Protein AF-A0AA87C9Q8-F1 (afdb_monomer_lite)

Foldseek 3Di:
DWAAAPPDWDQDPVGTDHTDDDDDDDFDDDDPQEDAEPVVQLVVCQVPLAEHHEYDEAYEPVVDDDDPPDQESHDDERQHEYYQDPVPFGYEYEAAQHANEAEYAPYEYASYEYEAYNYEEQAQGENHYAEYENYEYYLYEYEYEYEYQAAYEHHYREYELYEHELYEAEEEYFHLVLDLAQGAYAHHYREYEDQNAEAALYEYEYEYEHLHDDPSYAYEQHYREFYHNHEYALYEGAEEYQHLQLDQQYEPHYSYDPPPGAYELYEGAYAYASYYHGGSDQDPPRRHYNYEYCDDYPDDHPRYDHDHPVVRVVSSVVSVNDRDPPRHDDPPDDPPDDDDLCPDPQADPLLRQLLQQLCQQDPPDDSVVSRVQSVQPDCPDPSRPWHFLHKFFDQPQETDLLCLVCVQRGQKIWTQTPVLEIDMWGWHWDAADPSRLWTWIDTPPGPGIGTHQARSADCVLLCVLCLVLLLPDDCQDPVLCVLQVNPHPVLSLLLLLRVLLVVCSVVVSVVVSSLNRLFRRQHPPDPVSSVVSSVVCNVQSSQLSLLLSLLQQQQQFDQDPHGCSSVRQRNLSNRNQNVGGSSVLSSVLSSSHSVLSRLQNPSSVCQSRRCVSNVHNTPLRSVVSVCCHRPVPDDPLRRLCVQFQEAEAQDFAPDPVLNVCQVDPDPLNLSHQRPSSQLVHPPHNQVSQRRLRNRQPHHQKYWATYQAEIEIEGLQQVQDQDPNRRDDDVRSVVVVSVLSVQLSVLVSLLVLLLLLEFDPLLVSVSRYYQYEYQAQQGAAPVRDTDRDDLSPCRRSCSSRGVSSSVDHDDADPVDCKEEDLRYIYGHNHGCSDLQNSLVVQLRVQVNAVCVHVLVNLGFFPPADSLLCRAAHRRADSDQLDQFPYAHRGAADDLQDLRGQYANRRSVQRNHQVSLLLLLQQLLLLLLLLVQLLLVLQLPDDLVSVQLFKWAKDWDFDAQPVVRDTAETAIWIETDDPVLSVQSNHLLSCAVRFMWTQQQPPHTDTDDHSDNDTHGSQTDRSYLDFWQRAHYHSHNLSVQLSVQCNPPTCPLGNSLSGGNNCFVVQVVVVQWGQDPVVRGIGGGDGPVNSCCRNCVPVAPGSSRVSVVSSVVSVVQQQQFQKWWFQDDPPDLPGNDIDIDHGSVSVSVQSSVQSVVCSVVVNCVSHHVVVGSSSSSSSRSSSRLCSVCNSSPHHSGD

InterPro domains:
  IPR008006 Peptidase M26, N-terminal domain [PF05342] (2-144)
  IPR011493 GLUG [PF07581] (215-241)
  IPR011505 Peptidase M26, C-terminal domain [PF07580] (437-1195)

Secondary structure (DSSP, 8-state):
-EE--TT-EEEETTEEEESEE---PPPPPPBTTEESSHHHHHHHHHH-TT-EEEE-S-EEGGGSPPPTT--SSEEEEE-SEEESB-SS-BEEEE--SS-SEEEEES-EEEEEEEEEEEEEESS-B-SSEEEEES-EEEEEEEEEEEEESS-EESSEEEEES-EEEEEEEEEEEEE---SSS-EEEESSEEEEESTT-EEES-EEEEEEEE---STTEEEESSEEEEETT-EEEEEEEEEEEEETT--S-EESSEEE-TTT-EEEEEEEEEE-TTSBSSBS---TT-EEEEEEESS--SS--TTPEE--HHHHHHHHHHT-----STTSSS----------GGGSTT--GGGHHHHHHHHHHSTT--HHHHHHHHTTS-TTSHHHHS-EEEEEEEETTEE---HHHHGGG--EEEEEETTS-EEEEEEEEEEEPTTSS-EEEEETT-SSEE--SS-----HHHHHHHHHHHHT--TTSHHHHHHHT-SSHHHHGGG--HHHHHHHHHTHHHHHHHHHHTSS----SSHHHHHHHHHHHHTTHHHHHHHHHHHHHH---EETTEE-HHHHHH-TTTTS-TT--HHHHHHHHHTT-HHHHSGGGHHHHIIIIIHHHHT-SSHHHHHHHHHHHH-TTS-HHHHHHHH--SEEEE---SSHHHHHHHHS--TT-TT---HHHHHHSTT-S-GGGHHHHHT-SSS-EEEEE-SSEEEEEESGGG--EETTEE--HHHHHHHHHHHHHHHHHHHHHHHHHHHHHS-HHHHGGG-S-EEEEE-SEEE-TT--EEE--TT-TTSHHIIIIIHHHT------TT-SEEE-SSEEEESSS-TTSHHHHHHHHHHHHHHHIIIIITTTS-BPTT--HHHHIIIIISPPSSTT--BS---SS----TT-TT--S-S-HHHH-SSHHHHHHHHHHHHHHHHHHHHHHHHHHHTS-HHHHHHHEEEEEEEEEEETTTTEEEEEEEEEEPPPHHHHHT--SHHHHHHTTEEESTTS-SSEEE-SS-----BSSS-B------TTS---HHHHHHHHHHHHHHHHIIIIIHHHHB-TTHHHHHHTT-EEEETTTTEEEE---HHHHHHHHHTTS-SSHHHHHHHHHHHHHTTGGGBPPEEEE-BTTBTT---EEEE-SHHHHHHHHHHHHHHHHTTHHHHHHSGGG-HHHHHHHHHHHHHHHHTTTTTS-SB-

pLDDT: mean 92.8, std 7.26, range [41.03, 98.81]

Structure (mmCIF, N/CA/C/O backbone):
data_AF-A0AA87C9Q8-F1
#
_entry.id   AF-A0AA87C9Q8-F1
#
loop_
_atom_site.group_PDB
_atom_site.id
_atom_site.type_symbol
_atom_site.label_atom_id
_atom_site.label_alt_id
_atom_site.label_comp_id
_atom_site.label_asym_id
_atom_site.label_entity_id
_atom_site.label_seq_id
_atom_site.pdbx_PDB_ins_code
_atom_site.Cartn_x
_atom_site.Cartn_y
_atom_site.Cartn_z
_atom_site.occupancy
_atom_site.B_iso_or_equiv
_atom_site.auth_seq_id
_atom_site.auth_comp_id
_atom_site.auth_asym_id
_atom_site.auth_atom_id
_atom_site.pdbx_PDB_model_num
ATOM 1 N N . MET A 1 1 ? -35.677 4.564 46.363 1.00 70.25 1 MET A N 1
ATOM 2 C CA . MET A 1 1 ? -35.252 5.850 45.782 1.00 70.25 1 MET A CA 1
ATOM 3 C C . MET A 1 1 ? -36.231 6.193 44.674 1.00 70.25 1 MET A C 1
ATOM 5 O O . MET A 1 1 ? -36.761 5.268 44.069 1.00 70.25 1 MET A O 1
ATOM 9 N N . THR A 1 2 ? -36.478 7.479 44.442 1.00 75.94 2 THR A N 1
ATOM 10 C CA . THR A 1 2 ? -37.405 7.978 43.415 1.00 75.94 2 THR A CA 1
ATOM 11 C C . THR A 1 2 ? -36.676 9.032 42.588 1.00 75.94 2 THR A C 1
ATOM 13 O O . THR A 1 2 ? -35.960 9.854 43.160 1.00 75.94 2 THR A O 1
ATOM 16 N N . VAL A 1 3 ? -36.805 8.962 41.265 1.00 80.00 3 VAL A N 1
ATOM 17 C CA . VAL A 1 3 ? -36.234 9.907 40.297 1.00 80.00 3 VAL A CA 1
ATOM 18 C C . VAL A 1 3 ? -37.381 10.699 39.691 1.00 80.00 3 VAL A C 1
ATOM 20 O O . VAL A 1 3 ? -38.281 10.091 39.117 1.00 80.00 3 VAL A O 1
ATOM 23 N N . ALA A 1 4 ? -37.322 12.025 39.809 1.00 75.81 4 ALA A N 1
ATOM 24 C CA . ALA A 1 4 ? -38.352 12.928 39.315 1.00 75.81 4 ALA A CA 1
ATOM 25 C C . ALA A 1 4 ? -37.825 13.793 38.165 1.00 75.81 4 ALA A C 1
ATOM 27 O O . ALA A 1 4 ? -36.774 14.426 38.291 1.00 75.81 4 ALA A O 1
ATOM 28 N N . VAL A 1 5 ? -38.557 13.799 37.051 1.00 75.69 5 VAL A N 1
ATOM 29 C CA . VAL A 1 5 ? -38.355 14.657 35.873 1.00 75.69 5 VAL A CA 1
ATOM 30 C C . VAL A 1 5 ? -39.743 15.013 35.336 1.00 75.69 5 VAL A C 1
ATOM 32 O O . VAL A 1 5 ? -40.634 14.166 35.345 1.00 75.69 5 VAL A O 1
ATOM 35 N N . ASP A 1 6 ? -39.942 16.245 34.868 1.00 73.88 6 ASP A N 1
ATOM 36 C CA . ASP A 1 6 ? -41.238 16.693 34.347 1.00 73.88 6 ASP A CA 1
ATOM 37 C C . ASP A 1 6 ? -41.765 15.756 33.246 1.00 73.88 6 ASP A C 1
ATOM 39 O O . ASP A 1 6 ? -41.060 15.447 32.286 1.00 73.88 6 ASP A O 1
ATOM 43 N N . GLN A 1 7 ? -43.025 15.324 33.388 1.00 81.00 7 GLN A N 1
ATOM 44 C CA . GLN A 1 7 ? -43.714 14.399 32.472 1.00 81.00 7 GLN A CA 1
ATOM 45 C C . GLN A 1 7 ? -43.077 12.995 32.359 1.00 81.00 7 GLN A C 1
ATOM 47 O O . GLN A 1 7 ? -43.451 12.226 31.471 1.00 81.00 7 GLN A O 1
ATOM 52 N N . LEU A 1 8 ? -42.155 12.623 33.258 1.00 85.31 8 LEU A N 1
ATOM 53 C CA . LEU A 1 8 ? -41.670 11.248 33.372 1.00 85.31 8 LEU A CA 1
ATOM 54 C C . LEU A 1 8 ? -42.740 10.373 34.024 1.00 85.31 8 LEU A C 1
ATOM 56 O O . LEU A 1 8 ? -43.186 10.649 35.136 1.00 85.31 8 LEU A O 1
ATOM 60 N N . VAL A 1 9 ? -43.099 9.286 33.346 1.00 85.62 9 VAL A N 1
ATOM 61 C CA . VAL A 1 9 ? -44.072 8.314 33.844 1.00 85.62 9 VAL A CA 1
ATOM 62 C C . VAL A 1 9 ? -43.503 6.898 33.851 1.00 85.62 9 VAL A C 1
ATOM 64 O O . VAL A 1 9 ? -42.799 6.488 32.926 1.00 85.62 9 VAL A O 1
ATOM 67 N N . GLU A 1 10 ? -43.850 6.120 34.872 1.00 85.19 10 GLU A N 1
ATOM 68 C CA . GLU A 1 10 ? -43.595 4.683 34.955 1.00 85.19 10 GLU A CA 1
ATOM 69 C C . GLU A 1 10 ? -44.901 3.894 34.786 1.00 85.19 10 GLU A C 1
ATOM 71 O O . GLU A 1 10 ? -45.915 4.174 35.423 1.00 85.19 10 GLU A O 1
ATOM 76 N N . GLU A 1 11 ? -44.885 2.866 33.935 1.00 80.62 11 GLU A N 1
ATOM 77 C CA . GLU A 1 11 ? -45.995 1.915 33.829 1.00 80.62 11 GLU A CA 1
ATOM 78 C C . GLU A 1 11 ? -46.053 1.024 35.081 1.00 80.62 11 GLU A C 1
ATOM 80 O O . GLU A 1 11 ? -45.134 0.246 35.349 1.00 80.62 11 GLU A O 1
ATOM 85 N N . GLY A 1 12 ? -47.139 1.139 35.847 1.00 71.81 12 GLY A N 1
ATOM 86 C CA . GLY A 1 12 ? -47.442 0.297 36.999 1.00 71.81 12 GLY A CA 1
ATOM 87 C C . GLY A 1 12 ? -48.642 -0.626 36.765 1.00 71.81 12 GLY A C 1
ATOM 88 O O . GLY A 1 12 ? -49.297 -0.592 35.728 1.00 71.81 12 GLY A O 1
ATOM 89 N N . THR A 1 13 ? -48.974 -1.431 37.778 1.00 68.75 13 THR A N 1
ATOM 90 C CA . THR A 1 13 ? -50.109 -2.376 37.754 1.00 68.75 13 THR A CA 1
ATOM 91 C C . THR A 1 13 ? -51.473 -1.722 37.522 1.00 68.75 13 THR A C 1
ATOM 93 O O . THR A 1 13 ? -52.370 -2.378 37.004 1.00 68.75 13 THR A O 1
ATOM 96 N N . ASP A 1 14 ? -51.618 -0.444 37.883 1.00 74.38 14 ASP A N 1
ATOM 97 C CA . ASP A 1 14 ? -52.878 0.312 37.829 1.00 74.38 14 ASP A CA 1
ATOM 98 C C . ASP A 1 14 ? -52.857 1.430 36.763 1.00 74.38 14 ASP A C 1
ATOM 100 O O . ASP A 1 14 ? -53.698 2.327 36.791 1.00 74.38 14 ASP A O 1
ATOM 104 N N . GLY A 1 15 ? -51.886 1.402 35.840 1.00 78.31 15 GLY A N 1
ATOM 105 C CA . GLY A 1 15 ? -51.654 2.443 34.830 1.00 78.31 15 GLY A CA 1
ATOM 106 C C . GLY A 1 15 ? -50.358 3.230 35.051 1.00 78.31 15 GLY A C 1
ATOM 107 O O . GLY A 1 15 ? -49.489 2.816 35.824 1.00 78.31 15 GLY A O 1
ATOM 108 N N . TYR A 1 16 ? -50.214 4.357 34.348 1.00 84.38 16 TYR A N 1
ATOM 109 C CA . TYR A 1 16 ? -49.046 5.235 34.469 1.00 84.38 16 TYR A CA 1
ATOM 110 C C . TYR A 1 16 ? -49.025 5.965 35.816 1.00 84.38 16 TYR A C 1
ATOM 112 O O . TYR A 1 16 ? -50.044 6.488 36.267 1.00 84.38 16 TYR A O 1
ATOM 120 N N . LYS A 1 17 ? -47.852 5.997 36.447 1.00 86.12 17 LYS A N 1
ATOM 121 C CA . LYS A 1 17 ? -47.564 6.742 37.675 1.00 86.12 17 LYS A CA 1
ATOM 122 C C . LYS A 1 17 ? -46.513 7.799 37.371 1.00 86.12 17 LYS A C 1
ATOM 124 O O . LYS A 1 17 ? -45.628 7.540 36.559 1.00 86.12 17 LYS A O 1
ATOM 129 N N . ASP A 1 18 ? -46.611 8.945 38.029 1.00 84.75 18 ASP A N 1
ATOM 130 C CA . ASP A 1 18 ? -45.576 9.974 37.949 1.00 84.75 18 ASP A CA 1
ATOM 131 C C . ASP A 1 18 ? -44.276 9.458 38.581 1.00 84.75 18 ASP A C 1
ATOM 133 O O . ASP A 1 18 ? -44.312 8.715 39.571 1.00 84.75 18 ASP A O 1
ATOM 137 N N . ASP A 1 19 ? -43.148 9.892 38.020 1.00 83.12 19 ASP A N 1
ATOM 138 C CA . ASP A 1 19 ? -41.789 9.563 38.451 1.00 83.12 19 ASP A CA 1
ATOM 139 C C . ASP A 1 19 ? -41.401 8.080 38.284 1.00 83.12 19 ASP A C 1
ATOM 141 O O . ASP A 1 19 ? -42.205 7.200 37.979 1.00 83.12 19 ASP A O 1
ATOM 145 N N . TYR A 1 20 ? -40.113 7.788 38.485 1.00 83.19 20 TYR A N 1
ATOM 146 C CA . TYR A 1 20 ? -39.574 6.426 38.447 1.00 83.19 20 TYR A CA 1
ATOM 147 C C . TYR A 1 20 ? -39.078 5.998 39.831 1.00 83.19 20 TYR A C 1
ATOM 149 O O . TYR A 1 20 ? -38.212 6.657 40.416 1.00 83.19 20 TYR A O 1
ATOM 157 N N . THR A 1 21 ? -39.590 4.886 40.373 1.00 79.56 21 THR A N 1
ATOM 158 C CA . THR A 1 21 ? -39.253 4.430 41.736 1.00 79.56 21 THR A CA 1
ATOM 159 C C . THR A 1 21 ? -38.584 3.056 41.742 1.00 79.56 21 THR A C 1
ATOM 161 O O . THR A 1 21 ? -39.094 2.094 41.184 1.00 79.56 21 THR A O 1
ATOM 164 N N . PHE A 1 22 ? -37.461 2.926 42.460 1.00 76.06 22 PHE A N 1
ATOM 165 C CA . PHE A 1 22 ? -36.727 1.660 42.595 1.00 76.06 22 PHE A CA 1
ATOM 166 C C . PHE A 1 22 ? -36.214 1.402 44.023 1.00 76.06 22 PHE A C 1
ATOM 168 O O . PHE A 1 22 ? -35.985 2.322 44.817 1.00 76.06 22 PHE A O 1
ATOM 175 N N . THR A 1 23 ? -36.021 0.129 44.379 1.00 70.00 23 THR A N 1
ATOM 176 C CA . THR A 1 23 ? -35.557 -0.314 45.709 1.00 70.00 23 THR A CA 1
ATOM 177 C C . THR A 1 23 ? -34.073 -0.677 45.719 1.00 70.00 23 THR A C 1
ATOM 179 O O . THR A 1 23 ? -33.579 -1.275 44.772 1.00 70.00 23 THR A O 1
ATOM 182 N N . VAL A 1 24 ? -33.381 -0.381 46.825 1.00 60.59 24 VAL A N 1
ATOM 183 C CA . VAL A 1 24 ? -31.974 -0.757 47.063 1.00 60.59 24 VAL A CA 1
ATOM 184 C C . VAL A 1 24 ? -31.921 -1.725 48.252 1.00 60.59 24 VAL A C 1
ATOM 186 O O . VAL A 1 24 ? -32.544 -1.457 49.282 1.00 60.59 24 VAL A O 1
ATOM 189 N N . ALA A 1 25 ? -31.226 -2.859 48.119 1.00 54.78 25 ALA A N 1
ATOM 190 C CA . ALA A 1 25 ? -31.161 -3.893 49.157 1.00 54.78 25 ALA A CA 1
ATOM 191 C C . ALA A 1 25 ? -30.333 -3.454 50.388 1.00 54.78 25 ALA A C 1
ATOM 193 O O . ALA A 1 25 ? -29.339 -2.744 50.259 1.00 54.78 25 ALA A O 1
ATOM 194 N N . LYS A 1 26 ? -30.728 -3.898 51.594 1.00 54.12 26 LYS A N 1
ATOM 195 C CA . LYS A 1 26 ? -29.957 -3.716 52.844 1.00 54.12 26 LYS A CA 1
ATOM 196 C C . LYS A 1 26 ? -28.921 -4.844 53.001 1.00 54.12 26 LYS A C 1
ATOM 198 O O . LYS A 1 26 ? -29.255 -5.999 52.748 1.00 54.12 26 LYS A O 1
ATOM 203 N N . SER A 1 27 ? -27.701 -4.531 53.447 1.00 55.16 27 SER A N 1
ATOM 204 C CA . SER A 1 27 ? -26.614 -5.506 53.662 1.00 55.16 27 SER A CA 1
ATOM 205 C C . SER A 1 27 ? -26.896 -6.496 54.815 1.00 55.16 27 SER A C 1
ATOM 207 O O . SER A 1 27 ? -27.568 -6.148 55.789 1.00 55.16 27 SER A O 1
ATOM 209 N N . LYS A 1 28 ? -26.401 -7.745 54.704 1.00 58.28 28 LYS A N 1
ATOM 210 C CA . LYS A 1 28 ? -26.502 -8.813 55.731 1.00 58.28 28 LYS A CA 1
ATOM 211 C C . LYS A 1 28 ? -25.387 -8.702 56.796 1.00 58.28 28 LYS A C 1
ATOM 213 O O . LYS A 1 28 ? -24.384 -8.031 56.581 1.00 58.28 28 LYS A O 1
ATOM 218 N N . ALA A 1 29 ? -25.574 -9.356 57.950 1.00 58.12 29 ALA A N 1
ATOM 219 C CA . ALA A 1 29 ? -24.629 -9.352 59.079 1.00 58.12 29 ALA A CA 1
ATOM 220 C C . ALA A 1 29 ? -23.369 -10.218 58.834 1.00 58.12 29 ALA A C 1
ATOM 222 O O . ALA A 1 29 ? -23.442 -11.239 58.152 1.00 58.12 29 ALA A O 1
ATOM 223 N N . GLU A 1 30 ? -22.233 -9.814 59.418 1.00 60.19 30 GLU A N 1
ATOM 224 C CA . GLU A 1 30 ? -20.894 -10.402 59.214 1.00 60.19 30 GLU A CA 1
ATOM 225 C C . GLU A 1 30 ? -20.708 -11.788 59.861 1.00 60.19 30 GLU A C 1
ATOM 227 O O . GLU A 1 30 ? -21.115 -12.005 61.004 1.00 60.19 30 GLU A O 1
ATOM 232 N N . GLN A 1 31 ? -20.015 -12.703 59.164 1.00 67.00 31 GLN A N 1
ATOM 233 C CA . GLN A 1 31 ? -19.462 -13.937 59.737 1.00 67.00 31 GLN A CA 1
ATOM 234 C C . GLN A 1 31 ? -17.966 -14.087 59.390 1.00 67.00 31 GLN A C 1
ATOM 236 O O . GLN A 1 31 ? -17.583 -13.881 58.239 1.00 67.00 31 GLN A O 1
ATOM 241 N N . PRO A 1 32 ? -17.087 -14.455 60.343 1.00 72.38 32 PRO A N 1
ATOM 242 C CA . PRO A 1 32 ? -15.663 -14.642 60.058 1.00 72.38 32 PRO A CA 1
ATOM 243 C C . PRO A 1 32 ? -15.418 -15.698 58.967 1.00 72.38 32 PRO A C 1
ATOM 245 O O . PRO A 1 32 ? -15.864 -16.835 59.091 1.00 72.38 32 PRO A O 1
ATOM 248 N N . GLY A 1 33 ? -14.688 -15.329 57.909 1.00 77.56 33 GLY A N 1
ATOM 249 C CA . GLY A 1 33 ? -14.336 -16.233 56.802 1.00 77.56 33 GLY A CA 1
ATOM 250 C C . GLY A 1 33 ? -15.418 -16.417 55.727 1.00 77.56 33 GLY A C 1
ATOM 251 O O . GLY A 1 33 ? -15.135 -17.046 54.705 1.00 77.56 33 GLY A O 1
ATOM 252 N N . VAL A 1 34 ? -16.610 -15.838 55.919 1.00 85.44 34 VAL A N 1
ATOM 253 C CA . VAL A 1 34 ? -17.765 -15.952 55.017 1.00 85.44 34 VAL A CA 1
ATOM 254 C C . VAL A 1 34 ? -18.311 -14.561 54.689 1.00 85.44 34 VAL A C 1
ATOM 256 O O . VAL A 1 34 ? -18.748 -13.832 55.578 1.00 85.44 34 VAL A O 1
ATOM 259 N N . TYR A 1 35 ? -18.303 -14.181 53.412 1.00 88.06 35 TYR A N 1
ATOM 260 C CA . TYR A 1 35 ? -18.542 -12.793 53.002 1.00 88.06 35 TYR A CA 1
ATOM 261 C C . TYR A 1 35 ? -19.791 -12.647 52.133 1.00 88.06 35 TYR A C 1
ATOM 263 O O . TYR A 1 35 ? -20.011 -13.424 51.204 1.00 88.06 35 TYR A O 1
ATOM 271 N N . THR A 1 36 ? -20.592 -11.620 52.439 1.00 86.69 36 THR A N 1
ATOM 272 C CA . THR A 1 36 ? -21.822 -11.266 51.701 1.00 86.69 36 THR A CA 1
ATOM 273 C C . THR A 1 36 ? -21.770 -9.879 51.047 1.00 86.69 36 THR A C 1
ATOM 275 O O . THR A 1 36 ? -22.725 -9.450 50.408 1.00 86.69 36 THR A O 1
ATOM 278 N N . SER A 1 37 ? -20.650 -9.168 51.199 1.00 87.19 37 SER A N 1
ATOM 279 C CA . SER A 1 37 ? -20.373 -7.871 50.576 1.00 87.19 37 SER A CA 1
ATOM 280 C C . SER A 1 37 ? -18.975 -7.902 49.973 1.00 87.19 37 SER A C 1
ATOM 282 O O . SER A 1 37 ? -18.024 -8.396 50.593 1.00 87.19 37 SER A O 1
ATOM 284 N N . PHE A 1 38 ? -18.842 -7.334 48.776 1.00 92.06 38 PHE A N 1
ATOM 285 C CA . PHE A 1 38 ? -17.560 -7.258 48.088 1.00 92.06 38 PHE A CA 1
ATOM 286 C C . PHE A 1 38 ? -16.577 -6.358 48.841 1.00 92.06 38 PHE A C 1
ATOM 288 O O . PHE A 1 38 ? -15.410 -6.715 49.009 1.00 92.06 38 PHE A O 1
ATOM 295 N N . LYS A 1 39 ? -17.049 -5.226 49.383 1.00 91.25 39 LYS A N 1
ATOM 296 C CA . LYS A 1 39 ? -16.221 -4.318 50.192 1.00 91.25 39 LYS A CA 1
ATOM 297 C C . LYS A 1 39 ? -15.644 -5.004 51.430 1.00 91.25 39 LYS A C 1
ATOM 299 O O . LYS A 1 39 ? -14.469 -4.804 51.749 1.00 91.25 39 LYS A O 1
ATOM 304 N N . GLN A 1 40 ? -16.445 -5.819 52.116 1.00 89.38 40 GLN A N 1
ATOM 305 C CA . GLN A 1 40 ? -15.982 -6.605 53.263 1.00 89.38 40 GLN A CA 1
ATOM 306 C C . GLN A 1 40 ? -14.931 -7.637 52.841 1.00 89.38 40 GLN A C 1
ATOM 308 O O . GLN A 1 40 ? -13.865 -7.714 53.453 1.00 89.38 40 GLN A O 1
ATOM 313 N N . LEU A 1 41 ? -15.206 -8.373 51.760 1.00 93.69 41 LEU A N 1
ATOM 314 C CA . LEU A 1 41 ? -14.317 -9.393 51.210 1.00 93.69 41 LEU A CA 1
ATOM 315 C C . LEU A 1 41 ? -12.928 -8.817 50.878 1.00 93.69 41 LEU A C 1
ATOM 317 O O . LEU A 1 41 ? -11.916 -9.320 51.374 1.00 93.69 41 LEU A O 1
ATOM 321 N N . VAL A 1 42 ? -12.859 -7.729 50.101 1.00 94.94 42 VAL A N 1
ATOM 322 C CA . VAL A 1 42 ? -11.564 -7.136 49.717 1.00 94.94 42 VAL A CA 1
ATOM 323 C C . VAL A 1 42 ? -10.822 -6.534 50.907 1.00 94.94 42 VAL A C 1
ATOM 325 O O . VAL A 1 42 ? -9.602 -6.657 50.987 1.00 94.94 42 VAL A O 1
ATOM 328 N N . THR A 1 43 ? -11.538 -5.952 51.874 1.00 92.94 43 THR A N 1
ATOM 329 C CA . THR A 1 43 ? -10.924 -5.402 53.094 1.00 92.94 43 THR A CA 1
ATOM 330 C C . THR A 1 43 ? -10.267 -6.507 53.923 1.00 92.94 43 THR A C 1
ATOM 332 O O . THR A 1 43 ? -9.142 -6.344 54.398 1.00 92.94 43 THR A O 1
ATOM 335 N N . ALA A 1 44 ? -10.936 -7.653 54.064 1.00 92.88 44 ALA A N 1
ATOM 336 C CA . ALA A 1 44 ? -10.426 -8.782 54.833 1.00 92.88 44 ALA A CA 1
ATOM 337 C C . ALA A 1 44 ? -9.281 -9.530 54.129 1.00 92.88 44 ALA A C 1
ATOM 339 O O . ALA A 1 44 ? -8.369 -10.019 54.795 1.00 92.88 44 ALA A O 1
ATOM 340 N N . MET A 1 45 ? -9.293 -9.621 52.796 1.00 95.81 45 MET A N 1
ATOM 341 C CA . MET A 1 45 ? -8.157 -10.167 52.040 1.00 95.81 45 MET A CA 1
ATOM 342 C C . MET A 1 45 ? -6.950 -9.232 52.070 1.00 95.81 45 MET A C 1
ATOM 344 O O . MET A 1 45 ? -5.823 -9.692 52.233 1.00 95.81 45 MET A O 1
ATOM 348 N N . GLN A 1 46 ? -7.163 -7.917 51.954 1.00 95.12 46 GLN A N 1
ATOM 349 C CA . GLN A 1 46 ? -6.065 -6.951 51.963 1.00 95.12 46 GLN A CA 1
ATOM 350 C C . GLN A 1 46 ? -5.344 -6.908 53.319 1.00 95.12 46 GLN A C 1
ATOM 352 O O . GLN A 1 46 ? -4.138 -6.660 53.350 1.00 95.12 46 GLN A O 1
ATOM 357 N N . SER A 1 47 ? -6.055 -7.168 54.424 1.00 94.94 47 SER A N 1
ATOM 358 C CA . SER A 1 47 ? -5.465 -7.247 55.766 1.00 94.94 47 SER A CA 1
ATOM 359 C C . SER A 1 47 ? -4.736 -8.568 56.042 1.00 94.94 47 SER A C 1
ATOM 361 O O . SER A 1 47 ? -3.834 -8.591 56.879 1.00 94.94 47 SER A O 1
ATOM 363 N N . ASN A 1 48 ? -5.076 -9.652 55.333 1.00 96.12 48 ASN A N 1
ATOM 364 C CA . ASN A 1 48 ? -4.430 -10.957 55.471 1.00 96.12 48 ASN A CA 1
ATOM 365 C C . ASN A 1 48 ? -4.338 -11.718 54.129 1.00 96.12 48 ASN A C 1
ATOM 367 O O . ASN A 1 48 ? -5.182 -12.535 53.778 1.00 96.12 48 ASN A O 1
ATOM 371 N N . LEU A 1 49 ? -3.245 -11.520 53.392 1.00 96.81 49 LEU A N 1
ATOM 372 C CA . LEU A 1 49 ? -3.055 -12.100 52.055 1.00 96.81 49 LEU A CA 1
ATOM 373 C C . LEU A 1 49 ? -2.895 -13.638 52.014 1.00 96.81 49 LEU A C 1
ATOM 375 O O . LEU A 1 49 ? -2.845 -14.202 50.921 1.00 96.81 49 LEU A O 1
ATOM 379 N N . SER A 1 50 ? -2.806 -14.322 53.161 1.00 96.69 50 SER A N 1
ATOM 380 C CA . SER A 1 50 ? -2.650 -15.784 53.257 1.00 96.69 50 SER A CA 1
ATOM 381 C C . SER A 1 50 ? -3.880 -16.516 53.814 1.00 96.69 50 SER A C 1
ATOM 383 O O . SER A 1 50 ? -3.832 -17.730 54.013 1.00 96.69 50 SER A O 1
ATOM 385 N N . GLY A 1 51 ? -4.980 -15.802 54.079 1.00 95.00 51 GLY A N 1
ATOM 386 C CA . GLY A 1 51 ? -6.201 -16.375 54.652 1.00 95.00 51 GLY A CA 1
ATOM 387 C C . GLY A 1 51 ? -7.016 -17.265 53.699 1.00 95.00 51 GLY A C 1
ATOM 388 O O . GLY A 1 51 ? -6.696 -17.423 52.520 1.00 95.00 51 GLY A O 1
ATOM 389 N N . VAL A 1 52 ? -8.111 -17.824 54.221 1.00 96.06 52 VAL A N 1
ATOM 390 C CA . VAL A 1 52 ? -9.118 -18.577 53.455 1.00 96.06 52 VAL A CA 1
ATOM 391 C C . VAL A 1 52 ? -10.431 -17.796 53.468 1.00 96.06 52 VAL A C 1
ATOM 393 O O . VAL A 1 52 ? -10.918 -17.428 54.537 1.00 96.06 52 VAL A O 1
ATOM 396 N N . TYR A 1 53 ? -10.989 -17.543 52.287 1.00 95.81 53 TYR A N 1
ATOM 397 C CA . TYR A 1 53 ? -12.135 -16.658 52.078 1.00 95.81 53 TYR A CA 1
ATOM 398 C C . TYR A 1 53 ? -13.213 -17.378 51.273 1.00 95.81 53 TYR A C 1
ATOM 400 O O . TYR A 1 53 ? -12.924 -17.885 50.190 1.00 95.81 53 TYR A O 1
ATOM 408 N N . THR A 1 54 ? -14.443 -17.409 51.794 1.00 95.12 54 THR A N 1
ATOM 409 C CA . THR A 1 54 ? -15.587 -18.072 51.148 1.00 95.12 54 THR A CA 1
ATOM 410 C C . THR A 1 54 ? -16.705 -17.069 50.863 1.00 95.12 54 THR A C 1
ATOM 412 O O . THR A 1 54 ? -17.040 -16.253 51.727 1.00 95.12 54 THR A O 1
ATOM 415 N N . LEU A 1 55 ? -17.283 -17.110 49.662 1.00 92.75 55 LEU A N 1
ATOM 416 C CA . LEU A 1 55 ? -18.459 -16.308 49.305 1.00 92.75 55 LEU A CA 1
ATOM 417 C C . LEU A 1 55 ? -19.740 -16.966 49.849 1.00 92.75 55 LEU A C 1
ATOM 419 O O . LEU A 1 55 ? -19.863 -18.187 49.824 1.00 92.75 55 LEU A O 1
ATOM 423 N N . ALA A 1 56 ? -20.694 -16.158 50.320 1.00 88.69 56 ALA A N 1
ATOM 424 C CA . ALA A 1 56 ? -22.034 -16.609 50.740 1.00 88.69 56 ALA A CA 1
ATOM 425 C C . ALA A 1 56 ? -23.188 -15.794 50.131 1.00 88.69 56 ALA A C 1
ATOM 427 O O . ALA A 1 56 ? -24.351 -15.933 50.522 1.00 88.69 56 ALA A O 1
ATOM 428 N N . SER A 1 57 ? -22.879 -14.902 49.196 1.00 87.00 57 SER A N 1
ATOM 429 C CA . SER A 1 57 ? -23.868 -14.263 48.338 1.00 87.00 57 SER A CA 1
ATOM 430 C C . SER A 1 57 ? -23.215 -13.774 47.058 1.00 87.00 57 SER A C 1
ATOM 432 O O . SER A 1 57 ? -22.016 -13.500 47.021 1.00 87.00 57 SER A O 1
ATOM 434 N N . ASP A 1 58 ? -24.047 -13.607 46.037 1.00 86.56 58 ASP A N 1
ATOM 435 C CA . ASP A 1 58 ? -23.707 -12.803 44.872 1.00 86.56 58 ASP A CA 1
ATOM 436 C C . ASP A 1 58 ? -23.405 -11.364 45.342 1.00 86.56 58 ASP A C 1
ATOM 438 O O . ASP A 1 58 ? -24.072 -10.857 46.252 1.00 86.56 58 ASP A O 1
ATOM 442 N N . MET A 1 59 ? -22.369 -10.728 44.791 1.00 88.00 59 MET A N 1
ATOM 443 C CA . MET A 1 59 ? -21.888 -9.411 45.239 1.00 88.00 59 MET A CA 1
ATOM 444 C C . MET A 1 59 ? -21.394 -8.549 44.074 1.00 88.00 59 MET A C 1
ATOM 446 O O . MET A 1 59 ? -20.942 -9.082 43.066 1.00 88.00 59 MET A O 1
ATOM 450 N N . THR A 1 60 ? -21.450 -7.220 44.207 1.00 88.12 60 THR A N 1
ATOM 451 C CA . THR A 1 60 ? -21.005 -6.277 43.162 1.00 88.12 60 THR A CA 1
ATOM 452 C C . THR A 1 60 ? -19.777 -5.485 43.597 1.00 88.12 60 THR A C 1
ATOM 454 O O . THR A 1 60 ? -19.674 -5.021 44.736 1.00 88.12 60 THR A O 1
ATOM 457 N N . ALA A 1 61 ? -18.838 -5.304 42.671 1.00 90.56 61 ALA A N 1
ATOM 458 C CA . ALA A 1 61 ? -17.625 -4.540 42.898 1.00 90.56 61 ALA A CA 1
ATOM 459 C C . ALA A 1 61 ? -17.844 -3.019 42.955 1.00 90.56 61 ALA A C 1
ATOM 461 O O . ALA A 1 61 ? -16.936 -2.291 43.366 1.00 90.56 61 ALA A O 1
ATOM 462 N N . ASP A 1 62 ? -19.047 -2.542 42.619 1.00 84.25 62 ASP A N 1
ATOM 463 C CA . ASP A 1 62 ? -19.441 -1.135 42.746 1.00 84.25 62 ASP A CA 1
ATOM 464 C C . ASP A 1 62 ? -19.481 -0.640 44.202 1.00 84.25 62 ASP A C 1
ATOM 466 O O . ASP A 1 62 ? -19.433 0.564 44.451 1.00 84.25 62 ASP A O 1
ATOM 470 N N . GLU A 1 63 ? -19.480 -1.543 45.189 1.00 83.62 63 GLU A N 1
ATOM 471 C CA . GLU A 1 63 ? -19.345 -1.187 46.609 1.00 83.62 63 GLU A CA 1
ATOM 472 C C . GLU A 1 63 ? -17.985 -0.543 46.956 1.00 83.62 63 GLU A C 1
ATOM 474 O O . GLU A 1 63 ? -17.817 0.014 48.049 1.00 83.62 63 GLU A O 1
ATOM 479 N N . VAL A 1 64 ? -16.995 -0.647 46.060 1.00 86.06 64 VAL A N 1
ATOM 480 C CA . VAL A 1 64 ? -15.617 -0.195 46.276 1.00 86.06 64 VAL A CA 1
ATOM 481 C C . VAL A 1 64 ? -15.208 0.818 45.211 1.00 86.06 64 VAL A C 1
ATOM 483 O O . VAL A 1 64 ? -14.997 0.483 44.046 1.00 86.06 64 VAL A O 1
ATOM 486 N N . SER A 1 65 ? -14.992 2.060 45.639 1.00 81.50 65 SER A N 1
ATOM 487 C CA . SER A 1 65 ? -14.353 3.082 44.809 1.00 81.50 65 SER A CA 1
ATOM 488 C C . SER A 1 65 ? -12.845 2.837 44.731 1.00 81.50 65 SER A C 1
ATOM 490 O O . SER A 1 65 ? -12.162 2.794 45.754 1.00 81.50 65 SER A O 1
ATOM 492 N N . LEU A 1 66 ? -12.318 2.705 43.514 1.00 82.06 66 LEU A N 1
ATOM 493 C CA . LEU A 1 66 ? -10.884 2.580 43.248 1.00 82.06 66 LEU A CA 1
ATOM 494 C C . LEU A 1 66 ? -10.273 3.957 42.979 1.00 82.06 66 LEU A C 1
ATOM 496 O O . LEU A 1 66 ? -10.874 4.773 42.284 1.00 82.06 66 LEU A O 1
ATOM 500 N N . GLY A 1 67 ? -9.067 4.209 43.490 1.00 75.88 67 GLY A N 1
ATOM 501 C CA . GLY A 1 67 ? -8.330 5.430 43.152 1.00 75.88 67 GLY A CA 1
ATOM 502 C C . GLY A 1 67 ? -7.756 5.388 41.730 1.00 75.88 67 GLY A C 1
ATOM 503 O O . GLY A 1 67 ? -7.428 4.316 41.222 1.00 75.88 67 GLY A O 1
ATOM 504 N N . ASP A 1 68 ? -7.526 6.554 41.118 1.00 66.94 68 ASP A N 1
ATOM 505 C CA . ASP A 1 68 ? -7.096 6.689 39.708 1.00 66.94 68 ASP A CA 1
ATOM 506 C C . ASP A 1 68 ? -5.812 5.924 39.340 1.00 66.94 68 ASP A C 1
ATOM 508 O O . ASP A 1 68 ? -5.587 5.571 38.182 1.00 66.94 68 ASP A O 1
ATOM 512 N N . LYS A 1 69 ? -4.937 5.672 40.321 1.00 74.50 69 LYS A N 1
ATOM 513 C CA . LYS A 1 69 ? -3.657 4.964 40.132 1.00 74.50 69 LYS A CA 1
ATOM 514 C C . LYS A 1 69 ? -3.732 3.469 40.438 1.00 74.50 69 LYS A C 1
ATOM 516 O O . LYS A 1 69 ? -2.742 2.761 40.254 1.00 74.50 69 LYS A O 1
ATOM 521 N N . GLN A 1 70 ? -4.857 2.989 40.954 1.00 85.38 70 GLN A N 1
ATOM 522 C CA . GLN A 1 70 ? -4.989 1.613 41.402 1.00 85.38 70 GLN A CA 1
ATOM 523 C C . GLN A 1 70 ? -5.193 0.686 40.193 1.00 85.38 70 GLN A C 1
ATOM 525 O O . GLN A 1 70 ? -6.038 0.931 39.332 1.00 85.38 70 GLN A O 1
ATOM 530 N N . THR A 1 71 ? -4.384 -0.376 40.104 1.00 88.75 71 THR A N 1
ATOM 531 C CA . THR A 1 71 ? -4.401 -1.312 38.957 1.00 88.75 71 THR A CA 1
ATOM 532 C C . THR A 1 71 ? -5.042 -2.664 39.273 1.00 88.75 71 THR A C 1
ATOM 534 O O . THR A 1 71 ? -5.144 -3.496 38.378 1.00 88.75 71 THR A O 1
ATOM 537 N N . SER A 1 72 ? -5.495 -2.869 40.512 1.00 94.69 72 SER A N 1
ATOM 538 C CA . SER A 1 72 ? -6.198 -4.061 41.002 1.00 94.69 72 SER A CA 1
ATOM 539 C C . SER A 1 72 ? -6.959 -3.743 42.297 1.00 94.69 72 SER A C 1
ATOM 541 O O . SER A 1 72 ? -6.634 -2.766 42.979 1.00 94.69 72 SER A O 1
ATOM 543 N N . TYR A 1 73 ? -7.945 -4.566 42.664 1.00 95.94 73 TYR A N 1
ATOM 544 C CA . TYR A 1 73 ? -8.652 -4.418 43.946 1.00 95.94 73 TYR A CA 1
ATOM 545 C C . TYR A 1 73 ? -7.762 -4.798 45.131 1.00 95.94 73 TYR A C 1
ATOM 547 O O . TYR A 1 73 ? -7.724 -4.076 46.125 1.00 95.94 73 TYR A O 1
ATOM 555 N N . LEU A 1 74 ? -7.001 -5.888 45.000 1.00 96.06 74 LEU A N 1
ATOM 556 C CA . LEU A 1 74 ? -6.023 -6.328 45.991 1.00 96.06 74 LEU A CA 1
ATOM 557 C C . LEU A 1 74 ? -4.608 -6.049 45.504 1.00 96.06 74 LEU A C 1
ATOM 559 O O . LEU A 1 74 ? -4.212 -6.451 44.404 1.00 96.06 74 LEU A O 1
ATOM 563 N N . THR A 1 75 ? -3.838 -5.381 46.352 1.00 93.12 75 THR A N 1
ATOM 564 C CA . THR A 1 75 ? -2.424 -5.074 46.119 1.00 93.12 75 THR A CA 1
ATOM 565 C C . THR A 1 75 ? -1.525 -6.040 46.891 1.00 93.12 75 THR A C 1
ATOM 567 O O . THR A 1 75 ? -1.844 -6.435 48.014 1.00 93.12 75 THR A O 1
ATOM 570 N N . GLY A 1 76 ? -0.385 -6.408 46.296 1.00 93.56 76 GLY A N 1
ATOM 571 C CA . GLY A 1 76 ? 0.554 -7.384 46.857 1.00 93.56 76 GLY A CA 1
ATOM 572 C C . GLY A 1 76 ? 0.355 -8.808 46.320 1.00 93.56 76 GLY A C 1
ATOM 573 O O . GLY A 1 76 ? -0.426 -9.042 45.398 1.00 93.56 76 GLY A O 1
ATOM 574 N N . ALA A 1 77 ? 1.105 -9.758 46.886 1.00 97.00 77 ALA A N 1
ATOM 575 C CA . ALA A 1 77 ? 1.057 -11.167 46.503 1.00 97.00 77 ALA A CA 1
ATOM 576 C C . ALA A 1 77 ? 0.108 -11.947 47.422 1.00 97.00 77 ALA A C 1
ATOM 578 O O . ALA A 1 77 ? 0.428 -12.187 48.586 1.00 97.00 77 ALA A O 1
ATOM 579 N N . PHE A 1 78 ? -1.042 -12.354 46.891 1.00 98.50 78 PHE A N 1
ATOM 580 C CA . PHE A 1 78 ? -1.980 -13.232 47.580 1.00 98.50 78 PHE A CA 1
ATOM 581 C C . PHE A 1 78 ? -1.465 -14.673 47.541 1.00 98.50 78 PHE A C 1
ATOM 583 O O . PHE A 1 78 ? -1.128 -15.184 46.471 1.00 98.50 78 PHE A O 1
ATOM 590 N N . THR A 1 79 ? -1.394 -15.312 48.706 1.00 98.19 79 THR A N 1
ATOM 591 C CA . THR A 1 79 ? -0.904 -16.689 48.894 1.00 98.19 79 THR A CA 1
ATOM 592 C C . THR A 1 79 ? -1.965 -17.614 49.500 1.00 98.19 79 THR A C 1
ATOM 594 O O . THR A 1 79 ? -1.716 -18.803 49.679 1.00 98.19 79 THR A O 1
ATOM 597 N N . GLY A 1 80 ? -3.142 -17.069 49.827 1.00 97.19 80 GLY A N 1
ATOM 598 C CA . GLY A 1 80 ? -4.249 -17.768 50.471 1.00 97.19 80 GLY A CA 1
ATOM 599 C C . GLY A 1 80 ? -5.174 -18.525 49.513 1.00 97.19 80 GLY A C 1
ATOM 600 O O . GLY A 1 80 ? -4.784 -18.945 48.421 1.00 97.19 80 GLY A O 1
ATOM 601 N N . SER A 1 81 ? -6.427 -18.713 49.936 1.00 98.00 81 SER A N 1
ATOM 602 C CA . SER A 1 81 ? -7.475 -19.374 49.145 1.00 98.00 81 SER A CA 1
ATOM 603 C C . SER A 1 81 ? -8.747 -18.534 49.036 1.00 98.00 81 SER A C 1
ATOM 605 O O . SER A 1 81 ? -9.268 -18.085 50.055 1.00 98.00 81 SER A O 1
ATOM 607 N N . LEU A 1 82 ? -9.267 -18.373 47.816 1.00 97.88 82 LEU A N 1
ATOM 608 C CA . LEU A 1 82 ? -10.590 -17.799 47.545 1.00 97.88 82 LEU A CA 1
ATOM 609 C C . LEU A 1 82 ? -11.512 -18.882 46.975 1.00 97.88 82 LEU A C 1
ATOM 611 O O . LEU A 1 82 ? -11.172 -19.524 45.980 1.00 97.88 82 LEU A O 1
ATOM 615 N N . ILE A 1 83 ? -12.661 -19.079 47.616 1.00 97.50 83 ILE A N 1
ATOM 616 C CA . ILE A 1 83 ? -13.649 -20.105 47.276 1.00 97.50 83 ILE A CA 1
ATOM 617 C C . ILE A 1 83 ? -14.979 -19.401 46.988 1.00 97.50 83 ILE A C 1
ATOM 619 O O . ILE A 1 83 ? -15.561 -18.783 47.880 1.00 97.50 83 ILE A O 1
ATOM 623 N N . GLY A 1 84 ? -15.457 -19.469 45.747 1.00 94.56 84 GLY A N 1
ATOM 624 C CA . GLY A 1 84 ? -16.689 -18.792 45.326 1.00 94.56 84 GLY A CA 1
ATOM 625 C C . GLY A 1 84 ? -17.981 -19.559 45.632 1.00 94.56 84 GLY A C 1
ATOM 626 O O . GLY A 1 84 ? -19.054 -19.109 45.254 1.00 94.56 84 GLY A O 1
ATOM 627 N N . SER A 1 85 ? -17.907 -20.679 46.355 1.00 89.75 85 SER A N 1
ATOM 628 C CA . SER A 1 85 ? -19.058 -21.489 46.761 1.00 89.75 85 SER A CA 1
ATOM 629 C C . SER A 1 85 ? -19.022 -21.814 48.255 1.00 89.75 85 SER A C 1
ATOM 631 O O . SER A 1 85 ? -17.957 -22.073 48.815 1.00 89.75 85 SER A O 1
ATOM 633 N N . ASP A 1 86 ? -20.194 -21.883 48.889 1.00 86.19 86 ASP A N 1
ATOM 634 C CA . ASP A 1 86 ? -20.357 -22.379 50.264 1.00 86.19 86 ASP A CA 1
ATOM 635 C C . ASP A 1 86 ? -20.561 -23.906 50.349 1.00 86.19 86 ASP A C 1
ATOM 637 O O . ASP A 1 86 ? -20.818 -24.449 51.424 1.00 86.19 86 ASP A O 1
ATOM 641 N N . GLY A 1 87 ? -20.447 -24.608 49.216 1.00 83.00 87 GLY A N 1
ATOM 642 C CA . GLY A 1 87 ? -20.697 -26.044 49.090 1.00 83.00 87 GLY A CA 1
ATOM 643 C C . GLY A 1 87 ? -22.149 -26.411 48.767 1.00 83.00 87 GLY A C 1
ATOM 644 O O . GLY A 1 87 ? -22.415 -27.576 48.474 1.00 83.00 87 GLY A O 1
ATOM 645 N N . THR A 1 88 ? -23.080 -25.451 48.784 1.00 82.94 88 THR A N 1
ATOM 646 C CA . THR A 1 88 ? -24.485 -25.645 48.380 1.00 82.94 88 THR A CA 1
ATOM 647 C C . THR A 1 88 ? -24.861 -24.857 47.131 1.00 82.94 88 THR A C 1
ATOM 649 O O . THR A 1 88 ? -25.685 -25.320 46.344 1.00 82.94 88 THR A O 1
ATOM 652 N N . LYS A 1 89 ? -24.250 -23.684 46.940 1.00 85.12 89 LYS A N 1
ATOM 653 C CA . LYS A 1 89 ? -24.492 -22.784 45.810 1.00 85.12 89 LYS A CA 1
ATOM 654 C C . LYS A 1 89 ? -23.174 -22.135 45.358 1.00 85.12 89 LYS A C 1
ATOM 656 O O . LYS A 1 89 ? -22.306 -21.869 46.193 1.00 85.12 89 LYS A O 1
ATOM 661 N N . SER A 1 90 ? -23.018 -21.895 44.055 1.00 89.50 90 SER A N 1
ATOM 662 C CA . SER A 1 90 ? -21.962 -21.038 43.492 1.00 89.50 90 SER A CA 1
ATOM 663 C C . SER A 1 90 ? -22.380 -19.565 43.565 1.00 89.50 90 SER A C 1
ATOM 665 O O . SER A 1 90 ? -23.561 -19.233 43.412 1.00 89.50 90 SER A O 1
ATOM 667 N N . TYR A 1 91 ? -21.427 -18.664 43.791 1.00 91.25 91 TYR A N 1
ATOM 668 C CA . TYR A 1 91 ? -21.664 -17.223 43.880 1.00 91.25 91 TYR A CA 1
ATOM 669 C C . TYR A 1 91 ? -20.814 -16.448 42.871 1.00 91.25 91 TYR A C 1
ATOM 671 O O . TYR A 1 91 ? -19.670 -16.814 42.592 1.00 91.25 91 TYR A O 1
ATOM 679 N N . ALA A 1 92 ? -21.369 -15.344 42.367 1.00 92.44 92 ALA A N 1
ATOM 680 C CA . ALA A 1 92 ? -20.704 -14.468 41.408 1.00 92.44 92 ALA A CA 1
ATOM 681 C C . ALA A 1 92 ? -20.254 -13.130 42.015 1.00 92.44 92 ALA A C 1
ATOM 683 O O . ALA A 1 92 ? -20.924 -12.537 42.867 1.00 92.44 92 ALA A O 1
ATOM 684 N N . ILE A 1 93 ? -19.134 -12.620 41.497 1.00 94.00 93 ILE A N 1
ATOM 685 C CA . ILE A 1 93 ? -18.695 -11.230 41.655 1.00 94.00 93 ILE A CA 1
ATOM 686 C C . ILE A 1 93 ? -19.030 -10.471 40.368 1.00 94.00 93 ILE A C 1
ATOM 688 O O . ILE A 1 93 ? -18.521 -10.806 39.300 1.00 94.00 93 ILE A O 1
ATOM 692 N N . TYR A 1 94 ? -19.850 -9.431 40.476 1.00 91.44 94 TYR A N 1
ATOM 693 C CA . TYR A 1 94 ? -20.269 -8.590 39.356 1.00 91.44 94 TYR A CA 1
ATOM 694 C C . TYR A 1 94 ? -19.430 -7.310 39.255 1.00 91.44 94 TYR A C 1
ATOM 696 O O . TYR A 1 94 ? -18.892 -6.816 40.248 1.00 91.44 94 TYR A O 1
ATOM 704 N N . ASP A 1 95 ? -19.365 -6.746 38.050 1.00 89.44 95 ASP A N 1
ATOM 705 C CA . ASP A 1 95 ? -18.956 -5.361 37.776 1.00 89.44 95 ASP A CA 1
ATOM 706 C C . ASP A 1 95 ? -17.496 -5.015 38.123 1.00 89.44 95 ASP A C 1
ATOM 708 O O . ASP A 1 95 ? -17.165 -3.864 38.427 1.00 89.44 95 ASP A O 1
ATOM 712 N N . LEU A 1 96 ? -16.576 -5.988 38.050 1.00 94.38 96 LEU A N 1
ATOM 713 C CA . LEU A 1 96 ? -15.148 -5.698 38.225 1.00 94.38 96 LEU A CA 1
ATOM 714 C C . LEU A 1 96 ? -14.658 -4.689 37.174 1.00 94.38 96 LEU A C 1
ATOM 716 O O . LEU A 1 96 ? -14.746 -4.919 35.966 1.00 94.38 96 LEU A O 1
ATOM 720 N N . LYS A 1 97 ? -14.049 -3.595 37.649 1.00 92.31 97 LYS A N 1
ATOM 721 C CA . LYS A 1 97 ? -13.445 -2.540 36.807 1.00 92.31 97 LYS A CA 1
ATOM 722 C C . LYS A 1 97 ? -11.928 -2.667 36.658 1.00 92.31 97 LYS A C 1
ATOM 724 O O . LYS A 1 97 ? -11.317 -1.970 35.848 1.00 92.31 97 LYS A O 1
ATOM 729 N N . LYS A 1 98 ? -11.304 -3.537 37.453 1.00 95.06 98 LYS A N 1
ATOM 730 C CA . LYS A 1 98 ? -9.866 -3.850 37.480 1.00 95.06 98 LYS A CA 1
ATOM 731 C C . LYS A 1 98 ? -9.676 -5.324 37.881 1.00 95.06 98 LYS A C 1
ATOM 733 O O . LYS A 1 98 ? -10.606 -5.902 38.439 1.00 95.06 98 LYS A O 1
ATOM 738 N N . PRO A 1 99 ? -8.491 -5.917 37.646 1.00 97.19 99 PRO A N 1
ATOM 739 C CA . PRO A 1 99 ? -8.147 -7.239 38.163 1.00 97.19 99 PRO A CA 1
ATOM 740 C C . PRO A 1 99 ? -8.455 -7.376 39.657 1.00 97.19 99 PRO A C 1
ATOM 742 O O . PRO A 1 99 ? -8.130 -6.475 40.439 1.00 97.19 99 PRO A O 1
ATOM 745 N N . LEU A 1 100 ? -9.044 -8.501 40.068 1.00 98.00 100 LEU A N 1
ATOM 746 C CA . LEU A 1 100 ? -9.296 -8.777 41.485 1.00 98.00 100 LEU A CA 1
ATOM 747 C C . LEU A 1 100 ? -7.979 -8.816 42.278 1.00 98.00 100 LEU A C 1
ATOM 749 O O . LEU A 1 100 ? -7.843 -8.137 43.296 1.00 98.00 100 LEU A O 1
ATOM 753 N N . PHE A 1 101 ? -6.982 -9.533 41.758 1.00 98.38 101 PHE A N 1
ATOM 754 C CA . PHE A 1 101 ? -5.651 -9.666 42.344 1.00 98.38 101 PHE A CA 1
ATOM 755 C C . PHE A 1 101 ? -4.580 -8.962 41.501 1.00 98.38 101 PHE A C 1
ATOM 757 O O . PHE A 1 101 ? -4.569 -9.050 40.272 1.00 98.38 101 PHE A O 1
ATOM 764 N N . ASP A 1 102 ? -3.612 -8.313 42.151 1.00 96.88 102 ASP A N 1
ATOM 765 C CA . ASP A 1 102 ? -2.370 -7.942 41.466 1.00 96.88 102 ASP A CA 1
ATOM 766 C C . ASP A 1 102 ? -1.559 -9.206 41.139 1.00 96.88 102 ASP A C 1
ATOM 768 O O . ASP A 1 102 ? -1.331 -9.520 39.970 1.00 96.88 102 ASP A O 1
ATOM 772 N N . THR A 1 103 ? -1.200 -9.984 42.165 1.00 98.19 103 THR A N 1
ATOM 773 C CA . THR A 1 103 ? -0.404 -11.206 42.011 1.00 98.19 103 THR A CA 1
ATOM 774 C C . THR A 1 103 ? -0.971 -12.364 42.837 1.00 98.19 103 THR A C 1
ATOM 776 O O . THR A 1 103 ? -1.200 -12.219 44.036 1.00 98.19 103 THR A O 1
ATOM 779 N N . LEU A 1 104 ? -1.120 -13.537 42.217 1.00 98.69 104 LEU A N 1
ATOM 780 C CA . LEU A 1 104 ? -1.321 -14.828 42.885 1.00 98.69 104 LEU A CA 1
ATOM 781 C C . LEU A 1 104 ? 0.030 -15.546 43.014 1.00 98.69 104 LEU A C 1
ATOM 783 O O . LEU A 1 104 ? 0.748 -15.686 42.023 1.00 98.69 104 LEU A O 1
ATOM 787 N N . ASN A 1 105 ? 0.393 -16.014 44.208 1.00 98.19 105 ASN A N 1
ATOM 788 C CA . ASN A 1 105 ? 1.660 -16.710 44.443 1.00 98.19 105 ASN A CA 1
ATOM 789 C C . ASN A 1 105 ? 1.463 -17.931 45.349 1.00 98.19 105 ASN A C 1
ATOM 791 O O . ASN A 1 105 ? 1.253 -17.782 46.548 1.00 98.19 105 ASN A O 1
ATOM 795 N N . GLY A 1 106 ? 1.484 -19.140 44.784 1.00 97.75 106 GLY A N 1
ATOM 796 C CA . GLY A 1 106 ? 1.137 -20.360 45.528 1.00 97.75 106 GLY A CA 1
ATOM 797 C C . GLY A 1 106 ? -0.328 -20.424 45.988 1.00 97.75 106 GLY A C 1
ATOM 798 O O . GLY A 1 106 ? -0.682 -21.302 46.768 1.00 97.75 106 GLY A O 1
ATOM 799 N N . ALA A 1 107 ? -1.167 -19.488 45.534 1.00 98.38 107 ALA A N 1
ATOM 800 C CA . ALA A 1 107 ? -2.557 -19.350 45.948 1.00 98.38 107 ALA A CA 1
ATOM 801 C C . ALA A 1 107 ? -3.497 -20.308 45.211 1.00 98.38 107 ALA A C 1
ATOM 803 O O . ALA A 1 107 ? -3.196 -20.781 44.111 1.00 98.38 107 ALA A O 1
ATOM 804 N N . THR A 1 108 ? -4.674 -20.521 45.802 1.00 98.56 108 THR A N 1
ATOM 805 C CA . THR A 1 108 ? -5.773 -21.282 45.194 1.00 98.56 108 THR A CA 1
ATOM 806 C C . THR A 1 108 ? -6.995 -20.391 44.980 1.00 98.56 108 THR A C 1
ATOM 808 O O . THR A 1 108 ? -7.452 -19.728 45.908 1.00 98.56 108 THR A O 1
ATOM 811 N N . VAL A 1 109 ? -7.550 -20.389 43.770 1.00 98.62 109 VAL A N 1
ATOM 812 C CA . VAL A 1 109 ? -8.846 -19.761 43.470 1.00 98.62 109 VAL A CA 1
ATOM 813 C C . VAL A 1 109 ? -9.737 -20.812 42.834 1.00 98.62 109 VAL A C 1
ATOM 815 O O . VAL A 1 109 ? -9.343 -21.404 41.826 1.00 98.62 109 VAL A O 1
ATOM 818 N N . ARG A 1 110 ? -10.913 -21.058 43.419 1.00 97.88 110 ARG A N 1
ATOM 819 C CA . ARG A 1 110 ? -11.839 -22.050 42.874 1.00 97.88 110 ARG A CA 1
ATOM 820 C C . ARG A 1 110 ? -13.317 -21.735 43.035 1.00 97.88 110 ARG A C 1
ATOM 822 O O . ARG A 1 110 ? -13.695 -21.021 43.963 1.00 97.88 110 ARG A O 1
ATOM 829 N N . ASP A 1 111 ? -14.110 -22.342 42.156 1.00 96.69 111 ASP A N 1
ATOM 830 C CA . ASP A 1 111 ? -15.578 -22.324 42.159 1.00 96.69 111 ASP A CA 1
ATOM 831 C C . ASP A 1 111 ? -16.139 -20.898 42.147 1.00 96.69 111 ASP A C 1
ATOM 833 O O . ASP A 1 111 ? -16.961 -20.551 42.988 1.00 96.69 111 ASP A O 1
ATOM 837 N N . LEU A 1 112 ? -15.606 -20.049 41.262 1.00 96.12 112 LEU A N 1
ATOM 838 C CA . LEU A 1 112 ? -15.871 -18.610 41.246 1.00 96.12 112 LEU A CA 1
ATOM 839 C C . LEU A 1 112 ? -16.350 -18.134 39.879 1.00 96.12 112 LEU A C 1
ATOM 841 O O . LEU A 1 112 ? -15.622 -18.244 38.890 1.00 96.12 112 LEU A O 1
ATOM 845 N N . ASP A 1 113 ? -17.490 -17.457 39.888 1.00 95.75 113 ASP A N 1
ATOM 846 C CA . ASP A 1 113 ? -17.984 -16.707 38.744 1.00 95.75 113 ASP A CA 1
ATOM 847 C C . ASP A 1 113 ? -17.613 -15.233 38.864 1.00 95.75 113 ASP A C 1
ATOM 849 O O . ASP A 1 113 ? -17.754 -14.602 39.917 1.00 95.75 113 ASP A O 1
ATOM 853 N N . ILE A 1 114 ? -17.174 -14.653 37.754 1.00 96.00 114 ILE A N 1
ATOM 854 C CA . ILE A 1 114 ? -16.969 -13.218 37.624 1.00 96.00 114 ILE A CA 1
ATOM 855 C C . ILE A 1 114 ? -17.777 -12.738 36.426 1.00 96.00 114 ILE A C 1
ATOM 857 O O . ILE A 1 114 ? -17.437 -13.029 35.282 1.00 96.00 114 ILE A O 1
ATOM 861 N N . LYS A 1 115 ? -18.841 -11.986 36.685 1.00 93.00 115 LYS A N 1
ATOM 862 C CA . LYS A 1 115 ? -19.787 -11.533 35.665 1.00 93.00 115 LYS A CA 1
ATOM 863 C C . LYS A 1 115 ? -19.664 -10.032 35.430 1.00 93.00 115 LYS A C 1
ATOM 865 O O . LYS A 1 115 ? -19.127 -9.301 36.260 1.00 93.00 115 LYS A O 1
ATOM 870 N N . THR A 1 116 ? -20.133 -9.591 34.263 1.00 88.31 116 THR A N 1
ATOM 871 C CA . THR A 1 116 ? -20.196 -8.172 33.862 1.00 88.31 116 THR A CA 1
ATOM 872 C C . THR A 1 116 ? -18.883 -7.397 34.031 1.00 88.31 116 THR A C 1
ATOM 874 O O . THR A 1 116 ? -18.883 -6.197 34.305 1.00 88.31 116 THR A O 1
ATOM 877 N N . VAL A 1 117 ? -17.736 -8.055 33.817 1.00 94.00 117 VAL A N 1
ATOM 878 C CA . VAL A 1 117 ? -16.427 -7.390 33.894 1.00 94.00 117 VAL A CA 1
ATOM 879 C C . VAL A 1 117 ? -16.375 -6.240 32.888 1.00 94.00 117 VAL A C 1
ATOM 881 O O . VAL A 1 117 ? -16.720 -6.406 31.719 1.00 94.00 117 VAL A O 1
ATOM 884 N N . SER A 1 118 ? -15.909 -5.075 33.325 1.00 90.50 118 SER A N 1
ATOM 885 C CA . SER A 1 118 ? -15.656 -3.916 32.468 1.00 90.50 118 SER A CA 1
ATOM 886 C C . SER A 1 118 ? -14.319 -3.294 32.853 1.00 90.50 118 SER A C 1
ATOM 888 O O . SER A 1 118 ? -14.252 -2.186 33.393 1.00 90.50 118 SER A O 1
ATOM 890 N N . ALA A 1 119 ? -13.242 -4.033 32.597 1.00 90.56 119 ALA A N 1
ATOM 891 C CA . ALA A 1 119 ? -11.896 -3.636 32.979 1.00 90.56 119 ALA A CA 1
ATOM 892 C C . ALA A 1 119 ? -11.164 -2.928 31.831 1.00 90.56 119 ALA A C 1
ATOM 894 O O . ALA A 1 119 ? -11.100 -3.440 30.715 1.00 90.56 119 ALA A O 1
ATOM 895 N N . ASP A 1 120 ? -10.564 -1.773 32.123 1.00 86.56 120 ASP A N 1
ATOM 896 C CA . ASP A 1 120 ? -9.648 -1.069 31.218 1.00 86.56 120 ASP A CA 1
ATOM 897 C C . ASP A 1 120 ? -8.349 -0.695 31.948 1.00 86.56 120 ASP A C 1
ATOM 899 O O . ASP A 1 120 ? -8.388 -0.290 33.115 1.00 86.56 120 ASP A O 1
ATOM 903 N N . SER A 1 121 ? -7.184 -0.860 31.314 1.00 87.81 121 SER A N 1
ATOM 904 C CA . SER A 1 121 ? -5.889 -0.595 31.959 1.00 87.81 121 SER A CA 1
ATOM 905 C C . SER A 1 121 ? -4.781 -0.171 30.993 1.00 87.81 121 SER A C 1
ATOM 907 O O . SER A 1 121 ? -4.658 -0.689 29.884 1.00 87.81 121 SER A O 1
ATOM 909 N N . LYS A 1 122 ? -3.885 0.705 31.470 1.00 84.69 122 LYS A N 1
ATOM 910 C CA . LYS A 1 122 ? -2.606 1.018 30.800 1.00 84.69 122 LYS A CA 1
ATOM 911 C C . LYS A 1 122 ? -1.505 -0.019 31.073 1.00 84.69 122 LYS A C 1
ATOM 913 O O . LYS A 1 122 ? -0.447 0.008 30.454 1.00 84.69 122 LYS A O 1
ATOM 918 N N . GLU A 1 123 ? -1.759 -0.936 31.997 1.00 89.44 123 GLU A N 1
ATOM 919 C CA . GLU A 1 123 ? -0.872 -2.036 32.366 1.00 89.44 123 GLU A CA 1
ATOM 920 C C . GLU A 1 123 ? -1.478 -3.380 31.944 1.00 89.44 123 GLU A C 1
ATOM 922 O O . GLU A 1 123 ? -2.567 -3.425 31.369 1.00 89.44 123 GLU A O 1
ATOM 927 N N . ASN A 1 124 ? -0.786 -4.481 32.249 1.00 94.06 124 ASN A N 1
ATOM 928 C CA . ASN A 1 124 ? -1.351 -5.823 32.107 1.00 94.06 124 ASN A CA 1
ATOM 929 C C . ASN A 1 124 ? -2.706 -5.914 32.819 1.00 94.06 124 ASN A C 1
ATOM 931 O O . ASN A 1 124 ? -2.858 -5.399 33.932 1.00 94.06 124 ASN A O 1
ATOM 935 N N . VAL A 1 125 ? -3.676 -6.570 32.186 1.00 96.31 125 VAL A N 1
ATOM 936 C CA . VAL A 1 125 ? -5.058 -6.610 32.670 1.00 96.31 125 VAL A CA 1
ATOM 937 C C . VAL A 1 125 ? -5.725 -7.944 32.377 1.00 96.31 125 VAL A C 1
ATOM 939 O O . VAL A 1 125 ? -5.547 -8.534 31.312 1.00 96.31 125 VAL A O 1
ATOM 942 N N . ALA A 1 126 ? -6.501 -8.402 33.350 1.00 97.88 126 ALA A N 1
ATOM 943 C CA . ALA A 1 126 ? -7.412 -9.527 33.248 1.00 97.88 126 ALA A CA 1
ATOM 944 C C . ALA A 1 126 ? -8.499 -9.404 34.326 1.00 97.88 126 ALA A C 1
ATOM 946 O O . ALA A 1 126 ? -8.416 -8.499 35.160 1.00 97.88 126 ALA A O 1
ATOM 947 N N . ALA A 1 127 ? -9.505 -10.282 34.336 1.00 97.94 127 ALA A N 1
ATOM 948 C CA . ALA A 1 127 ? -10.531 -10.248 35.379 1.00 97.94 127 ALA A CA 1
ATOM 949 C C . ALA A 1 127 ? -9.983 -10.719 36.734 1.00 97.94 127 ALA A C 1
ATOM 951 O O . ALA A 1 127 ? -10.186 -10.059 37.754 1.00 97.94 127 ALA A O 1
ATOM 952 N N . LEU A 1 128 ? -9.251 -11.839 36.745 1.00 98.31 128 LEU A N 1
ATOM 953 C CA . LEU A 1 128 ? -8.805 -12.464 37.987 1.00 98.31 128 LEU A CA 1
ATOM 954 C C . LEU A 1 128 ? -7.481 -11.880 38.487 1.00 98.31 128 LEU A C 1
ATOM 956 O O . LEU A 1 128 ? -7.441 -11.362 39.600 1.00 98.31 128 LEU A O 1
ATOM 960 N N . ALA A 1 129 ? -6.399 -11.961 37.703 1.00 98.38 129 ALA A N 1
ATOM 961 C CA . ALA A 1 129 ? -5.073 -11.545 38.172 1.00 98.38 129 ALA A CA 1
ATOM 962 C C . ALA A 1 129 ? -4.160 -10.967 37.082 1.00 98.38 129 ALA A C 1
ATOM 964 O O . ALA A 1 129 ? -4.180 -11.401 35.929 1.00 98.38 129 ALA A O 1
ATOM 965 N N . LYS A 1 130 ? -3.271 -10.035 37.451 1.00 97.88 130 LYS A N 1
ATOM 966 C CA . LYS A 1 130 ? -2.220 -9.564 36.526 1.00 97.88 130 LYS A CA 1
ATOM 967 C C . LYS A 1 130 ? -1.095 -10.588 36.396 1.00 97.88 130 LYS A C 1
ATOM 969 O O . LYS A 1 130 ? -0.612 -10.824 35.289 1.00 97.88 130 LYS A O 1
ATOM 974 N N . ALA A 1 131 ? -0.696 -11.203 37.505 1.00 98.19 131 ALA A N 1
ATOM 975 C CA . ALA A 1 131 ? 0.331 -12.236 37.531 1.00 98.19 131 ALA A CA 1
ATOM 976 C C . ALA A 1 131 ? -0.094 -13.453 38.364 1.00 98.19 131 ALA A C 1
ATOM 978 O O . ALA A 1 131 ? -0.717 -13.305 39.413 1.00 98.19 131 ALA A O 1
ATOM 979 N N . ALA A 1 132 ? 0.291 -14.652 37.928 1.00 98.56 132 ALA A N 1
ATOM 980 C CA . ALA A 1 132 ? 0.149 -15.885 38.696 1.00 98.56 132 ALA A CA 1
ATOM 981 C C . ALA A 1 132 ? 1.455 -16.690 38.688 1.00 98.56 132 ALA A C 1
ATOM 983 O O . ALA A 1 132 ? 2.021 -16.967 37.631 1.00 98.56 132 ALA A O 1
ATOM 984 N N . ASN A 1 133 ? 1.933 -17.070 39.869 1.00 98.25 133 ASN A N 1
ATOM 985 C CA . ASN A 1 133 ? 3.154 -17.846 40.057 1.00 98.25 133 ASN A CA 1
ATOM 986 C C . ASN A 1 133 ? 2.842 -19.063 40.922 1.00 98.25 133 ASN A C 1
ATOM 988 O O . ASN A 1 133 ? 2.421 -18.912 42.068 1.00 98.25 133 ASN A O 1
ATOM 992 N N . SER A 1 134 ? 3.034 -20.268 40.385 1.00 98.00 134 SER A N 1
ATOM 993 C CA . SER A 1 134 ? 2.741 -21.518 41.103 1.00 98.00 134 SER A CA 1
ATOM 994 C C . SER A 1 134 ? 1.314 -21.584 41.677 1.00 98.00 134 SER A C 1
ATOM 996 O O . SER A 1 134 ? 1.101 -22.202 42.716 1.00 98.00 134 SER A O 1
ATOM 998 N N . ALA A 1 135 ? 0.348 -20.909 41.045 1.00 98.44 135 ALA A N 1
ATOM 999 C CA . ALA A 1 135 ? -1.033 -20.849 41.518 1.00 98.44 135 ALA A CA 1
ATOM 1000 C C . ALA A 1 135 ? -1.872 -22.011 40.962 1.00 98.44 135 ALA A C 1
ATOM 1002 O O . ALA A 1 135 ? -1.532 -22.608 39.934 1.00 98.44 135 ALA A O 1
ATOM 1003 N N . ASN A 1 136 ? -2.989 -22.295 41.631 1.00 98.56 136 ASN A N 1
ATOM 1004 C CA . ASN A 1 136 ? -3.998 -23.248 41.184 1.00 98.56 136 ASN A CA 1
ATOM 1005 C C . ASN A 1 136 ? -5.338 -22.524 40.987 1.00 98.56 136 ASN A C 1
ATOM 1007 O O . ASN A 1 136 ? -5.928 -22.027 41.946 1.00 98.56 136 ASN A O 1
ATOM 1011 N N . ILE A 1 137 ? -5.780 -22.426 39.734 1.00 98.81 137 ILE A N 1
ATOM 1012 C CA . ILE A 1 137 ? -7.039 -21.792 39.340 1.00 98.81 137 ILE A CA 1
ATOM 1013 C C . ILE A 1 137 ? -7.931 -22.888 38.767 1.00 98.81 137 ILE A C 1
ATOM 1015 O O . ILE A 1 137 ? -7.590 -23.489 37.746 1.00 98.81 137 ILE A O 1
ATOM 1019 N N . ASN A 1 138 ? -9.053 -23.163 39.427 1.00 98.38 138 ASN A N 1
ATOM 1020 C CA . ASN A 1 138 ? -9.903 -24.295 39.078 1.00 98.38 138 ASN A CA 1
ATOM 1021 C C . ASN A 1 138 ? -11.388 -23.938 39.118 1.00 98.38 138 ASN A C 1
ATOM 1023 O O . ASN A 1 138 ? -11.831 -23.365 40.099 1.00 98.38 138 ASN A O 1
ATOM 1027 N N . ASN A 1 139 ? -12.169 -24.298 38.097 1.00 97.69 139 ASN A N 1
ATOM 1028 C CA . ASN A 1 139 ? -13.610 -24.002 38.077 1.00 97.69 139 ASN A CA 1
ATOM 1029 C C . ASN A 1 139 ? -13.909 -22.498 38.239 1.00 97.69 139 ASN A C 1
ATOM 1031 O O . ASN A 1 139 ? -14.555 -22.069 39.189 1.00 97.69 139 ASN A O 1
ATOM 1035 N N . VAL A 1 140 ? -13.348 -21.687 37.336 1.00 98.44 140 VAL A N 1
ATOM 1036 C CA . VAL A 1 140 ? -13.514 -20.223 37.325 1.00 98.44 140 VAL A CA 1
ATOM 1037 C C . VAL A 1 140 ? -14.077 -19.792 35.978 1.00 98.44 140 VAL A C 1
ATOM 1039 O O . VAL A 1 140 ? -13.447 -20.054 34.947 1.00 98.44 140 VAL A O 1
ATOM 1042 N N . ALA A 1 141 ? -15.231 -19.132 35.996 1.00 97.56 141 ALA A N 1
ATOM 1043 C CA . ALA A 1 141 ? -15.921 -18.639 34.812 1.00 97.56 141 ALA A CA 1
ATOM 1044 C C . ALA A 1 141 ? -15.919 -17.108 34.788 1.00 97.56 141 ALA A C 1
ATOM 1046 O O . ALA A 1 141 ? -16.182 -16.456 35.798 1.00 97.56 141 ALA A O 1
ATOM 1047 N N . VAL A 1 142 ? -15.605 -16.517 33.636 1.00 98.06 142 VAL A N 1
ATOM 1048 C CA . VAL A 1 142 ? -15.555 -15.060 33.476 1.00 98.06 142 VAL A CA 1
ATOM 1049 C C . VAL A 1 142 ? -16.424 -14.621 32.302 1.00 98.06 142 VAL A C 1
ATOM 1051 O O . VAL A 1 142 ? -16.215 -15.073 31.180 1.00 98.06 142 VAL A O 1
ATOM 1054 N N . GLU A 1 143 ? -17.340 -13.684 32.543 1.00 95.94 143 GLU A N 1
ATOM 1055 C CA . GLU A 1 143 ? -18.118 -12.974 31.524 1.00 95.94 143 GLU A CA 1
ATOM 1056 C C . GLU A 1 143 ? -17.778 -11.479 31.545 1.00 95.94 143 GLU A C 1
ATOM 1058 O O . GLU A 1 143 ? -17.921 -10.810 32.574 1.00 95.94 143 GLU A O 1
ATOM 1063 N N . GLY A 1 144 ? -17.379 -10.909 30.405 1.00 93.31 144 GLY A N 1
ATOM 1064 C CA . GLY A 1 144 ? -17.329 -9.452 30.277 1.00 93.31 144 GLY A CA 1
ATOM 1065 C C . GLY A 1 144 ? -16.426 -8.896 29.184 1.00 93.31 144 GLY A C 1
ATOM 1066 O O . GLY A 1 144 ? -16.038 -9.573 28.233 1.00 93.31 144 GLY A O 1
ATOM 1067 N N . LYS A 1 145 ? -16.111 -7.607 29.317 1.00 93.56 145 LYS A N 1
ATOM 1068 C CA . LYS A 1 145 ? -15.274 -6.816 28.416 1.00 93.56 145 LYS A CA 1
ATOM 1069 C C . LYS A 1 145 ? -13.993 -6.385 29.129 1.00 93.56 145 LYS A C 1
ATOM 1071 O O . LYS A 1 145 ? -14.035 -5.693 30.145 1.00 93.56 145 LYS A O 1
ATOM 1076 N N . ILE A 1 146 ? -12.848 -6.734 28.552 1.00 95.25 146 ILE A N 1
ATOM 1077 C CA . ILE A 1 146 ? -11.528 -6.377 29.081 1.00 95.25 146 ILE A CA 1
ATOM 1078 C C . ILE A 1 146 ? -10.719 -5.695 27.979 1.00 95.25 146 ILE A C 1
ATOM 1080 O O . ILE A 1 146 ? -10.553 -6.228 26.884 1.00 95.25 146 ILE A O 1
ATOM 1084 N N . SER A 1 147 ? -10.215 -4.499 28.260 1.00 90.88 147 SER A N 1
ATOM 1085 C CA . SER A 1 147 ? -9.401 -3.689 27.353 1.00 90.88 147 SER A CA 1
ATOM 1086 C C . SER A 1 147 ? -8.077 -3.335 28.017 1.00 90.88 147 SER A C 1
ATOM 1088 O O . SER A 1 147 ? -8.030 -3.025 29.204 1.00 90.88 147 SER A O 1
ATOM 1090 N N . GLY A 1 148 ? -6.978 -3.371 27.268 1.00 89.12 148 GLY A N 1
ATOM 1091 C CA . GLY A 1 148 ? -5.678 -3.017 27.828 1.00 89.12 148 GLY A CA 1
ATOM 1092 C C . GLY A 1 148 ? -4.670 -2.503 26.818 1.00 89.12 148 GLY A C 1
ATOM 1093 O O . GLY A 1 148 ? -4.756 -2.765 25.617 1.00 89.12 148 GLY A O 1
ATOM 1094 N N . ALA A 1 149 ? -3.714 -1.727 27.322 1.00 86.12 149 ALA A N 1
ATOM 1095 C CA . ALA A 1 149 ? -2.586 -1.207 26.556 1.00 86.12 149 ALA A CA 1
ATOM 1096 C C . ALA A 1 149 ? -1.436 -2.219 26.405 1.00 86.12 149 ALA A C 1
ATOM 1098 O O . ALA A 1 149 ? -0.714 -2.151 25.411 1.00 86.12 149 ALA A O 1
ATOM 1099 N N . LYS A 1 150 ? -1.273 -3.136 27.369 1.00 91.94 150 LYS A N 1
ATOM 1100 C CA . LYS A 1 150 ? -0.237 -4.186 27.384 1.00 91.94 150 LYS A CA 1
ATOM 1101 C C . LYS A 1 150 ? -0.868 -5.572 27.198 1.00 91.94 150 LYS A C 1
ATOM 1103 O O . LYS A 1 150 ? -1.757 -5.711 26.362 1.00 91.94 150 LYS A O 1
ATOM 1108 N N . SER A 1 151 ? -0.440 -6.592 27.945 1.00 95.69 151 SER A N 1
ATOM 1109 C CA . SER A 1 151 ? -1.052 -7.923 27.880 1.00 95.69 151 SER A CA 1
ATOM 1110 C C . SER A 1 151 ? -2.489 -7.906 28.405 1.00 95.69 151 SER A C 1
ATOM 1112 O O . SER A 1 151 ? -2.770 -7.329 29.460 1.00 95.69 151 SER A O 1
ATOM 1114 N N . VAL A 1 152 ? -3.387 -8.571 27.679 1.00 97.31 152 VAL A N 1
ATOM 1115 C CA . VAL A 1 152 ? -4.825 -8.635 27.971 1.00 97.31 152 VAL A CA 1
ATOM 1116 C C . VAL A 1 152 ? -5.254 -10.091 28.036 1.00 97.31 152 VAL A C 1
ATOM 1118 O O . VAL A 1 152 ? -4.970 -10.860 27.121 1.00 97.31 152 VAL A O 1
ATOM 1121 N N . ALA A 1 153 ? -5.965 -10.483 29.086 1.00 98.19 153 ALA A N 1
ATOM 1122 C CA . ALA A 1 153 ? -6.500 -11.833 29.167 1.00 98.19 153 ALA A CA 1
ATOM 1123 C C . ALA A 1 153 ? -7.866 -11.897 29.834 1.00 98.19 153 ALA A C 1
ATOM 1125 O O . ALA A 1 153 ? -8.225 -10.991 30.578 1.00 98.19 153 ALA A O 1
ATOM 1126 N N . GLY A 1 154 ? -8.607 -12.984 29.612 1.00 98.00 154 GLY A N 1
ATOM 1127 C CA . GLY A 1 154 ? -9.846 -13.229 30.348 1.00 98.00 154 GLY A CA 1
ATOM 1128 C C . GLY A 1 154 ? -9.596 -13.426 31.840 1.00 98.00 154 GLY A C 1
ATOM 1129 O O . GLY A 1 154 ? -10.177 -12.720 32.661 1.00 98.00 154 GLY A O 1
ATOM 1130 N N . LEU A 1 155 ? -8.687 -14.338 32.207 1.00 98.50 155 LEU A N 1
ATOM 1131 C CA . LEU A 1 155 ? -8.430 -14.693 33.608 1.00 98.50 155 LEU A CA 1
ATOM 1132 C C . LEU A 1 155 ? -7.110 -14.113 34.121 1.00 98.50 155 LEU A C 1
ATOM 1134 O O . LEU A 1 155 ? -7.117 -13.359 35.095 1.00 98.50 155 LEU A O 1
ATOM 1138 N N . VAL A 1 156 ? -5.978 -14.439 33.485 1.00 98.62 156 VAL A N 1
ATOM 1139 C CA . VAL A 1 156 ? -4.643 -14.066 33.991 1.00 98.62 156 VAL A CA 1
ATOM 1140 C C . VAL A 1 156 ? -3.773 -13.457 32.901 1.00 98.62 156 VAL A C 1
ATOM 1142 O O . VAL A 1 156 ? -3.555 -14.074 31.866 1.00 98.62 156 VAL A O 1
ATOM 1145 N N . ALA A 1 157 ? -3.203 -12.272 33.114 1.00 97.88 157 ALA A N 1
ATOM 1146 C CA . ALA A 1 157 ? -2.385 -11.652 32.066 1.00 97.88 157 ALA A CA 1
ATOM 1147 C C . ALA A 1 157 ? -1.024 -12.359 31.861 1.00 97.88 157 ALA A C 1
ATOM 1149 O O . ALA A 1 157 ? -0.620 -12.575 30.719 1.00 97.88 157 ALA A O 1
ATOM 1150 N N . SER A 1 158 ? -0.340 -12.760 32.939 1.00 98.06 158 SER A N 1
ATOM 1151 C CA . SER A 1 158 ? 0.949 -13.474 32.891 1.00 98.06 158 SER A CA 1
ATOM 1152 C C . SER A 1 158 ? 1.020 -14.598 33.922 1.00 98.06 158 SER A C 1
ATOM 1154 O O . SER A 1 158 ? 0.786 -14.364 35.106 1.00 98.06 158 SER A O 1
ATOM 1156 N N . ALA A 1 159 ? 1.419 -15.800 33.510 1.00 98.31 159 ALA A N 1
ATOM 1157 C CA . ALA A 1 159 ? 1.473 -16.966 34.385 1.00 98.31 159 ALA A CA 1
ATOM 1158 C C . ALA A 1 159 ? 2.796 -17.750 34.281 1.00 98.31 159 ALA A C 1
ATOM 1160 O O . ALA A 1 159 ? 3.299 -18.031 33.193 1.00 98.31 159 ALA A O 1
ATOM 1161 N N . THR A 1 160 ? 3.345 -18.155 35.427 1.00 98.38 160 THR A N 1
ATOM 1162 C CA . THR A 1 160 ? 4.538 -19.011 35.528 1.00 98.38 160 THR A CA 1
ATOM 1163 C C . THR A 1 160 ? 4.257 -20.204 36.434 1.00 98.38 160 THR A C 1
ATOM 1165 O O . THR A 1 160 ? 3.717 -20.039 37.528 1.00 98.38 160 THR A O 1
ATOM 1168 N N . ASN A 1 161 ? 4.617 -21.410 35.984 1.00 97.88 161 ASN A N 1
ATOM 1169 C CA . ASN A 1 161 ? 4.393 -22.687 36.683 1.00 97.88 161 ASN A CA 1
ATOM 1170 C C . ASN A 1 161 ? 2.977 -22.844 37.275 1.00 97.88 161 ASN A C 1
ATOM 1172 O O . ASN A 1 161 ? 2.812 -23.413 38.347 1.00 97.88 161 ASN A O 1
ATOM 1176 N N . THR A 1 162 ? 1.967 -22.292 36.604 1.00 98.56 162 THR A N 1
ATOM 1177 C CA . THR A 1 162 ? 0.593 -22.176 37.116 1.00 98.56 162 THR A CA 1
ATOM 1178 C C . THR A 1 162 ? -0.316 -23.178 36.416 1.00 98.56 162 THR A C 1
ATOM 1180 O O . THR A 1 162 ? -0.165 -23.434 35.218 1.00 98.56 162 THR A O 1
ATOM 1183 N N . VAL A 1 163 ? -1.273 -23.728 37.161 1.00 98.69 163 VAL A N 1
ATOM 1184 C CA . VAL A 1 163 ? -2.295 -24.634 36.631 1.00 98.69 163 VAL A CA 1
ATOM 1185 C C . VAL A 1 163 ? -3.623 -23.889 36.547 1.00 98.69 163 VAL A C 1
ATOM 1187 O O . VAL A 1 163 ? -4.108 -23.375 37.552 1.00 98.69 163 VAL A O 1
ATOM 1190 N N . ILE A 1 164 ? -4.189 -23.833 35.342 1.00 98.81 164 ILE A N 1
ATOM 1191 C CA . ILE A 1 164 ? -5.536 -23.329 35.067 1.00 98.81 164 ILE A CA 1
ATOM 1192 C C . ILE A 1 164 ? -6.340 -24.500 34.509 1.00 98.81 164 ILE A C 1
ATOM 1194 O O . ILE A 1 164 ? -6.012 -25.030 33.443 1.00 98.81 164 ILE A O 1
ATOM 1198 N N . GLU A 1 165 ? -7.362 -24.936 35.235 1.00 98.38 165 GLU A N 1
ATOM 1199 C CA . GLU A 1 165 ? -8.131 -26.125 34.881 1.00 98.38 165 GLU A CA 1
ATOM 1200 C C . GLU A 1 165 ? -9.636 -25.908 35.011 1.00 98.38 165 GLU A C 1
ATOM 1202 O O . GLU A 1 165 ? -10.099 -25.339 35.993 1.00 98.38 165 GLU A O 1
ATOM 1207 N N . ASN A 1 166 ? -10.407 -26.421 34.049 1.00 98.25 166 ASN A N 1
ATOM 1208 C CA . ASN A 1 166 ? -11.865 -26.302 34.051 1.00 98.25 166 ASN A CA 1
ATOM 1209 C C . ASN A 1 166 ? -12.308 -24.837 34.184 1.00 98.25 166 ASN A C 1
ATOM 1211 O O . ASN A 1 166 ? -12.978 -24.468 35.135 1.00 98.25 166 ASN A O 1
ATOM 1215 N N . SER A 1 167 ? -11.851 -23.969 33.287 1.00 98.56 167 SER A N 1
ATOM 1216 C CA . SER A 1 167 ? -12.110 -22.524 33.362 1.00 98.56 167 SER A CA 1
ATOM 1217 C C . SER A 1 167 ? -12.651 -21.993 32.046 1.00 98.56 167 SER A C 1
ATOM 1219 O O . SER A 1 167 ? -12.371 -22.562 30.987 1.00 98.56 167 SER A O 1
ATOM 1221 N N . SER A 1 168 ? -13.405 -20.899 32.093 1.00 98.50 168 SER A N 1
ATOM 1222 C CA . SER A 1 168 ? -13.992 -20.315 30.891 1.00 98.50 168 SER A CA 1
ATOM 1223 C C . SER A 1 168 ? -13.908 -18.799 30.836 1.00 98.50 168 SER A C 1
ATOM 1225 O O . SER A 1 168 ? -13.875 -18.115 31.857 1.00 98.50 168 SER A O 1
ATOM 1227 N N . PHE A 1 169 ? -13.871 -18.283 29.609 1.00 98.62 169 PHE A N 1
ATOM 1228 C CA . PHE A 1 169 ? -14.056 -16.866 29.332 1.00 98.62 169 PHE A CA 1
ATOM 1229 C C . PHE A 1 169 ? -15.074 -16.685 28.211 1.00 98.62 169 PHE A C 1
ATOM 1231 O O . PHE A 1 169 ? -14.909 -17.252 27.128 1.00 98.62 169 PHE A O 1
ATOM 1238 N N . THR A 1 170 ? -16.069 -15.843 28.463 1.00 98.06 170 THR A N 1
ATOM 1239 C CA . THR A 1 170 ? -17.060 -15.413 27.483 1.00 98.06 170 THR A CA 1
ATOM 1240 C C . THR A 1 170 ? -17.071 -13.891 27.402 1.00 98.06 170 THR A C 1
ATOM 1242 O O . THR A 1 170 ? -17.117 -13.200 28.420 1.00 98.06 170 THR A O 1
ATOM 1245 N N . GLY A 1 171 ? -17.042 -13.336 26.194 1.00 95.44 171 GLY A N 1
ATOM 1246 C CA . GLY A 1 171 ? -17.196 -11.893 25.996 1.00 95.44 171 GLY A CA 1
ATOM 1247 C C . GLY A 1 171 ? -16.141 -11.286 25.085 1.00 95.44 171 GLY A C 1
ATOM 1248 O O . GLY A 1 171 ? -15.887 -11.793 23.996 1.00 95.44 171 GLY A O 1
ATOM 1249 N N . LYS A 1 172 ? -15.565 -10.144 25.474 1.00 94.62 172 LYS A N 1
ATOM 1250 C CA . LYS A 1 172 ? -14.749 -9.328 24.569 1.00 94.62 172 LYS A CA 1
ATOM 1251 C C . LYS A 1 172 ? -13.397 -8.939 25.149 1.00 94.62 172 LYS A C 1
ATOM 1253 O O . LYS A 1 172 ? -13.329 -8.330 26.214 1.00 94.62 172 LYS A O 1
ATOM 1258 N N . LEU A 1 173 ? -12.333 -9.181 24.387 1.00 94.94 173 LEU A N 1
ATOM 1259 C CA . LEU A 1 173 ? -10.983 -8.707 24.696 1.00 94.94 173 LEU A CA 1
ATOM 1260 C C . LEU A 1 173 ? -10.538 -7.664 23.669 1.00 94.94 173 LEU A C 1
ATOM 1262 O O . LEU A 1 173 ? -10.679 -7.876 22.468 1.00 94.94 173 LEU A O 1
ATOM 1266 N N . ILE A 1 174 ? -9.988 -6.539 24.127 1.00 91.06 174 ILE A N 1
ATOM 1267 C CA . ILE A 1 174 ? -9.464 -5.471 23.264 1.00 91.06 174 ILE A CA 1
ATOM 1268 C C . ILE A 1 174 ? -8.005 -5.199 23.636 1.00 91.06 174 ILE A C 1
ATOM 1270 O O . ILE A 1 174 ? -7.708 -4.513 24.616 1.00 91.06 174 ILE A O 1
ATOM 1274 N N . ALA A 1 175 ? -7.085 -5.730 22.836 1.00 91.06 175 ALA A N 1
ATOM 1275 C CA . ALA A 1 175 ? -5.650 -5.569 23.013 1.00 91.06 175 ALA A CA 1
ATOM 1276 C C . ALA A 1 175 ? -5.108 -4.461 22.113 1.00 91.06 175 ALA A C 1
ATOM 1278 O O . ALA A 1 175 ? -4.861 -4.644 20.917 1.00 91.06 175 ALA A O 1
ATOM 1279 N N . ASN A 1 176 ? -4.907 -3.291 22.715 1.00 81.62 176 ASN A N 1
ATOM 1280 C CA . ASN A 1 176 ? -4.532 -2.091 21.979 1.00 81.62 176 ASN A CA 1
ATOM 1281 C C . ASN A 1 176 ? -3.047 -2.062 21.618 1.00 81.62 176 ASN A C 1
ATOM 1283 O O . ASN A 1 176 ? -2.692 -1.354 20.684 1.00 81.62 176 ASN A O 1
ATOM 1287 N N . HIS A 1 177 ? -2.192 -2.784 22.353 1.00 83.75 177 HIS A N 1
ATOM 1288 C CA . HIS A 1 177 ? -0.733 -2.768 22.188 1.00 83.75 177 HIS A CA 1
ATOM 1289 C C . HIS A 1 177 ? -0.194 -1.341 22.035 1.00 83.75 177 HIS A C 1
ATOM 1291 O O . HIS A 1 177 ? 0.205 -0.938 20.945 1.00 83.75 177 HIS A O 1
ATOM 1297 N N . GLN A 1 178 ? -0.237 -0.547 23.106 1.00 81.81 178 GLN A N 1
ATOM 1298 C CA . GLN A 1 178 ? 0.098 0.885 23.073 1.00 81.81 178 GLN A CA 1
ATOM 1299 C C . GLN A 1 178 ? 1.520 1.171 22.556 1.00 81.81 178 GLN A C 1
ATOM 1301 O O . GLN A 1 178 ? 1.772 2.244 22.012 1.00 81.81 178 GLN A O 1
ATOM 1306 N N . ASP A 1 179 ? 2.439 0.224 22.715 1.00 82.06 179 ASP A N 1
ATOM 1307 C CA . ASP A 1 179 ? 3.830 0.298 22.279 1.00 82.06 179 ASP A CA 1
ATOM 1308 C C . ASP A 1 179 ? 4.208 -0.943 21.451 1.00 82.06 179 ASP A C 1
ATOM 1310 O O . ASP A 1 179 ? 3.355 -1.765 21.127 1.00 82.06 179 ASP A O 1
ATOM 1314 N N . SER A 1 180 ? 5.487 -1.089 21.096 1.00 83.56 180 SER A N 1
ATOM 1315 C CA . SER A 1 180 ? 6.017 -2.252 20.363 1.00 83.56 180 SER A CA 1
ATOM 1316 C C . SER A 1 180 ? 6.636 -3.337 21.267 1.00 83.56 180 SER A C 1
ATOM 1318 O O . SER A 1 180 ? 7.393 -4.186 20.786 1.00 83.56 180 SER A O 1
ATOM 1320 N N . ASN A 1 181 ? 6.346 -3.309 22.572 1.00 89.81 181 ASN A N 1
ATOM 1321 C CA . ASN A 1 181 ? 6.908 -4.244 23.548 1.00 89.81 181 ASN A CA 1
ATOM 1322 C C . ASN A 1 181 ? 6.187 -5.603 23.536 1.00 89.81 181 ASN A C 1
ATOM 1324 O O . ASN A 1 181 ? 5.254 -5.838 22.762 1.00 89.81 181 ASN A O 1
ATOM 1328 N N . LYS A 1 182 ? 6.663 -6.524 24.388 1.00 91.81 182 LYS A N 1
ATOM 1329 C CA . LYS A 1 182 ? 6.050 -7.844 24.587 1.00 91.81 182 LYS A CA 1
ATOM 1330 C C . LYS A 1 182 ? 4.694 -7.699 25.268 1.00 91.81 182 LYS A C 1
ATOM 1332 O O . LYS A 1 182 ? 4.640 -7.472 26.471 1.00 91.81 182 LYS A O 1
ATOM 1337 N N . ASN A 1 183 ? 3.640 -7.873 24.480 1.00 94.25 183 ASN A N 1
ATOM 1338 C CA . ASN A 1 183 ? 2.251 -7.765 24.898 1.00 94.25 183 ASN A CA 1
ATOM 1339 C C . ASN A 1 183 ? 1.491 -8.954 24.304 1.00 94.25 183 ASN A C 1
ATOM 1341 O O . ASN A 1 183 ? 1.407 -9.112 23.085 1.00 94.25 183 ASN A O 1
ATOM 1345 N N . ASP A 1 184 ? 0.949 -9.810 25.158 1.00 96.44 184 ASP A N 1
ATOM 1346 C CA . ASP A 1 184 ? 0.342 -11.069 24.740 1.00 96.44 184 ASP A CA 1
ATOM 1347 C C . ASP A 1 184 ? -1.146 -11.079 25.121 1.00 96.44 184 ASP A C 1
ATOM 1349 O O . ASP A 1 184 ? -1.531 -10.639 26.207 1.00 96.44 184 ASP A O 1
ATOM 1353 N N . THR A 1 185 ? -1.999 -11.531 24.200 1.00 97.56 185 THR A N 1
ATOM 1354 C CA . THR A 1 185 ? -3.462 -11.523 24.357 1.00 97.56 185 THR A CA 1
ATOM 1355 C C . THR A 1 185 ? -4.029 -12.931 24.321 1.00 97.56 185 THR A C 1
ATOM 1357 O O . THR A 1 185 ? -3.791 -13.637 23.345 1.00 97.56 185 THR A O 1
ATOM 1360 N N . GLY A 1 186 ? -4.803 -13.342 25.325 1.00 97.88 186 GLY A N 1
ATOM 1361 C CA . GLY A 1 186 ? -5.399 -14.681 25.342 1.00 97.88 186 GLY A CA 1
ATOM 1362 C C . GLY A 1 186 ? -6.743 -14.753 26.051 1.00 97.88 186 GLY A C 1
ATOM 1363 O O . GLY A 1 186 ? -6.903 -14.169 27.118 1.00 97.88 186 GLY A O 1
ATOM 1364 N N . GLY A 1 187 ? -7.695 -15.510 25.499 1.00 98.00 187 GLY A N 1
ATOM 1365 C CA . GLY A 1 187 ? -9.014 -15.709 26.114 1.00 98.00 187 GLY A CA 1
ATOM 1366 C C . GLY A 1 187 ? -8.948 -16.176 27.568 1.00 98.00 187 GLY A C 1
ATOM 1367 O O . GLY A 1 187 ? -9.716 -15.705 28.392 1.00 98.00 187 GLY A O 1
ATOM 1368 N N . ILE A 1 188 ? -7.977 -17.021 27.921 1.00 98.62 188 ILE A N 1
ATOM 1369 C CA . ILE A 1 188 ? -7.740 -17.451 29.306 1.00 98.62 188 ILE A CA 1
ATOM 1370 C C . ILE A 1 188 ? -6.509 -16.765 29.890 1.00 98.62 188 ILE A C 1
ATOM 1372 O O . ILE A 1 188 ? -6.588 -16.161 30.963 1.00 98.62 188 ILE A O 1
ATOM 1376 N N . VAL A 1 189 ? -5.370 -16.850 29.195 1.00 98.50 189 VAL A N 1
ATOM 1377 C CA . VAL A 1 189 ? -4.095 -16.326 29.698 1.00 98.50 189 VAL A CA 1
ATOM 1378 C C . VAL A 1 189 ? -3.288 -15.617 28.614 1.00 98.50 189 VAL A C 1
ATOM 1380 O O . VAL A 1 189 ? -3.149 -16.124 27.506 1.00 98.50 189 VAL A O 1
ATOM 1383 N N . GLY A 1 190 ? -2.735 -14.446 28.931 1.00 97.75 190 GLY A N 1
ATOM 1384 C CA . GLY A 1 190 ? -1.939 -13.656 27.985 1.00 97.75 190 GLY A CA 1
ATOM 1385 C C . GLY A 1 190 ? -0.653 -14.390 27.610 1.00 97.75 190 GLY A C 1
ATOM 1386 O O . GLY A 1 190 ? -0.508 -14.853 26.479 1.00 97.75 190 GLY A O 1
ATOM 1387 N N . ASN A 1 191 ? 0.249 -14.581 28.573 1.00 97.56 191 ASN A N 1
ATOM 1388 C CA . ASN A 1 191 ? 1.409 -15.461 28.416 1.00 97.56 191 ASN A CA 1
ATOM 1389 C C . ASN A 1 191 ? 1.491 -16.503 29.534 1.00 97.56 191 ASN A C 1
ATOM 1391 O O . ASN A 1 191 ? 1.229 -16.199 30.698 1.00 97.56 191 ASN A O 1
ATOM 1395 N N . ILE A 1 192 ? 1.929 -17.716 29.196 1.00 98.19 192 ILE A N 1
ATOM 1396 C CA . ILE A 1 192 ? 2.184 -18.768 30.182 1.00 98.19 192 ILE A CA 1
ATOM 1397 C C . ILE A 1 192 ? 3.480 -19.532 29.884 1.00 98.19 192 ILE A C 1
ATOM 1399 O O . ILE A 1 192 ? 3.748 -19.912 28.743 1.00 98.19 192 ILE A O 1
ATOM 1403 N N . THR A 1 193 ? 4.308 -19.732 30.916 1.00 97.69 193 THR A N 1
ATOM 1404 C CA . THR A 1 193 ? 5.664 -20.302 30.793 1.00 97.69 193 THR A CA 1
ATOM 1405 C C . THR A 1 193 ? 5.998 -21.308 31.900 1.00 97.69 193 THR A C 1
ATOM 1407 O O . THR A 1 193 ? 5.506 -21.194 33.026 1.00 97.69 193 THR A O 1
ATOM 1410 N N . GLY A 1 194 ? 6.857 -22.284 31.594 1.00 95.88 194 GLY A N 1
ATOM 1411 C CA . GLY A 1 194 ? 7.425 -23.248 32.544 1.00 95.88 194 GLY A CA 1
ATOM 1412 C C . GLY A 1 194 ? 6.844 -24.659 32.424 1.00 95.88 194 GLY A C 1
ATOM 1413 O O . GLY A 1 194 ? 5.671 -24.839 32.107 1.00 95.88 194 GLY A O 1
ATOM 1414 N N . ASN A 1 195 ? 7.660 -25.678 32.711 1.00 92.81 195 ASN A N 1
ATOM 1415 C CA . ASN A 1 195 ? 7.304 -27.093 32.515 1.00 92.81 195 ASN A CA 1
ATOM 1416 C C . ASN A 1 195 ? 6.113 -27.568 33.363 1.00 92.81 195 ASN A C 1
ATOM 1418 O O . ASN A 1 195 ? 5.443 -28.526 32.979 1.00 92.81 195 ASN A O 1
ATOM 1422 N N . SER A 1 196 ? 5.859 -26.912 34.499 1.00 94.06 196 SER A N 1
ATOM 1423 C CA . SER A 1 196 ? 4.715 -27.205 35.373 1.00 94.06 196 SER A CA 1
ATOM 1424 C C . SER A 1 196 ? 3.451 -26.438 34.978 1.00 94.06 196 SER A C 1
ATOM 1426 O O . SER A 1 196 ? 2.398 -26.667 35.566 1.00 94.06 196 SER A O 1
ATOM 1428 N N . SER A 1 197 ? 3.537 -25.522 34.008 1.00 98.00 197 SER A N 1
ATOM 1429 C CA . SER A 1 197 ? 2.385 -24.746 33.562 1.00 98.00 197 SER A CA 1
ATOM 1430 C C . SER A 1 197 ? 1.449 -25.569 32.693 1.00 98.00 197 SER A C 1
ATOM 1432 O O . SER A 1 197 ? 1.866 -26.178 31.700 1.00 98.00 197 SER A O 1
ATOM 1434 N N . ARG A 1 198 ? 0.160 -25.535 33.034 1.00 97.62 198 ARG A N 1
ATOM 1435 C CA . ARG A 1 198 ? -0.869 -26.311 32.345 1.00 97.62 198 ARG A CA 1
ATOM 1436 C C . ARG A 1 198 ? -2.172 -25.528 32.235 1.00 97.62 198 ARG A C 1
ATOM 1438 O O . ARG A 1 198 ? -2.680 -25.045 33.238 1.00 97.62 198 ARG A O 1
ATOM 1445 N N . VAL A 1 199 ? -2.718 -25.457 31.025 1.00 98.62 199 VAL A N 1
ATOM 1446 C CA . VAL A 1 199 ? -4.074 -24.967 30.743 1.00 98.62 199 VAL A CA 1
ATOM 1447 C C . VAL A 1 199 ? -4.884 -26.153 30.235 1.00 98.62 199 VAL A C 1
ATOM 1449 O O . VAL A 1 199 ? -4.634 -26.646 29.135 1.00 98.62 199 VAL A O 1
ATOM 1452 N N . ASN A 1 200 ? -5.811 -26.661 31.042 1.00 98.62 200 ASN A N 1
ATOM 1453 C CA . ASN A 1 200 ? -6.541 -27.890 30.736 1.00 98.62 200 ASN A CA 1
ATOM 1454 C C . ASN A 1 200 ? -8.052 -27.702 30.839 1.00 98.62 200 ASN A C 1
ATOM 1456 O O . ASN A 1 200 ? -8.514 -27.070 31.782 1.00 98.62 200 ASN A O 1
ATOM 1460 N N . LYS A 1 201 ? -8.828 -28.318 29.939 1.00 98.50 201 LYS A N 1
ATOM 1461 C CA . LYS A 1 201 ? -10.300 -28.302 30.027 1.00 98.50 201 LYS A CA 1
ATOM 1462 C C . LYS A 1 201 ? -10.877 -26.888 30.043 1.00 98.50 201 LYS A C 1
ATOM 1464 O O . LYS A 1 201 ? -11.728 -26.581 30.867 1.00 98.50 201 LYS A O 1
ATOM 1469 N N . VAL A 1 202 ? -10.386 -26.005 29.176 1.00 98.62 202 VAL A N 1
ATOM 1470 C CA . VAL A 1 202 ? -10.888 -24.623 29.132 1.00 98.62 202 VAL A CA 1
ATOM 1471 C C . VAL A 1 202 ? -11.776 -24.371 27.924 1.00 98.62 202 VAL A C 1
ATOM 1473 O O . VAL A 1 202 ? -11.573 -24.965 26.860 1.00 98.62 202 VAL A O 1
ATOM 1476 N N . ARG A 1 203 ? -12.742 -23.468 28.097 1.00 98.38 203 ARG A N 1
ATOM 1477 C CA . ARG A 1 203 ? -13.668 -23.029 27.050 1.00 98.38 203 ARG A CA 1
ATOM 1478 C C . ARG A 1 203 ? -13.599 -21.518 26.881 1.00 98.38 203 ARG A C 1
ATOM 1480 O O . ARG A 1 203 ? -13.795 -20.784 27.841 1.00 98.38 203 ARG A O 1
ATOM 1487 N N . VAL A 1 204 ? -13.347 -21.060 25.663 1.00 98.75 204 VAL A N 1
ATOM 1488 C CA . VAL A 1 204 ? -13.432 -19.638 25.317 1.00 98.75 204 VAL A CA 1
ATOM 1489 C C . VAL A 1 204 ? -14.506 -19.438 24.268 1.00 98.75 204 VAL A C 1
ATOM 1491 O O . VAL A 1 204 ? -14.503 -20.156 23.272 1.00 98.75 204 VAL A O 1
ATOM 1494 N N . ASP A 1 205 ? -15.370 -18.452 24.481 1.00 98.19 205 ASP A N 1
ATOM 1495 C CA . ASP A 1 205 ? -16.285 -17.933 23.468 1.00 98.19 205 ASP A CA 1
ATOM 1496 C C . ASP A 1 205 ? -16.183 -16.407 23.419 1.00 98.19 205 ASP A C 1
ATOM 1498 O O . ASP A 1 205 ? -16.755 -15.699 24.251 1.00 98.19 205 ASP A O 1
ATOM 1502 N N . ALA A 1 206 ? -15.351 -15.883 22.516 1.00 97.06 206 ALA A N 1
ATOM 1503 C CA . ALA A 1 206 ? -14.956 -14.483 22.598 1.00 97.06 206 ALA A CA 1
ATOM 1504 C C . ALA A 1 206 ? -14.772 -13.783 21.255 1.00 97.06 206 ALA A C 1
ATOM 1506 O O . ALA A 1 206 ? -14.302 -14.363 20.279 1.00 97.06 206 ALA A O 1
ATOM 1507 N N . LEU A 1 207 ? -15.049 -12.478 21.271 1.00 94.75 207 LEU A N 1
ATOM 1508 C CA . LEU A 1 207 ? -14.558 -11.528 20.281 1.00 94.75 207 LEU A CA 1
ATOM 1509 C C . LEU A 1 207 ? -13.245 -10.915 20.787 1.00 94.75 207 LEU A C 1
ATOM 1511 O O . LEU A 1 207 ? -13.236 -10.147 21.752 1.00 94.75 207 LEU A O 1
ATOM 1515 N N . ILE A 1 208 ? -12.129 -11.222 20.131 1.00 94.19 208 ILE A N 1
ATOM 1516 C CA . ILE A 1 208 ? -10.806 -10.689 20.474 1.00 94.19 208 ILE A CA 1
ATOM 1517 C C . ILE A 1 208 ? -10.370 -9.702 19.392 1.00 94.19 208 ILE A C 1
ATOM 1519 O O . ILE A 1 208 ? -10.129 -10.079 18.254 1.00 94.19 208 ILE A O 1
ATOM 1523 N N . SER A 1 209 ? -10.204 -8.431 19.738 1.00 90.50 209 SER A N 1
ATOM 1524 C CA . SER A 1 209 ? -9.606 -7.424 18.854 1.00 90.50 209 SER A CA 1
ATOM 1525 C C . SER A 1 209 ? -8.143 -7.210 19.230 1.00 90.50 209 SER A C 1
ATOM 1527 O O . SER A 1 209 ? -7.834 -7.005 20.405 1.00 90.50 209 SER A O 1
ATOM 1529 N N . THR A 1 210 ? -7.234 -7.278 18.255 1.00 88.94 210 THR A N 1
ATOM 1530 C CA . THR A 1 210 ? -5.796 -7.116 18.497 1.00 88.94 210 THR A CA 1
ATOM 1531 C C . THR A 1 210 ? -5.113 -6.215 17.467 1.00 88.94 210 THR A C 1
ATOM 1533 O O . THR A 1 210 ? -5.334 -6.330 16.258 1.00 88.94 210 THR A O 1
ATOM 1536 N N . ASN A 1 211 ? -4.232 -5.327 17.945 1.00 83.25 211 ASN A N 1
ATOM 1537 C CA . ASN A 1 211 ? -3.357 -4.490 17.108 1.00 83.25 211 ASN A CA 1
ATOM 1538 C C . ASN A 1 211 ? -1.923 -5.028 16.970 1.00 83.25 211 ASN A C 1
ATOM 1540 O O . ASN A 1 211 ? -0.965 -4.251 16.918 1.00 83.25 211 ASN A O 1
ATOM 1544 N N . ALA A 1 212 ? -1.750 -6.352 17.012 1.00 87.25 212 ALA A N 1
ATOM 1545 C CA . ALA A 1 212 ? -0.430 -6.962 16.908 1.00 87.25 212 ALA A CA 1
ATOM 1546 C C . ALA A 1 212 ? 0.215 -6.590 15.565 1.00 87.25 212 ALA A C 1
ATOM 1548 O O . ALA A 1 212 ? -0.408 -6.723 14.518 1.00 87.25 212 ALA A O 1
ATOM 1549 N N . ARG A 1 213 ? 1.460 -6.112 15.596 1.00 83.94 213 ARG A N 1
ATOM 1550 C CA . ARG A 1 213 ? 2.175 -5.566 14.423 1.00 83.94 213 ARG A CA 1
ATOM 1551 C C . ARG A 1 213 ? 3.654 -5.936 14.374 1.00 83.94 213 ARG A C 1
ATOM 1553 O O . ARG A 1 213 ? 4.362 -5.562 13.443 1.00 83.94 213 ARG A O 1
ATOM 1560 N N . ASN A 1 214 ? 4.145 -6.659 15.376 1.00 86.50 214 ASN A N 1
ATOM 1561 C CA . ASN A 1 214 ? 5.530 -7.109 15.459 1.00 86.50 214 ASN A CA 1
ATOM 1562 C C . ASN A 1 214 ? 5.645 -8.422 16.250 1.00 86.50 214 ASN A C 1
ATOM 1564 O O . ASN A 1 214 ? 4.693 -8.885 16.872 1.00 86.50 214 ASN A O 1
ATOM 1568 N N . ASN A 1 215 ? 6.846 -9.005 16.259 1.00 87.75 215 ASN A N 1
ATOM 1569 C CA . ASN A 1 215 ? 7.097 -10.342 16.806 1.00 87.75 215 ASN A CA 1
ATOM 1570 C C . ASN A 1 215 ? 6.878 -10.447 18.329 1.00 87.75 215 ASN A C 1
ATOM 1572 O O . ASN A 1 215 ? 6.709 -11.555 18.855 1.00 87.75 215 ASN A O 1
ATOM 1576 N N . ASN A 1 216 ? 6.894 -9.323 19.042 1.00 89.75 216 ASN A N 1
ATOM 1577 C CA . ASN A 1 216 ? 6.699 -9.282 20.487 1.00 89.75 216 ASN A CA 1
ATOM 1578 C C . ASN A 1 216 ? 5.215 -9.313 20.868 1.00 89.75 216 ASN A C 1
ATOM 1580 O O . ASN A 1 216 ? 4.895 -9.607 22.015 1.00 89.75 216 ASN A O 1
ATOM 1584 N N . GLN A 1 217 ? 4.318 -9.085 19.911 1.00 93.12 217 GLN A N 1
ATOM 1585 C CA . GLN A 1 217 ? 2.883 -9.018 20.142 1.00 93.12 217 GLN A CA 1
ATOM 1586 C C . GLN A 1 217 ? 2.191 -10.247 19.575 1.00 93.12 217 GLN A C 1
ATOM 1588 O O . GLN A 1 217 ? 2.401 -10.606 18.415 1.00 93.12 217 GLN A O 1
ATOM 1593 N N . THR A 1 218 ? 1.383 -10.906 20.398 1.00 95.56 218 THR A N 1
ATOM 1594 C CA . THR A 1 218 ? 0.702 -12.148 20.013 1.00 95.56 218 THR A CA 1
ATOM 1595 C C . THR A 1 218 ? -0.736 -12.152 20.494 1.00 95.56 218 THR A C 1
ATOM 1597 O O . THR A 1 218 ? -1.065 -11.530 21.507 1.00 95.56 218 THR A O 1
ATOM 1600 N N . ALA A 1 219 ? -1.600 -12.856 19.767 1.00 96.69 219 ALA A N 1
ATOM 1601 C CA . ALA A 1 219 ? -2.982 -13.060 20.174 1.00 96.69 219 ALA A CA 1
ATOM 1602 C C . ALA A 1 219 ? -3.422 -14.497 19.908 1.00 96.69 219 ALA A C 1
ATOM 1604 O O . ALA A 1 219 ? -3.218 -15.017 18.811 1.00 96.69 219 ALA A O 1
ATOM 1605 N N . GLY A 1 220 ? -4.025 -15.124 20.913 1.00 97.50 220 GLY A N 1
ATOM 1606 C CA . GLY A 1 220 ? -4.583 -16.463 20.822 1.00 97.50 220 GLY A CA 1
ATOM 1607 C C . GLY A 1 220 ? -6.009 -16.523 21.345 1.00 97.50 220 GLY A C 1
ATOM 1608 O O . GLY A 1 220 ? -6.335 -15.841 22.315 1.00 97.50 220 GLY A O 1
ATOM 1609 N N . GLY A 1 221 ? -6.842 -17.385 20.762 1.00 97.88 221 GLY A N 1
ATOM 1610 C CA . GLY A 1 221 ? -8.184 -17.641 21.295 1.00 97.88 221 GLY A CA 1
ATOM 1611 C C . GLY A 1 221 ? -8.150 -18.085 22.761 1.00 97.88 221 GLY A C 1
ATOM 1612 O O . GLY A 1 221 ? -8.960 -17.631 23.553 1.00 97.88 221 GLY A O 1
ATOM 1613 N N . ILE A 1 222 ? -7.156 -18.886 23.165 1.00 98.69 222 ILE A N 1
ATOM 1614 C CA . ILE A 1 222 ? -6.981 -19.332 24.559 1.00 98.69 222 ILE A CA 1
ATOM 1615 C C . ILE A 1 222 ? -5.751 -18.686 25.196 1.00 98.69 222 ILE A C 1
ATOM 1617 O O . ILE A 1 222 ? -5.841 -18.138 26.298 1.00 98.69 222 ILE A O 1
ATOM 1621 N N . VAL A 1 223 ? -4.604 -18.751 24.512 1.00 98.56 223 VAL A N 1
ATOM 1622 C CA . VAL A 1 223 ? -3.311 -18.295 25.039 1.00 98.56 223 VAL A CA 1
ATOM 1623 C C . VAL A 1 223 ? -2.605 -17.395 24.038 1.00 98.56 223 VAL A C 1
ATOM 1625 O O . VAL A 1 223 ? -2.368 -17.810 22.911 1.00 98.56 223 VAL A O 1
ATOM 1628 N N . GLY A 1 224 ? -2.185 -16.197 24.435 1.00 97.56 224 GLY A N 1
ATOM 1629 C CA . GLY A 1 224 ? -1.386 -15.342 23.548 1.00 97.56 224 GLY A CA 1
ATOM 1630 C C . GLY A 1 224 ? -0.046 -15.986 23.214 1.00 97.56 224 GLY A C 1
ATOM 1631 O O . GLY A 1 224 ? 0.248 -16.282 22.053 1.00 97.56 224 GLY A O 1
ATOM 1632 N N . ARG A 1 225 ? 0.730 -16.301 24.252 1.00 97.56 225 ARG A N 1
ATOM 1633 C CA . ARG A 1 225 ? 2.057 -16.904 24.117 1.00 97.56 225 ARG A CA 1
ATOM 1634 C C . ARG A 1 225 ? 2.282 -18.075 25.071 1.00 97.56 225 ARG A C 1
ATOM 1636 O O . ARG A 1 225 ? 2.093 -17.950 26.280 1.00 97.56 225 ARG A O 1
ATOM 1643 N N . LEU A 1 226 ? 2.730 -19.198 24.513 1.00 97.62 226 LEU A N 1
ATOM 1644 C CA . LEU A 1 226 ? 2.960 -20.464 25.207 1.00 97.62 226 LEU A CA 1
ATOM 1645 C C . LEU A 1 226 ? 4.443 -20.860 25.105 1.00 97.62 226 LEU A C 1
ATOM 1647 O O . LEU A 1 226 ? 4.921 -21.142 24.008 1.00 97.62 226 LEU A O 1
ATOM 1651 N N . GLU A 1 227 ? 5.174 -20.880 26.226 1.00 95.44 227 GLU A N 1
ATOM 1652 C CA . GLU A 1 227 ? 6.645 -21.020 26.228 1.00 95.44 227 GLU A CA 1
ATOM 1653 C C . GLU A 1 227 ? 7.171 -22.049 27.243 1.00 95.44 227 GLU A C 1
ATOM 1655 O O . GLU A 1 227 ? 6.518 -22.397 28.229 1.00 95.44 227 GLU A O 1
ATOM 1660 N N . ASN A 1 228 ? 8.412 -22.493 27.024 1.00 95.81 228 ASN A N 1
ATOM 1661 C CA . ASN A 1 228 ? 9.245 -23.234 27.978 1.00 95.81 228 ASN A CA 1
ATOM 1662 C C . ASN A 1 228 ? 8.560 -24.470 28.580 1.00 95.81 228 ASN A C 1
ATOM 1664 O O . ASN A 1 228 ? 8.590 -24.683 29.793 1.00 95.81 228 ASN A O 1
ATOM 1668 N N . GLY A 1 229 ? 7.930 -25.271 27.721 1.00 94.75 229 GLY A N 1
ATOM 1669 C CA . GLY A 1 229 ? 7.281 -26.524 28.086 1.00 94.75 229 GLY A CA 1
ATOM 1670 C C . GLY A 1 229 ? 5.865 -26.382 28.636 1.00 94.75 229 GLY A C 1
ATOM 1671 O O . GLY A 1 229 ? 5.263 -27.404 28.964 1.00 94.75 229 GLY A O 1
ATOM 1672 N N . ALA A 1 230 ? 5.286 -25.183 28.704 1.00 98.19 230 ALA A N 1
ATOM 1673 C CA . ALA A 1 230 ? 3.879 -25.033 29.067 1.00 98.19 230 ALA A CA 1
ATOM 1674 C C . ALA A 1 230 ? 2.962 -25.816 28.101 1.00 98.19 230 ALA A C 1
ATOM 1676 O O . ALA A 1 230 ? 3.238 -25.902 26.899 1.00 98.19 230 ALA A O 1
ATOM 1677 N N . LEU A 1 231 ? 1.888 -26.413 28.631 1.00 98.44 231 LEU A N 1
ATOM 1678 C CA . LEU A 1 231 ? 0.974 -27.291 27.887 1.00 98.44 231 LEU A CA 1
ATOM 1679 C C . LEU A 1 231 ? -0.462 -26.757 27.891 1.00 98.44 231 LEU A C 1
ATOM 1681 O O . LEU A 1 231 ? -1.012 -26.480 28.956 1.00 98.44 231 LEU A O 1
ATOM 1685 N N . ILE A 1 232 ? -1.093 -26.726 26.717 1.00 98.44 232 ILE A N 1
ATOM 1686 C CA . ILE A 1 232 ? -2.550 -26.599 26.577 1.00 98.44 232 ILE A CA 1
ATOM 1687 C C . ILE A 1 232 ? -3.128 -27.957 26.182 1.00 98.44 232 ILE A C 1
ATOM 1689 O O . ILE A 1 232 ? -2.637 -28.572 25.229 1.00 98.44 232 ILE A O 1
ATOM 1693 N N . SER A 1 233 ? -4.170 -28.414 26.887 1.00 98.38 233 SER A N 1
ATOM 1694 C CA . SER A 1 233 ? -4.848 -29.667 26.552 1.00 98.38 233 SER A CA 1
ATOM 1695 C C . SER A 1 233 ? -6.354 -29.712 26.783 1.00 98.38 233 SER A C 1
ATOM 1697 O O . SER A 1 233 ? -6.840 -29.174 27.767 1.00 98.38 233 SER A O 1
ATOM 1699 N N . ASN A 1 234 ? -7.069 -30.462 25.940 1.00 98.44 234 ASN A N 1
ATOM 1700 C CA . ASN A 1 234 ? -8.505 -30.753 26.074 1.00 98.44 234 ASN A CA 1
ATOM 1701 C C . ASN A 1 234 ? -9.354 -29.477 26.123 1.00 98.44 234 ASN A C 1
ATOM 1703 O O . ASN A 1 234 ? -10.174 -29.305 27.018 1.00 98.44 234 ASN A O 1
ATOM 1707 N N . SER A 1 235 ? -9.103 -28.550 25.203 1.00 98.69 235 SER A N 1
ATOM 1708 C CA . SER A 1 235 ? -9.648 -27.191 25.278 1.00 98.69 235 SER A CA 1
ATOM 1709 C C . SER A 1 235 ? -10.303 -26.765 23.974 1.00 98.69 235 SER A C 1
ATOM 1711 O O . SER A 1 235 ? -9.933 -27.238 22.895 1.00 98.69 235 SER A O 1
ATOM 1713 N N . VAL A 1 236 ? -11.262 -25.849 24.077 1.00 98.44 236 VAL A N 1
ATOM 1714 C CA . VAL A 1 236 ? -12.043 -25.351 22.944 1.00 98.44 236 VAL A CA 1
ATOM 1715 C C . VAL A 1 236 ? -12.072 -23.824 22.916 1.00 98.44 236 VAL A C 1
ATOM 1717 O O . VAL A 1 236 ? -12.225 -23.182 23.954 1.00 98.44 236 VAL A O 1
ATOM 1720 N N . ALA A 1 237 ? -11.931 -23.254 21.721 1.00 98.56 237 ALA A N 1
ATOM 1721 C CA . ALA A 1 237 ? -12.165 -21.838 21.462 1.00 98.56 237 ALA A CA 1
ATOM 1722 C C . ALA A 1 237 ? -13.191 -21.664 20.336 1.00 98.56 237 ALA A C 1
ATOM 1724 O O . ALA A 1 237 ? -13.098 -22.331 19.301 1.00 98.56 237 ALA A O 1
ATOM 1725 N N . THR A 1 238 ? -14.141 -20.759 20.542 1.00 98.00 238 THR A N 1
ATOM 1726 C CA . THR A 1 238 ? -15.138 -20.286 19.576 1.00 98.00 238 THR A CA 1
ATOM 1727 C C . THR A 1 238 ? -15.140 -18.757 19.535 1.00 98.00 238 THR A C 1
ATOM 1729 O O . THR A 1 238 ? -14.549 -18.104 20.399 1.00 98.00 238 THR A O 1
ATOM 1732 N N . GLY A 1 239 ? -15.769 -18.189 18.507 1.00 95.56 239 GLY A N 1
ATOM 1733 C CA . GLY A 1 239 ? -15.905 -16.742 18.339 1.00 95.56 239 GLY A CA 1
ATOM 1734 C C . GLY A 1 239 ? -15.051 -16.194 17.196 1.00 95.56 239 GLY A C 1
ATOM 1735 O O . GLY A 1 239 ? -14.922 -16.836 16.153 1.00 95.56 239 GLY A O 1
ATOM 1736 N N . GLU A 1 240 ? -14.475 -15.007 17.383 1.00 94.12 240 GLU A N 1
ATOM 1737 C CA . GLU A 1 240 ? -13.809 -14.238 16.322 1.00 94.12 240 GLU A CA 1
ATOM 1738 C C . GLU A 1 240 ? -12.541 -13.533 16.846 1.00 94.12 240 GLU A C 1
ATOM 1740 O O . GLU A 1 240 ? -12.539 -12.977 17.947 1.00 94.12 240 GLU A O 1
ATOM 1745 N N . ILE A 1 241 ? -11.461 -13.502 16.056 1.00 92.88 241 ILE A N 1
ATOM 1746 C CA . ILE A 1 241 ? -10.278 -12.664 16.295 1.00 92.88 241 ILE A CA 1
ATOM 1747 C C . ILE A 1 241 ? -10.105 -11.651 15.162 1.00 92.88 241 ILE A C 1
ATOM 1749 O O . ILE A 1 241 ? -9.731 -11.994 14.041 1.00 92.88 241 ILE A O 1
ATOM 1753 N N . ARG A 1 242 ? -10.249 -10.368 15.498 1.00 87.56 242 ARG A N 1
ATOM 1754 C CA . ARG A 1 242 ? -10.009 -9.234 14.599 1.00 87.56 242 ARG A CA 1
ATOM 1755 C C . ARG A 1 242 ? -8.544 -8.831 14.621 1.00 87.56 242 ARG A C 1
ATOM 1757 O O . ARG A 1 242 ? -8.080 -8.141 15.532 1.00 87.56 242 ARG A O 1
ATOM 1764 N N . ASN A 1 243 ? -7.819 -9.261 13.595 1.00 83.50 243 ASN A N 1
ATOM 1765 C CA . ASN A 1 243 ? -6.412 -8.943 13.380 1.00 83.50 243 ASN A CA 1
ATOM 1766 C C . ASN A 1 243 ? -6.254 -7.635 12.587 1.00 83.50 243 ASN A C 1
ATOM 1768 O O . ASN A 1 243 ? -6.114 -7.654 11.364 1.00 83.50 243 ASN A O 1
ATOM 1772 N N . GLY A 1 244 ? -6.260 -6.494 13.282 1.00 69.81 244 GLY A N 1
ATOM 1773 C CA . GLY A 1 244 ? -6.342 -5.169 12.651 1.00 69.81 244 GLY A CA 1
ATOM 1774 C C . GLY A 1 244 ? -5.190 -4.793 11.712 1.00 69.81 244 GLY A C 1
ATOM 1775 O O . GLY A 1 244 ? -5.326 -3.874 10.909 1.00 69.81 244 GLY A O 1
ATOM 1776 N N . GLN A 1 245 ? -4.061 -5.497 11.800 1.00 73.44 245 GLN A N 1
ATOM 1777 C CA . GLN A 1 245 ? -2.853 -5.258 11.002 1.00 73.44 245 GLN A CA 1
ATOM 1778 C C . GLN A 1 245 ? -2.481 -6.451 10.106 1.00 73.44 245 GLN A C 1
ATOM 1780 O O . GLN A 1 245 ? -1.443 -6.428 9.446 1.00 73.44 245 GLN A O 1
ATOM 1785 N N . GLY A 1 246 ? -3.296 -7.512 10.083 1.00 72.06 246 GLY A N 1
ATOM 1786 C CA . GLY A 1 246 ? -3.009 -8.728 9.314 1.00 72.06 246 GLY A CA 1
ATOM 1787 C C . GLY A 1 246 ? -1.718 -9.444 9.737 1.00 72.06 246 GLY A C 1
ATOM 1788 O O . GLY A 1 246 ? -1.101 -10.154 8.936 1.00 72.06 246 GLY A O 1
ATOM 1789 N N . TYR A 1 247 ? -1.271 -9.245 10.982 1.00 82.69 247 TYR A N 1
ATOM 1790 C CA . TYR A 1 247 ? 0.009 -9.753 11.464 1.00 82.69 247 TYR A CA 1
ATOM 1791 C C . TYR A 1 247 ? 0.002 -11.274 11.662 1.00 82.69 247 TYR A C 1
ATOM 1793 O O . TYR A 1 247 ? -1.023 -11.877 11.963 1.00 82.69 247 TYR A O 1
ATOM 1801 N N . SER A 1 248 ? 1.157 -11.920 11.488 1.00 80.75 248 SER A N 1
ATOM 1802 C CA . SER A 1 248 ? 1.237 -13.384 11.370 1.00 80.75 248 SER A CA 1
ATOM 1803 C C . SER A 1 248 ? 1.073 -14.157 12.685 1.00 80.75 248 SER A C 1
ATOM 1805 O O . SER A 1 248 ? 0.581 -15.281 12.647 1.00 80.75 248 SER A O 1
ATOM 1807 N N . ARG A 1 249 ? 1.433 -13.582 13.843 1.00 90.81 249 ARG A N 1
ATOM 1808 C CA . ARG A 1 249 ? 1.386 -14.270 15.154 1.00 90.81 249 ARG A CA 1
ATOM 1809 C C . ARG A 1 249 ? 0.030 -14.164 15.862 1.00 90.81 249 ARG A C 1
ATOM 1811 O O . ARG A 1 249 ? -0.056 -13.779 17.031 1.00 90.81 249 ARG A O 1
ATOM 1818 N N . VAL A 1 250 ? -1.027 -14.490 15.124 1.00 93.75 250 VAL A N 1
ATOM 1819 C CA . VAL A 1 250 ? -2.416 -14.519 15.598 1.00 93.75 250 VAL A CA 1
ATOM 1820 C C . VAL A 1 250 ? -3.009 -15.899 15.312 1.00 93.75 250 VAL A C 1
ATOM 1822 O O . VAL A 1 250 ? -3.007 -16.337 14.160 1.00 93.75 250 VAL A O 1
ATOM 1825 N N . GLY A 1 251 ? -3.473 -16.589 16.359 1.00 95.69 251 GLY A N 1
ATOM 1826 C CA . GLY A 1 251 ? -3.908 -17.988 16.303 1.00 95.69 251 GLY A CA 1
ATOM 1827 C C . GLY A 1 251 ? -5.257 -18.253 16.979 1.00 95.69 251 GLY A C 1
ATOM 1828 O O . GLY A 1 251 ? -5.544 -17.689 18.029 1.00 95.69 251 GLY A O 1
ATOM 1829 N N . GLY A 1 252 ? -6.076 -19.159 16.448 1.00 96.88 252 GLY A N 1
ATOM 1830 C CA . GLY A 1 252 ? -7.379 -19.487 17.047 1.00 96.88 252 GLY A CA 1
ATOM 1831 C C . GLY A 1 252 ? -7.291 -20.238 18.385 1.00 96.88 252 GLY A C 1
ATOM 1832 O O . GLY A 1 252 ? -8.251 -20.224 19.148 1.00 96.88 252 GLY A O 1
ATOM 1833 N N . ILE A 1 253 ? -6.141 -20.841 18.722 1.00 98.31 253 ILE A N 1
ATOM 1834 C CA . ILE A 1 253 ? -5.828 -21.359 20.070 1.00 98.31 253 ILE A CA 1
ATOM 1835 C C . ILE A 1 253 ? -4.665 -20.585 20.687 1.00 98.31 253 ILE A C 1
ATOM 1837 O O . ILE A 1 253 ? -4.807 -20.056 21.793 1.00 98.31 253 ILE A O 1
ATOM 1841 N N . VAL A 1 254 ? -3.524 -20.529 19.983 1.00 98.00 254 VAL A N 1
ATOM 1842 C CA . VAL A 1 254 ? -2.270 -19.946 20.492 1.00 98.00 254 VAL A CA 1
ATOM 1843 C C . VAL A 1 254 ? -1.670 -18.937 19.522 1.00 98.00 254 VAL A C 1
ATOM 1845 O O . VAL A 1 254 ? -1.371 -19.291 18.385 1.00 98.00 254 VAL A O 1
ATOM 1848 N N . GLY A 1 255 ? -1.378 -17.717 19.968 1.00 96.88 255 GLY A N 1
ATOM 1849 C CA . GLY A 1 255 ? -0.701 -16.727 19.120 1.00 96.88 255 GLY A CA 1
ATOM 1850 C C . GLY A 1 255 ? 0.729 -17.125 18.733 1.00 96.88 255 GLY A C 1
ATOM 1851 O O . GLY A 1 255 ? 1.086 -17.073 17.558 1.00 96.88 255 GLY A O 1
ATOM 1852 N N . SER A 1 256 ? 1.532 -17.569 19.704 1.00 96.81 256 SER A N 1
ATOM 1853 C CA . SER A 1 256 ? 2.924 -18.015 19.516 1.00 96.81 256 SER A CA 1
ATOM 1854 C C . SER A 1 256 ? 3.257 -19.215 20.406 1.00 96.81 256 SER A C 1
ATOM 1856 O O . SER A 1 256 ? 3.027 -19.172 21.615 1.00 96.81 256 SER A O 1
ATOM 1858 N N . THR A 1 257 ? 3.874 -20.248 19.829 1.00 96.06 257 THR A N 1
ATOM 1859 C CA . THR A 1 257 ? 4.421 -21.422 20.546 1.00 96.06 257 THR A CA 1
ATOM 1860 C C . THR A 1 257 ? 5.941 -21.349 20.720 1.00 96.06 257 THR A C 1
ATOM 1862 O O . THR A 1 257 ? 6.559 -22.231 21.321 1.00 96.06 257 THR A O 1
ATOM 1865 N N . TRP A 1 258 ? 6.578 -20.323 20.155 1.00 91.56 258 TRP A N 1
ATOM 1866 C CA . TRP A 1 258 ? 8.008 -20.081 20.304 1.00 91.56 258 TRP A CA 1
ATOM 1867 C C . TRP A 1 258 ? 8.361 -19.484 21.686 1.00 91.56 258 TRP A C 1
ATOM 1869 O O . TRP A 1 258 ? 7.816 -18.433 22.013 1.00 91.56 258 TRP A O 1
ATOM 1879 N N . GLN A 1 259 ? 9.284 -20.044 22.491 1.00 88.44 259 GLN A N 1
ATOM 1880 C CA . GLN A 1 259 ? 10.035 -21.303 22.300 1.00 88.44 259 GLN A CA 1
ATOM 1881 C C . GLN A 1 259 ? 9.480 -22.450 23.155 1.00 88.44 259 GLN A C 1
ATOM 1883 O O . GLN A 1 259 ? 9.432 -22.354 24.380 1.00 88.44 259 GLN A O 1
ATOM 1888 N N . ASN A 1 260 ? 9.166 -23.576 22.505 1.00 92.56 260 ASN A N 1
ATOM 1889 C CA . ASN A 1 260 ? 8.820 -24.861 23.128 1.00 92.56 260 ASN A CA 1
ATOM 1890 C C . ASN A 1 260 ? 7.478 -24.905 23.894 1.00 92.56 260 ASN A C 1
ATOM 1892 O O . ASN A 1 260 ? 7.367 -25.561 24.930 1.00 92.56 260 ASN A O 1
ATOM 1896 N N . GLY A 1 261 ? 6.454 -24.204 23.410 1.00 96.94 261 GLY A N 1
ATOM 1897 C CA . GLY A 1 261 ? 5.069 -24.416 23.837 1.00 96.94 261 GLY A CA 1
ATOM 1898 C C . GLY A 1 261 ? 4.475 -25.704 23.256 1.00 96.94 261 GLY A C 1
ATOM 1899 O O . GLY A 1 261 ? 4.796 -26.075 22.126 1.00 96.94 261 GLY A O 1
ATOM 1900 N N . ARG A 1 262 ? 3.604 -26.376 24.019 1.00 98.12 262 ARG A N 1
ATOM 1901 C CA . ARG A 1 262 ? 3.001 -27.668 23.650 1.00 98.12 262 ARG A CA 1
ATOM 1902 C C . ARG A 1 262 ? 1.482 -27.568 23.558 1.00 98.12 262 ARG A C 1
ATOM 1904 O O . ARG A 1 262 ? 0.824 -27.171 24.518 1.00 98.12 262 ARG A O 1
ATOM 1911 N N . VAL A 1 263 ? 0.911 -27.978 22.433 1.00 98.50 263 VAL A N 1
ATOM 1912 C CA . VAL A 1 263 ? -0.540 -27.961 22.196 1.00 98.50 263 VAL A CA 1
ATOM 1913 C C . VAL A 1 263 ? -1.008 -29.377 21.885 1.00 98.50 263 VAL A C 1
ATOM 1915 O O . VAL A 1 263 ? -0.467 -30.021 20.988 1.00 98.50 263 VAL A O 1
ATOM 1918 N N . ASN A 1 264 ? -2.008 -29.881 22.611 1.00 98.12 264 ASN A N 1
ATOM 1919 C CA . ASN A 1 264 ? -2.550 -31.222 22.387 1.00 98.12 264 ASN A CA 1
ATOM 1920 C C . ASN A 1 264 ? -4.069 -31.265 22.595 1.00 98.12 264 ASN A C 1
ATOM 1922 O O . ASN A 1 264 ? -4.552 -30.663 23.537 1.00 98.12 264 ASN A O 1
ATOM 1926 N N . ASN A 1 265 ? -4.824 -32.023 21.799 1.00 98.00 265 ASN A N 1
ATOM 1927 C CA . ASN A 1 265 ? -6.278 -32.200 21.961 1.00 98.00 265 ASN A CA 1
ATOM 1928 C C . ASN A 1 265 ? -7.021 -30.860 22.085 1.00 98.00 265 ASN A C 1
ATOM 1930 O O . ASN A 1 265 ? -7.565 -30.526 23.138 1.00 98.00 265 ASN A O 1
ATOM 1934 N N . VAL A 1 266 ? -7.019 -30.066 21.017 1.00 98.56 266 VAL A N 1
ATOM 1935 C CA . VAL A 1 266 ? -7.688 -28.759 21.002 1.00 98.56 266 VAL A CA 1
ATOM 1936 C C . VAL A 1 266 ? -8.656 -28.642 19.836 1.00 98.56 266 VAL A C 1
ATOM 1938 O O . VAL A 1 266 ? -8.451 -29.245 18.780 1.00 98.56 266 VAL A O 1
ATOM 1941 N N . VAL A 1 267 ? -9.716 -27.866 20.037 1.00 98.44 267 VAL A N 1
ATOM 1942 C CA . VAL A 1 267 ? -10.684 -27.498 19.001 1.00 98.44 267 VAL A CA 1
ATOM 1943 C C . VAL A 1 267 ? -10.694 -25.985 18.852 1.00 98.44 267 VAL A C 1
ATOM 1945 O O . VAL A 1 267 ? -10.936 -25.283 19.831 1.00 98.44 267 VAL A O 1
ATOM 1948 N N . SER A 1 268 ? -10.474 -25.481 17.637 1.00 97.94 268 SER A N 1
ATOM 1949 C CA . SER A 1 268 ? -10.710 -24.070 17.323 1.00 97.94 268 SER A CA 1
ATOM 1950 C C . SER A 1 268 ? -11.783 -23.931 16.262 1.00 97.94 268 SER A C 1
ATOM 1952 O O . SER A 1 268 ? -11.589 -24.326 15.115 1.00 97.94 268 SER A O 1
ATOM 1954 N N . ASN A 1 269 ? -12.899 -23.334 16.650 1.00 96.88 269 ASN A N 1
ATOM 1955 C CA . ASN A 1 269 ? -13.949 -22.860 15.759 1.00 96.88 269 ASN A CA 1
ATOM 1956 C C . ASN A 1 269 ? -14.014 -21.332 15.832 1.00 96.88 269 ASN A C 1
ATOM 1958 O O . ASN A 1 269 ? -15.071 -20.751 16.067 1.00 96.88 269 ASN A O 1
ATOM 1962 N N . VAL A 1 270 ? -12.846 -20.709 15.693 1.00 96.19 270 VAL A N 1
ATOM 1963 C CA . VAL A 1 270 ? -12.663 -19.260 15.724 1.00 96.19 270 VAL A CA 1
ATOM 1964 C C . VAL A 1 270 ? -12.425 -18.764 14.300 1.00 96.19 270 VAL A C 1
ATOM 1966 O O . VAL A 1 270 ? -11.555 -19.298 13.604 1.00 96.19 270 VAL A O 1
ATOM 1969 N N . ASP A 1 271 ? -13.163 -17.745 13.867 1.00 92.00 271 ASP A N 1
ATOM 1970 C CA . ASP A 1 271 ? -12.790 -16.981 12.672 1.00 92.00 271 ASP A CA 1
ATOM 1971 C C . ASP A 1 271 ? -11.654 -16.027 13.048 1.00 92.00 271 ASP A C 1
ATOM 1973 O O . ASP A 1 271 ? -11.821 -15.153 13.891 1.00 92.00 271 ASP A O 1
ATOM 1977 N N . VAL A 1 272 ? -10.468 -16.222 12.481 1.00 88.56 272 VAL A N 1
ATOM 1978 C CA . VAL A 1 272 ? -9.280 -15.418 12.801 1.00 88.56 272 VAL A CA 1
ATOM 1979 C C . VAL A 1 272 ? -8.918 -14.430 11.694 1.00 88.56 272 VAL A C 1
ATOM 1981 O O . VAL A 1 272 ? -7.843 -13.821 11.746 1.00 88.56 272 VAL A O 1
ATOM 1984 N N . GLY A 1 273 ? -9.762 -14.292 10.667 1.00 81.38 273 GLY A N 1
ATOM 1985 C CA . GLY A 1 273 ? -9.505 -13.444 9.510 1.00 81.38 273 GLY A CA 1
ATOM 1986 C C . GLY A 1 273 ? -8.147 -13.746 8.870 1.00 81.38 273 GLY A C 1
ATOM 1987 O O . GLY A 1 273 ? -7.915 -14.829 8.337 1.00 81.38 273 GLY A O 1
ATOM 1988 N N . ASP A 1 274 ? -7.222 -12.785 8.935 1.00 76.31 274 ASP A N 1
ATOM 1989 C CA . ASP A 1 274 ? -5.868 -12.901 8.375 1.00 76.31 274 ASP A CA 1
ATOM 1990 C C . ASP A 1 274 ? -4.874 -13.657 9.301 1.00 76.31 274 ASP A C 1
ATOM 1992 O O . ASP A 1 274 ? -3.661 -13.613 9.080 1.00 76.31 274 ASP A O 1
ATOM 1996 N N . GLY A 1 275 ? -5.348 -14.326 10.356 1.00 87.94 275 GLY A N 1
ATOM 1997 C CA . GLY A 1 275 ? -4.571 -15.215 11.234 1.00 87.94 275 GLY A CA 1
ATOM 1998 C C . GLY A 1 275 ? -4.596 -16.692 10.810 1.00 87.94 275 GLY A C 1
ATOM 1999 O O . GLY A 1 275 ? -4.954 -17.019 9.681 1.00 87.94 275 GLY A O 1
ATOM 2000 N N . TYR A 1 276 ? -4.217 -17.590 11.725 1.00 93.38 276 TYR A N 1
ATOM 2001 C CA . TYR A 1 276 ? -4.265 -19.050 11.539 1.00 93.38 276 TYR A CA 1
ATOM 2002 C C . TYR A 1 276 ? -5.192 -19.726 12.561 1.00 93.38 276 TYR A C 1
ATOM 2004 O O . TYR A 1 276 ? -5.244 -19.320 13.719 1.00 93.38 276 TYR A O 1
ATOM 2012 N N . VAL A 1 277 ? -5.939 -20.758 12.162 1.00 95.12 277 VAL A N 1
ATOM 2013 C CA . VAL A 1 277 ? -7.017 -21.319 13.002 1.00 95.12 277 VAL A CA 1
ATOM 2014 C C . VAL A 1 277 ? -6.512 -22.033 14.264 1.00 95.12 277 VAL A C 1
ATOM 2016 O O . VAL A 1 277 ? -7.224 -22.083 15.255 1.00 95.12 277 VAL A O 1
ATOM 2019 N N . ILE A 1 278 ? -5.277 -22.542 14.301 1.00 97.06 278 ILE A N 1
ATOM 2020 C CA . ILE A 1 278 ? -4.695 -23.156 15.506 1.00 97.06 278 ILE A CA 1
ATOM 2021 C C . ILE A 1 278 ? -3.627 -22.253 16.107 1.00 97.06 278 ILE A C 1
ATOM 2023 O O . ILE A 1 278 ? -3.765 -21.817 17.256 1.00 97.06 278 ILE A O 1
ATOM 2027 N N . THR A 1 279 ? -2.559 -21.972 15.353 1.00 96.06 279 THR A N 1
ATOM 2028 C CA . THR A 1 279 ? -1.448 -21.167 15.869 1.00 96.06 279 THR A CA 1
ATOM 2029 C C . THR A 1 279 ? -0.806 -20.240 14.849 1.00 96.06 279 THR A C 1
ATOM 2031 O O . THR A 1 279 ? -0.638 -20.598 13.688 1.00 96.06 279 THR A O 1
ATOM 2034 N N . GLY A 1 280 ? -0.398 -19.050 15.301 1.00 94.06 280 GLY A N 1
ATOM 2035 C CA . GLY A 1 280 ? 0.308 -18.077 14.467 1.00 94.06 280 GLY A CA 1
ATOM 2036 C C . GLY A 1 280 ? 1.675 -18.549 13.950 1.00 94.06 280 GLY A C 1
ATOM 2037 O O . GLY A 1 280 ? 2.153 -18.083 12.916 1.00 94.06 280 GLY A O 1
ATOM 2038 N N . ASP A 1 281 ? 2.308 -19.498 14.641 1.00 93.94 281 ASP A N 1
ATOM 2039 C CA . ASP A 1 281 ? 3.633 -20.011 14.298 1.00 93.94 281 ASP A CA 1
ATOM 2040 C C . ASP A 1 281 ? 3.551 -21.238 13.368 1.00 93.94 281 ASP A C 1
ATOM 2042 O O . ASP A 1 281 ? 3.215 -22.339 13.788 1.00 93.94 281 ASP A O 1
ATOM 2046 N N . GLN A 1 282 ? 3.936 -21.079 12.097 1.00 92.94 282 GLN A N 1
ATOM 2047 C CA . GLN A 1 282 ? 3.784 -22.110 11.053 1.00 92.94 282 GLN A CA 1
ATOM 2048 C C . GLN A 1 282 ? 5.099 -22.839 10.682 1.00 92.94 282 GLN A C 1
ATOM 2050 O O . GLN A 1 282 ? 5.349 -23.175 9.519 1.00 92.94 282 GLN A O 1
ATOM 2055 N N . TYR A 1 283 ? 5.978 -23.108 11.655 1.00 90.06 283 TYR A N 1
ATOM 2056 C CA . TYR A 1 283 ? 7.243 -23.838 11.441 1.00 90.06 283 TYR A CA 1
ATOM 2057 C C . TYR A 1 283 ? 7.110 -25.342 11.743 1.00 90.06 283 TYR A C 1
ATOM 2059 O O . TYR A 1 283 ? 6.353 -25.749 12.613 1.00 90.06 283 TYR A O 1
ATOM 2067 N N . ALA A 1 284 ? 7.833 -26.201 11.013 1.00 87.50 284 ALA A N 1
ATOM 2068 C CA . ALA A 1 284 ? 7.595 -27.655 11.030 1.00 87.50 284 ALA A CA 1
ATOM 2069 C C . ALA A 1 284 ? 7.896 -28.334 12.381 1.00 87.50 284 ALA A C 1
ATOM 2071 O O . ALA A 1 284 ? 7.355 -29.395 12.662 1.00 87.50 284 ALA A O 1
ATOM 2072 N N . ALA A 1 285 ? 8.748 -27.723 13.206 1.00 87.50 285 ALA A N 1
ATOM 2073 C CA . ALA A 1 285 ? 9.168 -28.252 14.502 1.00 87.50 285 ALA A CA 1
ATOM 2074 C C . ALA A 1 285 ? 8.262 -27.848 15.689 1.00 87.50 285 ALA A C 1
ATOM 2076 O O . ALA A 1 285 ? 8.641 -28.096 16.831 1.00 87.50 285 ALA A O 1
ATOM 2077 N N . ALA A 1 286 ? 7.120 -27.183 15.470 1.00 91.56 286 ALA A N 1
ATOM 2078 C CA . ALA A 1 286 ? 6.215 -26.822 16.568 1.00 91.56 286 ALA A CA 1
ATOM 2079 C C . ALA A 1 286 ? 5.524 -28.074 17.153 1.00 91.56 286 ALA A C 1
ATOM 2081 O O . ALA A 1 286 ? 5.077 -28.939 16.399 1.00 91.56 286 ALA A O 1
ATOM 2082 N N . ASP A 1 287 ? 5.417 -28.178 18.486 1.00 95.19 287 ASP A N 1
ATOM 2083 C CA . ASP A 1 287 ? 4.790 -29.325 19.170 1.00 95.19 287 ASP A CA 1
ATOM 2084 C C . ASP A 1 287 ? 3.268 -29.135 19.275 1.00 95.19 287 ASP A C 1
ATOM 2086 O O . ASP A 1 287 ? 2.721 -28.833 20.339 1.00 95.19 287 ASP A O 1
ATOM 2090 N N . VAL A 1 288 ? 2.590 -29.270 18.133 1.00 97.31 288 VAL A N 1
ATOM 2091 C CA . VAL A 1 288 ? 1.129 -29.187 18.017 1.00 97.31 288 VAL A CA 1
ATOM 2092 C C . VAL A 1 288 ? 0.577 -30.536 17.567 1.00 97.31 288 VAL A C 1
ATOM 2094 O O . VAL A 1 288 ? 0.928 -31.044 16.502 1.00 97.31 288 VAL A O 1
ATOM 2097 N N . LYS A 1 289 ? -0.296 -31.126 18.387 1.00 96.38 289 LYS A N 1
ATOM 2098 C CA . LYS A 1 289 ? -0.874 -32.460 18.186 1.00 96.38 289 LYS A CA 1
ATOM 2099 C C . LYS A 1 289 ? -2.394 -32.433 18.350 1.00 96.38 289 LYS A C 1
ATOM 2101 O O . LYS A 1 289 ? -2.930 -31.710 19.183 1.00 96.38 289 LYS A O 1
ATOM 2106 N N . ASN A 1 290 ? -3.094 -33.263 17.576 1.00 95.94 290 ASN A N 1
ATOM 2107 C CA . ASN A 1 290 ? -4.539 -33.504 17.707 1.00 95.94 290 ASN A CA 1
ATOM 2108 C C . ASN A 1 290 ? -5.419 -32.234 17.693 1.00 95.94 290 ASN A C 1
ATOM 2110 O O . ASN A 1 290 ? -6.443 -32.186 18.382 1.00 95.94 290 ASN A O 1
ATOM 2114 N N . ALA A 1 291 ? -5.030 -31.224 16.912 1.00 97.25 291 ALA A N 1
ATOM 2115 C CA . ALA A 1 291 ? -5.769 -29.977 16.752 1.00 97.25 291 ALA A CA 1
ATOM 2116 C C . ALA A 1 291 ? -6.822 -30.097 15.637 1.00 97.25 291 ALA A C 1
ATOM 2118 O O . ALA A 1 291 ? -6.542 -30.625 14.557 1.00 97.25 291 ALA A O 1
ATOM 2119 N N . SER A 1 292 ? -8.045 -29.634 15.892 1.00 97.06 292 SER A N 1
ATOM 2120 C CA . SER A 1 292 ? -9.166 -29.798 14.959 1.00 97.06 292 SER A CA 1
ATOM 2121 C C . SER A 1 292 ? -10.016 -28.536 14.814 1.00 97.06 292 SER A C 1
ATOM 2123 O O . SER A 1 292 ? -10.053 -27.700 15.714 1.00 97.06 292 SER A O 1
ATOM 2125 N N . THR A 1 293 ? -10.703 -28.408 13.679 1.00 96.12 293 THR A N 1
ATOM 2126 C CA . THR A 1 293 ? -11.621 -27.298 13.378 1.00 96.12 293 THR A CA 1
ATOM 2127 C C . THR A 1 293 ? -12.757 -27.756 12.462 1.00 96.12 293 THR A C 1
ATOM 2129 O O . THR A 1 293 ? -12.561 -28.666 11.653 1.00 96.12 293 THR A O 1
ATOM 2132 N N . SER A 1 294 ? -13.929 -27.124 12.555 1.00 92.31 294 SER A N 1
ATOM 2133 C CA . SER A 1 294 ? -15.015 -27.253 11.572 1.00 92.31 294 SER A CA 1
ATOM 2134 C C . SER A 1 294 ? -15.219 -25.999 10.715 1.00 92.31 294 SER A C 1
ATOM 2136 O O . SER A 1 294 ? -15.996 -26.050 9.765 1.00 92.31 294 SER A O 1
ATOM 2138 N N . VAL A 1 295 ? -14.527 -24.888 10.990 1.00 86.62 295 VAL A N 1
ATOM 2139 C CA . VAL A 1 295 ? -14.672 -23.618 10.244 1.00 86.62 295 VAL A CA 1
ATOM 2140 C C . VAL A 1 295 ? -13.558 -23.449 9.216 1.00 86.62 295 VAL A C 1
ATOM 2142 O O . VAL A 1 295 ? -12.505 -24.077 9.331 1.00 86.62 295 VAL A O 1
ATOM 2145 N N . ASP A 1 296 ? -13.823 -22.714 8.141 1.00 80.19 296 ASP A N 1
ATOM 2146 C CA . ASP A 1 296 ? -12.807 -22.367 7.144 1.00 80.19 296 ASP A CA 1
ATOM 2147 C C . ASP A 1 296 ? -12.243 -20.990 7.473 1.00 80.19 296 ASP A C 1
ATOM 2149 O O . ASP A 1 296 ? -12.984 -20.077 7.817 1.00 80.19 296 ASP A O 1
ATOM 2153 N N . ASN A 1 297 ? -10.923 -20.857 7.386 1.00 81.31 297 ASN A N 1
ATOM 2154 C CA . ASN A 1 297 ? -10.214 -19.607 7.631 1.00 81.31 297 ASN A CA 1
ATOM 2155 C C . ASN A 1 297 ? -9.452 -19.181 6.377 1.00 81.31 297 ASN A C 1
ATOM 2157 O O . ASN A 1 297 ? -9.118 -20.012 5.531 1.00 81.31 297 ASN A O 1
ATOM 2161 N N . ARG A 1 298 ? -9.147 -17.881 6.262 1.00 78.38 298 ARG A N 1
ATOM 2162 C CA . ARG A 1 298 ? -8.525 -17.320 5.048 1.00 78.38 298 ARG A CA 1
ATOM 2163 C C . ARG A 1 298 ? -7.136 -17.895 4.769 1.00 78.38 298 ARG A C 1
ATOM 2165 O O . ARG A 1 298 ? -6.747 -18.012 3.609 1.00 78.38 298 ARG A O 1
ATOM 2172 N N . LYS A 1 299 ? -6.375 -18.238 5.814 1.00 82.12 299 LYS A N 1
ATOM 2173 C CA . LYS A 1 299 ? -5.053 -18.869 5.696 1.00 82.12 299 LYS A CA 1
ATOM 2174 C C . LYS A 1 299 ? -5.123 -20.351 6.041 1.00 82.12 299 LYS A C 1
ATOM 2176 O O . LYS A 1 299 ? -5.725 -20.745 7.038 1.00 82.12 299 LYS A O 1
ATOM 2181 N N . ALA A 1 300 ? -4.434 -21.161 5.241 1.00 85.31 300 ALA A N 1
ATOM 2182 C CA . ALA A 1 300 ? -4.223 -22.569 5.542 1.00 85.31 300 ALA A CA 1
ATOM 2183 C C . ALA A 1 300 ? -3.289 -22.725 6.755 1.00 85.31 300 ALA A C 1
ATOM 2185 O O . ALA A 1 300 ? -2.228 -22.102 6.810 1.00 85.31 300 ALA A O 1
ATOM 2186 N N . ASP A 1 301 ? -3.675 -23.577 7.703 1.00 90.75 301 ASP A N 1
ATOM 2187 C CA . ASP A 1 301 ? -2.894 -23.902 8.899 1.00 90.75 301 ASP A CA 1
ATOM 2188 C C . ASP A 1 301 ? -2.324 -25.322 8.774 1.00 90.75 301 ASP A C 1
ATOM 2190 O O . ASP A 1 301 ? -3.061 -26.269 8.496 1.00 90.75 301 ASP A O 1
ATOM 2194 N N . ARG A 1 302 ? -1.010 -25.483 8.985 1.00 93.31 302 ARG A N 1
ATOM 2195 C CA . ARG A 1 302 ? -0.315 -26.777 8.887 1.00 93.31 302 ARG A CA 1
ATOM 2196 C C . ARG A 1 302 ? -0.835 -27.819 9.884 1.00 93.31 302 ARG A C 1
ATOM 2198 O O . ARG A 1 302 ? -0.701 -29.012 9.617 1.00 93.31 302 ARG A O 1
ATOM 2205 N N . PHE A 1 303 ? -1.351 -27.400 11.037 1.00 94.38 303 PHE A N 1
ATOM 2206 C CA . PHE A 1 303 ? -1.670 -28.301 12.150 1.00 94.38 303 PHE A CA 1
ATOM 2207 C C . PHE A 1 303 ? -3.158 -28.635 12.262 1.00 94.38 303 PHE A C 1
ATOM 2209 O O . PHE A 1 303 ? -3.531 -29.537 13.014 1.00 94.38 303 PHE A O 1
ATOM 2216 N N . ALA A 1 304 ? -4.015 -27.907 11.546 1.00 94.19 304 ALA A N 1
ATOM 2217 C CA . ALA A 1 304 ? -5.456 -28.064 11.641 1.00 94.19 304 ALA A CA 1
ATOM 2218 C C . ALA A 1 304 ? -5.938 -29.329 10.918 1.00 94.19 304 ALA A C 1
ATOM 2220 O O . ALA A 1 304 ? -5.715 -29.505 9.722 1.00 94.19 304 ALA A O 1
ATOM 2221 N N . THR A 1 305 ? -6.674 -30.186 11.629 1.00 95.31 305 THR A N 1
ATOM 2222 C CA . THR A 1 305 ? -7.463 -31.262 11.012 1.00 95.31 305 THR A CA 1
ATOM 2223 C C . THR A 1 305 ? -8.915 -30.813 10.862 1.00 95.31 305 THR A C 1
ATOM 2225 O O . THR A 1 305 ? -9.584 -30.544 11.863 1.00 95.31 305 THR A O 1
ATOM 2228 N N . LYS A 1 306 ? -9.415 -30.744 9.625 1.00 92.69 306 LYS A N 1
ATOM 2229 C CA . LYS A 1 306 ? -10.818 -30.412 9.350 1.00 92.69 306 LYS A CA 1
ATOM 2230 C C . LYS A 1 306 ? -11.725 -31.596 9.707 1.00 92.69 306 LYS A C 1
ATOM 2232 O O . LYS A 1 306 ? -11.490 -32.701 9.225 1.00 92.69 306 LYS A O 1
ATOM 2237 N N . LEU A 1 307 ? -12.749 -31.364 10.527 1.00 93.12 307 LEU A N 1
ATOM 2238 C CA . LEU A 1 307 ? -13.763 -32.350 10.930 1.00 93.12 307 LEU A CA 1
ATOM 2239 C C . LEU A 1 307 ? -15.179 -31.785 10.726 1.00 93.12 307 LEU A C 1
ATOM 2241 O O . LEU A 1 307 ? -15.352 -30.572 10.580 1.00 93.12 307 LEU A O 1
ATOM 2245 N N . SER A 1 308 ? -16.198 -32.652 10.719 1.00 92.62 308 SER A N 1
ATOM 2246 C CA . SER A 1 308 ? -17.598 -32.204 10.718 1.00 92.62 308 SER A CA 1
ATOM 2247 C C . SER A 1 308 ? -17.981 -31.575 12.061 1.00 92.62 308 SER A C 1
ATOM 2249 O O . SER A 1 308 ? -17.327 -31.809 13.079 1.00 92.62 308 SER A O 1
ATOM 2251 N N . LYS A 1 309 ? -19.066 -30.794 12.076 1.00 92.56 309 LYS A N 1
ATOM 2252 C CA . LYS A 1 309 ? -19.581 -30.187 13.309 1.00 92.56 309 LYS A CA 1
ATOM 2253 C C . LYS A 1 309 ? -19.888 -31.244 14.378 1.00 92.56 309 LYS A C 1
ATOM 2255 O O . LYS A 1 309 ? -19.362 -31.137 15.475 1.00 92.56 309 LYS A O 1
ATOM 2260 N N . ASP A 1 310 ? -20.590 -32.318 14.022 1.00 93.50 310 ASP A N 1
ATOM 2261 C CA . ASP A 1 310 ? -20.922 -33.403 14.958 1.00 93.50 310 ASP A CA 1
ATOM 2262 C C . ASP A 1 310 ? -19.675 -34.098 15.534 1.00 93.50 310 ASP A C 1
ATOM 2264 O O . ASP A 1 310 ? -19.631 -34.443 16.713 1.00 93.50 310 ASP A O 1
ATOM 2268 N N . GLN A 1 311 ? -18.629 -34.283 14.717 1.00 92.88 311 GLN A N 1
ATOM 2269 C CA . GLN A 1 311 ? -17.355 -34.849 15.176 1.00 92.88 311 GLN A CA 1
ATOM 2270 C C . GLN A 1 311 ? -16.629 -33.910 16.142 1.00 92.88 311 GLN A C 1
ATOM 2272 O O . GLN A 1 311 ? -16.017 -34.372 17.106 1.00 92.88 311 GLN A O 1
ATOM 2277 N N . ILE A 1 312 ? -16.677 -32.602 15.879 1.00 94.69 312 ILE A N 1
ATOM 2278 C CA . ILE A 1 312 ? -16.147 -31.593 16.792 1.00 94.69 312 ILE A CA 1
ATOM 2279 C C . ILE A 1 312 ? -16.939 -31.592 18.100 1.00 94.69 312 ILE A C 1
ATOM 2281 O O . ILE A 1 312 ? -16.321 -31.642 19.159 1.00 94.69 312 ILE A O 1
ATOM 2285 N N . ASP A 1 313 ? -18.268 -31.593 18.042 1.00 93.81 313 ASP A N 1
ATOM 2286 C CA . ASP A 1 313 ? -19.132 -31.546 19.222 1.00 93.81 313 ASP A CA 1
ATOM 2287 C C . ASP A 1 313 ? -18.926 -32.781 20.116 1.00 93.81 313 ASP A C 1
ATOM 2289 O O . ASP A 1 313 ? -18.746 -32.639 21.327 1.00 93.81 313 ASP A O 1
ATOM 2293 N N . ALA A 1 314 ? -18.825 -33.978 19.526 1.00 94.12 314 ALA A N 1
ATOM 2294 C CA . ALA A 1 314 ? -18.470 -35.200 20.251 1.00 94.12 314 ALA A CA 1
ATOM 2295 C C . ALA A 1 314 ? -17.086 -35.095 20.919 1.00 94.12 314 ALA A C 1
ATOM 2297 O O . ALA A 1 314 ? -16.930 -35.398 22.100 1.00 94.12 314 ALA A O 1
ATOM 2298 N N . LYS A 1 315 ? -16.084 -34.586 20.191 1.00 94.00 315 LYS A N 1
ATOM 2299 C CA . LYS A 1 315 ? -14.722 -34.410 20.715 1.00 94.00 315 LYS A CA 1
ATOM 2300 C C . LYS A 1 315 ? -14.657 -33.382 21.849 1.00 94.00 315 LYS A C 1
ATOM 2302 O O . LYS A 1 315 ? -13.904 -33.570 22.800 1.00 94.00 315 LYS A O 1
ATOM 2307 N N . VAL A 1 316 ? -15.433 -32.299 21.761 1.00 95.88 316 VAL A N 1
ATOM 2308 C CA . VAL A 1 316 ? -15.546 -31.291 22.827 1.00 95.88 316 VAL A CA 1
ATOM 2309 C C . VAL A 1 316 ? -16.237 -31.880 24.058 1.00 95.88 316 VAL A C 1
ATOM 2311 O O . VAL A 1 316 ? -15.794 -31.604 25.173 1.00 95.88 316 VAL A O 1
ATOM 2314 N N . ALA A 1 317 ? -17.266 -32.716 23.885 1.00 94.94 317 ALA A N 1
ATOM 2315 C CA . ALA A 1 317 ? -17.915 -33.413 24.996 1.00 94.94 317 ALA A CA 1
ATOM 2316 C C . ALA A 1 317 ? -16.936 -34.345 25.742 1.00 94.94 317 ALA A C 1
ATOM 2318 O O . ALA A 1 317 ? -16.883 -34.321 26.973 1.00 94.94 317 ALA A O 1
ATOM 2319 N N . ASP A 1 318 ? -16.085 -35.073 25.011 1.00 96.06 318 ASP A N 1
ATOM 2320 C CA . ASP A 1 318 ? -15.065 -35.970 25.579 1.00 96.06 318 ASP A CA 1
ATOM 2321 C C . ASP A 1 318 ? -13.989 -35.243 26.408 1.00 96.06 318 ASP A C 1
ATOM 2323 O O . ASP A 1 318 ? -13.322 -35.854 27.248 1.00 96.06 318 ASP A O 1
ATOM 2327 N N . TYR A 1 319 ? -13.806 -33.931 26.218 1.00 97.00 319 TYR A N 1
ATOM 2328 C CA . TYR A 1 319 ? -12.870 -33.148 27.032 1.00 97.00 319 TYR A CA 1
ATOM 2329 C C . TYR A 1 319 ? -13.331 -32.994 28.488 1.00 97.00 319 TYR A C 1
ATOM 2331 O O . TYR A 1 319 ? -12.492 -32.773 29.366 1.00 97.00 319 TYR A O 1
ATOM 2339 N N . GLY A 1 320 ? -14.631 -33.148 28.771 1.00 96.25 320 GLY A N 1
ATOM 2340 C CA . GLY A 1 320 ? -15.175 -33.083 30.129 1.00 96.25 320 GLY A CA 1
ATOM 2341 C C . GLY A 1 320 ? -14.992 -31.711 30.783 1.00 96.25 320 GLY A C 1
ATOM 2342 O O . GLY A 1 320 ? -14.523 -31.632 31.921 1.00 96.25 320 GLY A O 1
ATOM 2343 N N . ILE A 1 321 ? -15.298 -30.649 30.033 1.00 96.81 321 ILE A N 1
ATOM 2344 C CA . ILE A 1 321 ? -15.346 -29.262 30.512 1.00 96.81 321 ILE A CA 1
ATOM 2345 C C . ILE A 1 321 ? -16.705 -29.053 31.188 1.00 96.81 321 ILE A C 1
ATOM 2347 O O . ILE A 1 321 ? -17.730 -29.181 30.524 1.00 96.81 321 ILE A O 1
ATOM 2351 N N . THR A 1 322 ? -16.721 -28.757 32.489 1.00 95.44 322 THR A N 1
ATOM 2352 C CA . THR A 1 322 ? -17.957 -28.647 33.293 1.00 95.44 322 THR A CA 1
ATOM 2353 C C . THR A 1 322 ? -18.223 -27.249 33.842 1.00 95.44 322 THR A C 1
ATOM 2355 O O . THR A 1 322 ? -19.288 -27.025 34.405 1.00 95.44 322 THR A O 1
ATOM 2358 N N . VAL A 1 323 ? -17.267 -26.328 33.711 1.00 94.81 323 VAL A N 1
ATOM 2359 C CA . VAL A 1 323 ? -17.432 -24.926 34.120 1.00 94.81 323 VAL A CA 1
ATOM 2360 C C . VAL A 1 323 ? -18.595 -24.270 33.367 1.00 94.81 323 VAL A C 1
ATOM 2362 O O . VAL A 1 323 ? -18.743 -24.464 32.157 1.00 94.81 323 VAL A O 1
ATOM 2365 N N . THR A 1 324 ? -19.409 -23.491 34.074 1.00 92.44 324 THR A N 1
ATOM 2366 C CA . THR A 1 324 ? -20.565 -22.769 33.528 1.00 92.44 324 THR A CA 1
ATOM 2367 C C . THR A 1 324 ? -20.727 -21.422 34.235 1.00 92.44 324 THR A C 1
ATOM 2369 O O . THR A 1 324 ? -20.118 -21.218 35.271 1.00 92.44 324 THR A O 1
ATOM 2372 N N . LEU A 1 325 ? -21.503 -20.513 33.641 1.00 89.56 325 LEU A N 1
ATOM 2373 C CA . LEU A 1 325 ? -21.974 -19.269 34.269 1.00 89.56 325 LEU A CA 1
ATOM 2374 C C . LEU A 1 325 ? -23.428 -19.401 34.775 1.00 89.56 325 LEU A C 1
ATOM 2376 O O . LEU A 1 325 ? -23.988 -18.445 35.314 1.00 89.56 325 LEU A O 1
ATOM 2380 N N . ASP A 1 326 ? -24.065 -20.554 34.546 1.00 87.06 326 ASP A N 1
ATOM 2381 C CA . ASP A 1 326 ? -25.493 -20.793 34.805 1.00 87.06 326 ASP A CA 1
ATOM 2382 C C . ASP A 1 326 ? -25.773 -21.343 36.219 1.00 87.06 326 ASP A C 1
ATOM 2384 O O . ASP A 1 326 ? -26.925 -21.582 36.579 1.00 87.06 326 ASP A O 1
ATOM 2388 N N . ASP A 1 327 ? -24.735 -21.595 37.021 1.00 82.00 327 ASP A N 1
ATOM 2389 C CA . ASP A 1 327 ? -24.824 -22.179 38.367 1.00 82.00 327 ASP A CA 1
ATOM 2390 C C . ASP A 1 327 ? -24.929 -21.127 39.492 1.00 82.00 327 ASP A C 1
ATOM 2392 O O . ASP A 1 327 ? -25.140 -21.475 40.660 1.00 82.00 327 ASP A O 1
ATOM 2396 N N . THR A 1 328 ? -24.849 -19.840 39.147 1.00 79.75 328 THR A N 1
ATOM 2397 C CA . THR A 1 328 ? -25.111 -18.699 40.038 1.00 79.75 328 THR A CA 1
ATOM 2398 C C . THR A 1 328 ? -26.576 -18.229 39.947 1.00 79.75 328 THR A C 1
ATOM 2400 O O . THR A 1 328 ? -27.306 -18.588 39.028 1.00 79.75 328 THR A O 1
ATOM 2403 N N . GLY A 1 329 ? -27.076 -17.499 40.961 1.00 64.38 329 GLY A N 1
ATOM 2404 C CA . GLY A 1 329 ? -28.500 -17.098 41.055 1.00 64.38 329 GLY A CA 1
ATOM 2405 C C . GLY A 1 329 ? -28.962 -16.133 39.946 1.00 64.38 329 GLY A C 1
ATOM 2406 O O . GLY A 1 329 ? -28.190 -15.833 39.046 1.00 64.38 329 GLY A O 1
ATOM 2407 N N . GLN A 1 330 ? -30.209 -15.621 40.014 1.00 56.28 330 GLN A N 1
ATOM 2408 C CA . GLN A 1 330 ? -30.726 -14.633 39.040 1.00 56.28 330 GLN A CA 1
ATOM 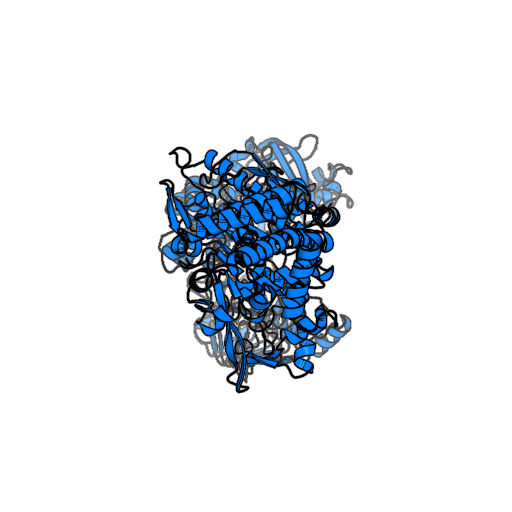2409 C C . GLN A 1 330 ? -29.680 -13.545 38.763 1.00 56.28 330 GLN A C 1
ATOM 2411 O O . GLN A 1 330 ? -29.217 -12.897 39.705 1.00 56.28 330 GLN A O 1
ATOM 2416 N N . ASP A 1 331 ? -29.339 -13.360 37.483 1.00 53.81 331 ASP A N 1
ATOM 2417 C CA . ASP A 1 331 ? -28.460 -12.288 37.029 1.00 53.81 331 ASP A CA 1
ATOM 2418 C C . ASP A 1 331 ? -28.910 -10.975 37.682 1.00 53.81 331 ASP A C 1
ATOM 2420 O O . ASP A 1 331 ? -30.046 -10.537 37.493 1.00 53.81 331 ASP A O 1
ATOM 2424 N N . LEU A 1 332 ? -28.005 -10.285 38.379 1.00 54.56 332 LEU A N 1
ATOM 2425 C CA . LEU A 1 332 ? -28.221 -8.898 38.815 1.00 54.56 332 LEU A CA 1
ATOM 2426 C C . LEU A 1 332 ? -28.293 -7.920 37.612 1.00 54.56 332 LEU A C 1
ATOM 2428 O O . LEU A 1 332 ? -28.139 -6.711 37.788 1.00 54.56 332 LEU A O 1
ATOM 2432 N N . LYS A 1 333 ? -28.475 -8.419 36.374 1.00 51.38 333 LYS A N 1
ATOM 2433 C CA . LYS A 1 333 ? -28.396 -7.636 35.140 1.00 51.38 333 LYS A CA 1
ATOM 2434 C C . LYS A 1 333 ? -29.422 -6.505 35.122 1.00 51.38 333 LYS A C 1
ATOM 2436 O O . LYS A 1 333 ? -30.563 -6.627 35.560 1.00 51.38 333 LYS A O 1
ATOM 2441 N N . ARG A 1 334 ? -28.933 -5.417 34.517 1.00 48.69 334 ARG A N 1
ATOM 2442 C CA . ARG A 1 334 ? -29.632 -4.282 33.903 1.00 48.69 334 ARG A CA 1
ATOM 2443 C C . ARG A 1 334 ? -31.107 -4.563 33.611 1.00 48.69 334 ARG A C 1
ATOM 2445 O O . ARG A 1 334 ? -31.428 -5.555 32.966 1.00 48.69 334 ARG A O 1
ATOM 2452 N N . ASN A 1 335 ? -31.958 -3.600 33.966 1.00 41.03 335 ASN A N 1
ATOM 2453 C CA . ASN A 1 335 ? -33.348 -3.483 33.522 1.00 41.03 335 ASN A CA 1
ATOM 2454 C C . ASN A 1 335 ? -33.439 -3.368 31.980 1.00 41.03 335 ASN A C 1
ATOM 2456 O O . ASN A 1 335 ? -33.744 -2.302 31.454 1.00 41.03 335 ASN A O 1
ATOM 2460 N N . LEU A 1 336 ? -33.160 -4.440 31.237 1.00 46.12 336 LEU A N 1
ATOM 2461 C CA . LEU A 1 336 ? -33.490 -4.559 29.819 1.00 46.12 336 LEU A CA 1
ATOM 2462 C C . LEU A 1 336 ? -35.008 -4.746 29.733 1.00 46.12 336 LEU A C 1
ATOM 2464 O O . LEU A 1 336 ? -35.520 -5.862 29.774 1.00 46.12 336 LEU A O 1
ATOM 2468 N N . ARG A 1 337 ? -35.745 -3.631 29.710 1.00 54.69 337 ARG A N 1
ATOM 2469 C CA . ARG A 1 337 ? -37.184 -3.639 29.433 1.00 54.69 337 ARG A CA 1
ATOM 2470 C C . ARG A 1 337 ? -37.373 -3.642 27.917 1.00 54.69 337 ARG A C 1
ATOM 2472 O O . ARG A 1 337 ? -37.236 -2.605 27.282 1.00 54.69 337 ARG A O 1
ATOM 2479 N N . GLU A 1 338 ? -37.695 -4.799 27.349 1.00 62.88 338 GLU A N 1
ATOM 2480 C CA . GLU A 1 338 ? -38.197 -4.895 25.975 1.00 62.88 338 GLU A CA 1
ATOM 2481 C C . GLU A 1 338 ? -39.718 -4.666 25.985 1.00 62.88 338 GLU A C 1
ATOM 2483 O O . GLU A 1 338 ? -40.438 -5.232 26.814 1.00 62.88 338 GLU A O 1
ATOM 2488 N N . VAL A 1 339 ? -40.215 -3.787 25.111 1.00 75.56 339 VAL A N 1
ATOM 2489 C CA . VAL A 1 339 ? -41.638 -3.424 25.062 1.00 75.56 339 VAL A CA 1
ATOM 2490 C C . VAL A 1 339 ? -42.339 -4.221 23.967 1.00 75.56 339 VAL A C 1
ATOM 2492 O O . VAL A 1 339 ? -42.110 -4.013 22.780 1.00 75.56 339 VAL A O 1
ATOM 2495 N N . ASP A 1 340 ? -43.253 -5.106 24.360 1.00 83.25 340 ASP A N 1
ATOM 2496 C CA . ASP A 1 340 ? -44.151 -5.778 23.419 1.00 83.25 340 ASP A CA 1
ATOM 2497 C C . ASP A 1 340 ? -45.407 -4.927 23.177 1.00 83.25 340 ASP A C 1
ATOM 2499 O O . ASP A 1 340 ? -46.425 -5.075 23.860 1.00 83.25 340 ASP A O 1
ATOM 2503 N N . TYR A 1 341 ? -45.328 -4.024 22.194 1.00 87.06 341 TYR A N 1
ATOM 2504 C CA . TYR A 1 341 ? -46.428 -3.130 21.810 1.00 87.06 341 TYR A CA 1
ATOM 2505 C C . TYR A 1 341 ? -47.713 -3.874 21.424 1.00 87.06 341 TYR A C 1
ATOM 2507 O O . TYR A 1 341 ? -48.801 -3.328 21.585 1.00 87.06 341 TYR A O 1
ATOM 2515 N N . THR A 1 342 ? -47.623 -5.132 20.974 1.00 85.00 342 THR A N 1
ATOM 2516 C CA . THR A 1 342 ? -48.799 -5.916 20.555 1.00 85.00 342 THR A CA 1
ATOM 2517 C C . THR A 1 342 ? -49.727 -6.285 21.714 1.00 85.00 342 THR A C 1
ATOM 2519 O O . THR A 1 342 ? -50.870 -6.675 21.491 1.00 85.00 342 THR A O 1
ATOM 2522 N N . ARG A 1 343 ? -49.262 -6.127 22.961 1.00 85.62 343 ARG A N 1
ATOM 2523 C CA . ARG A 1 343 ? -50.058 -6.357 24.176 1.00 85.62 343 ARG A CA 1
ATOM 2524 C C . ARG A 1 343 ? -50.849 -5.131 24.629 1.00 85.62 343 ARG A C 1
ATOM 2526 O O . ARG A 1 343 ? -51.619 -5.235 25.582 1.00 85.62 343 ARG A O 1
ATOM 2533 N N . LEU A 1 344 ? -50.647 -3.980 23.990 1.00 86.19 344 LEU A N 1
ATOM 2534 C CA . LEU A 1 344 ? -51.316 -2.731 24.338 1.00 86.19 344 LEU A CA 1
ATOM 2535 C C . LEU A 1 344 ? -52.681 -2.614 23.658 1.00 86.19 344 LEU A C 1
ATOM 2537 O O . LEU A 1 344 ? -52.967 -3.233 22.632 1.00 86.19 344 LEU A O 1
ATOM 2541 N N . ASN A 1 345 ? -53.543 -1.782 24.235 1.00 82.62 345 ASN A N 1
ATOM 2542 C CA . ASN A 1 345 ? -54.876 -1.546 23.701 1.00 82.62 345 ASN A CA 1
ATOM 2543 C C . ASN A 1 345 ? -54.798 -0.849 22.327 1.00 82.62 345 ASN A C 1
ATOM 2545 O O . ASN A 1 345 ? -54.061 0.119 22.165 1.00 82.62 345 ASN A O 1
ATOM 2549 N N . LYS A 1 346 ? -55.607 -1.300 21.358 1.00 89.75 346 LYS A N 1
ATOM 2550 C CA . LYS A 1 346 ? -55.639 -0.813 19.959 1.00 89.75 346 LYS A CA 1
ATOM 2551 C C . LYS A 1 346 ? -54.382 -1.108 19.123 1.00 89.75 346 LYS A C 1
ATOM 2553 O O . LYS A 1 346 ? -54.257 -0.540 18.039 1.00 89.75 346 LYS A O 1
ATOM 2558 N N . ALA A 1 347 ? -53.477 -1.968 19.589 1.00 91.31 347 ALA A N 1
ATOM 2559 C CA . ALA A 1 347 ? -52.377 -2.462 18.768 1.00 91.31 347 ALA A CA 1
ATOM 2560 C C . ALA A 1 347 ? -52.848 -3.579 17.813 1.00 91.31 347 ALA A C 1
ATOM 2562 O O . ALA A 1 347 ? -53.672 -4.417 18.176 1.00 91.31 347 ALA A O 1
ATOM 2563 N N . GLU A 1 348 ? -52.304 -3.599 16.599 1.00 93.00 348 GLU A N 1
ATOM 2564 C CA . GLU A 1 348 ? -52.502 -4.616 15.563 1.00 93.00 348 GLU A CA 1
ATOM 2565 C C . GLU A 1 348 ? -51.208 -5.424 15.419 1.00 93.00 348 GLU A C 1
ATOM 2567 O O . GLU A 1 348 ? -50.120 -4.857 15.284 1.00 93.00 348 GLU A O 1
ATOM 2572 N N . ALA A 1 349 ? -51.296 -6.755 15.449 1.00 91.12 349 ALA A N 1
ATOM 2573 C CA . ALA A 1 349 ? -50.111 -7.615 15.426 1.00 91.12 349 ALA A CA 1
ATOM 2574 C C . ALA A 1 349 ? -49.279 -7.424 14.144 1.00 91.12 349 ALA A C 1
ATOM 2576 O O . ALA A 1 349 ? -48.048 -7.448 14.193 1.00 91.12 349 ALA A O 1
ATOM 2577 N N . GLU A 1 350 ? -49.940 -7.163 13.013 1.00 93.50 350 GLU A N 1
ATOM 2578 C CA . GLU A 1 350 ? -49.304 -6.917 11.717 1.00 93.50 350 GLU A CA 1
ATOM 2579 C C . GLU A 1 350 ? -48.489 -5.611 11.687 1.00 93.50 350 GLU A C 1
ATOM 2581 O O . GLU A 1 350 ? -47.621 -5.446 10.834 1.00 93.50 350 GLU A O 1
ATOM 2586 N N . ARG A 1 351 ? -48.717 -4.691 12.637 1.00 95.06 351 ARG A N 1
ATOM 2587 C CA . ARG A 1 351 ? -48.057 -3.376 12.729 1.00 95.06 351 ARG A CA 1
ATOM 2588 C C . ARG A 1 351 ? -46.860 -3.337 13.670 1.00 95.06 351 ARG A C 1
ATOM 2590 O O . ARG A 1 351 ? -46.331 -2.259 13.931 1.00 95.06 351 ARG A O 1
ATOM 2597 N N . LYS A 1 352 ? -46.392 -4.489 14.160 1.00 94.56 352 LYS A N 1
ATOM 2598 C CA . LYS A 1 352 ? -45.260 -4.569 15.100 1.00 94.56 352 LYS A CA 1
ATOM 2599 C C . LYS A 1 352 ? -44.041 -3.743 14.650 1.00 94.56 352 LYS A C 1
ATOM 2601 O O . LYS A 1 352 ? -43.476 -3.011 15.460 1.00 94.56 352 LYS A O 1
ATOM 2606 N N . VAL A 1 353 ? -43.672 -3.824 13.369 1.00 94.94 353 VAL A N 1
ATOM 2607 C CA . VAL A 1 353 ? -42.546 -3.061 12.796 1.00 94.94 353 VAL A CA 1
ATOM 2608 C C . VAL A 1 353 ? -42.843 -1.560 12.770 1.00 94.94 353 VAL A C 1
ATOM 2610 O O . VAL A 1 353 ? -41.996 -0.766 13.173 1.00 94.94 353 VAL A O 1
ATOM 2613 N N . ALA A 1 354 ? -44.064 -1.165 12.394 1.00 96.56 354 ALA A N 1
ATOM 2614 C CA . ALA A 1 354 ? -44.489 0.233 12.421 1.00 96.56 354 ALA A CA 1
ATOM 2615 C C . ALA A 1 354 ? -44.407 0.834 13.834 1.00 96.56 354 ALA A C 1
ATOM 2617 O O . ALA A 1 354 ? -43.944 1.962 13.978 1.00 96.56 354 ALA A O 1
ATOM 2618 N N . TYR A 1 355 ? -44.793 0.091 14.878 1.00 96.06 355 TYR A N 1
ATOM 2619 C CA . TYR A 1 355 ? -44.669 0.563 16.264 1.00 96.06 355 TYR A CA 1
ATOM 2620 C C . TYR A 1 355 ? -43.211 0.778 16.672 1.00 96.06 355 TYR A C 1
ATOM 2622 O O . TYR A 1 355 ? -42.881 1.845 17.182 1.00 96.06 355 TYR A O 1
ATOM 2630 N N . SER A 1 356 ? -42.327 -0.180 16.377 1.00 93.25 356 SER A N 1
ATOM 2631 C CA . SER A 1 356 ? -40.893 -0.040 16.669 1.00 93.25 356 SER A CA 1
ATOM 2632 C C . SER A 1 356 ? -40.249 1.125 15.901 1.00 93.25 356 SER A C 1
ATOM 2634 O O . SER A 1 356 ? -39.418 1.857 16.437 1.00 93.25 356 SER A O 1
ATOM 2636 N N . ASN A 1 357 ? -40.671 1.359 14.658 1.00 95.94 357 ASN A N 1
ATOM 2637 C CA . ASN A 1 357 ? -40.188 2.480 13.857 1.00 95.94 357 ASN A CA 1
ATOM 2638 C C . ASN A 1 357 ? -40.703 3.838 14.349 1.00 95.94 357 ASN A C 1
ATOM 2640 O O . ASN A 1 357 ? -39.954 4.814 14.338 1.00 95.94 357 ASN A O 1
ATOM 2644 N N . ILE A 1 358 ? -41.959 3.913 14.795 1.00 96.19 358 ILE A N 1
ATOM 2645 C CA . ILE A 1 358 ? -42.523 5.138 15.373 1.00 96.19 358 ILE A CA 1
ATOM 2646 C C . ILE A 1 358 ? -41.874 5.471 16.716 1.00 96.19 358 ILE A C 1
ATOM 2648 O O . ILE A 1 358 ? -41.610 6.641 16.967 1.00 96.19 358 ILE A O 1
ATOM 2652 N N . GLU A 1 359 ? -41.547 4.476 17.541 1.00 93.31 359 GLU A N 1
ATOM 2653 C CA . GLU A 1 359 ? -40.752 4.681 18.760 1.00 93.31 359 GLU A CA 1
ATOM 2654 C C . GLU A 1 359 ? -39.399 5.344 18.450 1.00 93.31 359 GLU A C 1
ATOM 2656 O O . GLU A 1 359 ? -39.009 6.290 19.129 1.00 93.31 359 GLU A O 1
ATOM 2661 N N . LYS A 1 360 ? -38.715 4.918 17.379 1.00 92.94 360 LYS A N 1
ATOM 2662 C CA . LYS A 1 360 ? -37.460 5.546 16.924 1.00 92.94 360 LYS A CA 1
ATOM 2663 C C . LYS A 1 360 ? -37.650 6.959 16.359 1.00 92.94 360 LYS A C 1
ATOM 2665 O O . LYS A 1 360 ? -36.774 7.800 16.523 1.00 92.94 360 LYS A O 1
ATOM 2670 N N . LEU A 1 361 ? -38.767 7.230 15.680 1.00 95.19 361 LEU A N 1
ATOM 2671 C CA . LEU A 1 361 ? -39.106 8.564 15.156 1.00 95.19 361 LEU A CA 1
ATOM 2672 C C . LEU A 1 361 ? -39.555 9.543 16.247 1.00 95.19 361 LEU A C 1
ATOM 2674 O O . LEU A 1 361 ? -39.471 10.756 16.055 1.00 95.19 361 LEU A O 1
ATOM 2678 N N . MET A 1 362 ? -40.071 9.020 17.356 1.00 92.62 362 MET A N 1
ATOM 2679 C CA . MET A 1 362 ? -40.576 9.787 18.484 1.00 92.62 362 MET A CA 1
ATOM 2680 C C . MET A 1 362 ? -40.063 9.206 19.809 1.00 92.62 362 MET A C 1
ATOM 2682 O O . MET A 1 362 ? -40.841 8.658 20.602 1.00 92.62 362 MET A O 1
ATOM 2686 N N . PRO A 1 363 ? -38.755 9.327 20.069 1.00 86.94 363 PRO A N 1
ATOM 2687 C CA . PRO A 1 363 ? -38.181 8.879 21.323 1.00 86.94 363 PRO A CA 1
ATOM 2688 C C . PRO A 1 363 ? -38.793 9.674 22.488 1.00 86.94 363 PRO A C 1
ATOM 2690 O O . PRO A 1 363 ? -39.212 10.820 22.324 1.00 86.94 363 PRO A O 1
ATOM 2693 N N . PHE A 1 364 ? -38.840 9.057 23.674 1.00 87.88 364 PHE A N 1
ATOM 2694 C CA . PHE A 1 364 ? -39.339 9.622 24.947 1.00 87.88 364 PHE A CA 1
ATOM 2695 C C . PHE A 1 364 ? -40.863 9.684 25.150 1.00 87.88 364 PHE A C 1
ATOM 2697 O O . PHE A 1 364 ? -41.305 10.087 26.226 1.00 87.88 364 PHE A O 1
ATOM 2704 N N . TYR A 1 365 ? -41.681 9.259 24.184 1.00 89.69 365 TYR A N 1
ATOM 2705 C CA . TYR A 1 365 ? -43.139 9.248 24.344 1.00 89.69 365 TYR A CA 1
ATOM 2706 C C . TYR A 1 365 ? -43.665 7.951 24.972 1.00 89.69 365 TYR A C 1
ATOM 2708 O O . TYR A 1 365 ? -43.047 6.890 24.900 1.00 89.69 365 TYR A O 1
ATOM 2716 N N . ASN A 1 366 ? -44.843 8.035 25.597 1.00 88.62 366 ASN A N 1
ATOM 2717 C CA . ASN A 1 366 ? -45.503 6.868 26.175 1.00 88.62 366 ASN A CA 1
ATOM 2718 C C . ASN A 1 366 ? -45.953 5.865 25.096 1.00 88.62 366 ASN A C 1
ATOM 2720 O O . ASN A 1 366 ? -46.133 6.193 23.919 1.00 88.62 366 ASN A O 1
ATOM 2724 N N . LYS A 1 367 ? -46.167 4.619 25.525 1.00 90.62 367 LYS A N 1
ATOM 2725 C CA . LYS A 1 367 ? -46.420 3.506 24.608 1.00 90.62 367 LYS A CA 1
ATOM 2726 C C . LYS A 1 367 ? -47.748 3.642 23.855 1.00 90.62 367 LYS A C 1
ATOM 2728 O O . LYS A 1 367 ? -47.833 3.252 22.693 1.00 90.62 367 LYS A O 1
ATOM 2733 N N . ASP A 1 368 ? -48.767 4.224 24.487 1.00 89.81 368 ASP A N 1
ATOM 2734 C CA . ASP A 1 368 ? -50.077 4.444 23.864 1.00 89.81 368 ASP A CA 1
ATOM 2735 C C . ASP A 1 368 ? -49.993 5.409 22.675 1.00 89.81 368 ASP A C 1
ATOM 2737 O O . ASP A 1 368 ? -50.646 5.199 21.649 1.00 89.81 368 ASP A O 1
ATOM 2741 N N . LEU A 1 369 ? -49.169 6.457 22.779 1.00 91.62 369 LEU A N 1
ATOM 2742 C CA . LEU A 1 369 ? -48.975 7.407 21.690 1.00 91.62 369 LEU A CA 1
ATOM 2743 C C . LEU A 1 369 ? -48.179 6.791 20.530 1.00 91.62 369 LEU A C 1
ATOM 2745 O O . LEU A 1 369 ? -48.506 7.043 19.368 1.00 91.62 369 LEU A O 1
ATOM 2749 N N . VAL A 1 370 ? -47.197 5.934 20.833 1.00 94.25 370 VAL A N 1
ATOM 2750 C CA . VAL A 1 370 ? -46.481 5.141 19.819 1.00 94.25 370 VAL A CA 1
ATOM 2751 C C . VAL A 1 370 ? -47.458 4.256 19.039 1.00 94.25 370 VAL A C 1
ATOM 2753 O O . VAL A 1 370 ? -47.451 4.274 17.808 1.00 94.25 370 VAL A O 1
ATOM 2756 N N . VAL A 1 371 ? -48.367 3.545 19.721 1.00 95.12 371 VAL A N 1
ATOM 2757 C CA . VAL A 1 371 ? -49.412 2.740 19.057 1.00 95.12 371 VAL A CA 1
ATOM 2758 C C . VAL A 1 371 ? -50.362 3.622 18.242 1.00 95.12 371 VAL A C 1
ATOM 2760 O O . VAL A 1 371 ? -50.681 3.292 17.097 1.00 95.12 371 VAL A O 1
ATOM 2763 N N . HIS A 1 372 ? -50.780 4.772 18.784 1.00 95.19 372 HIS A N 1
ATOM 2764 C CA . HIS A 1 372 ? -51.665 5.706 18.086 1.00 95.19 372 HIS A CA 1
ATOM 2765 C C . HIS A 1 372 ? -51.095 6.154 16.736 1.00 95.19 372 HIS A C 1
ATOM 2767 O O . HIS A 1 372 ? -51.802 6.084 15.730 1.00 95.19 372 HIS A O 1
ATOM 2773 N N . TYR A 1 373 ? -49.836 6.593 16.695 1.00 95.88 373 TYR A N 1
ATOM 2774 C CA . TYR A 1 373 ? -49.203 7.016 15.445 1.00 95.88 373 TYR A CA 1
ATOM 2775 C C . TYR A 1 373 ? -48.768 5.841 14.564 1.00 95.88 373 TYR A C 1
ATOM 2777 O O . TYR A 1 373 ? -48.892 5.936 13.344 1.00 95.88 373 TYR A O 1
ATOM 2785 N N . GLY A 1 374 ? -48.368 4.702 15.138 1.00 95.19 374 GLY A N 1
ATOM 2786 C CA . GLY A 1 374 ? -48.084 3.478 14.377 1.00 95.19 374 GLY A CA 1
ATOM 2787 C C . GLY A 1 374 ? -49.290 2.955 13.595 1.00 95.19 374 GLY A C 1
ATOM 2788 O O . GLY A 1 374 ? -49.146 2.469 12.470 1.00 95.19 374 GLY A O 1
ATOM 2789 N N . ASN A 1 375 ? -50.503 3.149 14.118 1.00 95.88 375 ASN A N 1
ATOM 2790 C CA . ASN A 1 375 ? -51.743 2.841 13.399 1.00 95.88 375 ASN A CA 1
ATOM 2791 C C . ASN A 1 375 ? -51.997 3.764 12.198 1.00 95.88 375 ASN A C 1
ATOM 2793 O O . ASN A 1 375 ? -52.744 3.393 11.293 1.00 95.88 375 ASN A O 1
ATOM 2797 N N . LYS A 1 376 ? -51.359 4.939 12.153 1.00 95.69 376 LYS A N 1
ATOM 2798 C CA . LYS A 1 376 ? -51.456 5.896 11.041 1.00 95.69 376 LYS A CA 1
ATOM 2799 C C . LYS A 1 376 ? -50.377 5.713 9.974 1.00 95.69 376 LYS A C 1
ATOM 2801 O O . LYS A 1 376 ? -50.439 6.365 8.934 1.00 95.69 376 LYS A O 1
ATOM 2806 N N . VAL A 1 377 ? -49.398 4.834 10.195 1.00 95.88 377 VAL A N 1
ATOM 2807 C CA . VAL A 1 377 ? -48.414 4.479 9.163 1.00 95.88 377 VAL A CA 1
ATOM 2808 C C . VAL A 1 377 ? -49.137 3.738 8.037 1.00 95.88 377 VAL A C 1
ATOM 2810 O O . VAL A 1 377 ? -49.810 2.730 8.271 1.00 95.88 377 VAL A O 1
ATOM 2813 N N . ALA A 1 378 ? -49.035 4.246 6.809 1.00 94.25 378 ALA A N 1
ATOM 2814 C CA . ALA A 1 378 ? -49.660 3.612 5.652 1.00 94.25 378 ALA A CA 1
ATOM 2815 C C . ALA A 1 378 ? -49.022 2.240 5.385 1.00 94.25 378 ALA A C 1
ATOM 2817 O O . ALA A 1 378 ? -47.810 2.089 5.483 1.00 94.25 378 ALA A O 1
ATOM 2818 N N . THR A 1 379 ? -49.813 1.246 4.983 1.00 94.31 379 THR A N 1
ATOM 2819 C CA . THR A 1 379 ? -49.306 -0.107 4.669 1.00 94.31 379 THR A CA 1
ATOM 2820 C C . THR A 1 379 ? -48.376 -0.141 3.454 1.00 94.31 379 THR A C 1
ATOM 2822 O O . THR A 1 379 ? -47.650 -1.107 3.256 1.00 94.31 379 THR A O 1
ATOM 2825 N N . THR A 1 380 ? -48.414 0.901 2.620 1.00 94.00 380 THR A N 1
ATOM 2826 C CA . THR A 1 380 ? -47.511 1.108 1.479 1.00 94.00 380 THR A CA 1
ATOM 2827 C C . THR A 1 380 ? -46.202 1.793 1.870 1.00 94.00 380 THR A C 1
ATOM 2829 O O . THR A 1 380 ? -45.322 1.927 1.028 1.00 94.00 380 THR A O 1
ATOM 2832 N N . ASP A 1 381 ? -46.097 2.300 3.100 1.00 94.38 381 ASP A N 1
ATOM 2833 C CA . ASP A 1 381 ? -44.896 2.951 3.612 1.00 94.38 381 ASP A CA 1
ATOM 2834 C C . ASP A 1 381 ? -43.854 1.901 4.006 1.00 94.38 381 ASP A C 1
ATOM 2836 O O . ASP A 1 381 ? -44.187 0.883 4.617 1.00 94.38 381 ASP A O 1
ATOM 2840 N N . LYS A 1 382 ? -42.580 2.166 3.720 1.00 96.00 382 LYS A N 1
ATOM 2841 C CA . LYS A 1 382 ? -41.482 1.288 4.121 1.00 96.00 382 LYS A CA 1
ATOM 2842 C C . LYS A 1 382 ? -41.372 1.152 5.642 1.00 96.00 382 LYS A C 1
ATOM 2844 O O . LYS A 1 382 ? -41.007 0.083 6.133 1.00 96.00 382 LYS A O 1
ATOM 2849 N N . LEU A 1 383 ? -41.783 2.179 6.392 1.00 96.44 383 LEU A N 1
ATOM 2850 C CA . LEU A 1 383 ? -41.891 2.143 7.854 1.00 96.44 383 LEU A CA 1
ATOM 2851 C C . LEU A 1 383 ? -42.855 1.060 8.365 1.00 96.44 383 LEU A C 1
ATOM 2853 O O . LEU A 1 383 ? -42.769 0.688 9.533 1.00 96.44 383 LEU A O 1
ATOM 2857 N N . TYR A 1 384 ? -43.760 0.546 7.527 1.00 96.69 384 TYR A N 1
ATOM 2858 C CA . TYR A 1 384 ? -44.644 -0.563 7.886 1.00 96.69 384 TYR A CA 1
ATOM 2859 C C . TYR A 1 384 ? -43.925 -1.919 7.858 1.00 96.69 384 TYR A C 1
ATOM 2861 O O . TYR A 1 384 ? -44.255 -2.802 8.645 1.00 96.69 384 TYR A O 1
ATOM 2869 N N . THR A 1 385 ? -42.954 -2.098 6.957 1.00 96.00 385 THR A N 1
ATOM 2870 C CA . THR A 1 385 ? -42.380 -3.415 6.632 1.00 96.00 385 THR A CA 1
ATOM 2871 C C . THR A 1 385 ? -40.934 -3.601 7.067 1.00 96.00 385 THR A C 1
ATOM 2873 O O . THR A 1 385 ? -40.525 -4.733 7.314 1.00 96.00 385 THR A O 1
ATOM 2876 N N . THR A 1 386 ? -40.150 -2.525 7.144 1.00 97.44 386 THR A N 1
ATOM 2877 C CA . THR A 1 386 ? -38.701 -2.601 7.363 1.00 97.44 386 THR A CA 1
ATOM 2878 C C . THR A 1 386 ? -38.312 -1.809 8.601 1.00 97.44 386 THR A C 1
ATOM 2880 O O . THR A 1 386 ? -38.612 -0.624 8.704 1.00 97.44 386 THR A O 1
ATOM 2883 N N . GLU A 1 387 ? -37.623 -2.450 9.541 1.00 95.94 387 GLU A N 1
ATOM 2884 C CA . GLU A 1 387 ? -37.160 -1.805 10.773 1.00 95.94 387 GLU A CA 1
ATOM 2885 C C . GLU A 1 387 ? -36.070 -0.752 10.505 1.00 95.94 387 GLU A C 1
ATOM 2887 O O . GLU A 1 387 ? -35.188 -0.940 9.660 1.00 95.94 387 GLU A O 1
ATOM 2892 N N . LEU A 1 388 ? -36.105 0.337 11.269 1.00 95.94 388 LEU A N 1
ATOM 2893 C CA . LEU A 1 388 ? -35.101 1.393 11.282 1.00 95.94 388 LEU A CA 1
ATOM 2894 C C . LEU A 1 388 ? -33.904 0.999 12.154 1.00 95.94 388 LEU A C 1
ATOM 2896 O O . LEU A 1 388 ? -34.052 0.513 13.277 1.00 95.94 388 LEU A O 1
ATOM 2900 N N . LEU A 1 389 ? -32.703 1.271 11.654 1.00 93.12 389 LEU A N 1
ATOM 2901 C CA . LEU A 1 389 ? -31.481 1.331 12.448 1.00 93.12 389 LEU A CA 1
ATOM 2902 C C . LEU A 1 389 ? -31.390 2.673 13.169 1.00 93.12 389 LEU A C 1
ATOM 2904 O O . LEU A 1 389 ? -31.290 2.672 14.394 1.00 93.12 389 LEU A O 1
ATOM 2908 N N . ASP A 1 390 ? -31.511 3.782 12.438 1.00 93.69 390 ASP A N 1
ATOM 2909 C CA . ASP A 1 390 ? -31.321 5.129 12.982 1.00 93.69 390 ASP A CA 1
ATOM 2910 C C . ASP A 1 390 ? -32.163 6.194 12.256 1.00 93.69 390 ASP A C 1
ATOM 2912 O O . ASP A 1 390 ? -32.609 5.996 11.120 1.00 93.69 390 ASP A O 1
ATOM 2916 N N . VAL A 1 391 ? -32.362 7.333 12.922 1.00 95.00 391 VAL A N 1
ATOM 2917 C CA . VAL A 1 391 ? -33.103 8.500 12.430 1.00 95.00 391 VAL A CA 1
ATOM 2918 C C . VAL A 1 391 ? -32.258 9.753 12.651 1.00 95.00 391 VAL A C 1
ATOM 2920 O O . VAL A 1 391 ? -31.972 10.142 13.781 1.00 95.00 391 VAL A O 1
ATOM 2923 N N . VAL A 1 392 ? -31.863 10.417 11.564 1.00 95.62 392 VAL A N 1
ATOM 2924 C CA . VAL A 1 392 ? -30.868 11.497 11.610 1.00 95.62 392 VAL A CA 1
ATOM 2925 C C . VAL A 1 392 ? -31.474 12.820 11.134 1.00 95.62 392 VAL A C 1
ATOM 2927 O O . VAL A 1 392 ? -31.873 12.917 9.970 1.00 95.62 392 VAL A O 1
ATOM 2930 N N . PRO A 1 393 ? -31.531 13.868 11.977 1.00 95.56 393 PRO A N 1
ATOM 2931 C CA . PRO A 1 393 ? -32.007 15.182 11.559 1.00 95.56 393 PRO A CA 1
ATOM 2932 C C . PRO A 1 393 ? -31.014 15.863 10.614 1.00 95.56 393 PRO A C 1
ATOM 2934 O O . PRO A 1 393 ? -29.792 15.751 10.760 1.00 95.56 393 PRO A O 1
ATOM 2937 N N . MET A 1 394 ? -31.547 16.605 9.648 1.00 96.00 394 MET A N 1
ATOM 2938 C CA . MET A 1 394 ? -30.772 17.229 8.584 1.00 96.00 394 MET A CA 1
ATOM 2939 C C . MET A 1 394 ? -31.244 18.646 8.269 1.00 96.00 394 MET A C 1
ATOM 2941 O O . MET A 1 394 ? -32.406 19.018 8.462 1.00 96.00 394 MET A O 1
ATOM 2945 N N . LYS A 1 395 ? -30.308 19.423 7.728 1.00 95.44 395 LYS A N 1
ATOM 2946 C CA . LYS A 1 395 ? -30.572 20.667 7.021 1.00 95.44 395 LYS A CA 1
ATOM 2947 C C . LYS A 1 395 ? -30.136 20.472 5.575 1.00 95.44 395 LYS A C 1
ATOM 2949 O O . LYS A 1 395 ? -28.945 20.371 5.299 1.00 95.44 395 LYS A O 1
ATOM 2954 N N . ASP A 1 396 ? -31.098 20.421 4.668 1.00 93.38 396 ASP A N 1
ATOM 2955 C CA . ASP A 1 396 ? -30.886 20.100 3.260 1.00 93.38 396 ASP A CA 1
ATOM 2956 C C . ASP A 1 396 ? -30.181 18.740 3.107 1.00 93.38 396 ASP A C 1
ATOM 2958 O O . ASP A 1 396 ? -30.812 17.706 3.327 1.00 93.38 396 ASP A O 1
ATOM 2962 N N . ASP A 1 397 ? -28.894 18.725 2.759 1.00 89.81 397 ASP A N 1
ATOM 2963 C CA . ASP A 1 397 ? -28.073 17.512 2.630 1.00 89.81 397 ASP A CA 1
ATOM 2964 C C . ASP A 1 397 ? -27.014 17.392 3.754 1.00 89.81 397 ASP A C 1
ATOM 2966 O O . ASP A 1 397 ? -26.210 16.458 3.766 1.00 89.81 397 ASP A O 1
ATOM 2970 N N . GLU A 1 398 ? -27.017 18.314 4.724 1.00 93.06 398 GLU A N 1
ATOM 2971 C CA . GLU A 1 398 ? -26.097 18.332 5.863 1.00 93.06 398 GLU A CA 1
ATOM 2972 C C . GLU A 1 398 ? -26.712 17.669 7.101 1.00 93.06 398 GLU A C 1
ATOM 2974 O O . GLU A 1 398 ? -27.828 17.983 7.520 1.00 93.06 398 GLU A O 1
ATOM 2979 N N . VAL A 1 399 ? -25.945 16.786 7.741 1.00 95.12 399 VAL A N 1
ATOM 2980 C CA . VAL A 1 399 ? -26.313 16.168 9.021 1.00 95.12 399 VAL A CA 1
ATOM 2981 C C . VAL A 1 399 ? -26.275 17.209 10.145 1.00 95.12 399 VAL A C 1
ATOM 2983 O O . VAL A 1 399 ? -25.335 17.998 10.249 1.00 95.12 399 VAL A O 1
ATOM 2986 N N . VAL A 1 400 ? -27.279 17.196 11.024 1.00 94.94 400 VAL A N 1
ATOM 2987 C CA . VAL A 1 400 ? -27.369 18.106 12.173 1.00 94.94 400 VAL A CA 1
ATOM 2988 C C . VAL A 1 400 ? -27.085 17.353 13.472 1.00 94.94 400 VAL A C 1
ATOM 2990 O O . VAL A 1 400 ? -27.902 16.572 13.940 1.00 94.94 400 VAL A O 1
ATOM 2993 N N . THR A 1 401 ? -25.937 17.633 14.090 1.00 94.00 401 THR A N 1
ATOM 2994 C CA . THR A 1 401 ? -25.521 17.033 15.377 1.00 94.00 401 THR A CA 1
ATOM 2995 C C . THR A 1 401 ? -25.565 18.012 16.557 1.00 94.00 401 THR A C 1
ATOM 2997 O O . THR A 1 401 ? -25.615 17.588 17.702 1.00 94.00 401 THR A O 1
ATOM 3000 N N . ASP A 1 402 ? -25.611 19.329 16.318 1.00 92.06 402 ASP A N 1
ATOM 3001 C CA . ASP A 1 402 ? -25.882 20.348 17.352 1.00 92.06 402 ASP A CA 1
ATOM 3002 C C . ASP A 1 402 ? -27.381 20.699 17.333 1.00 92.06 402 ASP A C 1
ATOM 3004 O O . ASP A 1 402 ? -27.786 21.766 16.858 1.00 92.06 402 ASP A O 1
ATOM 3008 N N . ILE A 1 403 ? -28.218 19.745 17.765 1.00 90.50 403 ILE A N 1
ATOM 3009 C CA . ILE A 1 403 ? -29.685 19.827 17.643 1.00 90.50 403 ILE A CA 1
ATOM 3010 C C . ILE A 1 403 ? -30.226 21.079 18.338 1.00 90.50 403 ILE A C 1
ATOM 3012 O O . ILE A 1 403 ? -31.049 21.786 17.758 1.00 90.50 403 ILE A O 1
ATOM 3016 N N . ASN A 1 404 ? -29.756 21.396 19.550 1.00 88.06 404 ASN A N 1
ATOM 3017 C CA . ASN A 1 404 ? -30.313 22.508 20.319 1.00 88.06 404 ASN A CA 1
ATOM 3018 C C . ASN A 1 404 ? -30.144 23.862 19.614 1.00 88.06 404 ASN A C 1
ATOM 3020 O O . ASN A 1 404 ? -31.111 24.618 19.493 1.00 88.06 404 ASN A O 1
ATOM 3024 N N . ASN A 1 405 ? -28.961 24.141 19.063 1.00 89.00 405 ASN A N 1
ATO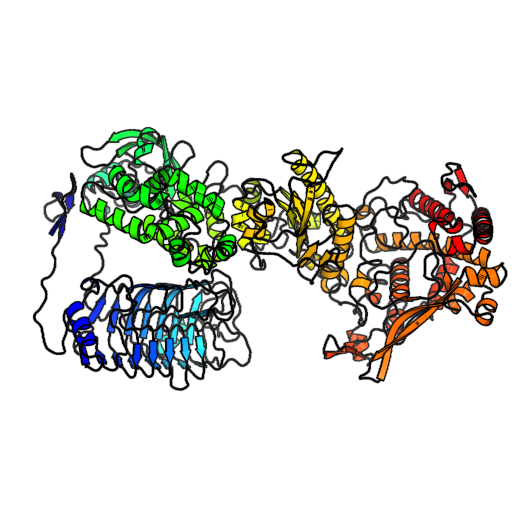M 3025 C CA . ASN A 1 405 ? -28.734 25.394 18.342 1.00 89.00 405 ASN A CA 1
ATOM 3026 C C . ASN A 1 405 ? -29.363 25.418 16.949 1.00 89.00 405 ASN A C 1
ATOM 3028 O O . ASN A 1 405 ? -29.708 26.490 16.452 1.00 89.00 405 ASN A O 1
ATOM 3032 N N . LYS A 1 406 ? -29.499 24.258 16.295 1.00 91.25 406 LYS A N 1
ATOM 3033 C CA . LYS A 1 406 ? -29.977 24.166 14.907 1.00 91.25 406 LYS A CA 1
ATOM 3034 C C . LYS A 1 406 ? -31.443 23.753 14.765 1.00 91.25 406 LYS A C 1
ATOM 3036 O O . LYS A 1 406 ? -31.904 23.646 13.629 1.00 91.25 406 LYS A O 1
ATOM 3041 N N . LYS A 1 407 ? -32.198 23.602 15.859 1.00 89.94 407 LYS A N 1
ATOM 3042 C CA . LYS A 1 407 ? -33.595 23.128 15.852 1.00 89.94 407 LYS A CA 1
ATOM 3043 C C . LYS A 1 407 ? -34.510 23.832 14.845 1.00 89.94 407 LYS A C 1
ATOM 3045 O O . LYS A 1 407 ? -35.201 23.191 14.068 1.00 89.94 407 LYS A O 1
ATOM 3050 N N . ASN A 1 408 ? -34.431 25.156 14.743 1.00 90.31 408 ASN A N 1
ATOM 3051 C CA . ASN A 1 408 ? -35.285 25.915 13.818 1.00 90.31 408 ASN A CA 1
ATOM 3052 C C . ASN A 1 408 ? -34.884 25.766 12.337 1.00 90.31 408 ASN A C 1
ATOM 3054 O O . ASN A 1 408 ? -35.609 26.224 11.461 1.00 90.31 408 ASN A O 1
ATOM 3058 N N . SER A 1 409 ? -33.711 25.194 12.057 1.00 94.00 409 SER A N 1
ATOM 3059 C CA . SER A 1 409 ? -33.171 25.029 10.702 1.00 94.00 409 SER A CA 1
ATOM 3060 C C . SER A 1 409 ? -33.285 23.606 10.159 1.00 94.00 409 SER A C 1
ATOM 3062 O O . SER A 1 409 ? -33.002 23.402 8.981 1.00 94.00 409 SER A O 1
ATOM 3064 N N . ILE A 1 410 ? -33.677 22.639 10.995 1.00 96.19 410 ILE A N 1
ATOM 3065 C CA . ILE A 1 410 ? -33.917 21.262 10.561 1.00 96.19 410 ILE A CA 1
ATOM 3066 C C . ILE A 1 410 ? -35.140 21.264 9.642 1.00 96.19 410 ILE A C 1
ATOM 3068 O O . ILE A 1 410 ? -36.226 21.683 10.045 1.00 96.19 410 ILE A O 1
ATOM 3072 N N . ASN A 1 411 ? -34.939 20.815 8.405 1.00 96.94 411 ASN A N 1
ATOM 3073 C CA . ASN A 1 411 ? -35.971 20.775 7.368 1.00 96.94 411 ASN A CA 1
ATOM 3074 C C . ASN A 1 411 ? -36.133 19.388 6.726 1.00 96.94 411 ASN A C 1
ATOM 3076 O O . ASN A 1 411 ? -37.056 19.181 5.942 1.00 96.94 411 ASN A O 1
ATOM 3080 N N . LYS A 1 412 ? -35.258 18.436 7.066 1.00 97.25 412 LYS A N 1
ATOM 3081 C CA . LYS A 1 412 ? -35.279 17.067 6.552 1.00 97.25 412 LYS A CA 1
ATOM 3082 C C . LYS A 1 412 ? -34.859 16.084 7.646 1.00 97.25 412 LYS A C 1
ATOM 3084 O O . LYS A 1 412 ? -34.133 16.443 8.572 1.00 97.25 412 LYS A O 1
ATOM 3089 N N . VAL A 1 413 ? -35.294 14.837 7.537 1.00 97.19 413 VAL A N 1
ATOM 3090 C CA . VAL A 1 413 ? -34.821 13.711 8.347 1.00 97.19 413 VAL A CA 1
ATOM 3091 C C . VAL A 1 413 ? -34.440 12.551 7.435 1.00 97.19 413 VAL A C 1
ATOM 3093 O O . VAL A 1 413 ? -35.148 12.248 6.477 1.00 97.19 413 VAL A O 1
ATOM 3096 N N . MET A 1 414 ? -33.305 11.923 7.722 1.00 97.44 414 MET A N 1
ATOM 3097 C CA . MET A 1 414 ? -32.830 10.717 7.053 1.00 97.44 414 MET A CA 1
ATOM 3098 C C . MET A 1 414 ? -33.187 9.494 7.886 1.00 97.44 414 MET A C 1
ATOM 3100 O O . MET A 1 414 ? -32.875 9.422 9.073 1.00 97.44 414 MET A O 1
ATOM 3104 N N . LEU A 1 415 ? -33.819 8.529 7.235 1.00 97.56 415 LEU A N 1
ATOM 3105 C CA . LEU A 1 415 ? -34.217 7.247 7.788 1.00 97.56 415 LEU A CA 1
ATOM 3106 C C . LEU A 1 415 ? -33.226 6.191 7.319 1.00 97.56 415 LEU A C 1
ATOM 3108 O O . LEU A 1 415 ? -33.132 5.961 6.118 1.00 97.56 415 LEU A O 1
ATOM 3112 N N . HIS A 1 416 ? -32.497 5.557 8.234 1.00 96.56 416 HIS A N 1
ATOM 3113 C CA . HIS A 1 416 ? -31.580 4.463 7.916 1.00 96.56 416 HIS A CA 1
ATOM 3114 C C . HIS A 1 416 ? -32.225 3.129 8.292 1.00 96.56 416 HIS A C 1
ATOM 3116 O O . HIS A 1 416 ? -32.516 2.893 9.461 1.00 96.56 416 HIS A O 1
ATOM 3122 N N . PHE A 1 417 ? -32.461 2.254 7.315 1.00 96.88 417 PHE A N 1
ATOM 3123 C CA . PHE A 1 417 ? -33.154 0.976 7.503 1.00 96.88 417 PHE A CA 1
ATOM 3124 C C . PHE A 1 417 ? -32.196 -0.208 7.684 1.00 96.88 417 PHE A C 1
ATOM 3126 O O . PHE A 1 417 ? -31.089 -0.215 7.150 1.00 96.88 417 PHE A O 1
ATOM 3133 N N . LYS A 1 418 ? -32.666 -1.271 8.357 1.00 94.56 418 LYS A N 1
ATOM 3134 C CA . LYS A 1 418 ? -31.924 -2.537 8.544 1.00 94.56 418 LYS A CA 1
ATOM 3135 C C . LYS A 1 418 ? -31.565 -3.261 7.246 1.00 94.56 418 LYS A C 1
ATOM 3137 O O . LYS A 1 418 ? -30.672 -4.102 7.252 1.00 94.56 418 LYS A O 1
ATOM 3142 N N . ASP A 1 419 ? -32.242 -2.953 6.141 1.00 94.06 419 ASP A N 1
ATOM 3143 C CA . ASP A 1 419 ? -31.919 -3.485 4.813 1.00 94.06 419 ASP A CA 1
ATOM 3144 C C . ASP A 1 419 ? -30.817 -2.684 4.084 1.00 94.06 419 ASP A C 1
ATOM 3146 O O . ASP A 1 419 ? -30.609 -2.884 2.888 1.00 94.06 419 ASP A O 1
ATOM 3150 N N . ASN A 1 420 ? -30.089 -1.815 4.803 1.00 90.69 420 ASN A N 1
ATOM 3151 C CA . ASN A 1 420 ? -28.999 -0.965 4.307 1.00 90.69 420 ASN A CA 1
ATOM 3152 C C . ASN A 1 420 ? -29.433 0.019 3.213 1.00 90.69 420 ASN A C 1
ATOM 3154 O O . ASN A 1 420 ? -28.730 0.232 2.221 1.00 90.69 420 ASN A O 1
ATOM 3158 N N . THR A 1 421 ? -30.595 0.637 3.400 1.00 94.94 421 THR A N 1
ATOM 3159 C CA . THR A 1 421 ? -31.090 1.716 2.541 1.00 94.94 421 THR A CA 1
ATOM 3160 C C . THR A 1 421 ? -31.393 2.968 3.355 1.00 94.94 421 THR A C 1
ATOM 3162 O O . THR A 1 421 ? -31.602 2.895 4.570 1.00 94.94 421 THR A O 1
ATOM 3165 N N . VAL A 1 422 ? -31.427 4.117 2.676 1.00 95.81 422 VAL A N 1
ATOM 3166 C CA . VAL A 1 422 ? -31.862 5.386 3.265 1.00 95.81 422 VAL A CA 1
ATOM 3167 C C . VAL A 1 422 ? -33.063 5.970 2.533 1.00 95.81 422 VAL A C 1
ATOM 3169 O O . VAL A 1 422 ? -33.136 5.913 1.306 1.00 95.81 422 VAL A O 1
ATOM 3172 N N . GLU A 1 423 ? -33.979 6.570 3.289 1.00 96.00 423 GLU A N 1
ATOM 3173 C CA . GLU A 1 423 ? -35.036 7.441 2.767 1.00 96.00 423 GLU A CA 1
ATOM 3174 C C . GLU A 1 423 ? -34.988 8.801 3.461 1.00 96.00 423 GLU A C 1
ATOM 3176 O O . GLU A 1 423 ? -34.418 8.945 4.542 1.00 96.00 423 GLU A O 1
ATOM 3181 N N . TYR A 1 424 ? -35.590 9.809 2.838 1.00 96.19 424 TYR A N 1
ATOM 3182 C CA . TYR A 1 424 ? -35.609 11.170 3.357 1.00 96.19 424 TYR A CA 1
ATOM 3183 C C . TYR A 1 424 ? -37.044 11.668 3.474 1.00 96.19 424 TYR A C 1
ATOM 3185 O O . TYR A 1 424 ? -37.832 11.502 2.543 1.00 96.19 424 TYR A O 1
ATOM 3193 N N . LEU A 1 425 ? -37.367 12.310 4.595 1.00 96.94 425 LEU A N 1
ATOM 3194 C CA . LEU A 1 425 ? -38.652 12.971 4.810 1.00 96.94 425 LEU A CA 1
ATOM 3195 C C . LEU A 1 425 ? -38.437 14.458 5.078 1.00 96.94 425 LEU A C 1
ATOM 3197 O O . LEU A 1 425 ? -37.561 14.827 5.859 1.00 96.94 425 LEU A O 1
ATOM 3201 N N . ASP A 1 426 ? -39.269 15.301 4.475 1.00 98.00 426 ASP A N 1
ATOM 3202 C CA . ASP A 1 426 ? -39.268 16.736 4.749 1.00 98.00 426 ASP A CA 1
ATOM 3203 C C . ASP A 1 426 ? -40.029 17.026 6.044 1.00 98.00 426 ASP A C 1
ATOM 3205 O O . ASP A 1 426 ? -41.142 16.530 6.260 1.00 98.00 426 ASP A O 1
ATOM 3209 N N . VAL A 1 427 ? -39.449 17.871 6.892 1.00 97.62 427 VAL A N 1
ATOM 3210 C CA . VAL A 1 427 ? -40.008 18.225 8.197 1.00 97.62 427 VAL A CA 1
ATOM 3211 C C . VAL A 1 427 ? -40.043 19.733 8.404 1.00 97.62 427 VAL A C 1
ATOM 3213 O O . VAL A 1 427 ? -39.242 20.479 7.850 1.00 97.62 427 VAL A O 1
ATOM 3216 N N . THR A 1 428 ? -40.969 20.200 9.237 1.00 96.38 428 THR A N 1
ATOM 3217 C CA . THR A 1 428 ? -41.048 21.612 9.636 1.00 96.38 428 THR A CA 1
ATOM 3218 C C . THR A 1 428 ? -41.170 21.719 11.142 1.00 96.38 428 THR A C 1
ATOM 3220 O O . THR A 1 428 ? -41.965 20.988 11.736 1.00 96.38 428 THR A O 1
ATOM 3223 N N . PHE A 1 429 ? -40.420 22.641 11.748 1.00 94.75 429 PHE A N 1
ATOM 3224 C CA . PHE A 1 429 ? -40.490 22.895 13.185 1.00 94.75 429 PHE A CA 1
ATOM 3225 C C . PHE A 1 429 ? -41.934 23.184 13.614 1.00 94.75 429 PHE A C 1
ATOM 3227 O O . PHE A 1 429 ? -42.592 24.048 13.029 1.00 94.75 429 PHE A O 1
ATOM 3234 N N . LYS A 1 430 ? -42.425 22.442 14.611 1.00 92.38 430 LYS A N 1
ATOM 3235 C CA . LYS A 1 430 ? -43.782 22.581 15.140 1.00 92.38 430 LYS A CA 1
ATOM 3236 C C . LYS A 1 430 ? -43.756 23.409 16.422 1.00 92.38 430 LYS A C 1
ATOM 3238 O O . LYS A 1 430 ? -44.201 24.552 16.415 1.00 92.38 430 LYS A O 1
ATOM 3243 N N . GLU A 1 431 ? -43.214 22.852 17.502 1.00 89.44 431 GLU A N 1
ATOM 3244 C CA . GLU A 1 431 ? -43.138 23.509 18.811 1.00 89.44 431 GLU A CA 1
ATOM 3245 C C . GLU A 1 431 ? -42.115 22.835 19.742 1.00 89.44 431 GLU A C 1
ATOM 3247 O O . GLU A 1 431 ? -41.595 21.757 19.448 1.00 89.44 431 GLU A O 1
ATOM 3252 N N . ASN A 1 432 ? -41.819 23.476 20.881 1.00 85.00 432 ASN A N 1
ATOM 3253 C CA . ASN A 1 432 ? -41.129 22.814 21.993 1.00 85.00 432 ASN A CA 1
ATOM 3254 C C . ASN A 1 432 ? -42.198 22.204 22.916 1.00 85.00 432 ASN A C 1
ATOM 3256 O O . ASN A 1 432 ? -43.087 22.930 23.364 1.00 85.00 432 ASN A O 1
ATOM 3260 N N . PHE A 1 433 ? -42.110 20.909 23.218 1.00 81.19 433 PHE A N 1
ATOM 3261 C CA . PHE A 1 433 ? -43.069 20.226 24.083 1.00 81.19 433 PHE A CA 1
ATOM 3262 C C . PHE A 1 433 ? -42.929 20.730 25.530 1.00 81.19 433 PHE A C 1
ATOM 3264 O O . PHE A 1 433 ? -41.825 20.820 26.079 1.00 81.19 433 PHE A O 1
ATOM 3271 N N . ILE A 1 434 ? -44.053 21.107 26.142 1.00 73.00 434 ILE A N 1
ATOM 3272 C CA . ILE A 1 434 ? -44.109 21.910 27.375 1.00 73.00 434 ILE A CA 1
ATOM 3273 C C . ILE A 1 434 ? -43.267 21.276 28.499 1.00 73.00 434 ILE A C 1
ATOM 3275 O O . ILE A 1 434 ? -43.475 20.122 28.855 1.00 73.00 434 ILE A O 1
ATOM 3279 N N . ASN A 1 435 ? -42.332 22.056 29.062 1.00 66.88 435 ASN A N 1
ATOM 3280 C CA . ASN A 1 435 ? -41.486 21.726 30.225 1.00 66.88 435 ASN A CA 1
ATOM 3281 C C . ASN A 1 435 ? -40.667 20.416 30.138 1.00 66.88 435 ASN A C 1
ATOM 3283 O O . ASN A 1 435 ? -40.191 19.927 31.151 1.00 66.88 435 ASN A O 1
ATOM 3287 N N . SER A 1 436 ? -40.457 19.858 28.944 1.00 69.06 436 SER A N 1
ATOM 3288 C CA . SER A 1 436 ? -39.892 18.502 28.780 1.00 69.06 436 SER A CA 1
ATOM 3289 C C . SER A 1 436 ? -38.501 18.443 28.134 1.00 69.06 436 SER A C 1
ATOM 3291 O O . SER A 1 436 ? -37.919 17.370 28.023 1.00 69.06 436 SER A O 1
ATOM 3293 N N . GLN A 1 437 ? -37.979 19.578 27.647 1.00 81.25 437 GLN A N 1
ATOM 3294 C CA . GLN A 1 437 ? -36.798 19.640 26.763 1.00 81.25 437 GLN A CA 1
ATOM 3295 C C . GLN A 1 437 ? -36.928 18.794 25.476 1.00 81.25 437 GLN A C 1
ATOM 3297 O O . GLN A 1 437 ? -35.936 18.554 24.794 1.00 81.25 437 GLN A O 1
ATOM 3302 N N . VAL A 1 438 ? -38.138 18.374 25.103 1.00 87.69 438 VAL A N 1
ATOM 3303 C CA . VAL A 1 438 ? -38.431 17.665 23.852 1.00 87.69 438 VAL A CA 1
ATOM 3304 C C . VAL A 1 438 ? -38.924 18.664 22.799 1.00 87.69 438 VAL A C 1
ATOM 3306 O O . VAL A 1 438 ? -39.592 19.648 23.123 1.00 87.69 438 VAL A O 1
ATOM 3309 N N . ILE A 1 439 ? -38.581 18.446 21.527 1.00 90.19 439 ILE A N 1
ATOM 3310 C CA . ILE A 1 439 ? -39.060 19.266 20.403 1.00 90.19 439 ILE A CA 1
ATOM 3311 C C . ILE A 1 439 ? -39.788 18.414 19.375 1.00 90.19 439 ILE A C 1
ATOM 3313 O O . ILE A 1 439 ? -39.437 17.255 19.153 1.00 90.19 439 ILE A O 1
ATOM 3317 N N . GLU A 1 440 ? -40.774 19.020 18.725 1.00 93.44 440 GLU A N 1
ATOM 3318 C CA . GLU A 1 440 ? -41.620 18.353 17.746 1.00 93.44 440 GLU A CA 1
ATOM 3319 C C . GLU A 1 440 ? -41.481 18.997 16.367 1.00 93.44 440 GLU A C 1
ATOM 3321 O O . GLU A 1 440 ? -41.420 20.224 16.221 1.00 93.44 440 GLU A O 1
ATOM 3326 N N . TYR A 1 441 ? -41.497 18.154 15.340 1.00 96.12 441 TYR A N 1
ATOM 3327 C CA . TYR A 1 441 ? -41.585 18.553 13.943 1.00 96.12 441 TYR A CA 1
ATOM 3328 C C . TYR A 1 441 ? -42.788 17.887 13.286 1.00 96.12 441 TYR A C 1
ATOM 3330 O O . TYR A 1 441 ? -43.055 16.703 13.497 1.00 96.12 441 TYR A O 1
ATOM 3338 N N . ASN A 1 442 ? -43.484 18.637 12.435 1.00 96.69 442 ASN A N 1
ATOM 3339 C CA . ASN A 1 442 ? -44.452 18.044 11.520 1.00 96.69 442 ASN A CA 1
ATOM 3340 C C . ASN A 1 442 ? -43.699 17.332 10.398 1.00 96.69 442 ASN A C 1
ATOM 3342 O O . ASN A 1 442 ? -42.757 17.900 9.841 1.00 96.69 442 ASN A O 1
ATOM 3346 N N . VAL A 1 443 ? -44.144 16.129 10.043 1.00 97.00 443 VAL A N 1
ATOM 3347 C CA . VAL A 1 443 ? -43.617 15.373 8.905 1.00 97.00 443 VAL A CA 1
ATOM 3348 C C . VAL A 1 443 ? -44.531 15.599 7.703 1.00 97.00 443 VAL A C 1
ATOM 3350 O O . VAL A 1 443 ? -45.739 15.363 7.762 1.00 97.00 443 VAL A O 1
ATOM 3353 N N . THR A 1 444 ? -43.968 16.087 6.601 1.00 95.69 444 THR A N 1
ATOM 3354 C CA . THR A 1 444 ? -44.744 16.503 5.427 1.00 95.69 444 THR A CA 1
ATOM 3355 C C . THR A 1 444 ? -45.530 15.329 4.842 1.00 95.69 444 THR A C 1
ATOM 3357 O O . THR A 1 444 ? -44.966 14.294 4.496 1.00 95.69 444 THR A O 1
ATOM 3360 N N . GLY A 1 445 ? -46.851 15.493 4.717 1.00 92.75 445 GLY A N 1
ATOM 3361 C CA . GLY A 1 445 ? -47.738 14.473 4.146 1.00 92.75 445 GLY A CA 1
ATOM 3362 C C . GLY A 1 445 ? -47.975 13.248 5.038 1.00 92.75 445 GLY A C 1
ATOM 3363 O O . GLY A 1 445 ? -48.503 12.250 4.552 1.00 92.75 445 GLY A O 1
ATOM 3364 N N . LYS A 1 446 ? -47.597 13.304 6.321 1.00 94.44 446 LYS A N 1
ATOM 3365 C CA . LYS A 1 446 ? -47.792 12.224 7.297 1.00 94.44 446 LYS A CA 1
ATOM 3366 C C . LYS A 1 446 ? -48.604 12.723 8.492 1.00 94.44 446 LYS A C 1
ATOM 3368 O O . LYS A 1 446 ? -48.578 13.901 8.826 1.00 94.44 446 LYS A O 1
ATOM 3373 N N . GLU A 1 447 ? -49.320 11.814 9.150 1.00 92.50 447 GLU A N 1
ATOM 3374 C CA . GLU A 1 447 ? -50.135 12.127 10.337 1.00 92.50 447 GLU A CA 1
ATOM 3375 C C . GLU A 1 447 ? -49.429 11.834 11.672 1.00 92.50 447 GLU A C 1
ATOM 3377 O O . GLU A 1 447 ? -50.075 11.780 12.721 1.00 92.50 447 GLU A O 1
ATOM 3382 N N . TYR A 1 448 ? -48.118 11.611 11.628 1.00 94.12 448 TYR A N 1
ATOM 3383 C CA . TYR A 1 448 ? -47.248 11.443 12.787 1.00 94.12 448 TYR A CA 1
ATOM 3384 C C . TYR A 1 448 ? -46.188 12.547 12.810 1.00 94.12 448 TYR A C 1
ATOM 3386 O O . TYR A 1 448 ? -45.933 13.208 11.800 1.00 94.12 448 TYR A O 1
ATOM 3394 N N . ILE A 1 449 ? -45.594 12.761 13.979 1.00 95.00 449 ILE A N 1
ATOM 3395 C CA . ILE A 1 449 ? -44.556 13.773 14.198 1.00 95.00 449 ILE A CA 1
ATOM 3396 C C . ILE A 1 449 ? -43.168 13.128 14.230 1.00 95.00 449 ILE A C 1
ATOM 3398 O O . ILE A 1 449 ? -43.035 11.906 14.276 1.00 95.00 449 ILE A O 1
ATOM 3402 N N . PHE A 1 450 ? -42.139 13.967 14.196 1.00 95.44 450 PHE A N 1
ATOM 3403 C CA . PHE A 1 450 ? -40.753 13.574 14.419 1.00 95.44 450 PHE A CA 1
ATOM 3404 C C . PHE A 1 450 ? -40.181 14.334 15.617 1.00 95.44 450 PHE A C 1
ATOM 3406 O O . PHE A 1 450 ? -40.399 15.541 15.757 1.00 95.44 450 PHE A O 1
ATOM 3413 N N . THR A 1 451 ? -39.399 13.628 16.424 1.00 94.00 451 THR A N 1
ATOM 3414 C CA . THR A 1 451 ? -38.615 14.165 17.531 1.00 94.00 451 THR A CA 1
ATOM 3415 C C . THR A 1 451 ? -37.207 13.564 17.466 1.00 94.00 451 THR A C 1
ATOM 3417 O O . THR A 1 451 ? -37.071 12.351 17.336 1.00 94.00 451 THR A O 1
ATOM 3420 N N . PRO A 1 452 ? -36.134 14.370 17.545 1.00 91.81 452 PRO A N 1
ATOM 3421 C CA . PRO A 1 452 ? -34.777 13.835 17.604 1.00 91.81 452 PRO A CA 1
ATOM 3422 C C . PRO A 1 452 ? -34.523 13.014 18.876 1.00 91.81 452 PRO A C 1
ATOM 3424 O O . PRO A 1 452 ? -35.025 13.359 19.943 1.00 91.81 452 PRO A O 1
ATOM 3427 N N . GLU A 1 453 ? -33.660 11.998 18.795 1.00 88.19 453 GLU A N 1
ATOM 3428 C CA . GLU A 1 453 ? -33.187 11.192 19.938 1.00 88.19 453 GLU A CA 1
ATOM 3429 C C . GLU A 1 453 ? -32.165 11.948 20.806 1.00 88.19 453 GLU A C 1
ATOM 3431 O O . GLU A 1 453 ? -31.043 11.511 21.042 1.00 88.19 453 GLU A O 1
ATOM 3436 N N . ALA A 1 454 ? -32.546 13.142 21.248 1.00 87.12 454 ALA A N 1
ATOM 3437 C CA . ALA A 1 454 ? -31.794 13.954 22.186 1.00 87.12 454 ALA A CA 1
ATOM 3438 C C . ALA A 1 454 ? -32.738 14.918 22.907 1.00 87.12 454 ALA A C 1
ATOM 3440 O O . ALA A 1 454 ? -33.583 15.559 22.275 1.00 87.12 454 ALA A O 1
ATOM 3441 N N . PHE A 1 455 ? -32.536 15.105 24.213 1.00 84.69 455 PHE A N 1
ATOM 3442 C CA . PHE A 1 455 ? -33.100 16.270 24.888 1.00 84.69 455 PHE A CA 1
ATOM 3443 C C . PHE A 1 455 ? -32.446 17.537 24.335 1.00 84.69 455 PHE A C 1
ATOM 3445 O O . PHE A 1 455 ? -31.224 17.635 24.202 1.00 84.69 455 PHE A O 1
ATOM 3452 N N . VAL A 1 456 ? -33.267 18.539 24.047 1.00 79.69 456 VAL A N 1
ATOM 3453 C CA . VAL A 1 456 ? -32.866 19.886 23.632 1.00 79.69 456 VAL A CA 1
ATOM 3454 C C . VAL A 1 456 ? -32.444 20.676 24.869 1.00 79.69 456 VAL A C 1
ATOM 3456 O O . VAL A 1 456 ? -33.021 21.696 25.241 1.00 79.69 456 VAL A O 1
ATOM 3459 N N . SER A 1 457 ? -31.437 20.135 25.544 1.00 80.00 457 SER A N 1
ATOM 3460 C CA . SER A 1 457 ? -30.854 20.668 26.763 1.00 80.00 457 SER A CA 1
ATOM 3461 C C . SER A 1 457 ? -30.022 21.911 26.468 1.00 80.00 457 SER A C 1
ATOM 3463 O O . SER A 1 457 ? -29.296 21.984 25.470 1.00 80.00 457 SER A O 1
ATOM 3465 N N . ASP A 1 458 ? -30.063 22.882 27.380 1.00 81.44 458 ASP A N 1
ATOM 3466 C CA . ASP A 1 458 ? -29.075 23.954 27.387 1.00 81.44 458 ASP A CA 1
ATOM 3467 C C . ASP A 1 458 ? -27.761 23.428 27.985 1.00 81.44 458 ASP A C 1
ATOM 3469 O O . ASP A 1 458 ? -27.644 23.191 29.190 1.00 81.44 458 ASP A O 1
ATOM 3473 N N . TYR A 1 459 ? -26.762 23.226 27.123 1.00 87.38 459 TYR A N 1
ATOM 3474 C CA . TYR A 1 459 ? -25.423 22.777 27.511 1.00 87.38 459 TYR A CA 1
ATOM 3475 C C . TYR A 1 459 ? -24.501 23.922 27.950 1.00 87.38 459 TYR A C 1
ATOM 3477 O O . TYR A 1 459 ? -23.311 23.687 28.176 1.00 87.38 459 TYR A O 1
ATOM 3485 N N . THR A 1 460 ? -25.001 25.156 28.070 1.00 88.50 460 THR A N 1
ATOM 3486 C CA . THR A 1 460 ? -24.196 26.332 28.435 1.00 88.50 460 THR A CA 1
ATOM 3487 C C . THR A 1 460 ? -23.490 26.151 29.776 1.00 88.50 460 THR A C 1
ATOM 3489 O O . THR A 1 460 ? -22.309 26.469 29.879 1.00 88.50 460 THR A O 1
ATOM 3492 N N . ALA A 1 461 ? -24.154 25.571 30.782 1.00 89.81 461 ALA A N 1
ATOM 3493 C CA . ALA A 1 461 ? -23.546 25.327 32.093 1.00 89.81 461 ALA A CA 1
ATOM 3494 C C . ALA A 1 461 ? -22.329 24.385 32.007 1.00 89.81 461 ALA A C 1
ATOM 3496 O O . ALA A 1 461 ? -21.239 24.739 32.456 1.00 89.81 461 ALA A O 1
ATOM 3497 N N . ILE A 1 462 ? -22.485 23.225 31.355 1.00 91.50 462 ILE A N 1
ATOM 3498 C CA . ILE A 1 462 ? -21.384 22.272 31.131 1.00 91.50 462 ILE A CA 1
ATOM 3499 C C . ILE A 1 462 ? -20.280 22.934 30.300 1.00 91.50 462 ILE A C 1
ATOM 3501 O O . ILE A 1 462 ? -19.108 22.858 30.656 1.00 91.50 462 ILE A O 1
ATOM 3505 N N . THR A 1 463 ? -20.652 23.630 29.222 1.00 90.75 463 THR A N 1
ATOM 3506 C CA . THR A 1 463 ? -19.703 24.315 28.333 1.00 90.75 463 THR A CA 1
ATOM 3507 C C . THR A 1 463 ? -18.870 25.335 29.106 1.00 90.75 463 THR A C 1
ATOM 3509 O O . THR A 1 463 ? -17.647 25.287 29.039 1.00 90.75 463 THR A O 1
ATOM 3512 N N . ASN A 1 464 ? -19.493 26.201 29.906 1.00 92.31 464 ASN A N 1
ATOM 3513 C CA . ASN A 1 464 ? -18.793 27.202 30.714 1.00 92.31 464 ASN A CA 1
ATOM 3514 C C . ASN A 1 464 ? -17.830 26.566 31.727 1.00 92.31 464 ASN A C 1
ATOM 3516 O O . ASN A 1 464 ? -16.741 27.096 31.944 1.00 92.31 464 ASN A O 1
ATOM 3520 N N . ASN A 1 465 ? -18.197 25.417 32.300 1.00 95.06 465 ASN A N 1
ATOM 3521 C CA . ASN A 1 465 ? -17.373 24.715 33.283 1.00 95.06 465 ASN A CA 1
ATOM 3522 C C . ASN A 1 465 ? -16.097 24.098 32.696 1.00 95.06 465 ASN A C 1
ATOM 3524 O O . ASN A 1 465 ? -15.143 23.899 33.446 1.00 95.06 465 ASN A O 1
ATOM 3528 N N . VAL A 1 466 ? -16.074 23.752 31.403 1.00 97.00 466 VAL A N 1
ATOM 3529 C CA . VAL A 1 466 ? -14.976 22.962 30.803 1.00 97.00 466 VAL A CA 1
ATOM 3530 C C . VAL A 1 466 ? -14.268 23.651 29.635 1.00 97.00 466 VAL A C 1
ATOM 3532 O O . VAL A 1 466 ? -13.162 23.256 29.273 1.00 97.00 466 VAL A O 1
ATOM 3535 N N . LEU A 1 467 ? -14.869 24.681 29.031 1.00 96.12 467 LEU A N 1
ATOM 3536 C CA . LEU A 1 467 ? -14.358 25.303 27.806 1.00 96.12 467 LEU A CA 1
ATOM 3537 C C . LEU A 1 467 ? -12.954 25.887 27.989 1.00 96.12 467 LEU A C 1
ATOM 3539 O O . LEU A 1 467 ? -12.079 25.625 27.169 1.00 96.12 467 LEU A O 1
ATOM 3543 N N . SER A 1 468 ? -12.730 26.628 29.078 1.00 96.50 468 SER A N 1
ATOM 3544 C CA . SER A 1 468 ? -11.415 27.204 29.390 1.00 96.50 468 SER A CA 1
ATOM 3545 C C . SER A 1 468 ? -10.349 26.115 29.555 1.00 96.50 468 SER A C 1
ATOM 3547 O O . SER A 1 468 ? -9.246 26.229 29.024 1.00 96.50 468 SER A O 1
ATOM 3549 N N . ASP A 1 469 ? -10.684 25.008 30.223 1.00 97.12 469 ASP A N 1
ATOM 3550 C CA . ASP A 1 469 ? -9.780 23.867 30.382 1.00 97.12 469 ASP A CA 1
ATOM 3551 C C . ASP A 1 469 ? -9.399 23.239 29.038 1.00 97.12 469 ASP A C 1
ATOM 3553 O O . ASP A 1 469 ? -8.219 22.983 28.796 1.00 97.12 469 ASP A O 1
ATOM 3557 N N . LEU A 1 470 ? -10.380 23.026 28.157 1.00 97.69 470 LEU A N 1
ATOM 3558 C CA . LEU A 1 470 ? -10.170 22.461 26.823 1.00 97.69 470 LEU A CA 1
ATOM 3559 C C . LEU A 1 470 ? -9.351 23.399 25.921 1.00 97.69 470 LEU A C 1
ATOM 3561 O O . LEU A 1 470 ? -8.419 22.957 25.251 1.00 97.69 470 LEU A O 1
ATOM 3565 N N . GLN A 1 471 ? -9.640 24.703 25.944 1.00 96.75 471 GLN A N 1
ATOM 3566 C CA . GLN A 1 471 ? -8.901 25.726 25.192 1.00 96.75 471 GLN A CA 1
ATOM 3567 C C . GLN A 1 471 ? -7.461 25.919 25.688 1.00 96.75 471 GLN A C 1
ATOM 3569 O O . GLN A 1 471 ? -6.624 26.448 24.958 1.00 96.75 471 GLN A O 1
ATOM 3574 N N . ASN A 1 472 ? -7.134 25.471 26.897 1.00 96.81 472 ASN A N 1
ATOM 3575 C CA . ASN A 1 472 ? -5.769 25.514 27.414 1.00 96.81 472 ASN A CA 1
ATOM 3576 C C . ASN A 1 472 ? -4.957 24.248 27.100 1.00 96.81 472 ASN A C 1
ATOM 3578 O O . ASN A 1 472 ? -3.745 24.239 27.316 1.00 96.81 472 ASN A O 1
ATOM 3582 N N . VAL A 1 473 ? -5.569 23.198 26.539 1.00 97.56 473 VAL A N 1
ATOM 3583 C CA . VAL A 1 473 ? -4.828 22.006 26.108 1.00 97.56 473 VAL A CA 1
ATOM 3584 C C . VAL A 1 473 ? -3.932 22.351 24.915 1.00 97.56 473 VAL A C 1
ATOM 3586 O O . VAL A 1 473 ? -4.356 22.992 23.950 1.00 97.56 473 VAL A O 1
ATOM 3589 N N . THR A 1 474 ? -2.677 21.903 24.958 1.00 96.25 474 THR A N 1
ATOM 3590 C CA . THR A 1 474 ? -1.743 21.970 23.826 1.00 96.25 474 THR A CA 1
ATOM 3591 C C . THR A 1 474 ? -1.235 20.578 23.466 1.00 96.25 474 THR A C 1
ATOM 3593 O O . THR A 1 474 ? -1.020 19.728 24.340 1.00 96.25 474 THR A O 1
ATOM 3596 N N . LEU A 1 475 ? -1.031 20.335 22.167 1.00 94.88 475 LEU A N 1
ATOM 3597 C CA . LEU A 1 475 ? -0.607 19.029 21.655 1.00 94.88 475 LEU A CA 1
ATOM 3598 C C . LEU A 1 475 ? 0.751 18.589 22.232 1.00 94.88 475 LEU A C 1
ATOM 3600 O O . LEU A 1 475 ? 0.934 17.417 22.547 1.00 94.88 475 LEU A O 1
ATOM 3604 N N . ASN A 1 476 ? 1.682 19.525 22.425 1.00 94.44 476 ASN A N 1
ATOM 3605 C CA . ASN A 1 476 ? 3.032 19.261 22.929 1.00 94.44 476 ASN A CA 1
ATOM 3606 C C . ASN A 1 476 ? 3.204 19.467 24.447 1.00 94.44 476 ASN A C 1
ATOM 3608 O O . ASN A 1 476 ? 4.336 19.501 24.932 1.00 94.44 476 ASN A O 1
ATOM 3612 N N . SER A 1 477 ? 2.120 19.588 25.219 1.00 95.94 477 SER A N 1
ATOM 3613 C CA . SER A 1 477 ? 2.223 19.632 26.684 1.00 95.94 477 SER A CA 1
ATOM 3614 C C . SER A 1 477 ? 2.695 18.294 27.271 1.00 95.94 477 SER A C 1
ATOM 3616 O O . SER A 1 477 ? 2.487 17.224 26.692 1.00 95.94 477 SER A O 1
ATOM 3618 N N . GLU A 1 478 ? 3.286 18.332 28.469 1.00 95.50 478 GLU A N 1
ATOM 3619 C CA . GLU A 1 478 ? 3.642 17.119 29.222 1.00 95.50 478 GLU A CA 1
ATOM 3620 C C . GLU A 1 478 ? 2.414 16.260 29.565 1.00 95.50 478 GLU A C 1
ATOM 3622 O O . GLU A 1 478 ? 2.493 15.031 29.567 1.00 95.50 478 GLU A O 1
ATOM 3627 N N . ALA A 1 479 ? 1.255 16.886 29.800 1.00 94.94 479 ALA A N 1
ATOM 3628 C CA . ALA A 1 479 ? 0.004 16.175 30.052 1.00 94.94 479 ALA A CA 1
ATOM 3629 C C . ALA A 1 479 ? -0.431 15.357 28.824 1.00 94.94 479 ALA A C 1
ATOM 3631 O O . ALA A 1 479 ? -0.692 14.156 28.940 1.00 94.94 479 ALA A O 1
ATOM 3632 N N . THR A 1 480 ? -0.404 15.961 27.632 1.00 95.31 480 THR A N 1
ATOM 3633 C CA . THR A 1 480 ? -0.728 15.274 26.373 1.00 95.31 480 THR A CA 1
ATOM 3634 C C . THR A 1 480 ? 0.278 14.163 26.066 1.00 95.31 480 THR A C 1
ATOM 3636 O O . THR A 1 480 ? -0.119 13.042 25.738 1.00 95.31 480 THR A O 1
ATOM 3639 N N . LYS A 1 481 ? 1.585 14.410 26.252 1.00 94.06 481 LYS A N 1
ATOM 3640 C CA . LYS A 1 481 ? 2.622 13.371 26.099 1.00 94.06 481 LYS A CA 1
ATOM 3641 C C . LYS A 1 481 ? 2.391 12.195 27.038 1.00 94.06 481 LYS A C 1
ATOM 3643 O O . LYS A 1 481 ? 2.508 11.050 26.610 1.00 94.06 481 LYS A O 1
ATOM 3648 N N . LYS A 1 482 ? 1.996 12.451 28.288 1.00 91.12 482 LYS A N 1
ATOM 3649 C CA . LYS A 1 482 ? 1.665 11.407 29.264 1.00 91.12 482 LYS A CA 1
ATOM 3650 C C . LYS A 1 482 ? 0.435 10.592 28.859 1.00 91.12 482 LYS A C 1
ATOM 3652 O O . LYS A 1 482 ? 0.431 9.377 29.056 1.00 91.12 482 LYS A O 1
ATOM 3657 N N . VAL A 1 483 ? -0.594 11.221 28.287 1.00 90.44 483 VAL A N 1
ATOM 3658 C CA . VAL A 1 483 ? -1.752 10.497 27.732 1.00 90.44 483 VAL A CA 1
ATOM 3659 C C . VAL A 1 483 ? -1.314 9.571 26.600 1.00 90.44 483 VAL A C 1
ATOM 3661 O O . VAL A 1 483 ? -1.662 8.390 26.616 1.00 90.44 483 VAL A O 1
ATOM 3664 N N . LEU A 1 484 ? -0.481 10.076 25.688 1.00 90.25 484 LEU A N 1
ATOM 3665 C CA . LEU A 1 484 ? 0.033 9.329 24.541 1.00 90.25 484 LEU A CA 1
ATOM 3666 C C . LEU A 1 484 ? 1.080 8.263 24.914 1.00 90.25 484 LEU A C 1
ATOM 3668 O O . LEU A 1 484 ? 1.245 7.282 24.189 1.00 90.25 484 LEU A O 1
ATOM 3672 N N . GLY A 1 485 ? 1.796 8.432 26.027 1.00 87.38 485 GLY A N 1
ATOM 3673 C CA . GLY A 1 485 ? 3.027 7.686 26.308 1.00 87.38 485 GLY A CA 1
ATOM 3674 C C . GLY A 1 485 ? 4.196 8.121 25.413 1.00 87.38 485 GLY A C 1
ATOM 3675 O O . GLY A 1 485 ? 5.062 7.314 25.089 1.00 87.38 485 GLY A O 1
ATOM 3676 N N . ALA A 1 486 ? 4.200 9.378 24.961 1.00 88.19 486 ALA A N 1
ATOM 3677 C CA . ALA A 1 486 ? 5.249 9.934 24.115 1.00 88.19 486 ALA A CA 1
ATOM 3678 C C . ALA A 1 486 ? 6.462 10.371 24.951 1.00 88.19 486 ALA A C 1
ATOM 3680 O O . ALA A 1 486 ? 6.310 10.996 25.997 1.00 88.19 486 ALA A O 1
ATOM 3681 N N . ALA A 1 487 ? 7.672 10.076 24.468 1.00 85.25 487 ALA A N 1
ATOM 3682 C CA . ALA A 1 487 ? 8.908 10.415 25.176 1.00 85.25 487 ALA A CA 1
ATOM 3683 C C . ALA A 1 487 ? 9.323 11.892 25.023 1.00 85.25 487 ALA A C 1
ATOM 3685 O O . ALA A 1 487 ? 9.993 12.430 25.897 1.00 85.25 487 ALA A O 1
ATOM 3686 N N . ASN A 1 488 ? 8.982 12.531 23.898 1.00 88.19 488 ASN A N 1
ATOM 3687 C CA . ASN A 1 488 ? 9.335 13.917 23.572 1.00 88.19 488 ASN A CA 1
ATOM 3688 C C . ASN A 1 488 ? 8.468 14.454 22.415 1.00 88.19 488 ASN A C 1
ATOM 3690 O O . ASN A 1 488 ? 7.694 13.708 21.813 1.00 88.19 488 ASN A O 1
ATOM 3694 N N . ASP A 1 489 ? 8.625 15.738 22.089 1.00 89.25 489 ASP A N 1
ATOM 3695 C CA . ASP A 1 489 ? 7.869 16.438 21.038 1.00 89.25 489 ASP A CA 1
ATOM 3696 C C . ASP A 1 489 ? 8.076 15.816 19.653 1.00 89.25 489 ASP A C 1
ATOM 3698 O O . ASP A 1 489 ? 7.116 15.655 18.906 1.00 89.25 489 ASP A O 1
ATOM 3702 N N . ALA A 1 490 ? 9.299 15.379 19.331 1.00 87.12 490 ALA A N 1
ATOM 3703 C CA . ALA A 1 490 ? 9.607 14.757 18.041 1.00 87.12 490 ALA A CA 1
ATOM 3704 C C . ALA A 1 490 ? 8.816 13.456 17.810 1.00 87.12 490 ALA A C 1
ATOM 3706 O O . ALA A 1 490 ? 8.530 13.079 16.674 1.00 87.12 490 ALA A O 1
ATOM 3707 N N . ALA A 1 491 ? 8.416 12.761 18.879 1.00 86.38 491 ALA A N 1
ATOM 3708 C CA . ALA A 1 491 ? 7.559 11.587 18.765 1.00 86.38 491 ALA A CA 1
ATOM 3709 C C . ALA A 1 491 ? 6.152 11.945 18.243 1.00 86.38 491 ALA A C 1
ATOM 3711 O O . ALA A 1 491 ? 5.557 11.146 17.513 1.00 86.38 491 ALA A O 1
ATOM 3712 N N . LEU A 1 492 ? 5.654 13.146 18.570 1.00 91.62 492 LEU A N 1
ATOM 3713 C CA . LEU A 1 492 ? 4.332 13.652 18.183 1.00 91.62 492 LEU A CA 1
ATOM 3714 C C . LEU A 1 492 ? 4.247 13.997 16.695 1.00 91.62 492 LEU A C 1
ATOM 3716 O O . LEU A 1 492 ? 3.154 13.979 16.131 1.00 91.62 492 LEU A O 1
ATOM 3720 N N . ASP A 1 493 ? 5.377 14.256 16.030 1.00 87.75 493 ASP A N 1
ATOM 3721 C CA . ASP A 1 493 ? 5.383 14.595 14.605 1.00 87.75 493 ASP A CA 1
ATOM 3722 C C . ASP A 1 493 ? 4.779 13.496 13.728 1.00 87.75 493 ASP A C 1
ATOM 3724 O O . ASP A 1 493 ? 4.153 13.799 12.715 1.00 87.75 493 ASP A O 1
ATOM 3728 N N . ASN A 1 494 ? 4.868 12.240 14.172 1.00 86.50 494 ASN A N 1
ATOM 3729 C CA . ASN A 1 494 ? 4.306 11.079 13.481 1.00 86.50 494 ASN A CA 1
ATOM 3730 C C . ASN A 1 494 ? 2.769 10.981 13.558 1.00 86.50 494 ASN A C 1
ATOM 3732 O O . ASN A 1 494 ? 2.183 10.079 12.954 1.00 86.50 494 ASN A O 1
ATOM 3736 N N . LEU A 1 495 ? 2.110 11.861 14.319 1.00 93.69 495 LEU A N 1
ATOM 3737 C CA . LEU A 1 495 ? 0.650 11.920 14.398 1.00 93.69 495 LEU A CA 1
ATOM 3738 C C . LEU A 1 495 ? 0.036 12.657 13.200 1.00 93.69 495 LEU A C 1
ATOM 3740 O O . LEU A 1 495 ? -1.053 12.290 12.773 1.00 93.69 495 LEU A O 1
ATOM 3744 N N . TYR A 1 496 ? 0.718 13.677 12.659 1.00 95.31 496 TYR A N 1
ATOM 3745 C CA . TYR A 1 496 ? 0.185 14.585 11.621 1.00 95.31 496 TYR A CA 1
ATOM 3746 C C . TYR A 1 496 ? -1.172 15.215 11.986 1.00 95.31 496 TYR A C 1
ATOM 3748 O O . TYR A 1 496 ? -2.011 15.481 11.128 1.00 95.31 496 TYR A O 1
ATOM 3756 N N . LEU A 1 497 ? -1.383 15.451 13.284 1.00 95.69 497 LEU A N 1
ATOM 3757 C CA . LEU A 1 497 ? -2.607 16.040 13.826 1.00 95.69 497 LEU A CA 1
ATOM 3758 C C . LEU A 1 497 ? -2.459 17.529 14.165 1.00 95.69 497 LEU A C 1
ATOM 3760 O O . LEU A 1 497 ? -3.450 18.133 14.539 1.00 95.69 497 LEU A O 1
ATOM 3764 N N . ASP A 1 498 ? -1.273 18.137 14.037 1.00 94.00 498 ASP A N 1
ATOM 3765 C CA . ASP A 1 498 ? -0.989 19.511 14.493 1.00 94.00 498 ASP A CA 1
ATOM 3766 C C . ASP A 1 498 ? -1.962 20.560 13.938 1.00 94.00 498 ASP A C 1
ATOM 3768 O O . ASP A 1 498 ? -2.616 21.256 14.712 1.00 94.00 498 ASP A O 1
ATOM 3772 N N . ARG A 1 499 ? -2.124 20.631 12.610 1.00 93.75 499 ARG A N 1
ATOM 3773 C CA . ARG A 1 499 ? -3.074 21.560 11.977 1.00 93.75 499 ARG A CA 1
ATOM 3774 C C . ARG A 1 499 ? -4.513 21.297 12.427 1.00 93.75 499 ARG A C 1
ATOM 3776 O O . ARG A 1 499 ? -5.205 22.226 12.828 1.00 93.75 499 ARG A O 1
ATOM 3783 N N . GLN A 1 500 ? -4.941 20.033 12.405 1.00 96.69 500 GLN A N 1
ATOM 3784 C CA . GLN A 1 500 ? -6.307 19.679 12.791 1.00 96.69 500 GLN A CA 1
ATOM 3785 C C . GLN A 1 500 ? -6.575 19.953 14.276 1.00 96.69 500 GLN A C 1
ATOM 3787 O O . GLN A 1 500 ? -7.695 20.298 14.637 1.00 96.69 500 GLN A O 1
ATOM 3792 N N . PHE A 1 501 ? -5.563 19.804 15.133 1.00 98.00 501 PHE A N 1
ATOM 3793 C CA . PHE A 1 501 ? -5.673 20.033 16.568 1.00 98.00 501 PHE A CA 1
ATOM 3794 C C . PHE A 1 501 ? -6.010 21.494 16.850 1.00 98.00 501 PHE A C 1
ATOM 3796 O O . PHE A 1 501 ? -6.936 21.773 17.607 1.00 98.00 501 PHE A O 1
ATOM 3803 N N . GLU A 1 502 ? -5.311 22.423 16.194 1.00 97.62 502 GLU A N 1
ATOM 3804 C CA . GLU A 1 502 ? -5.589 23.855 16.328 1.00 97.62 502 GLU A CA 1
ATOM 3805 C C . GLU A 1 502 ? -6.948 24.239 15.718 1.00 97.62 502 GLU A C 1
ATOM 3807 O O . GLU A 1 502 ? -7.685 25.017 16.322 1.00 97.62 502 GLU A O 1
ATOM 3812 N N . GLU A 1 503 ? -7.344 23.641 14.586 1.00 97.19 503 GLU A N 1
ATOM 3813 C CA . GLU A 1 503 ? -8.681 23.842 14.000 1.00 97.19 503 GLU A CA 1
ATOM 3814 C C . GLU A 1 503 ? -9.807 23.376 14.943 1.00 97.19 503 GLU A C 1
ATOM 3816 O O . GLU A 1 503 ? -10.787 24.094 15.152 1.00 97.19 503 GLU A O 1
ATOM 3821 N N . VAL A 1 504 ? -9.659 22.196 15.556 1.00 98.06 504 VAL A N 1
ATOM 3822 C CA . VAL A 1 504 ? -10.620 21.659 16.533 1.00 98.06 504 VAL A CA 1
ATOM 3823 C C . VAL A 1 504 ? -10.639 22.506 17.801 1.00 98.06 504 VAL A C 1
ATOM 3825 O O . VAL A 1 504 ? -11.707 22.810 18.326 1.00 98.06 504 VAL A O 1
ATOM 3828 N N . LYS A 1 505 ? -9.471 22.928 18.288 1.00 97.94 505 LYS A N 1
ATOM 3829 C CA . LYS A 1 505 ? -9.335 23.777 19.473 1.00 97.94 505 LYS A CA 1
ATOM 3830 C C . LYS A 1 505 ? -10.005 25.137 19.291 1.00 97.94 505 LYS A C 1
ATOM 3832 O O . LYS A 1 505 ? -10.716 25.583 20.191 1.00 97.94 505 LYS A O 1
ATOM 3837 N N . ALA A 1 506 ? -9.833 25.768 18.130 1.00 97.88 506 ALA A N 1
ATOM 3838 C CA . ALA A 1 506 ? -10.480 27.037 17.806 1.00 97.88 506 ALA A CA 1
ATOM 3839 C C . ALA A 1 506 ? -12.017 26.933 17.817 1.00 97.88 506 ALA A C 1
ATOM 3841 O O . ALA A 1 506 ? -12.693 27.888 18.195 1.00 97.88 506 ALA A O 1
ATOM 3842 N N . ASN A 1 507 ? -12.563 25.760 17.478 1.00 97.25 507 ASN A N 1
ATOM 3843 C CA . ASN A 1 507 ? -14.004 25.506 17.371 1.00 97.25 507 ASN A CA 1
ATOM 3844 C C . ASN A 1 507 ? -14.547 24.570 18.467 1.00 97.25 507 ASN A C 1
ATOM 3846 O O . ASN A 1 507 ? -15.637 24.005 18.341 1.00 97.25 507 ASN A O 1
ATOM 3850 N N . ILE A 1 508 ? -13.814 24.400 19.573 1.00 97.38 508 ILE A N 1
ATOM 3851 C CA . ILE A 1 508 ? -14.097 23.344 20.556 1.00 97.38 508 ILE A CA 1
ATOM 3852 C C . ILE A 1 508 ? -15.468 23.482 21.227 1.00 97.38 508 ILE A C 1
ATOM 3854 O O . ILE A 1 508 ? -16.083 22.478 21.571 1.00 97.38 508 ILE A O 1
ATOM 3858 N N . ALA A 1 509 ? -15.989 24.705 21.362 1.00 95.19 509 ALA A N 1
ATOM 3859 C CA . ALA A 1 509 ? -17.323 24.938 21.909 1.00 95.19 509 ALA A CA 1
ATOM 3860 C C . ALA A 1 509 ? -18.426 24.307 21.041 1.00 95.19 509 ALA A C 1
ATOM 3862 O O . ALA A 1 509 ? -19.385 23.759 21.578 1.00 95.19 509 ALA A O 1
ATOM 3863 N N . GLU A 1 510 ? -18.296 24.361 19.711 1.00 95.06 510 GLU A N 1
ATOM 3864 C CA . GLU A 1 510 ? -19.240 23.708 18.799 1.00 95.06 510 GLU A CA 1
ATOM 3865 C C . GLU A 1 510 ? -19.102 22.191 18.874 1.00 95.06 510 GLU A C 1
ATOM 3867 O O . GLU A 1 510 ? -20.091 21.488 19.079 1.00 95.06 510 GLU A O 1
ATOM 3872 N N . HIS A 1 511 ? -17.873 21.683 18.771 1.00 96.88 511 HIS A N 1
ATOM 3873 C CA . HIS A 1 511 ? -17.635 20.246 18.835 1.00 96.88 511 HIS A CA 1
ATOM 3874 C C . HIS A 1 511 ? -18.114 19.634 20.157 1.00 96.88 511 HIS A C 1
ATOM 3876 O O . HIS A 1 511 ? -18.695 18.552 20.147 1.00 96.88 511 HIS A O 1
ATOM 3882 N N . LEU A 1 512 ? -17.921 20.328 21.282 1.00 95.88 512 LEU A N 1
ATOM 3883 C CA . LEU A 1 512 ? -18.397 19.881 22.586 1.00 95.88 512 LEU A CA 1
ATOM 3884 C C . LEU A 1 512 ? -19.922 19.734 22.608 1.00 95.88 512 LEU A C 1
ATOM 3886 O O . LEU A 1 512 ? -20.420 18.709 23.064 1.00 95.88 512 LEU A O 1
ATOM 3890 N N . ARG A 1 513 ? -20.670 20.705 22.072 1.00 93.50 513 ARG A N 1
ATOM 3891 C CA . ARG A 1 513 ? -22.137 20.605 21.998 1.00 93.50 513 ARG A CA 1
ATOM 3892 C C . ARG A 1 513 ? -22.593 19.443 21.126 1.00 93.50 513 ARG A C 1
ATOM 3894 O O . ARG A 1 513 ? -23.498 18.726 21.535 1.00 93.50 513 ARG A O 1
ATOM 3901 N N . LYS A 1 514 ? -21.939 19.211 19.981 1.00 95.12 514 LYS A N 1
ATOM 3902 C CA . LYS A 1 514 ? -22.217 18.047 19.120 1.00 95.12 514 LYS A CA 1
ATOM 3903 C C . LYS A 1 514 ? -21.996 16.727 19.860 1.00 95.12 514 LYS A C 1
ATOM 3905 O O . LYS A 1 514 ? -22.824 15.831 19.764 1.00 95.12 514 LYS A O 1
ATOM 3910 N N . VAL A 1 515 ? -20.910 16.614 20.632 1.00 95.44 515 VAL A N 1
ATOM 3911 C CA . VAL A 1 515 ? -20.653 15.422 21.456 1.00 95.44 515 VAL A CA 1
ATOM 3912 C C . VAL A 1 515 ? -21.738 15.233 22.511 1.00 95.44 515 VAL A C 1
ATOM 3914 O O . VAL A 1 515 ? -22.264 14.134 22.627 1.00 95.44 515 VAL A O 1
ATOM 3917 N N . LEU A 1 516 ? -22.081 16.283 23.263 1.00 92.50 516 LEU A N 1
ATOM 3918 C CA . LEU A 1 516 ? -23.079 16.206 24.337 1.00 92.50 516 LEU A CA 1
ATOM 3919 C C . LEU A 1 516 ? -24.478 15.861 23.807 1.00 92.50 516 LEU A C 1
ATOM 3921 O O . LEU A 1 516 ? -25.179 15.056 24.418 1.00 92.50 516 LEU A O 1
ATOM 3925 N N . ALA A 1 517 ? -24.857 16.435 22.663 1.00 91.06 517 ALA A N 1
ATOM 3926 C CA . ALA A 1 517 ? -26.139 16.180 22.013 1.00 91.06 517 ALA A CA 1
ATOM 3927 C C . ALA A 1 517 ? -26.264 14.745 21.476 1.00 91.06 517 ALA A C 1
ATOM 3929 O O . ALA A 1 517 ? -27.362 14.204 21.469 1.00 91.06 517 ALA A O 1
ATOM 3930 N N . MET A 1 518 ? -25.158 14.127 21.048 1.00 92.12 518 MET A N 1
ATOM 3931 C CA . MET A 1 518 ? -25.138 12.786 20.445 1.00 92.12 518 MET A CA 1
ATOM 3932 C C . MET A 1 518 ? -24.684 11.679 21.419 1.00 92.12 518 MET A C 1
ATOM 3934 O O . MET A 1 518 ? -24.328 10.593 20.972 1.00 92.12 518 MET A O 1
ATOM 3938 N N . ASP A 1 519 ? -24.593 11.939 22.730 1.00 88.50 519 ASP A N 1
ATOM 3939 C CA . ASP A 1 519 ? -24.044 10.976 23.701 1.00 88.50 519 ASP A CA 1
ATOM 3940 C C . ASP A 1 519 ? -25.063 9.935 24.202 1.00 88.50 519 ASP A C 1
ATOM 3942 O O . ASP A 1 519 ? -25.130 8.836 23.667 1.00 88.50 519 ASP A O 1
ATOM 3946 N N . LYS A 1 520 ? -25.825 10.246 25.259 1.00 80.62 520 LYS A N 1
ATOM 3947 C CA . LYS A 1 520 ? -26.913 9.408 25.801 1.00 80.62 520 LYS A CA 1
ATOM 3948 C C . LYS A 1 520 ? -28.062 10.271 26.314 1.00 80.62 520 LYS A C 1
ATOM 3950 O O . LYS A 1 520 ? -28.436 10.167 27.478 1.00 80.62 520 LYS A O 1
ATOM 3955 N N . SER A 1 521 ? -28.567 11.175 25.471 1.00 75.25 521 SER A N 1
ATOM 3956 C CA . SER A 1 521 ? -29.677 12.082 25.806 1.00 75.25 521 SER A CA 1
ATOM 3957 C C . SER A 1 521 ? -29.520 12.722 27.195 1.00 75.25 521 SER A C 1
ATOM 3959 O O . SER A 1 521 ? -30.267 12.441 28.130 1.00 75.25 521 SER A O 1
ATOM 3961 N N . ILE A 1 522 ? -28.493 13.563 27.349 1.00 79.44 522 ILE A N 1
ATOM 3962 C CA . ILE A 1 522 ? -28.170 14.207 28.629 1.00 79.44 522 ILE A CA 1
ATOM 3963 C C . ILE A 1 522 ? -29.223 15.276 28.945 1.00 79.44 522 ILE A C 1
ATOM 3965 O O . ILE A 1 522 ? -29.287 16.304 28.265 1.00 79.44 522 ILE A O 1
ATOM 3969 N N . ASN A 1 523 ? -29.998 15.060 30.008 1.00 76.62 523 ASN A N 1
ATOM 3970 C CA . ASN A 1 523 ? -30.881 16.067 30.594 1.00 76.62 523 ASN A CA 1
ATOM 3971 C C . ASN A 1 523 ? -30.096 16.929 31.604 1.00 76.62 523 ASN A C 1
ATOM 3973 O O . ASN A 1 523 ? -29.539 16.406 32.570 1.00 76.62 523 ASN A O 1
ATOM 3977 N N . THR A 1 524 ? -30.027 18.244 31.374 1.00 75.50 524 THR A N 1
ATOM 3978 C CA . THR A 1 524 ? -29.244 19.183 32.201 1.00 75.50 524 THR A CA 1
ATOM 3979 C C . THR A 1 524 ? -30.030 19.844 33.341 1.00 75.50 524 THR A C 1
ATOM 3981 O O . THR A 1 524 ? -29.517 20.777 33.953 1.00 75.50 524 THR A O 1
ATOM 3984 N N . THR A 1 525 ? -31.246 19.389 33.667 1.00 72.38 525 THR A N 1
ATOM 3985 C CA . THR A 1 525 ? -32.067 19.991 34.741 1.00 72.38 525 THR A CA 1
ATOM 3986 C C . THR A 1 525 ? -31.531 19.771 36.160 1.00 72.38 525 THR A C 1
ATOM 3988 O O . THR A 1 525 ? -31.870 20.547 37.049 1.00 72.38 525 THR A O 1
ATOM 3991 N N . GLY A 1 526 ? -30.701 18.748 36.398 1.00 72.94 526 GLY A N 1
ATOM 3992 C CA . GLY A 1 526 ? -30.136 18.444 37.719 1.00 72.94 526 GLY A CA 1
ATOM 3993 C C . GLY A 1 526 ? -28.655 18.811 37.856 1.00 72.94 526 GLY A C 1
ATOM 3994 O O . GLY A 1 526 ? -27.828 18.351 37.065 1.00 72.94 526 GLY A O 1
ATOM 3995 N N . ASP A 1 527 ? -28.300 19.541 38.921 1.00 78.12 527 ASP A N 1
ATOM 3996 C CA . ASP A 1 527 ? -26.919 19.976 39.206 1.00 78.12 527 ASP A CA 1
ATOM 3997 C C . ASP A 1 527 ? -25.910 18.812 39.222 1.00 78.12 527 ASP A C 1
ATOM 3999 O O . ASP A 1 527 ? -24.805 18.933 38.693 1.00 78.12 527 ASP A O 1
ATOM 4003 N N . GLY A 1 528 ? -26.309 17.645 39.744 1.00 83.69 528 GLY A N 1
ATOM 4004 C CA . GLY A 1 528 ? -25.449 16.457 39.798 1.00 83.69 528 GLY A CA 1
ATOM 4005 C C . GLY A 1 528 ? -25.068 15.892 38.423 1.00 83.69 528 GLY A C 1
ATOM 4006 O O . GLY A 1 528 ? -23.972 15.356 38.267 1.00 83.69 528 GLY A O 1
ATOM 4007 N N . VAL A 1 529 ? -25.928 16.038 37.404 1.00 84.62 529 VAL A N 1
ATOM 4008 C CA . VAL A 1 529 ? -25.614 15.613 36.025 1.00 84.62 529 VAL A CA 1
ATOM 4009 C C . VAL A 1 529 ? -24.611 16.577 35.398 1.00 84.62 529 VAL A C 1
ATOM 4011 O O . VAL A 1 529 ? -23.625 16.142 34.800 1.00 84.62 529 VAL A O 1
ATOM 4014 N N . VAL A 1 530 ? -24.832 17.885 35.571 1.00 87.75 530 VAL A N 1
ATOM 4015 C CA . VAL A 1 530 ? -23.923 18.933 35.084 1.00 87.75 530 VAL A CA 1
ATOM 4016 C C . VAL A 1 530 ? -22.533 18.762 35.693 1.00 87.75 530 VAL A C 1
ATOM 4018 O O . VAL A 1 530 ? -21.544 18.787 34.957 1.00 87.75 530 VAL A O 1
ATOM 4021 N N . GLU A 1 531 ? -22.449 18.548 37.008 1.00 89.56 531 GLU A N 1
ATOM 4022 C CA . GLU A 1 531 ? -21.190 18.313 37.720 1.00 89.56 531 GLU A CA 1
ATOM 4023 C C . GLU A 1 531 ? -20.497 17.039 37.223 1.00 89.56 531 GLU A C 1
ATOM 4025 O O . GLU A 1 531 ? -19.343 17.098 36.795 1.00 89.56 531 GLU A O 1
ATOM 4030 N N . TYR A 1 532 ? -21.213 15.910 37.174 1.00 89.12 532 TYR A N 1
ATOM 4031 C CA . TYR A 1 532 ? -20.660 14.627 36.734 1.00 89.12 532 TYR A CA 1
ATOM 4032 C C . TYR A 1 532 ? -20.067 14.690 35.319 1.00 89.12 532 TYR A C 1
ATOM 4034 O O . TYR A 1 532 ? -18.927 14.270 35.101 1.00 89.12 532 TYR A O 1
ATOM 4042 N N . VAL A 1 533 ? -20.813 15.234 34.351 1.00 91.44 533 VAL A N 1
ATOM 4043 C CA . VAL A 1 533 ? -20.353 15.333 32.956 1.00 91.44 533 VAL A CA 1
ATOM 4044 C C . VAL A 1 533 ? -19.183 16.314 32.836 1.00 91.44 533 VAL A C 1
ATOM 4046 O O . VAL A 1 533 ? -18.207 16.019 32.142 1.00 91.44 533 VAL A O 1
ATOM 4049 N N . SER A 1 534 ? -19.240 17.449 33.543 1.00 94.25 534 SER A N 1
ATOM 4050 C CA . SER A 1 534 ? -18.156 18.441 33.542 1.00 94.25 534 SER A CA 1
ATOM 4051 C C . SER A 1 534 ? -16.853 17.847 34.082 1.00 94.25 534 SER A C 1
ATOM 4053 O O . SER A 1 534 ? -15.810 17.962 33.437 1.00 94.25 534 SER A O 1
ATOM 4055 N N . GLU A 1 535 ? -16.901 17.169 35.230 1.00 93.81 535 GLU A N 1
ATOM 4056 C CA . GLU A 1 535 ? -15.726 16.536 35.837 1.00 93.81 535 GLU A CA 1
ATOM 4057 C C . GLU A 1 535 ? -15.184 15.395 34.972 1.00 93.81 535 GLU A C 1
ATOM 4059 O O . GLU A 1 535 ? -13.971 15.274 34.789 1.00 93.81 535 GLU A O 1
ATOM 4064 N N . LYS A 1 536 ? -16.059 14.604 34.339 1.00 92.69 536 LYS A N 1
ATOM 4065 C CA . LYS A 1 536 ? -15.640 13.565 33.388 1.00 92.69 536 LYS A CA 1
ATOM 4066 C C . LYS A 1 536 ? -14.827 14.145 32.227 1.00 92.69 536 LYS A C 1
ATOM 4068 O O . LYS A 1 536 ? -13.792 13.574 31.876 1.00 92.69 536 LYS A O 1
ATOM 4073 N N . ILE A 1 537 ? -15.254 15.275 31.658 1.00 95.88 537 ILE A N 1
ATOM 4074 C CA . ILE A 1 537 ? -14.525 15.958 30.578 1.00 95.88 537 ILE A CA 1
ATOM 4075 C C . ILE A 1 537 ? -13.207 16.537 31.097 1.00 95.88 537 ILE A C 1
ATOM 4077 O O . ILE A 1 537 ? -12.167 16.287 30.492 1.00 95.88 537 ILE A O 1
ATOM 4081 N N . LYS A 1 538 ? -13.214 17.261 32.225 1.00 95.56 538 LYS A N 1
ATOM 4082 C CA . LYS A 1 538 ? -11.996 17.862 32.800 1.00 95.56 538 LYS A CA 1
ATOM 4083 C C . LYS A 1 538 ? -10.921 16.822 33.101 1.00 95.56 538 LYS A C 1
ATOM 4085 O O . LYS A 1 538 ? -9.763 17.027 32.744 1.00 95.56 538 LYS A O 1
ATOM 4090 N N . ASN A 1 539 ? -11.313 15.689 33.683 1.00 93.69 539 ASN A N 1
ATOM 4091 C CA . ASN A 1 539 ? -10.405 14.595 34.030 1.00 93.69 539 ASN A CA 1
ATOM 4092 C C . ASN A 1 539 ? -9.817 13.879 32.802 1.00 93.69 539 ASN A C 1
ATOM 4094 O O . ASN A 1 539 ? -8.834 13.152 32.930 1.00 93.69 539 ASN A O 1
ATOM 4098 N N . ASN A 1 540 ? -10.395 14.086 31.614 1.00 95.56 540 ASN A N 1
ATOM 4099 C CA . ASN A 1 540 ? -9.982 13.440 30.369 1.00 95.56 540 ASN A CA 1
ATOM 4100 C C . ASN A 1 540 ? -9.682 14.437 29.237 1.00 95.56 540 ASN A C 1
ATOM 4102 O O . ASN A 1 540 ? -9.646 14.035 28.074 1.00 95.56 540 ASN A O 1
ATOM 4106 N N . LYS A 1 541 ? -9.475 15.724 29.539 1.00 97.56 541 LYS A N 1
ATOM 4107 C CA . LYS A 1 541 ? -9.462 16.806 28.540 1.00 97.56 541 LYS A CA 1
ATOM 4108 C C . LYS A 1 541 ? -8.429 16.617 27.428 1.00 97.56 541 LYS A C 1
ATOM 4110 O O . LYS A 1 541 ? -8.743 16.847 26.262 1.00 97.56 541 LYS A O 1
ATOM 4115 N N . GLU A 1 542 ? -7.230 16.129 27.741 1.00 97.69 542 GLU A N 1
ATOM 4116 C CA . GLU A 1 542 ? -6.195 15.861 26.739 1.00 97.69 542 GLU A CA 1
ATOM 4117 C C . GLU A 1 542 ? -6.595 14.704 25.811 1.00 97.69 542 GLU A C 1
ATOM 4119 O O . GLU A 1 542 ? -6.470 14.810 24.590 1.00 97.69 542 GLU A O 1
ATOM 4124 N N . ALA A 1 543 ? -7.124 13.611 26.371 1.00 96.69 543 ALA A N 1
ATOM 4125 C CA . ALA A 1 543 ? -7.604 12.471 25.593 1.00 96.69 543 ALA A CA 1
ATOM 4126 C C . ALA A 1 543 ? -8.824 12.847 24.740 1.00 96.69 543 ALA A C 1
ATOM 4128 O O . ALA A 1 543 ? -8.892 12.493 23.566 1.00 96.69 543 ALA A O 1
ATOM 4129 N N . PHE A 1 544 ? -9.754 13.623 25.292 1.00 98.25 544 PHE A N 1
ATOM 4130 C CA . PHE A 1 544 ? -10.906 14.136 24.562 1.00 98.25 544 PHE A CA 1
ATOM 4131 C C . PHE A 1 544 ? -10.476 14.949 23.332 1.00 98.25 544 PHE A C 1
ATOM 4133 O O . PHE A 1 544 ? -10.903 14.653 22.215 1.00 98.25 544 PHE A O 1
ATOM 4140 N N . MET A 1 545 ? -9.559 15.908 23.513 1.00 98.38 545 MET A N 1
ATOM 4141 C CA . MET A 1 545 ? -9.021 16.723 22.419 1.00 98.38 545 MET A CA 1
ATOM 4142 C C . MET A 1 545 ? -8.315 15.878 21.350 1.00 98.38 545 MET A C 1
ATOM 4144 O O . MET A 1 545 ? -8.534 16.089 20.156 1.00 98.38 545 MET A O 1
ATOM 4148 N N . LEU A 1 546 ? -7.501 14.894 21.750 1.00 98.19 546 LEU A N 1
ATOM 4149 C CA . LEU A 1 546 ? -6.800 13.997 20.822 1.00 98.19 546 LEU A CA 1
ATOM 4150 C C . LEU A 1 546 ? -7.760 13.129 20.000 1.00 98.19 546 LEU A C 1
ATOM 4152 O O . LEU A 1 546 ? -7.618 13.051 18.780 1.00 98.19 546 LEU A O 1
ATOM 4156 N N . GLY A 1 547 ? -8.738 12.492 20.652 1.00 97.88 547 GLY A N 1
ATOM 4157 C CA . GLY A 1 547 ? -9.715 11.635 19.979 1.00 97.88 547 GLY A CA 1
ATOM 4158 C C . GLY A 1 547 ? -10.575 12.421 18.992 1.00 97.88 547 GLY A C 1
ATOM 4159 O O . GLY A 1 547 ? -10.749 12.007 17.845 1.00 97.88 547 GLY A O 1
ATOM 4160 N N . LEU A 1 548 ? -11.038 13.603 19.401 1.00 98.12 548 LEU A N 1
ATOM 4161 C CA . LEU A 1 548 ? -11.825 14.486 18.549 1.00 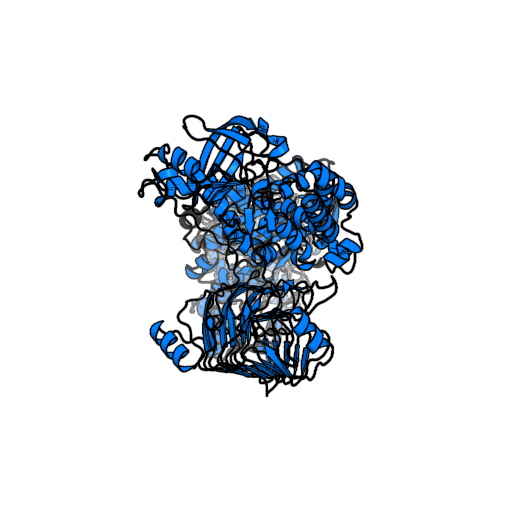98.12 548 LEU A CA 1
ATOM 4162 C C . LEU A 1 548 ? -11.012 14.959 17.337 1.00 98.12 548 LEU A C 1
ATOM 4164 O O . LEU A 1 548 ? -11.499 14.904 16.208 1.00 98.12 548 LEU A O 1
ATOM 4168 N N . THR A 1 549 ? -9.757 15.357 17.556 1.00 98.50 549 THR A N 1
ATOM 4169 C CA . THR A 1 549 ? -8.834 15.756 16.485 1.00 98.50 549 THR A CA 1
ATOM 4170 C C . THR A 1 549 ? -8.607 14.625 15.487 1.00 98.50 549 THR A C 1
ATOM 4172 O O . THR A 1 549 ? -8.662 14.849 14.279 1.00 98.50 549 THR A O 1
ATOM 4175 N N . TYR A 1 550 ? -8.396 13.401 15.974 1.00 98.25 550 TYR A N 1
ATOM 4176 C CA . TYR A 1 550 ? -8.185 12.237 15.121 1.00 98.25 550 TYR A CA 1
ATOM 4177 C C . TYR A 1 550 ? -9.390 11.963 14.213 1.00 98.25 550 TYR A C 1
ATOM 4179 O O . TYR A 1 550 ? -9.224 11.796 13.003 1.00 98.25 550 TYR A O 1
ATOM 4187 N N . MET A 1 551 ? -10.604 11.958 14.777 1.00 98.00 551 MET A N 1
ATOM 4188 C CA . MET A 1 551 ? -11.826 11.734 13.998 1.00 98.00 551 MET A CA 1
ATOM 4189 C C . MET A 1 551 ? -12.040 12.835 12.954 1.00 98.00 551 MET A C 1
ATOM 4191 O O . MET A 1 551 ? -12.295 12.532 11.790 1.00 98.00 551 MET A O 1
ATOM 4195 N N . ASN A 1 552 ? -11.834 14.099 13.340 1.00 97.62 552 ASN A N 1
ATOM 4196 C CA . ASN A 1 552 ? -11.965 15.238 12.431 1.00 97.62 552 ASN A CA 1
ATOM 4197 C C . ASN A 1 552 ? -10.917 15.235 11.307 1.00 97.62 552 ASN A C 1
ATOM 4199 O O . ASN A 1 552 ? -11.221 15.729 10.227 1.00 97.62 552 ASN A O 1
ATOM 4203 N N . ARG A 1 553 ? -9.715 14.678 11.530 1.00 96.88 553 ARG A N 1
ATOM 4204 C CA . ARG A 1 553 ? -8.666 14.598 10.500 1.00 96.88 553 ARG A CA 1
ATOM 4205 C C . ARG A 1 553 ? -8.927 13.493 9.480 1.00 96.88 553 ARG A C 1
ATOM 4207 O O . ARG A 1 553 ? -8.666 13.699 8.298 1.00 96.88 553 ARG A O 1
ATOM 4214 N N . TRP A 1 554 ? -9.336 12.307 9.937 1.00 97.56 554 TRP A N 1
ATOM 4215 C CA . TRP A 1 554 ? -9.297 11.090 9.113 1.00 97.56 554 TRP A CA 1
ATOM 4216 C C . TRP A 1 554 ? -10.660 10.604 8.608 1.00 97.56 554 TRP A C 1
ATOM 4218 O O . TRP A 1 554 ? -10.687 9.793 7.686 1.00 97.56 554 TRP A O 1
ATOM 4228 N N . TYR A 1 555 ? -11.771 11.092 9.171 1.00 97.31 555 TYR A N 1
ATOM 4229 C CA . TYR A 1 555 ? -13.136 10.672 8.805 1.00 97.31 555 TYR A CA 1
ATOM 4230 C C . TYR A 1 555 ? -13.968 11.802 8.182 1.00 97.31 555 TYR A C 1
ATOM 4232 O O . TYR A 1 555 ? -15.193 11.708 8.099 1.00 97.31 555 TYR A O 1
ATOM 4240 N N . ASP A 1 556 ? -13.303 12.858 7.710 1.00 96.25 556 ASP A N 1
ATOM 4241 C CA . ASP A 1 556 ? -13.898 13.916 6.894 1.00 96.25 556 ASP A CA 1
ATOM 4242 C C . ASP A 1 556 ? -13.955 13.473 5.423 1.00 96.25 556 ASP A C 1
ATOM 4244 O O . ASP A 1 556 ? -13.055 13.742 4.629 1.00 96.25 556 ASP A O 1
ATOM 4248 N N . ILE A 1 557 ? -14.971 12.671 5.097 1.00 97.44 557 ILE A N 1
ATOM 4249 C CA . ILE A 1 557 ? -15.092 11.965 3.815 1.00 97.44 557 ILE A CA 1
ATOM 4250 C C . ILE A 1 557 ? -16.398 12.374 3.134 1.00 97.44 557 ILE A C 1
ATOM 4252 O O . ILE A 1 557 ? -17.453 12.420 3.774 1.00 97.44 557 ILE A O 1
ATOM 4256 N N . ASN A 1 558 ? -16.337 12.630 1.825 1.00 96.19 558 ASN A N 1
ATOM 4257 C CA . ASN A 1 558 ? -17.513 12.940 1.023 1.00 96.19 558 ASN A CA 1
ATOM 4258 C C . ASN A 1 558 ? -18.014 11.702 0.270 1.00 96.19 558 ASN A C 1
ATOM 4260 O O . ASN A 1 558 ? -17.256 10.929 -0.321 1.00 96.19 558 ASN A O 1
ATOM 4264 N N . TYR A 1 559 ? -19.332 11.568 0.226 1.00 96.31 559 TYR A N 1
ATOM 4265 C CA . TYR A 1 559 ? -20.061 10.618 -0.600 1.00 96.31 559 TYR A CA 1
ATOM 4266 C C . TYR A 1 559 ? -20.985 11.425 -1.514 1.00 96.31 559 TYR A C 1
ATOM 4268 O O . TYR A 1 559 ? -22.153 11.679 -1.223 1.00 96.31 559 TYR A O 1
ATOM 4276 N N . GLY A 1 560 ? -20.420 11.904 -2.625 1.00 93.38 560 GLY A N 1
ATOM 4277 C CA . GLY A 1 560 ? -21.109 12.813 -3.535 1.00 93.38 560 GLY A CA 1
ATOM 4278 C C . GLY A 1 560 ? -21.289 14.181 -2.883 1.00 93.38 560 GLY A C 1
ATOM 4279 O O . GLY A 1 560 ? -20.304 14.841 -2.565 1.00 93.38 560 GLY A O 1
ATOM 4280 N N . LYS A 1 561 ? -22.541 14.607 -2.689 1.00 90.56 561 LYS A N 1
ATOM 4281 C CA . LYS A 1 561 ? -22.865 15.880 -2.021 1.00 90.56 561 LYS A CA 1
ATOM 4282 C C . LYS A 1 561 ? -22.883 15.779 -0.495 1.00 90.56 561 LYS A C 1
ATOM 4284 O O . LYS A 1 561 ? -22.808 16.803 0.172 1.00 90.56 561 LYS A O 1
ATOM 4289 N N . MET A 1 562 ? -22.992 14.568 0.049 1.00 91.75 562 MET A N 1
ATOM 4290 C CA . MET A 1 562 ? -23.084 14.352 1.487 1.00 91.75 562 MET A CA 1
ATOM 4291 C C . MET A 1 562 ? -21.687 14.220 2.088 1.00 91.75 562 MET A C 1
ATOM 4293 O O . MET A 1 562 ? -20.925 13.327 1.717 1.00 91.75 562 MET A O 1
ATOM 4297 N N . ASN A 1 563 ? -21.361 15.079 3.047 1.00 94.88 563 ASN A N 1
ATOM 4298 C CA . ASN A 1 563 ? -20.171 14.924 3.872 1.00 94.88 563 ASN A CA 1
ATOM 4299 C C . ASN A 1 563 ? -20.534 14.134 5.139 1.00 94.88 563 ASN A C 1
ATOM 4301 O O . ASN A 1 563 ? -21.420 14.529 5.898 1.00 94.88 563 ASN A O 1
ATOM 4305 N N . THR A 1 564 ? -19.856 13.013 5.384 1.00 95.56 564 THR A N 1
ATOM 4306 C CA . THR A 1 564 ? -20.178 12.120 6.509 1.00 95.56 564 THR A CA 1
ATOM 4307 C C . THR A 1 564 ? -19.347 12.393 7.759 1.00 95.56 564 THR A C 1
ATOM 4309 O O . THR A 1 564 ? -19.334 11.552 8.657 1.00 95.56 564 THR A O 1
ATOM 4312 N N . LYS A 1 565 ? -18.632 13.522 7.849 1.00 96.00 565 LYS A N 1
ATOM 4313 C CA . LYS A 1 565 ? -17.791 13.868 9.005 1.00 96.00 565 LYS A CA 1
ATOM 4314 C C . LYS A 1 565 ? -18.579 13.854 10.303 1.00 96.00 565 LYS A C 1
ATOM 4316 O O . LYS A 1 565 ? -18.173 13.186 11.252 1.00 96.00 565 LYS A O 1
ATOM 4321 N N . ASP A 1 566 ? -19.718 14.543 10.329 1.00 95.44 566 ASP A N 1
ATOM 4322 C CA . ASP A 1 566 ? -20.548 14.649 11.529 1.00 95.44 566 ASP A CA 1
ATOM 4323 C C . ASP A 1 566 ? -21.144 13.283 11.912 1.00 95.44 566 ASP A C 1
ATOM 4325 O O . ASP A 1 566 ? -21.114 12.891 13.079 1.00 95.44 566 ASP A O 1
ATOM 4329 N N . LEU A 1 567 ? -21.570 12.499 10.918 1.00 94.50 567 LEU A N 1
ATOM 4330 C CA . LEU A 1 567 ? -22.065 11.135 11.112 1.00 94.50 567 LEU A CA 1
ATOM 4331 C C . LEU A 1 567 ? -20.976 10.200 11.666 1.00 94.50 567 LEU A C 1
ATOM 4333 O O . LEU A 1 567 ? -21.183 9.428 12.597 1.00 94.50 567 LEU A O 1
ATOM 4337 N N . SER A 1 568 ? -19.770 10.289 11.111 1.00 94.88 568 SER A N 1
ATOM 4338 C CA . SER A 1 568 ? -18.648 9.427 11.483 1.00 94.88 568 SER A CA 1
ATOM 4339 C C . SER A 1 568 ? -18.046 9.815 12.831 1.00 94.88 568 SER A C 1
ATOM 4341 O O . SER A 1 568 ? -17.595 8.934 13.559 1.00 94.88 568 SER A O 1
ATOM 4343 N N . THR A 1 569 ? -18.071 11.099 13.184 1.00 95.88 569 THR A N 1
ATOM 4344 C CA . THR A 1 569 ? -17.421 11.631 14.389 1.00 95.88 569 THR A CA 1
ATOM 4345 C C . THR A 1 569 ? -18.338 11.652 15.608 1.00 95.88 569 THR A C 1
ATOM 4347 O O . THR A 1 569 ? -17.846 11.423 16.710 1.00 95.88 569 THR A O 1
ATOM 4350 N N . TYR A 1 570 ? -19.637 11.921 15.430 1.00 95.75 570 TYR A N 1
ATOM 4351 C CA . TYR A 1 570 ? -20.554 12.156 16.553 1.00 95.75 570 TYR A CA 1
ATOM 4352 C C . TYR A 1 570 ? -21.690 11.136 16.664 1.00 95.75 570 TYR A C 1
ATOM 4354 O O . TYR A 1 570 ? -22.085 10.838 17.780 1.00 95.75 570 TYR A O 1
ATOM 4362 N N . LYS A 1 571 ? -22.196 10.561 15.562 1.00 93.00 571 LYS A N 1
ATOM 4363 C CA . LYS A 1 571 ? -23.303 9.580 15.590 1.00 93.00 571 LYS A CA 1
ATOM 4364 C C . LYS A 1 571 ? -22.766 8.145 15.529 1.00 93.00 571 LYS A C 1
ATOM 4366 O O . LYS A 1 571 ? -22.755 7.490 14.486 1.00 93.00 571 LYS A O 1
ATOM 4371 N N . PHE A 1 572 ? -22.176 7.670 16.627 1.00 91.94 572 PHE A N 1
ATOM 4372 C CA . PHE A 1 572 ? -21.545 6.340 16.675 1.00 91.94 572 PHE A CA 1
ATOM 4373 C C . PHE A 1 572 ? -22.527 5.166 16.598 1.00 91.94 572 PHE A C 1
ATOM 4375 O O . PHE A 1 572 ? -22.141 4.081 16.175 1.00 91.94 572 PHE A O 1
ATOM 4382 N N . ASP A 1 573 ? -23.776 5.410 16.948 1.00 89.38 573 ASP A N 1
ATOM 4383 C CA . ASP A 1 573 ? -24.915 4.502 16.931 1.00 89.38 573 ASP A CA 1
ATOM 4384 C C . ASP A 1 573 ? -25.649 4.447 15.578 1.00 89.38 573 ASP A C 1
ATOM 4386 O O . ASP A 1 573 ? -26.598 3.682 15.456 1.00 89.38 573 ASP A O 1
ATOM 4390 N N . PHE A 1 574 ? -25.193 5.166 14.541 1.00 92.62 574 PHE A N 1
ATOM 4391 C CA . PHE A 1 574 ? -25.839 5.205 13.215 1.00 92.62 574 PHE A CA 1
ATOM 4392 C C . PHE A 1 574 ? -26.139 3.826 12.600 1.00 92.62 574 PHE A C 1
ATOM 4394 O O . PHE A 1 574 ? -27.120 3.656 11.876 1.00 92.62 574 PHE A O 1
ATOM 4401 N N . ASN A 1 575 ? -25.315 2.827 12.924 1.00 90.19 575 ASN A N 1
ATOM 4402 C CA . ASN A 1 575 ? -25.476 1.442 12.477 1.00 90.19 575 ASN A CA 1
ATOM 4403 C C . ASN A 1 575 ? -26.198 0.552 13.519 1.00 90.19 575 ASN A C 1
ATOM 4405 O O . ASN A 1 575 ? -26.045 -0.666 13.510 1.00 90.19 575 ASN A O 1
ATOM 4409 N N . GLY A 1 576 ? -26.978 1.148 14.431 1.00 85.38 576 GLY A N 1
ATOM 4410 C CA . GLY A 1 576 ? -27.831 0.463 15.412 1.00 85.38 576 GLY A CA 1
ATOM 4411 C C . GLY A 1 576 ? -27.177 0.133 16.760 1.00 85.38 576 GLY A C 1
ATOM 4412 O O . GLY A 1 576 ? -27.694 -0.704 17.499 1.00 85.38 576 GLY A O 1
ATOM 4413 N N . ASN A 1 577 ? -26.038 0.748 17.096 1.00 85.44 577 ASN A N 1
ATOM 4414 C CA . ASN A 1 577 ? -25.311 0.491 18.347 1.00 85.44 577 ASN A CA 1
ATOM 4415 C C . ASN A 1 577 ? -25.672 1.494 19.459 1.00 85.44 577 ASN A C 1
ATOM 4417 O O . ASN A 1 577 ? -24.825 2.252 19.937 1.00 85.44 577 ASN A O 1
ATOM 4421 N N . ASN A 1 578 ? -26.933 1.460 19.889 1.00 80.56 578 ASN A N 1
ATOM 4422 C CA . ASN A 1 578 ? -27.526 2.423 20.829 1.00 80.56 578 ASN A CA 1
ATOM 4423 C C . ASN A 1 578 ? -26.936 2.356 22.257 1.00 80.56 578 ASN A C 1
ATOM 4425 O O . ASN A 1 578 ? -27.180 3.221 23.094 1.00 80.56 578 ASN A O 1
ATOM 4429 N N . GLU A 1 579 ? -26.133 1.333 22.567 1.00 77.88 579 GLU A N 1
ATOM 4430 C CA . GLU A 1 579 ? -25.443 1.210 23.858 1.00 77.88 579 GLU A CA 1
ATOM 4431 C C . GLU A 1 579 ? -24.199 2.109 23.963 1.00 77.88 579 GLU A C 1
ATOM 4433 O O . GLU A 1 579 ? -23.700 2.354 25.071 1.00 77.88 579 GLU A O 1
ATOM 4438 N N . THR A 1 580 ? -23.681 2.593 22.831 1.00 84.69 580 THR A N 1
ATOM 4439 C CA . THR A 1 580 ? -22.437 3.367 22.767 1.00 84.69 580 THR A CA 1
ATOM 4440 C C . THR A 1 580 ? -22.623 4.794 23.279 1.00 84.69 580 THR A C 1
ATOM 4442 O O . THR A 1 580 ? -23.575 5.469 22.924 1.00 84.69 580 THR A O 1
ATOM 4445 N N . SER A 1 581 ? -21.668 5.276 24.083 1.00 90.69 581 SER A N 1
ATOM 4446 C CA . SER A 1 581 ? -21.519 6.701 24.409 1.00 90.69 581 SER A CA 1
ATOM 4447 C C . SER A 1 581 ? -20.514 7.352 23.454 1.00 90.69 581 SER A C 1
ATOM 4449 O O . SER A 1 581 ? -19.391 6.862 23.272 1.00 90.69 581 SER A O 1
ATOM 4451 N N . THR A 1 582 ? -20.907 8.473 22.857 1.00 94.00 582 THR A N 1
ATOM 4452 C CA . THR A 1 582 ? -20.064 9.304 21.989 1.00 94.00 582 THR A CA 1
ATOM 4453 C C . THR A 1 582 ? -18.897 9.920 22.757 1.00 94.00 582 THR A C 1
ATOM 4455 O O . THR A 1 582 ? -17.753 9.848 22.298 1.00 94.00 582 THR A O 1
ATOM 4458 N N . LEU A 1 583 ? -19.146 10.455 23.957 1.00 95.19 583 LEU A N 1
ATOM 4459 C CA . LEU A 1 583 ? -18.107 11.016 24.822 1.00 95.19 583 LEU A CA 1
ATOM 4460 C C . LEU A 1 583 ? -17.070 9.952 25.207 1.00 95.19 583 LEU A C 1
ATOM 4462 O O . LEU A 1 583 ? -15.866 10.180 25.056 1.00 95.19 583 LEU A O 1
ATOM 4466 N N . ASP A 1 584 ? -17.524 8.777 25.650 1.00 91.81 584 ASP A N 1
ATOM 4467 C CA . ASP A 1 584 ? -16.631 7.686 26.048 1.00 91.81 584 ASP A CA 1
ATOM 4468 C C . ASP A 1 584 ? -15.816 7.151 24.876 1.00 91.81 584 ASP A C 1
ATOM 4470 O O . ASP A 1 584 ? -14.630 6.859 25.033 1.00 91.81 584 ASP A O 1
ATOM 4474 N N . THR A 1 585 ? -16.414 7.069 23.687 1.00 93.19 585 THR A N 1
ATOM 4475 C CA . THR A 1 585 ? -15.710 6.623 22.481 1.00 93.19 585 THR A CA 1
ATOM 4476 C C . THR A 1 585 ? -14.586 7.588 22.105 1.00 93.19 585 THR A C 1
ATOM 4478 O O . THR A 1 585 ? -13.462 7.149 21.852 1.00 93.19 585 THR A O 1
ATOM 4481 N N . ILE A 1 586 ? -14.845 8.900 22.131 1.00 96.81 586 ILE A N 1
ATOM 4482 C CA . ILE A 1 586 ? -13.837 9.930 21.831 1.00 96.81 586 ILE A CA 1
ATOM 4483 C C . ILE A 1 586 ? -12.700 9.905 22.859 1.00 96.81 586 ILE A C 1
ATOM 4485 O O . ILE A 1 586 ? -11.525 9.901 22.485 1.00 96.81 586 ILE A O 1
ATOM 4489 N N . VAL A 1 587 ? -13.027 9.828 24.152 1.00 94.44 587 VAL A N 1
ATOM 4490 C CA . VAL A 1 587 ? -12.022 9.733 25.222 1.00 94.44 587 VAL A CA 1
ATOM 4491 C C . VAL A 1 587 ? -11.195 8.450 25.089 1.00 94.44 587 VAL A C 1
ATOM 4493 O O . VAL A 1 587 ? -9.967 8.495 25.191 1.00 94.44 587 VAL A O 1
ATOM 4496 N N . ALA A 1 588 ? -11.831 7.306 24.820 1.00 89.12 588 ALA A N 1
ATOM 4497 C CA . ALA A 1 588 ? -11.147 6.026 24.641 1.00 89.12 588 ALA A CA 1
ATOM 4498 C C . ALA A 1 588 ? -10.222 6.018 23.413 1.00 89.12 588 ALA A C 1
ATOM 4500 O O . ALA A 1 588 ? -9.157 5.393 23.443 1.00 89.12 588 ALA A O 1
ATOM 4501 N N . LEU A 1 589 ? -10.605 6.723 22.345 1.00 93.62 589 LEU A N 1
ATOM 4502 C CA . LEU A 1 589 ? -9.783 6.897 21.153 1.00 93.62 589 LEU A CA 1
ATOM 4503 C C . LEU A 1 589 ? -8.519 7.704 21.468 1.00 93.62 589 LEU A C 1
ATOM 4505 O O . LEU A 1 589 ? -7.415 7.245 21.177 1.00 93.62 589 LEU A O 1
ATOM 4509 N N . GLY A 1 590 ? -8.650 8.861 22.120 1.00 93.69 590 GLY A N 1
ATOM 4510 C CA . GLY A 1 590 ? -7.496 9.688 22.489 1.00 93.69 590 GLY A CA 1
ATOM 4511 C C . GLY A 1 590 ? -6.575 9.048 23.529 1.00 93.69 590 GLY A C 1
ATOM 4512 O O . GLY A 1 590 ? -5.364 9.255 23.501 1.00 93.69 590 GLY A O 1
ATOM 4513 N N . ASN A 1 591 ? -7.122 8.196 24.399 1.00 89.12 591 ASN A N 1
ATOM 4514 C CA . ASN A 1 591 ? -6.356 7.401 25.362 1.00 89.12 591 ASN A CA 1
ATOM 4515 C C . ASN A 1 591 ? -5.689 6.150 24.758 1.00 89.12 591 ASN A C 1
ATOM 4517 O O . ASN A 1 591 ? -5.052 5.392 25.489 1.00 89.12 591 ASN A O 1
ATOM 4521 N N . SER A 1 592 ? -5.803 5.908 23.448 1.00 86.75 592 SER A N 1
ATOM 4522 C CA . SER A 1 592 ? -5.233 4.708 22.812 1.00 86.75 592 SER A CA 1
ATOM 4523 C C . SER A 1 592 ? -3.701 4.713 22.713 1.00 86.75 592 SER A C 1
ATOM 4525 O O . SER A 1 592 ? -3.103 3.653 22.513 1.00 86.75 592 SER A O 1
ATOM 4527 N N . GLY A 1 593 ? -3.066 5.873 22.901 1.00 87.81 593 GLY A N 1
ATOM 4528 C CA . GLY A 1 593 ? -1.615 6.036 22.923 1.00 87.81 593 GLY A CA 1
ATOM 4529 C C . GLY A 1 593 ? -0.990 6.362 21.565 1.00 87.81 593 GLY A C 1
ATOM 4530 O O . GLY A 1 593 ? -1.628 6.262 20.517 1.00 87.81 593 GLY A O 1
ATOM 4531 N N . LEU A 1 594 ? 0.285 6.765 21.594 1.00 89.75 594 LEU A N 1
ATOM 4532 C CA . LEU A 1 594 ? 1.003 7.318 20.445 1.00 89.75 594 LEU A CA 1
ATOM 4533 C C . LEU A 1 594 ? 0.967 6.378 19.244 1.00 89.75 594 LEU A C 1
ATOM 4535 O O . LEU A 1 594 ? 0.522 6.782 18.179 1.00 89.75 594 LEU A O 1
ATOM 4539 N N . ASP A 1 595 ? 1.417 5.133 19.404 1.00 86.62 595 ASP A N 1
ATOM 4540 C CA . ASP A 1 595 ? 1.548 4.215 18.274 1.00 86.62 595 ASP A CA 1
ATOM 4541 C C . ASP A 1 595 ? 0.215 3.861 17.610 1.00 86.62 595 ASP A C 1
ATOM 4543 O O . ASP A 1 595 ? 0.191 3.574 16.414 1.00 86.62 595 ASP A O 1
ATOM 4547 N N . ASN A 1 596 ? -0.880 3.884 18.367 1.00 89.44 596 ASN A N 1
ATOM 4548 C CA . ASN A 1 596 ? -2.222 3.642 17.852 1.00 89.44 596 ASN A CA 1
ATOM 4549 C C . ASN A 1 596 ? -2.752 4.856 17.083 1.00 89.44 596 ASN A C 1
ATOM 4551 O O . ASN A 1 596 ? -3.300 4.694 15.998 1.00 89.44 596 ASN A O 1
ATOM 4555 N N . LEU A 1 597 ? -2.526 6.067 17.599 1.00 93.19 597 LEU A N 1
ATOM 4556 C CA . LEU A 1 597 ? -2.938 7.313 16.945 1.00 93.19 597 LEU A CA 1
ATOM 4557 C C . LEU A 1 597 ? -2.016 7.758 15.802 1.00 93.19 597 LEU A C 1
ATOM 4559 O O . LEU A 1 597 ? -2.374 8.685 15.075 1.00 93.19 597 LEU A O 1
ATOM 4563 N N . ARG A 1 598 ? -0.846 7.129 15.619 1.00 91.81 598 ARG A N 1
ATOM 4564 C CA . ARG A 1 598 ? 0.030 7.397 14.467 1.00 91.81 598 ARG A CA 1
ATOM 4565 C C . ARG A 1 598 ? -0.759 7.271 13.168 1.00 91.81 598 ARG A C 1
ATOM 4567 O O . ARG A 1 598 ? -1.482 6.300 12.950 1.00 91.81 598 ARG A O 1
ATOM 4574 N N . ALA A 1 599 ? -0.534 8.217 12.266 1.00 92.38 599 ALA A N 1
ATOM 4575 C CA . ALA A 1 599 ? -1.214 8.262 10.978 1.00 92.38 599 ALA A CA 1
ATOM 4576 C C . ALA A 1 599 ? -0.978 6.999 10.120 1.00 92.38 599 ALA A C 1
ATOM 4578 O O . ALA A 1 599 ? -1.867 6.560 9.392 1.00 92.38 599 ALA A O 1
ATOM 4579 N N . SER A 1 600 ? 0.174 6.340 10.278 1.00 90.50 600 SER A N 1
ATOM 4580 C CA . SER A 1 600 ? 0.493 5.099 9.561 1.00 90.50 600 SER A CA 1
ATOM 4581 C C . SER A 1 600 ? -0.261 3.867 10.081 1.00 90.50 600 SER A C 1
ATOM 4583 O O . SER A 1 600 ? -0.195 2.808 9.459 1.00 90.50 600 SER A O 1
ATOM 4585 N N . ASN A 1 601 ? -0.996 3.993 11.192 1.00 90.62 601 ASN A N 1
ATOM 4586 C CA . ASN A 1 601 ? -1.741 2.921 11.857 1.00 90.62 601 ASN A CA 1
ATOM 4587 C C . ASN A 1 601 ? -3.269 3.124 11.785 1.00 90.62 601 ASN A C 1
ATOM 4589 O O . ASN A 1 601 ? -4.013 2.556 12.579 1.00 90.62 601 ASN A O 1
ATOM 4593 N N . THR A 1 602 ? -3.772 3.918 10.835 1.00 92.12 602 THR A N 1
ATOM 4594 C CA . THR A 1 602 ? -5.217 4.198 10.688 1.00 92.12 602 THR A CA 1
ATOM 4595 C C . THR A 1 602 ? -6.085 2.942 10.577 1.00 92.12 602 THR A C 1
ATOM 4597 O O . THR A 1 602 ? -7.115 2.843 11.242 1.00 92.12 602 THR A O 1
ATOM 4600 N N . VAL A 1 603 ? -5.643 1.950 9.800 1.00 89.06 603 VAL A N 1
ATOM 4601 C CA . VAL A 1 603 ? -6.348 0.666 9.622 1.00 89.06 603 VAL A CA 1
ATOM 4602 C C . VAL A 1 603 ? -6.414 -0.123 10.932 1.00 89.06 603 VAL A C 1
ATOM 4604 O O . VAL A 1 603 ? -7.487 -0.578 11.331 1.00 89.06 603 VAL A O 1
ATOM 4607 N N . GLY A 1 604 ? -5.283 -0.242 11.632 1.00 85.62 604 GLY A N 1
ATOM 4608 C CA . GLY A 1 604 ? -5.214 -0.965 12.899 1.00 85.62 604 GLY A CA 1
ATOM 4609 C C . GLY A 1 604 ? -5.994 -0.272 14.008 1.00 85.62 604 GLY A C 1
ATOM 4610 O O . GLY A 1 604 ? -6.697 -0.939 14.764 1.00 85.62 604 GLY A O 1
ATOM 4611 N N . LEU A 1 605 ? -5.942 1.060 14.095 1.00 90.56 605 LEU A N 1
ATOM 4612 C CA . LEU A 1 605 ? -6.747 1.798 15.066 1.00 90.56 605 LEU A CA 1
ATOM 4613 C C . LEU A 1 605 ? -8.243 1.590 14.819 1.00 90.56 605 LEU A C 1
ATOM 4615 O O . LEU A 1 605 ? -8.971 1.326 15.777 1.00 90.56 605 LEU A O 1
ATOM 4619 N N . TYR A 1 606 ? -8.693 1.659 13.560 1.00 92.38 606 TYR A N 1
ATOM 4620 C CA . TYR A 1 606 ? -10.090 1.396 13.225 1.00 92.38 606 TYR A CA 1
ATOM 4621 C C . TYR A 1 606 ? -10.516 0.015 13.726 1.00 92.38 606 TYR A C 1
ATOM 4623 O O . TYR A 1 606 ? -11.438 -0.082 14.534 1.00 92.38 606 TYR A O 1
ATOM 4631 N N . ALA A 1 607 ? -9.797 -1.037 13.326 1.00 84.31 607 ALA A N 1
ATOM 4632 C CA . ALA A 1 607 ? -10.131 -2.416 13.678 1.00 84.31 607 ALA A CA 1
ATOM 4633 C C . ALA A 1 607 ? -10.222 -2.647 15.199 1.00 84.31 607 ALA A C 1
ATOM 4635 O O . ALA A 1 607 ? -11.037 -3.439 15.668 1.00 84.31 607 ALA A O 1
ATOM 4636 N N . ASN A 1 608 ? -9.410 -1.935 15.987 1.00 80.00 608 ASN A N 1
ATOM 4637 C CA . ASN A 1 608 ? -9.342 -2.129 17.436 1.00 80.00 608 ASN A CA 1
ATOM 4638 C C . ASN A 1 608 ? -10.276 -1.230 18.248 1.00 80.00 608 ASN A C 1
ATOM 4640 O O . ASN A 1 608 ? -10.751 -1.644 19.306 1.00 80.00 608 ASN A O 1
ATOM 4644 N N . LYS A 1 609 ? -10.521 0.005 17.798 1.00 85.12 609 LYS A N 1
ATOM 4645 C CA . LYS A 1 609 ? -11.286 1.002 18.563 1.00 85.12 609 LYS A CA 1
ATOM 4646 C C . LYS A 1 609 ? -12.639 1.334 17.958 1.00 85.12 609 LYS A C 1
ATOM 4648 O O . LYS A 1 609 ? -13.570 1.603 18.711 1.00 85.12 609 LYS A O 1
ATOM 4653 N N . LEU A 1 610 ? -12.753 1.315 16.635 1.00 90.50 610 LEU A N 1
ATOM 4654 C CA . LEU A 1 610 ? -13.930 1.818 15.932 1.00 90.50 610 LEU A CA 1
ATOM 4655 C C . LEU A 1 610 ? -14.785 0.708 15.331 1.00 90.50 610 LEU A C 1
ATOM 4657 O O . LEU A 1 610 ? -15.995 0.874 15.311 1.00 90.50 610 LEU A O 1
ATOM 4661 N N . ALA A 1 611 ? -14.216 -0.432 14.936 1.00 87.06 611 ALA A N 1
ATOM 4662 C CA . ALA A 1 611 ? -14.947 -1.514 14.272 1.00 87.06 611 ALA A CA 1
ATOM 4663 C C . ALA A 1 611 ? -16.186 -1.965 15.054 1.00 87.06 611 ALA A C 1
ATOM 4665 O O . ALA A 1 611 ? -17.300 -1.966 14.550 1.00 87.06 611 ALA A O 1
ATOM 4666 N N . SER A 1 612 ? -16.032 -2.252 16.347 1.00 80.62 612 SER A N 1
ATOM 4667 C CA . SER A 1 612 ? -17.173 -2.658 17.175 1.00 80.62 612 SER A CA 1
ATOM 4668 C C . SER A 1 612 ? -18.150 -1.544 17.515 1.00 80.62 612 SER A C 1
ATOM 4670 O O . SER A 1 612 ? -19.215 -1.814 18.053 1.00 80.62 612 SER A O 1
ATOM 4672 N N . VAL A 1 613 ? -17.728 -0.298 17.331 1.00 86.94 613 VAL A N 1
ATOM 4673 C CA . VAL A 1 613 ? -18.597 0.851 17.545 1.00 86.94 613 VAL A CA 1
ATOM 4674 C C . VAL A 1 613 ? -19.421 1.089 16.283 1.00 86.94 613 VAL A C 1
ATOM 4676 O O . VAL A 1 613 ? -20.634 1.214 16.362 1.00 86.94 613 VAL A O 1
ATOM 4679 N N . LYS A 1 614 ? -18.756 1.075 15.126 1.00 88.44 614 LYS A N 1
ATOM 4680 C CA . LYS A 1 614 ? -19.309 1.346 13.802 1.00 88.44 614 LYS A CA 1
ATOM 4681 C C . LYS A 1 614 ? -19.962 0.133 13.135 1.00 88.44 614 LYS A C 1
ATOM 4683 O O . LYS A 1 614 ? -20.638 0.325 12.140 1.00 88.44 614 LYS A O 1
ATOM 4688 N N . GLY A 1 615 ? -19.786 -1.079 13.650 1.00 84.94 615 GLY A N 1
ATOM 4689 C CA . GLY A 1 615 ? -20.437 -2.288 13.132 1.00 84.94 615 GLY A CA 1
ATOM 4690 C C . GLY A 1 615 ? -19.773 -2.926 11.907 1.00 84.94 615 GLY A C 1
ATOM 4691 O O . GLY A 1 615 ? -20.343 -3.855 11.358 1.00 84.94 615 GLY A O 1
ATOM 4692 N N . GLU A 1 616 ? -18.583 -2.472 11.505 1.00 88.31 616 GLU A N 1
ATOM 4693 C CA . GLU A 1 616 ? -17.857 -2.976 10.328 1.00 88.31 616 GLU A CA 1
ATOM 4694 C C . GLU A 1 616 ? -16.451 -3.433 10.734 1.00 88.31 616 GLU A C 1
ATOM 4696 O O . GLU A 1 616 ? -15.821 -2.823 11.601 1.00 88.31 616 GLU A O 1
ATOM 4701 N N . ASP A 1 617 ? -15.940 -4.512 10.140 1.00 81.19 617 ASP A N 1
ATOM 4702 C CA . ASP A 1 617 ? -14.726 -5.180 10.637 1.00 81.19 617 ASP A CA 1
ATOM 4703 C C . ASP A 1 617 ? -13.429 -4.448 10.268 1.00 81.19 617 ASP A C 1
ATOM 4705 O O . ASP A 1 617 ? -12.448 -4.477 11.021 1.00 81.19 617 ASP A O 1
ATOM 4709 N N . SER A 1 618 ? -13.419 -3.749 9.131 1.00 86.62 618 SER A N 1
ATOM 4710 C CA . SER A 1 618 ? -12.279 -2.960 8.672 1.00 86.62 618 SER A CA 1
ATOM 4711 C C . SER A 1 618 ? -12.682 -1.569 8.188 1.00 86.62 618 SER A C 1
ATOM 4713 O O . SER A 1 618 ? -13.830 -1.299 7.845 1.00 86.62 618 SER A O 1
ATOM 4715 N N . VAL A 1 619 ? -11.700 -0.663 8.120 1.00 93.38 619 VAL A N 1
ATOM 4716 C CA . VAL A 1 619 ? -11.931 0.692 7.599 1.00 93.38 619 VAL A CA 1
ATOM 4717 C C . VAL A 1 619 ? -12.337 0.677 6.123 1.00 93.38 619 VAL A C 1
ATOM 4719 O O . VAL A 1 619 ? -13.048 1.575 5.684 1.00 93.38 619 VAL A O 1
ATOM 4722 N N . PHE A 1 620 ? -11.911 -0.339 5.361 1.00 93.94 620 PHE A N 1
ATOM 4723 C CA . PHE A 1 620 ? -12.347 -0.519 3.978 1.00 93.94 620 PHE A CA 1
ATOM 4724 C C . PHE A 1 620 ? -13.829 -0.886 3.947 1.00 93.94 620 PHE A C 1
ATOM 4726 O O . PHE A 1 620 ? -14.593 -0.184 3.294 1.00 93.94 620 PHE A O 1
ATOM 4733 N N . ASP A 1 621 ? -14.248 -1.882 4.731 1.00 93.38 621 ASP A N 1
ATOM 4734 C CA . ASP A 1 621 ? -15.656 -2.297 4.813 1.00 93.38 621 ASP A CA 1
ATOM 4735 C C . ASP A 1 621 ? -16.555 -1.130 5.237 1.00 93.38 621 ASP A C 1
ATOM 4737 O O . ASP A 1 621 ? -17.571 -0.871 4.599 1.00 93.38 621 ASP A O 1
ATOM 4741 N N . PHE A 1 622 ? -16.111 -0.329 6.209 1.00 95.50 622 PHE A N 1
ATOM 4742 C CA . PHE A 1 622 ? -16.809 0.880 6.644 1.00 95.50 622 PHE A CA 1
ATOM 4743 C C . PHE A 1 622 ? -17.037 1.901 5.531 1.00 95.50 622 PHE A C 1
ATOM 4745 O O . PHE A 1 622 ? -18.167 2.345 5.314 1.00 95.50 622 PHE A O 1
ATOM 4752 N N . VAL A 1 623 ? -15.977 2.290 4.814 1.00 96.81 623 VAL A N 1
ATOM 4753 C CA . VAL A 1 623 ? -16.143 3.279 3.742 1.00 96.81 623 VAL A CA 1
ATOM 4754 C C . VAL A 1 623 ? -16.924 2.699 2.561 1.00 96.81 623 VAL A C 1
ATOM 4756 O O . VAL A 1 623 ? -17.683 3.410 1.905 1.00 96.81 623 VAL A O 1
ATOM 4759 N N . GLU A 1 624 ? -16.805 1.394 2.302 1.00 96.00 624 GLU A N 1
ATOM 4760 C CA . GLU A 1 624 ? -17.602 0.715 1.285 1.00 96.00 624 GLU A CA 1
ATOM 4761 C C . GLU A 1 624 ? -19.082 0.638 1.664 1.00 96.00 624 GLU A C 1
ATOM 4763 O O . GLU A 1 624 ? -19.925 0.810 0.780 1.00 96.00 624 GLU A O 1
ATOM 4768 N N . ALA A 1 625 ? -19.406 0.392 2.935 1.00 95.56 625 ALA A N 1
ATOM 4769 C CA . ALA A 1 625 ? -20.769 0.360 3.452 1.00 95.56 625 ALA A CA 1
ATOM 4770 C C . ALA A 1 625 ? -21.443 1.720 3.253 1.00 95.56 625 ALA A C 1
ATOM 4772 O O . ALA A 1 625 ? -22.502 1.794 2.632 1.00 95.56 625 ALA A O 1
ATOM 4773 N N . TYR A 1 626 ? -20.772 2.812 3.630 1.00 96.25 626 TYR A N 1
ATOM 4774 C CA . TYR A 1 626 ? -21.276 4.168 3.387 1.00 96.25 626 TYR A CA 1
ATOM 4775 C C . TYR A 1 626 ? -21.393 4.477 1.889 1.00 96.25 626 TYR A C 1
ATOM 4777 O O . TYR A 1 626 ? -22.376 5.074 1.454 1.00 96.25 626 TYR A O 1
ATOM 4785 N N . ARG A 1 627 ? -20.459 3.998 1.057 1.00 96.88 627 ARG A N 1
ATOM 4786 C CA . ARG A 1 627 ? -20.583 4.116 -0.403 1.00 96.88 627 ARG A CA 1
ATOM 4787 C C . ARG A 1 627 ? -21.799 3.343 -0.930 1.00 96.88 627 ARG A C 1
ATOM 4789 O O . ARG A 1 627 ? -22.447 3.850 -1.838 1.00 96.88 627 ARG A O 1
ATOM 4796 N N . LYS A 1 628 ? -22.154 2.166 -0.378 1.00 96.25 628 LYS A N 1
ATOM 4797 C CA . LYS A 1 628 ? -23.382 1.410 -0.763 1.00 96.25 628 LYS A CA 1
ATOM 4798 C C . LYS A 1 628 ? -24.621 2.170 -0.354 1.00 96.25 628 LYS A C 1
ATOM 4800 O O . LYS A 1 628 ? -25.553 2.245 -1.143 1.00 96.25 628 LYS A O 1
ATOM 4805 N N . LEU A 1 629 ? -24.580 2.756 0.832 1.00 95.69 629 LEU A N 1
ATOM 4806 C CA . LEU A 1 629 ? -25.704 3.460 1.407 1.00 95.69 629 LEU A CA 1
ATOM 4807 C C . LEU A 1 629 ? -26.022 4.755 0.649 1.00 95.69 629 LEU A C 1
ATOM 4809 O O . LEU A 1 629 ? -27.161 4.973 0.250 1.00 95.69 629 LEU A O 1
ATOM 4813 N N . PHE A 1 630 ? -25.012 5.594 0.403 1.00 95.56 630 PHE A N 1
ATOM 4814 C CA . PHE A 1 630 ? -25.207 6.941 -0.149 1.00 95.56 630 PHE A CA 1
ATOM 4815 C C . PHE A 1 630 ? -25.008 7.032 -1.666 1.00 95.56 630 PHE A C 1
ATOM 4817 O O . PHE A 1 630 ? -25.524 7.944 -2.307 1.00 95.56 630 PHE A O 1
ATOM 4824 N N . LEU A 1 631 ? -24.253 6.105 -2.262 1.00 96.00 631 LEU A N 1
ATOM 4825 C CA . LEU A 1 631 ? -23.936 6.081 -3.693 1.00 96.00 631 LEU A CA 1
ATOM 4826 C C . LEU A 1 631 ? -24.063 4.653 -4.270 1.00 96.00 631 LEU A C 1
ATOM 4828 O O . LEU A 1 631 ? -23.097 4.135 -4.843 1.00 96.00 631 LEU A O 1
ATOM 4832 N N . PRO A 1 632 ? -25.239 3.999 -4.165 1.00 94.75 632 PRO A N 1
ATOM 4833 C CA . PRO A 1 632 ? -25.423 2.599 -4.569 1.00 94.75 632 PRO A CA 1
ATOM 4834 C C . PRO A 1 632 ? -25.114 2.338 -6.051 1.00 94.75 632 PRO A C 1
ATOM 4836 O O . PRO A 1 632 ? -24.745 1.228 -6.420 1.00 94.75 632 PRO A O 1
ATOM 4839 N N . ASN A 1 633 ? -25.216 3.370 -6.893 1.00 94.62 633 ASN A N 1
ATOM 4840 C CA . ASN A 1 633 ? -25.002 3.288 -8.339 1.00 94.62 633 ASN A CA 1
ATOM 4841 C C . ASN A 1 633 ? -23.547 3.540 -8.774 1.00 94.62 633 ASN A C 1
ATOM 4843 O O . ASN A 1 633 ? -23.287 3.623 -9.972 1.00 94.62 633 ASN A O 1
ATOM 4847 N N . LYS A 1 634 ? -22.609 3.719 -7.835 1.00 94.81 634 LYS A N 1
ATOM 4848 C CA . LYS A 1 634 ? -21.179 3.903 -8.125 1.00 94.81 634 LYS A CA 1
ATOM 4849 C C . LYS A 1 634 ? -20.370 2.722 -7.611 1.00 94.81 634 LYS A C 1
ATOM 4851 O O . LYS A 1 634 ? -20.613 2.211 -6.516 1.00 94.81 634 LYS A O 1
ATOM 4856 N N . THR A 1 635 ? -19.348 2.340 -8.366 1.00 94.12 635 THR A N 1
ATOM 4857 C CA . THR A 1 635 ? -18.314 1.423 -7.878 1.00 94.12 635 THR A CA 1
ATOM 4858 C C . THR A 1 635 ? -17.447 2.098 -6.808 1.00 94.12 635 THR A C 1
ATOM 4860 O O . THR A 1 635 ? -17.385 3.328 -6.708 1.00 94.12 635 THR A O 1
ATOM 4863 N N . ASN A 1 636 ? -16.728 1.299 -6.009 1.00 95.25 636 ASN A N 1
ATOM 4864 C CA . ASN A 1 636 ? -15.791 1.828 -5.011 1.00 95.25 636 ASN A CA 1
ATOM 4865 C C . ASN A 1 636 ? -14.712 2.710 -5.659 1.00 95.25 636 ASN A C 1
ATOM 4867 O O . ASN A 1 636 ? -14.386 3.769 -5.131 1.00 95.25 636 ASN A O 1
ATOM 4871 N N . ASN A 1 637 ? -14.181 2.302 -6.816 1.00 95.75 637 ASN A N 1
ATOM 4872 C CA . ASN A 1 637 ? -13.113 3.042 -7.479 1.00 95.75 637 ASN A CA 1
ATOM 4873 C C . ASN A 1 637 ? -13.593 4.358 -8.111 1.00 95.75 637 ASN A C 1
ATOM 4875 O O . ASN A 1 637 ? -12.896 5.364 -8.008 1.00 95.75 637 ASN A O 1
ATOM 4879 N N . GLU A 1 638 ? -14.781 4.385 -8.723 1.00 96.31 638 GLU A N 1
ATOM 4880 C CA . GLU A 1 638 ? -15.361 5.630 -9.254 1.00 96.31 638 GLU A CA 1
ATOM 4881 C C . GLU A 1 638 ? -15.571 6.661 -8.146 1.00 96.31 638 GLU A C 1
ATOM 4883 O O . GLU A 1 638 ? -15.111 7.795 -8.266 1.00 96.31 638 GLU A O 1
ATOM 4888 N N . TRP A 1 639 ? -16.196 6.252 -7.037 1.00 97.56 639 TRP A N 1
ATOM 4889 C CA . TRP A 1 639 ? -16.362 7.120 -5.872 1.00 97.56 639 TRP A CA 1
ATOM 4890 C C . TRP A 1 639 ? -15.011 7.584 -5.316 1.00 97.56 639 TRP A C 1
ATOM 4892 O O . TRP A 1 639 ? -14.832 8.773 -5.057 1.00 97.56 639 TRP A O 1
ATOM 4902 N N . PHE A 1 640 ? -14.046 6.673 -5.166 1.00 98.19 640 PHE A N 1
ATOM 4903 C CA . PHE A 1 640 ? -12.728 7.008 -4.635 1.00 98.19 640 PHE A CA 1
ATOM 4904 C C . PHE A 1 640 ? -12.037 8.094 -5.464 1.00 98.19 640 PHE A C 1
ATOM 4906 O O . PHE A 1 640 ? -11.536 9.060 -4.889 1.00 98.19 640 PHE A O 1
ATOM 4913 N N . LYS A 1 641 ? -12.052 7.968 -6.798 1.00 96.88 641 LYS A N 1
ATOM 4914 C CA . LYS A 1 641 ? -11.465 8.952 -7.722 1.00 96.88 641 LYS A CA 1
ATOM 4915 C C . LYS A 1 641 ? -12.166 10.305 -7.681 1.00 96.88 641 LYS A C 1
ATOM 4917 O O . LYS A 1 641 ? -11.506 11.321 -7.850 1.00 96.88 641 LYS A O 1
ATOM 4922 N N . GLU A 1 642 ? -13.481 10.323 -7.485 1.00 96.25 642 GLU A N 1
ATOM 4923 C CA . GLU A 1 642 ? -14.250 11.566 -7.366 1.00 96.25 642 GLU A CA 1
ATOM 4924 C C . GLU A 1 642 ? -14.051 12.252 -6.008 1.00 96.25 642 GLU A C 1
ATOM 4926 O O . GLU A 1 642 ? -14.052 13.482 -5.934 1.00 96.25 642 GLU A O 1
ATOM 4931 N N . ASN A 1 643 ? -13.883 11.474 -4.933 1.00 96.75 643 ASN A N 1
ATOM 4932 C CA . ASN A 1 643 ? -13.693 12.008 -3.587 1.00 96.75 643 ASN A CA 1
ATOM 4933 C C . ASN A 1 643 ? -12.253 12.492 -3.345 1.00 96.75 643 ASN A C 1
ATOM 4935 O O . ASN A 1 643 ? -12.055 13.578 -2.796 1.00 96.75 643 ASN A O 1
ATOM 4939 N N . THR A 1 644 ? -11.247 11.694 -3.718 1.00 97.94 644 THR A N 1
ATOM 4940 C CA . THR A 1 644 ? -9.839 12.045 -3.488 1.00 97.94 644 THR A CA 1
ATOM 4941 C C . THR A 1 644 ? -9.431 13.291 -4.270 1.00 97.94 644 THR A C 1
ATOM 4943 O O . THR A 1 644 ? -9.894 13.534 -5.382 1.00 97.94 644 THR A O 1
ATOM 4946 N N . LYS A 1 645 ? -8.519 14.085 -3.699 1.00 97.50 645 LYS A N 1
ATOM 4947 C CA . LYS A 1 645 ? -7.882 15.206 -4.404 1.00 97.50 645 LYS A CA 1
ATOM 4948 C C . LYS A 1 645 ? -6.589 14.813 -5.116 1.00 97.50 645 LYS A C 1
ATOM 4950 O O . LYS A 1 645 ? -5.985 15.668 -5.749 1.00 97.50 645 LYS A O 1
ATOM 4955 N N . ALA A 1 646 ? -6.146 13.557 -5.031 1.00 98.12 646 ALA A N 1
ATOM 4956 C CA . ALA A 1 646 ? -4.998 13.096 -5.805 1.00 98.12 646 ALA A CA 1
ATOM 4957 C C . ALA A 1 646 ? -5.328 13.080 -7.305 1.00 98.12 646 ALA A C 1
ATOM 4959 O O . ALA A 1 646 ? -6.409 12.649 -7.706 1.00 98.12 646 ALA A O 1
ATOM 4960 N N . TYR A 1 647 ? -4.374 13.473 -8.149 1.00 98.44 647 TYR A N 1
ATOM 4961 C CA . TYR A 1 647 ? -4.538 13.326 -9.594 1.00 98.44 647 TYR A CA 1
ATOM 4962 C C . TYR A 1 647 ? -4.268 11.881 -10.008 1.00 98.44 647 TYR A C 1
ATOM 4964 O O . TYR A 1 647 ? -3.119 11.433 -9.990 1.00 98.44 647 TYR A O 1
ATOM 4972 N N . ILE A 1 648 ? -5.324 11.147 -10.355 1.00 98.62 648 ILE A N 1
ATOM 4973 C CA . ILE A 1 648 ? -5.257 9.721 -10.688 1.00 98.62 648 ILE A CA 1
ATOM 4974 C C . ILE A 1 648 ? -5.359 9.515 -12.200 1.00 98.62 648 ILE A C 1
ATOM 4976 O O . ILE A 1 648 ? -6.379 9.835 -12.810 1.00 98.62 648 ILE A O 1
ATOM 4980 N N . VAL A 1 649 ? -4.347 8.868 -12.780 1.00 98.56 649 VAL A N 1
ATOM 4981 C CA . VAL A 1 649 ? -4.347 8.401 -14.172 1.00 98.56 649 VAL A CA 1
ATOM 4982 C C . VAL A 1 649 ? -4.333 6.877 -14.199 1.00 98.56 649 VAL A C 1
ATOM 4984 O O . VAL A 1 649 ? -3.330 6.241 -13.887 1.00 98.56 649 VAL A O 1
ATOM 4987 N N . GLU A 1 650 ? -5.457 6.281 -14.588 1.00 97.81 650 GLU A N 1
ATOM 4988 C CA . GLU A 1 650 ? -5.606 4.836 -14.797 1.00 97.81 650 GLU A CA 1
ATOM 4989 C C . GLU A 1 650 ? -5.514 4.543 -16.293 1.00 97.81 650 GLU A C 1
ATOM 4991 O O . GLU A 1 650 ? -6.475 4.716 -17.044 1.00 97.81 650 GLU A O 1
ATOM 4996 N N . MET A 1 651 ? -4.326 4.151 -16.742 1.00 97.50 651 MET A N 1
ATOM 4997 C CA . MET A 1 651 ? -4.010 4.012 -18.155 1.00 97.50 651 MET A CA 1
ATOM 4998 C C . MET A 1 651 ? -4.254 2.578 -18.633 1.00 97.50 651 MET A C 1
ATOM 5000 O O . MET A 1 651 ? -3.408 1.696 -18.462 1.00 97.50 651 MET A O 1
ATOM 5004 N N . LYS A 1 652 ? -5.427 2.364 -19.239 1.00 97.19 652 LYS A N 1
ATOM 5005 C CA . LYS A 1 652 ? -5.807 1.097 -19.882 1.00 97.19 652 LYS A CA 1
ATOM 5006 C C . LYS A 1 652 ? -4.940 0.801 -21.097 1.00 97.19 652 LYS A C 1
ATOM 5008 O O . LYS A 1 652 ? -4.543 1.720 -21.810 1.00 97.19 652 LYS A O 1
ATOM 5013 N N . SER A 1 653 ? -4.707 -0.484 -21.339 1.00 97.62 653 SER A N 1
ATOM 5014 C CA . SER A 1 653 ? -4.042 -0.985 -22.543 1.00 97.62 653 SER A CA 1
ATOM 5015 C C . SER A 1 653 ? -4.809 -0.582 -23.808 1.00 97.62 653 SER A C 1
ATOM 5017 O O . SER A 1 653 ? -6.033 -0.391 -23.774 1.00 97.62 653 SER A O 1
ATOM 5019 N N . ASP A 1 654 ? -4.091 -0.443 -24.922 1.00 96.06 654 ASP A N 1
ATOM 5020 C CA . ASP A 1 654 ? -4.700 -0.302 -26.249 1.00 96.06 654 ASP A CA 1
ATOM 5021 C C . ASP A 1 654 ? -4.943 -1.671 -26.924 1.00 96.06 654 ASP A C 1
ATOM 5023 O O . ASP A 1 654 ? -5.640 -1.740 -27.936 1.00 96.06 654 ASP A O 1
ATOM 5027 N N . ILE A 1 655 ? -4.454 -2.776 -26.343 1.00 96.56 655 ILE A N 1
ATOM 5028 C CA . ILE A 1 655 ? -4.739 -4.142 -26.805 1.00 96.56 655 ILE A CA 1
ATOM 5029 C C . ILE A 1 655 ? -6.164 -4.527 -26.396 1.00 96.56 655 ILE A C 1
ATOM 5031 O O . ILE A 1 655 ? -6.492 -4.531 -25.210 1.00 96.56 655 ILE A O 1
ATOM 5035 N N . ALA A 1 656 ? -7.000 -4.905 -27.368 1.00 96.12 656 ALA A N 1
ATOM 5036 C CA . ALA A 1 656 ? -8.426 -5.171 -27.152 1.00 96.12 656 ALA A CA 1
ATOM 5037 C C . ALA A 1 656 ? -8.701 -6.225 -26.060 1.00 96.12 656 ALA A C 1
ATOM 5039 O O . ALA A 1 656 ? -9.474 -5.951 -25.147 1.00 96.12 656 ALA A O 1
ATOM 5040 N N . GLU A 1 657 ? -8.020 -7.379 -26.095 1.00 94.88 657 GLU A N 1
ATOM 5041 C CA . GLU A 1 657 ? -8.172 -8.447 -25.086 1.00 94.88 657 GLU A CA 1
ATOM 5042 C C . GLU A 1 657 ? -7.828 -7.953 -23.670 1.00 94.88 657 GLU A C 1
ATOM 5044 O O . GLU A 1 657 ? -8.527 -8.230 -22.695 1.00 94.88 657 GLU A O 1
ATOM 5049 N N . VAL A 1 658 ? -6.735 -7.199 -23.542 1.00 96.06 658 VAL A N 1
ATOM 5050 C CA . VAL A 1 658 ? -6.274 -6.674 -22.253 1.00 96.06 658 VAL A CA 1
ATOM 5051 C C . VAL A 1 658 ? -7.227 -5.601 -21.744 1.00 96.06 658 VAL A C 1
ATOM 5053 O O . VAL A 1 658 ? -7.561 -5.584 -20.558 1.00 96.06 658 VAL A O 1
ATOM 5056 N N . ARG A 1 659 ? -7.676 -4.709 -22.632 1.00 96.38 659 ARG A N 1
ATOM 5057 C CA . ARG A 1 659 ? -8.648 -3.671 -22.303 1.00 96.38 659 ARG A CA 1
ATOM 5058 C C . ARG A 1 659 ? -9.955 -4.287 -21.818 1.00 96.38 659 ARG A C 1
ATOM 5060 O O . ARG A 1 659 ? -10.453 -3.850 -20.789 1.00 96.38 659 ARG A O 1
ATOM 5067 N N . GLU A 1 660 ? -10.458 -5.322 -22.484 1.00 95.12 660 GLU A N 1
ATOM 5068 C CA . GLU A 1 660 ? -11.666 -6.036 -22.062 1.00 95.12 660 GLU A CA 1
ATOM 5069 C C . GLU A 1 660 ? -11.527 -6.577 -20.628 1.00 95.12 660 GLU A C 1
ATOM 5071 O O . GLU A 1 660 ? -12.381 -6.303 -19.782 1.00 95.12 660 GLU A O 1
ATOM 5076 N N . LYS A 1 661 ? -10.397 -7.230 -20.305 1.00 93.81 661 LYS A N 1
ATOM 5077 C CA . LYS A 1 661 ? -10.087 -7.690 -18.934 1.00 93.81 661 LYS A CA 1
ATOM 5078 C C . LYS A 1 661 ? -10.055 -6.542 -17.914 1.00 93.81 661 LYS A C 1
ATOM 5080 O O . LYS A 1 661 ? -10.469 -6.723 -16.772 1.00 93.81 661 LYS A O 1
ATOM 5085 N N . GLN A 1 662 ? -9.548 -5.371 -18.303 1.00 94.56 662 GLN A N 1
ATOM 5086 C CA . GLN A 1 662 ? -9.428 -4.190 -17.435 1.00 94.56 662 GLN A CA 1
ATOM 5087 C C . GLN A 1 662 ? -10.749 -3.431 -17.253 1.00 94.56 662 GLN A C 1
ATOM 5089 O O . GLN A 1 662 ? -10.929 -2.755 -16.241 1.00 94.56 662 GLN A O 1
ATOM 5094 N N . GLU A 1 663 ? -11.653 -3.505 -18.229 1.00 91.06 663 GLU A N 1
ATOM 5095 C CA . GLU A 1 663 ? -12.965 -2.849 -18.206 1.00 91.06 663 GLU A CA 1
ATOM 5096 C C . GLU A 1 663 ? -14.036 -3.697 -17.532 1.00 91.06 663 GLU A C 1
ATOM 5098 O O . GLU A 1 663 ? -14.943 -3.146 -16.914 1.00 91.06 663 GLU A O 1
ATOM 5103 N N . SER A 1 664 ? -13.892 -5.019 -17.595 1.00 85.56 664 SER A N 1
ATOM 5104 C CA . SER A 1 664 ? -14.764 -5.985 -16.926 1.00 85.56 664 SER A CA 1
ATOM 5105 C C . SER A 1 664 ? -13.955 -6.872 -15.971 1.00 85.56 664 SER A C 1
ATOM 5107 O O . SER A 1 664 ? -13.833 -8.077 -16.207 1.00 85.56 664 SER A O 1
ATOM 5109 N N . PRO A 1 665 ? -13.351 -6.304 -14.908 1.00 71.69 665 PRO A N 1
ATOM 5110 C CA . PRO A 1 665 ? -12.519 -7.080 -14.004 1.00 71.69 665 PRO A CA 1
ATOM 5111 C C . PRO A 1 665 ? -13.340 -8.170 -13.306 1.00 71.69 665 PRO A C 1
ATOM 5113 O O . PRO A 1 665 ? -14.491 -7.976 -12.916 1.00 71.69 665 PRO A O 1
ATOM 5116 N N . THR A 1 666 ? -12.710 -9.329 -13.128 1.00 76.25 666 THR A N 1
ATOM 5117 C CA . THR A 1 666 ? -13.230 -10.457 -12.351 1.00 76.25 666 THR A CA 1
ATOM 5118 C C . THR A 1 666 ? -13.525 -10.051 -10.902 1.00 76.25 666 THR A C 1
ATOM 5120 O O . THR A 1 666 ? -13.037 -9.032 -10.417 1.00 76.25 666 THR A O 1
ATOM 5123 N N . ALA A 1 667 ? -14.310 -10.853 -10.175 1.00 74.38 667 ALA A N 1
ATOM 5124 C CA . ALA A 1 667 ? -14.693 -10.542 -8.791 1.00 74.38 667 ALA A CA 1
ATOM 5125 C C . ALA A 1 667 ? -13.489 -10.372 -7.837 1.00 74.38 667 ALA A C 1
ATOM 5127 O O . ALA A 1 667 ? -13.560 -9.596 -6.888 1.00 74.38 667 ALA A O 1
ATOM 5128 N N . ASP A 1 668 ? -12.371 -11.050 -8.117 1.00 75.81 668 ASP A N 1
ATOM 5129 C CA . ASP A 1 668 ? -11.096 -10.909 -7.399 1.00 75.81 668 ASP A CA 1
ATOM 5130 C C . ASP A 1 668 ? -10.296 -9.651 -7.799 1.00 75.81 668 ASP A C 1
ATOM 5132 O O . ASP A 1 668 ? -9.228 -9.392 -7.246 1.00 75.81 668 ASP A O 1
ATOM 5136 N N . ARG A 1 669 ? -10.808 -8.865 -8.757 1.00 85.88 669 ARG A N 1
ATOM 5137 C CA . ARG A 1 669 ? -10.260 -7.599 -9.266 1.00 85.88 669 ARG A CA 1
ATOM 5138 C C . ARG A 1 669 ? -8.826 -7.702 -9.793 1.00 85.88 669 ARG A C 1
ATOM 5140 O O . ARG A 1 669 ? -8.161 -6.678 -9.942 1.00 85.88 669 ARG A O 1
ATOM 5147 N N . LYS A 1 670 ? -8.360 -8.906 -10.146 1.00 88.50 670 LYS A N 1
ATOM 5148 C CA . LYS A 1 670 ? -6.983 -9.174 -10.604 1.00 88.50 670 LYS A CA 1
ATOM 5149 C C . LYS A 1 670 ? -6.525 -8.236 -11.729 1.00 88.50 670 LYS A C 1
ATOM 5151 O O . LYS A 1 670 ? -5.397 -7.752 -11.713 1.00 88.50 670 LYS A O 1
ATOM 5156 N N . TYR A 1 671 ? -7.401 -7.981 -12.699 1.00 93.69 671 TYR A N 1
ATOM 5157 C CA . TYR A 1 671 ? -7.099 -7.165 -13.880 1.00 93.69 671 TYR A CA 1
ATOM 5158 C C . TYR A 1 671 ? -7.426 -5.678 -13.701 1.00 93.69 671 TYR A C 1
ATOM 5160 O O . TYR A 1 671 ? -7.166 -4.887 -14.608 1.00 93.69 671 TYR A O 1
ATOM 5168 N N . SER A 1 672 ? -7.988 -5.277 -12.555 1.00 93.19 672 SER A N 1
ATOM 5169 C CA . SER A 1 672 ? -8.394 -3.891 -12.338 1.00 93.19 672 SER A CA 1
ATOM 5170 C C . SER A 1 672 ? -7.183 -2.956 -12.329 1.00 93.19 672 SER A C 1
ATOM 5172 O O . SER A 1 672 ? -6.129 -3.241 -11.745 1.00 93.19 672 SER A O 1
ATOM 5174 N N . LEU A 1 673 ? -7.350 -1.798 -12.968 1.00 95.06 673 LEU A N 1
ATOM 5175 C CA . LEU A 1 673 ? -6.437 -0.662 -12.830 1.00 95.06 673 LEU A CA 1
ATOM 5176 C C . LEU A 1 673 ? -6.859 0.288 -11.712 1.00 95.06 673 LEU A C 1
ATOM 5178 O O . LEU A 1 673 ? -6.097 1.201 -11.391 1.00 95.06 673 LEU A O 1
ATOM 5182 N N . GLY A 1 674 ? -8.039 0.061 -11.130 1.00 95.75 674 GLY A N 1
ATOM 5183 C CA . GLY A 1 674 ? -8.613 0.889 -10.090 1.00 95.75 674 GLY A CA 1
ATOM 5184 C C . GLY A 1 674 ? -7.649 1.071 -8.931 1.00 95.75 674 GLY A C 1
ATOM 5185 O O . GLY A 1 674 ? -7.212 0.089 -8.325 1.00 95.75 674 GLY A O 1
ATOM 5186 N N . VAL A 1 675 ? -7.301 2.318 -8.612 1.00 96.88 675 VAL A N 1
ATOM 5187 C CA . VAL A 1 675 ? -6.413 2.600 -7.474 1.00 96.88 675 VAL A CA 1
ATOM 5188 C C . VAL A 1 675 ? -7.014 2.038 -6.189 1.00 96.88 675 VAL A C 1
ATOM 5190 O O . VAL A 1 675 ? -6.301 1.375 -5.438 1.00 96.88 675 VAL A O 1
ATOM 5193 N N . TYR A 1 676 ? -8.322 2.223 -5.975 1.00 96.19 676 TYR A N 1
ATOM 5194 C CA . TYR A 1 676 ? -9.017 1.674 -4.810 1.00 96.19 676 TYR A CA 1
ATOM 5195 C C . TYR A 1 676 ? -8.928 0.144 -4.774 1.00 96.19 676 TYR A C 1
ATOM 5197 O O . TYR A 1 676 ? -8.527 -0.442 -3.767 1.00 96.19 676 TYR A O 1
ATOM 5205 N N . ASP A 1 677 ? -9.238 -0.506 -5.897 1.00 94.00 677 ASP A N 1
ATOM 5206 C CA . ASP A 1 677 ? -9.226 -1.965 -6.014 1.00 94.00 677 ASP A CA 1
ATOM 5207 C C . ASP A 1 677 ? -7.849 -2.537 -5.658 1.00 94.00 677 ASP A C 1
ATOM 5209 O O . ASP A 1 677 ? -7.745 -3.503 -4.906 1.00 94.00 677 ASP A O 1
ATOM 5213 N N . ARG A 1 678 ? -6.777 -1.881 -6.111 1.00 93.38 678 ARG A N 1
ATOM 5214 C CA . ARG A 1 678 ? -5.396 -2.306 -5.856 1.00 93.38 678 ARG A CA 1
ATOM 5215 C C . ARG A 1 678 ? -4.946 -2.084 -4.419 1.00 93.38 678 ARG A C 1
ATOM 5217 O O . ARG A 1 678 ? -4.290 -2.966 -3.871 1.00 93.38 678 ARG A O 1
ATOM 5224 N N . ILE A 1 679 ? -5.280 -0.947 -3.802 1.00 93.50 679 ILE A N 1
ATOM 5225 C CA . ILE A 1 679 ? -4.883 -0.681 -2.406 1.00 93.50 679 ILE A CA 1
ATOM 5226 C C . ILE A 1 679 ? -5.746 -1.443 -1.391 1.00 93.50 679 ILE A C 1
ATOM 5228 O O . ILE A 1 679 ? -5.298 -1.667 -0.266 1.00 93.50 679 ILE A O 1
ATOM 5232 N N . SER A 1 680 ? -6.958 -1.854 -1.787 1.00 90.81 680 SER A N 1
ATOM 5233 C CA . SER A 1 680 ? -7.847 -2.710 -0.987 1.00 90.81 680 SER A CA 1
ATOM 5234 C C . SER A 1 680 ? -7.481 -4.199 -1.068 1.00 90.81 680 SER A C 1
ATOM 5236 O O . SER A 1 680 ? -7.881 -4.980 -0.203 1.00 90.81 680 SER A O 1
ATOM 5238 N N . ALA A 1 681 ? -6.689 -4.603 -2.070 1.00 86.88 681 ALA A N 1
ATOM 5239 C CA . ALA A 1 681 ? -6.319 -5.996 -2.287 1.00 86.88 681 ALA A CA 1
ATOM 5240 C C . ALA A 1 681 ? -5.602 -6.608 -1.061 1.00 86.88 681 ALA A C 1
ATOM 5242 O O . ALA A 1 681 ? -4.740 -5.961 -0.456 1.00 86.88 681 ALA A O 1
ATOM 5243 N N . PRO A 1 682 ? -5.864 -7.885 -0.713 1.00 79.88 682 PRO A N 1
ATOM 5244 C CA . PRO A 1 682 ? -5.222 -8.540 0.430 1.00 79.88 682 PRO A CA 1
ATOM 5245 C C . PRO A 1 682 ? -3.689 -8.559 0.367 1.00 79.88 682 PRO A C 1
ATOM 5247 O O . PRO A 1 682 ? -3.032 -8.470 1.400 1.00 79.88 682 PRO A O 1
ATOM 5250 N N . SER A 1 683 ? -3.114 -8.637 -0.838 1.00 75.56 683 SER A N 1
ATOM 5251 C CA . SER A 1 683 ? -1.664 -8.636 -1.066 1.00 75.56 683 SER A CA 1
ATOM 5252 C C . SER A 1 683 ? -1.011 -7.255 -0.938 1.00 75.56 683 SER A C 1
ATOM 5254 O O . SER A 1 683 ? 0.216 -7.159 -0.987 1.00 75.56 683 SER A O 1
ATOM 5256 N N . TRP A 1 684 ? -1.790 -6.176 -0.815 1.00 85.38 684 TRP A N 1
ATOM 5257 C CA . TRP A 1 684 ? -1.251 -4.825 -0.710 1.00 85.38 684 TRP A CA 1
ATOM 5258 C C . TRP A 1 684 ? -0.721 -4.542 0.699 1.00 85.38 684 TRP A C 1
ATOM 5260 O O . TRP A 1 684 ? -1.467 -4.517 1.676 1.00 85.38 684 TRP A O 1
ATOM 5270 N N . GLY A 1 685 ? 0.585 -4.284 0.806 1.00 78.88 685 GLY A N 1
ATOM 5271 C CA . GLY A 1 685 ? 1.261 -4.076 2.092 1.00 78.88 685 GLY A CA 1
ATOM 5272 C C . GLY A 1 685 ? 1.093 -2.684 2.717 1.00 78.88 685 GLY A C 1
ATOM 5273 O O . GLY A 1 685 ? 1.527 -2.481 3.847 1.00 78.88 685 GLY A O 1
ATOM 5274 N N . HIS A 1 686 ? 0.493 -1.712 2.018 1.00 84.81 686 HIS A N 1
ATOM 5275 C CA . HIS A 1 686 ? 0.394 -0.314 2.477 1.00 84.81 686 HIS A CA 1
ATOM 5276 C C . HIS A 1 686 ? -1.055 0.164 2.570 1.00 84.81 686 HIS A C 1
ATOM 5278 O O . HIS A 1 686 ? -1.442 1.175 1.986 1.00 84.81 686 HIS A O 1
ATOM 5284 N N . LYS A 1 687 ? -1.873 -0.584 3.316 1.00 87.31 687 LYS A N 1
ATOM 5285 C CA . LYS A 1 687 ? -3.304 -0.294 3.503 1.00 87.31 687 LYS A CA 1
ATOM 5286 C C . LYS A 1 687 ? -3.580 1.051 4.198 1.00 87.31 687 LYS A C 1
ATOM 5288 O O . LYS A 1 687 ? -4.652 1.619 4.015 1.00 87.31 687 LYS A O 1
ATOM 5293 N N . SER A 1 688 ? -2.604 1.604 4.925 1.00 88.75 688 SER A N 1
ATOM 5294 C CA . SER A 1 688 ? -2.685 2.923 5.577 1.00 88.75 688 SER A CA 1
ATOM 5295 C C . SER A 1 688 ? -2.837 4.105 4.609 1.00 88.75 688 SER A C 1
ATOM 5297 O O . SER A 1 688 ? -3.109 5.214 5.056 1.00 88.75 688 SER A O 1
ATOM 5299 N N . MET A 1 689 ? -2.707 3.888 3.294 1.00 94.44 689 MET A N 1
ATOM 5300 C CA . MET A 1 689 ? -2.898 4.914 2.261 1.00 94.44 689 MET A CA 1
ATOM 5301 C C . MET A 1 689 ? -4.346 5.390 2.100 1.00 94.44 689 MET A C 1
ATOM 5303 O O . MET A 1 689 ? -4.549 6.496 1.603 1.00 94.44 689 MET A O 1
ATOM 5307 N N . LEU A 1 690 ? -5.340 4.590 2.506 1.00 96.56 690 LEU A N 1
ATOM 5308 C CA . LEU A 1 690 ? -6.751 4.871 2.229 1.00 96.56 690 LEU A CA 1
ATOM 5309 C C . LEU A 1 690 ? -7.211 6.228 2.787 1.00 96.56 690 LEU A C 1
ATOM 5311 O O . LEU A 1 690 ? -7.626 7.095 2.020 1.00 96.56 690 LEU A O 1
ATOM 5315 N N . LEU A 1 691 ? -7.137 6.420 4.109 1.00 97.56 691 LEU A N 1
ATOM 5316 C CA . LEU A 1 691 ? -7.651 7.639 4.744 1.00 97.56 691 LEU A CA 1
ATOM 5317 C C . LEU A 1 691 ? -6.873 8.897 4.325 1.00 97.56 691 LEU A C 1
ATOM 5319 O O . LEU A 1 691 ? -7.530 9.880 3.989 1.00 97.56 691 LEU A O 1
ATOM 5323 N N . PRO A 1 692 ? -5.524 8.899 4.249 1.00 97.19 692 PRO A N 1
ATOM 5324 C CA . PRO A 1 692 ? -4.782 10.028 3.693 1.00 97.19 692 PRO A CA 1
ATOM 5325 C C . PRO A 1 692 ? -5.234 10.429 2.287 1.00 97.19 692 PRO A C 1
ATOM 5327 O O . PRO A 1 692 ? -5.425 11.613 2.046 1.00 97.19 692 PRO A O 1
ATOM 5330 N N . LEU A 1 693 ? -5.490 9.473 1.385 1.00 97.81 693 LEU A N 1
ATOM 5331 C CA . LEU A 1 693 ? -5.976 9.783 0.033 1.00 97.81 693 LEU A CA 1
ATOM 5332 C C . LEU A 1 693 ? -7.413 10.313 0.025 1.00 97.81 693 LEU A C 1
ATOM 5334 O O . LEU A 1 693 ? -7.719 11.218 -0.751 1.00 97.81 693 LEU A O 1
ATOM 5338 N N . LEU A 1 694 ? -8.294 9.786 0.878 1.00 97.94 694 LEU A N 1
ATOM 5339 C CA . LEU A 1 694 ? -9.680 10.255 0.987 1.00 97.94 694 LEU A CA 1
ATOM 5340 C C . LEU A 1 694 ? -9.798 11.659 1.600 1.00 97.94 694 LEU A C 1
ATOM 5342 O O . LEU A 1 694 ? -10.810 12.316 1.378 1.00 97.94 694 LEU A O 1
ATOM 5346 N N . THR A 1 695 ? -8.780 12.105 2.343 1.00 96.69 695 THR A N 1
ATOM 5347 C CA . THR A 1 695 ? -8.794 13.341 3.149 1.00 96.69 695 THR A CA 1
ATOM 5348 C C . THR A 1 695 ? -7.709 14.343 2.739 1.00 96.69 695 THR A C 1
ATOM 5350 O O . THR A 1 695 ? -7.319 15.207 3.527 1.00 96.69 695 THR A O 1
ATOM 5353 N N . LEU A 1 696 ? -7.192 14.235 1.511 1.00 96.50 696 LEU A N 1
ATOM 5354 C CA . LEU A 1 696 ? -6.275 15.231 0.960 1.00 96.50 696 LEU A CA 1
ATOM 5355 C C . LEU A 1 696 ? -6.966 16.607 0.908 1.00 96.50 696 LEU A C 1
ATOM 5357 O O . LEU A 1 696 ? -8.023 16.718 0.282 1.00 96.50 696 LEU A O 1
ATOM 5361 N N . PRO A 1 697 ? -6.383 17.666 1.502 1.00 94.31 697 PRO A N 1
ATOM 5362 C CA . PRO A 1 697 ? -6.979 19.002 1.454 1.00 94.31 697 PRO A CA 1
ATOM 5363 C C . PRO A 1 697 ? -6.853 19.642 0.065 1.00 94.31 697 PRO A C 1
ATOM 5365 O O . PRO A 1 697 ? -7.675 20.470 -0.320 1.00 94.31 697 PRO A O 1
ATOM 5368 N N . GLU A 1 698 ? -5.833 19.250 -0.700 1.00 93.56 698 GLU A N 1
ATOM 5369 C CA . GLU A 1 698 ? -5.540 19.766 -2.032 1.00 93.56 698 GLU A CA 1
ATOM 5370 C C . GLU A 1 698 ? -4.856 18.708 -2.908 1.00 93.56 698 GLU A C 1
ATOM 5372 O O . GLU A 1 698 ? -4.395 17.669 -2.431 1.00 93.56 698 GLU A O 1
ATOM 5377 N N . GLU A 1 699 ? -4.775 18.986 -4.208 1.00 95.94 699 GLU A N 1
ATOM 5378 C CA . GLU A 1 699 ? -4.052 18.150 -5.165 1.00 95.94 699 GLU A CA 1
ATOM 5379 C C . GLU A 1 699 ? -2.537 18.383 -5.052 1.00 95.94 699 GLU A C 1
ATOM 5381 O O . GLU A 1 699 ? -1.974 19.247 -5.725 1.00 95.94 699 GLU A O 1
ATOM 5386 N N . SER A 1 700 ? -1.886 17.612 -4.176 1.00 94.50 700 SER A N 1
ATOM 5387 C CA . SER A 1 700 ? -0.428 17.623 -3.951 1.00 94.50 700 SER A CA 1
ATOM 5388 C C . SER A 1 700 ? 0.268 16.307 -4.332 1.00 94.50 700 SER A C 1
ATOM 5390 O O . SER A 1 700 ? 1.498 16.220 -4.345 1.00 94.50 700 SER A O 1
ATOM 5392 N N . VAL A 1 701 ? -0.508 15.275 -4.677 1.00 97.81 701 VAL A N 1
ATOM 5393 C CA . VAL A 1 701 ? -0.032 13.925 -5.014 1.00 97.81 701 VAL A CA 1
ATOM 5394 C C . VAL A 1 701 ? -0.629 13.487 -6.344 1.00 97.81 701 VAL A C 1
ATOM 5396 O O . VAL A 1 701 ? -1.808 13.722 -6.613 1.00 97.81 701 VAL A O 1
ATOM 5399 N N . TYR A 1 702 ? 0.175 12.831 -7.178 1.00 98.44 702 TYR A N 1
ATOM 5400 C CA . TYR A 1 702 ? -0.315 12.132 -8.363 1.00 98.44 702 TYR A CA 1
ATOM 5401 C C . TYR A 1 702 ? -0.170 10.620 -8.194 1.00 98.44 702 TYR A C 1
ATOM 5403 O O . TYR A 1 702 ? 0.732 10.135 -7.504 1.00 98.44 702 TYR A O 1
ATOM 5411 N N . ILE A 1 703 ? -1.055 9.880 -8.859 1.00 98.56 703 ILE A N 1
ATOM 5412 C CA . ILE A 1 703 ? -1.034 8.423 -8.918 1.00 98.56 703 ILE A CA 1
ATOM 5413 C C . ILE A 1 703 ? -1.181 7.997 -10.377 1.00 98.56 703 ILE A C 1
ATOM 5415 O O . ILE A 1 703 ? -2.121 8.406 -11.054 1.00 98.56 703 ILE A O 1
ATOM 5419 N N . SER A 1 704 ? -0.274 7.153 -10.862 1.00 98.31 704 SER A N 1
ATOM 5420 C CA . SER A 1 704 ? -0.371 6.544 -12.194 1.00 98.31 704 SER A CA 1
ATOM 5421 C C . SER A 1 704 ? -0.500 5.033 -12.053 1.00 98.31 704 SER A C 1
ATOM 5423 O O . SER A 1 704 ? 0.399 4.378 -11.528 1.00 98.31 704 SER A O 1
ATOM 5425 N N . SER A 1 705 ? -1.597 4.473 -12.552 1.00 98.06 705 SER A N 1
ATOM 5426 C CA . SER A 1 705 ? -1.901 3.042 -12.529 1.00 98.06 705 SER A CA 1
ATOM 5427 C C . SER A 1 705 ? -1.926 2.488 -13.953 1.00 98.06 705 SER A C 1
ATOM 5429 O O . SER A 1 705 ? -2.614 3.023 -14.819 1.00 98.06 705 SER A O 1
ATOM 5431 N N . ASN A 1 706 ? -1.178 1.418 -14.209 1.00 96.94 706 ASN A N 1
ATOM 5432 C CA . ASN A 1 706 ? -1.197 0.664 -15.470 1.00 96.94 706 ASN A CA 1
ATOM 5433 C C . ASN A 1 706 ? -1.196 -0.843 -15.176 1.00 96.94 706 ASN A C 1
ATOM 5435 O O . ASN A 1 706 ? -1.215 -1.231 -14.010 1.00 96.94 706 ASN A O 1
ATOM 5439 N N . MET A 1 707 ? -1.154 -1.714 -16.190 1.00 95.19 707 MET A N 1
ATOM 5440 C CA . MET A 1 707 ? -1.333 -3.160 -15.974 1.00 95.19 707 MET A CA 1
ATOM 5441 C C . MET A 1 707 ? -0.427 -3.789 -14.901 1.00 95.19 707 MET A C 1
ATOM 5443 O O . MET A 1 707 ? -0.911 -4.661 -14.189 1.00 95.19 707 MET A O 1
ATOM 5447 N N . SER A 1 708 ? 0.811 -3.306 -14.722 1.00 95.25 708 SER A N 1
ATOM 5448 C CA . SER A 1 708 ? 1.803 -3.922 -13.823 1.00 95.25 708 SER A CA 1
ATOM 5449 C C . SER A 1 708 ? 2.266 -3.025 -12.670 1.00 95.25 708 SER A C 1
ATOM 5451 O O . SER A 1 708 ? 2.927 -3.514 -11.748 1.00 95.25 708 SER A O 1
ATOM 5453 N N . THR A 1 709 ? 1.996 -1.717 -12.708 1.00 96.31 709 THR A N 1
ATOM 5454 C CA . THR A 1 709 ? 2.531 -0.776 -11.712 1.00 96.31 709 THR A CA 1
ATOM 5455 C C . THR A 1 709 ? 1.492 0.183 -11.157 1.00 96.31 709 THR A C 1
ATOM 5457 O O . THR A 1 709 ? 0.522 0.541 -11.830 1.00 96.31 709 THR A O 1
ATOM 5460 N N . LEU A 1 710 ? 1.745 0.616 -9.922 1.00 97.00 710 LEU A N 1
ATOM 5461 C CA . LEU A 1 710 ? 1.053 1.706 -9.249 1.00 97.00 710 LEU A CA 1
ATOM 5462 C C . LEU A 1 710 ? 2.102 2.700 -8.731 1.00 97.00 710 LEU A C 1
ATOM 5464 O O . LEU A 1 710 ? 2.825 2.416 -7.771 1.00 97.00 710 LEU A O 1
ATOM 5468 N N . ALA A 1 711 ? 2.218 3.836 -9.414 1.00 97.56 711 ALA A N 1
ATOM 5469 C CA . ALA A 1 711 ? 3.192 4.875 -9.113 1.00 97.56 711 ALA A CA 1
ATOM 5470 C C . ALA A 1 711 ? 2.576 5.994 -8.272 1.00 97.56 711 ALA A C 1
ATOM 5472 O O . ALA A 1 711 ? 1.464 6.422 -8.567 1.00 97.56 711 ALA A O 1
ATOM 5473 N N . PHE A 1 712 ? 3.315 6.491 -7.281 1.00 97.75 712 PHE A N 1
ATOM 5474 C CA . PHE A 1 712 ? 2.939 7.611 -6.417 1.00 97.75 712 PHE A CA 1
ATOM 5475 C C . PHE A 1 712 ? 4.039 8.670 -6.448 1.00 97.75 712 PHE A C 1
ATOM 5477 O O . PHE A 1 712 ? 5.215 8.327 -6.301 1.00 97.75 712 PHE A O 1
ATOM 5484 N N . GLY A 1 713 ? 3.673 9.945 -6.575 1.00 97.31 713 GLY A N 1
ATOM 5485 C CA . GLY A 1 713 ? 4.650 11.033 -6.567 1.00 97.31 713 GLY A CA 1
ATOM 5486 C C . GLY A 1 713 ? 4.107 12.374 -6.085 1.00 97.31 713 GLY A C 1
ATOM 5487 O O . GLY A 1 713 ? 2.900 12.595 -6.003 1.00 97.31 713 GLY A O 1
ATOM 5488 N N . SER A 1 714 ? 5.043 13.256 -5.737 1.00 96.38 714 SER A N 1
ATOM 5489 C CA . SER A 1 714 ? 4.813 14.610 -5.220 1.00 96.38 714 SER A CA 1
ATOM 5490 C C . SER A 1 714 ? 4.777 15.643 -6.349 1.00 96.38 714 SER A C 1
ATOM 5492 O O . SER A 1 714 ? 5.547 15.551 -7.307 1.00 96.38 714 SER A O 1
ATOM 5494 N N . TYR A 1 715 ? 3.931 16.668 -6.218 1.00 96.88 715 TYR A N 1
ATOM 5495 C CA . TYR A 1 715 ? 3.935 17.818 -7.131 1.00 96.88 715 TYR A CA 1
ATOM 5496 C C . TYR A 1 715 ? 5.173 18.698 -6.908 1.00 96.88 715 TYR A C 1
ATOM 5498 O O . TYR A 1 715 ? 5.771 19.206 -7.856 1.00 96.88 715 TYR A O 1
ATOM 5506 N N . GLU A 1 716 ? 5.620 18.827 -5.660 1.00 96.31 716 GLU A N 1
ATOM 5507 C CA . GLU A 1 716 ? 6.783 19.613 -5.247 1.00 96.31 716 GLU A CA 1
ATOM 5508 C C . GLU A 1 716 ? 8.106 19.064 -5.805 1.00 96.31 716 GLU A C 1
ATOM 5510 O O . GLU A 1 716 ? 9.080 19.807 -5.929 1.00 96.31 716 GLU A O 1
ATOM 5515 N N . ARG A 1 717 ? 8.143 17.797 -6.240 1.00 96.12 717 ARG A N 1
ATOM 5516 C CA . ARG A 1 717 ? 9.249 17.217 -7.030 1.00 96.12 717 ARG A CA 1
ATOM 5517 C C . ARG A 1 717 ? 9.456 17.920 -8.384 1.00 96.12 717 ARG A C 1
ATOM 5519 O O . ARG A 1 717 ? 10.578 17.957 -8.895 1.00 96.12 717 ARG A O 1
ATOM 5526 N N . TYR A 1 718 ? 8.395 18.505 -8.940 1.00 96.50 718 TYR A N 1
ATOM 5527 C CA . TYR A 1 718 ? 8.344 19.140 -10.266 1.00 96.50 718 TYR A CA 1
ATOM 5528 C C . TYR A 1 718 ? 8.064 20.643 -10.200 1.00 96.50 718 TYR A C 1
ATOM 5530 O O . TYR A 1 718 ? 7.641 21.239 -11.192 1.00 96.50 718 TYR A O 1
ATOM 5538 N N . ARG A 1 719 ? 8.320 21.271 -9.046 1.00 95.44 719 ARG A N 1
ATOM 5539 C CA . ARG A 1 719 ? 8.253 22.726 -8.857 1.00 95.44 719 ARG A CA 1
ATOM 5540 C C . ARG A 1 719 ? 9.411 23.428 -9.578 1.00 95.44 719 ARG A C 1
ATOM 5542 O O . ARG A 1 719 ? 10.345 23.947 -8.972 1.00 95.44 719 ARG A O 1
ATOM 5549 N N . ASP A 1 720 ? 9.401 23.334 -10.900 1.00 92.12 720 ASP A N 1
ATOM 5550 C CA . ASP A 1 720 ? 10.439 23.851 -11.782 1.00 92.12 720 ASP A CA 1
ATOM 5551 C C . ASP A 1 720 ? 10.321 25.369 -11.959 1.00 92.12 720 ASP A C 1
ATOM 5553 O O . ASP A 1 720 ? 9.273 25.964 -11.705 1.00 92.12 720 ASP A O 1
ATOM 5557 N N . SER A 1 721 ? 11.416 25.997 -12.394 1.00 92.06 721 SER A N 1
ATOM 5558 C CA . SER A 1 721 ? 11.377 27.366 -12.903 1.00 92.06 721 SER A CA 1
ATOM 5559 C C . SER A 1 721 ? 11.094 27.312 -14.401 1.00 92.06 721 SER A C 1
ATOM 5561 O O . SER A 1 721 ? 11.858 26.699 -15.148 1.00 92.06 721 SER A O 1
ATOM 5563 N N . VAL A 1 722 ? 9.992 27.924 -14.826 1.00 89.19 722 VAL A N 1
ATOM 5564 C CA . VAL A 1 722 ? 9.598 28.061 -16.232 1.00 89.19 722 VAL A CA 1
ATOM 5565 C C . VAL A 1 722 ? 9.548 29.551 -16.541 1.00 89.19 722 VAL A C 1
ATOM 5567 O O . VAL A 1 722 ? 8.916 30.310 -15.809 1.00 89.19 722 VAL A O 1
ATOM 5570 N N . ASP A 1 723 ? 10.288 29.980 -17.564 1.00 89.69 723 ASP A N 1
ATOM 5571 C CA . ASP A 1 723 ? 10.417 31.390 -17.962 1.00 89.69 723 ASP A CA 1
ATOM 5572 C C . ASP A 1 723 ? 10.814 32.335 -16.806 1.00 89.69 723 ASP A C 1
ATOM 5574 O O . ASP A 1 723 ? 10.372 33.478 -16.715 1.00 89.69 723 ASP A O 1
ATOM 5578 N N . GLY A 1 724 ? 11.662 31.845 -15.893 1.00 87.88 724 GLY A N 1
ATOM 5579 C CA . GLY A 1 724 ? 12.145 32.595 -14.727 1.00 87.88 724 GLY A CA 1
ATOM 5580 C C . GLY A 1 724 ? 11.188 32.617 -13.529 1.00 87.88 724 GLY A C 1
ATOM 5581 O O . GLY A 1 724 ? 11.532 33.192 -12.499 1.00 87.88 724 GLY A O 1
ATOM 5582 N N . VAL A 1 725 ? 10.025 31.960 -13.616 1.00 91.31 725 VAL A N 1
ATOM 5583 C CA . VAL A 1 725 ? 9.022 31.891 -12.543 1.00 91.31 725 VAL A CA 1
ATOM 5584 C C . VAL A 1 725 ? 8.973 30.483 -11.959 1.00 91.31 725 VAL A C 1
ATOM 5586 O O . VAL A 1 725 ? 8.863 29.500 -12.687 1.00 91.31 725 VAL A O 1
ATOM 5589 N N . ILE A 1 726 ? 9.064 30.369 -10.633 1.00 94.81 726 ILE A N 1
ATOM 5590 C CA . ILE A 1 726 ? 8.895 29.090 -9.933 1.00 94.81 726 ILE A CA 1
ATOM 5591 C C . ILE A 1 726 ? 7.413 28.724 -9.959 1.00 94.81 726 ILE A C 1
ATOM 5593 O O . ILE A 1 726 ? 6.572 29.486 -9.481 1.00 94.81 726 ILE A O 1
ATOM 5597 N N . LEU A 1 727 ? 7.095 27.557 -10.516 1.00 95.25 727 LEU A N 1
ATOM 5598 C CA . LEU A 1 727 ? 5.718 27.089 -10.618 1.00 95.25 727 LEU A CA 1
ATOM 5599 C C . LEU A 1 727 ? 5.088 26.911 -9.228 1.00 95.25 727 LEU A C 1
ATOM 5601 O O . LEU A 1 727 ? 5.695 26.363 -8.313 1.00 95.25 727 LEU A O 1
ATOM 5605 N N . SER A 1 728 ? 3.839 27.335 -9.068 1.00 93.94 728 SER A N 1
ATOM 5606 C CA . SER A 1 728 ? 3.043 27.137 -7.853 1.00 93.94 728 SER A CA 1
ATOM 5607 C C . SER A 1 728 ? 1.551 27.098 -8.206 1.00 93.94 728 SER A C 1
ATOM 5609 O O . SER A 1 728 ? 1.178 27.353 -9.356 1.00 93.94 728 SER A O 1
ATOM 5611 N N . GLY A 1 729 ? 0.697 26.722 -7.248 1.00 93.25 729 GLY A N 1
ATOM 5612 C CA . GLY A 1 729 ? -0.758 26.686 -7.435 1.00 93.25 729 GLY A CA 1
ATOM 5613 C C . GLY A 1 729 ? -1.194 25.916 -8.689 1.00 93.25 729 GLY A C 1
ATOM 5614 O O . GLY A 1 729 ? -0.685 24.831 -8.977 1.00 93.25 729 GLY A O 1
ATOM 5615 N N . ASP A 1 730 ? -2.120 26.489 -9.461 1.00 95.12 730 ASP A N 1
ATOM 5616 C CA . ASP A 1 730 ? -2.668 25.860 -10.673 1.00 95.12 730 ASP A CA 1
ATOM 5617 C C . ASP A 1 730 ? -1.653 25.681 -11.807 1.00 95.12 730 ASP A C 1
ATOM 5619 O O . ASP A 1 730 ? -1.771 24.733 -12.589 1.00 95.12 730 ASP A O 1
ATOM 5623 N N . ALA A 1 731 ? -0.638 26.547 -11.893 1.00 95.81 731 ALA A N 1
ATOM 5624 C CA . ALA A 1 731 ? 0.405 26.434 -12.911 1.00 95.81 731 ALA A CA 1
ATOM 5625 C C . ALA A 1 731 ? 1.266 25.185 -12.676 1.00 95.81 731 ALA A C 1
ATOM 5627 O O . ALA A 1 731 ? 1.498 24.408 -13.604 1.00 95.81 731 ALA A O 1
ATOM 5628 N N . LEU A 1 732 ? 1.663 24.941 -11.418 1.00 96.19 732 LEU A N 1
ATOM 5629 C CA . LEU A 1 732 ? 2.327 23.695 -11.032 1.00 96.19 732 LEU A CA 1
ATOM 5630 C C . LEU A 1 732 ? 1.422 22.493 -11.297 1.00 96.19 732 LEU A C 1
ATOM 5632 O O . LEU A 1 732 ? 1.877 21.506 -11.874 1.00 96.19 732 LEU A O 1
ATOM 5636 N N . ARG A 1 733 ? 0.137 22.586 -10.927 1.00 96.88 733 ARG A N 1
ATOM 5637 C CA . ARG A 1 733 ? -0.788 21.467 -11.113 1.00 96.88 733 ARG A CA 1
ATOM 5638 C C . ARG A 1 733 ? -0.946 21.070 -12.572 1.00 96.88 733 ARG A C 1
ATOM 5640 O O . ARG A 1 733 ? -0.788 19.905 -12.920 1.00 96.88 733 ARG A O 1
ATOM 5647 N N . THR A 1 734 ? -1.180 22.045 -13.442 1.00 97.31 734 THR A N 1
ATOM 5648 C CA . THR A 1 734 ? -1.312 21.825 -14.888 1.00 97.31 734 THR A CA 1
ATOM 5649 C C . THR A 1 734 ? -0.035 21.232 -15.484 1.00 97.31 734 THR A C 1
ATOM 5651 O O . THR A 1 734 ? -0.100 20.295 -16.282 1.00 97.31 734 THR A O 1
ATOM 5654 N N . TYR A 1 735 ? 1.129 21.737 -15.063 1.00 96.81 735 TYR A N 1
ATOM 5655 C CA . TYR A 1 735 ? 2.424 21.226 -15.505 1.00 96.81 735 TYR A CA 1
ATOM 5656 C C . TYR A 1 735 ? 2.624 19.753 -15.119 1.00 96.81 735 TYR A C 1
ATOM 5658 O O . TYR A 1 735 ? 2.989 18.940 -15.971 1.00 96.81 735 TYR A O 1
ATOM 5666 N N . VAL A 1 736 ? 2.326 19.389 -13.868 1.00 97.75 736 VAL A N 1
ATOM 5667 C CA . VAL A 1 736 ? 2.448 18.007 -13.380 1.00 97.75 736 VAL A CA 1
ATOM 5668 C C . VAL A 1 736 ? 1.442 17.084 -14.063 1.00 97.75 736 VAL A C 1
ATOM 5670 O O . VAL A 1 736 ? 1.854 16.044 -14.567 1.00 97.75 736 VAL A O 1
ATOM 5673 N N . ARG A 1 737 ? 0.159 17.458 -14.170 1.00 98.31 737 ARG A N 1
ATOM 5674 C CA . ARG A 1 737 ? -0.872 16.634 -14.837 1.00 98.31 737 ARG A CA 1
ATOM 5675 C C . ARG A 1 737 ? -0.468 16.231 -16.255 1.00 98.31 737 ARG A C 1
ATOM 5677 O O . ARG A 1 737 ? -0.483 15.049 -16.581 1.00 98.31 737 ARG A O 1
ATOM 5684 N N . ASN A 1 738 ? -0.007 17.193 -17.058 1.00 97.75 738 ASN A N 1
ATOM 5685 C CA . ASN A 1 738 ? 0.456 16.932 -18.424 1.00 97.75 738 ASN A CA 1
ATOM 5686 C C . ASN A 1 738 ? 1.619 15.919 -18.448 1.00 97.75 738 ASN A C 1
ATOM 5688 O O . ASN A 1 738 ? 1.625 14.959 -19.220 1.00 97.75 738 ASN A O 1
ATOM 5692 N N . ARG A 1 739 ? 2.591 16.086 -17.547 1.00 97.56 739 ARG A N 1
ATOM 5693 C CA . ARG A 1 739 ? 3.727 15.167 -17.409 1.00 97.56 739 ARG A CA 1
ATOM 5694 C C . ARG A 1 739 ? 3.284 13.759 -16.991 1.00 97.56 739 ARG A C 1
ATOM 5696 O O . ARG A 1 739 ? 3.775 12.788 -17.566 1.00 97.56 739 ARG A O 1
ATOM 5703 N N . VAL A 1 740 ? 2.340 13.645 -16.052 1.00 98.50 740 VAL A N 1
ATOM 5704 C CA . VAL A 1 740 ? 1.748 12.363 -15.634 1.00 98.50 740 VAL A CA 1
ATOM 5705 C C . VAL A 1 740 ? 1.045 11.687 -16.807 1.00 98.50 740 VAL A C 1
ATOM 5707 O O . VAL A 1 740 ? 1.304 10.514 -17.055 1.00 98.50 740 VAL A O 1
ATOM 5710 N N . ASP A 1 741 ? 0.231 12.411 -17.577 1.00 98.31 741 ASP A N 1
ATOM 5711 C CA . ASP A 1 741 ? -0.492 11.849 -18.725 1.00 98.31 741 ASP A CA 1
ATOM 5712 C C . ASP A 1 741 ? 0.459 11.313 -19.802 1.00 98.31 741 ASP A C 1
ATOM 5714 O O . ASP A 1 741 ? 0.237 10.234 -20.361 1.00 98.31 741 ASP A O 1
ATOM 5718 N N . ILE A 1 742 ? 1.537 12.049 -20.094 1.00 97.38 742 ILE A N 1
ATOM 5719 C CA . ILE A 1 742 ? 2.570 11.621 -21.046 1.00 97.38 742 ILE A CA 1
ATOM 5720 C C . ILE A 1 742 ? 3.295 10.377 -20.523 1.00 97.38 742 ILE A C 1
ATOM 5722 O O . ILE A 1 742 ? 3.435 9.400 -21.262 1.00 97.38 742 ILE A O 1
ATOM 5726 N N . ALA A 1 743 ? 3.752 10.393 -19.268 1.00 98.12 743 ALA A N 1
ATOM 5727 C CA . ALA A 1 743 ? 4.478 9.271 -18.680 1.00 98.12 743 ALA A CA 1
ATOM 5728 C C . ALA A 1 743 ? 3.597 8.015 -18.599 1.00 98.12 743 ALA A C 1
ATOM 5730 O O . ALA A 1 743 ? 4.023 6.939 -19.008 1.00 98.12 743 ALA A O 1
ATOM 5731 N N . ALA A 1 744 ? 2.339 8.153 -18.171 1.00 98.25 744 ALA A N 1
ATOM 5732 C CA . ALA A 1 744 ? 1.386 7.052 -18.078 1.00 98.25 744 ALA A CA 1
ATOM 5733 C C . ALA A 1 744 ? 1.145 6.381 -19.440 1.00 98.25 744 ALA A C 1
ATOM 5735 O O . ALA A 1 744 ? 1.186 5.151 -19.523 1.00 98.25 744 ALA A O 1
ATOM 5736 N N . LYS A 1 745 ? 0.976 7.168 -20.516 1.00 97.75 745 LYS A N 1
ATOM 5737 C CA . LYS A 1 745 ? 0.864 6.645 -21.892 1.00 97.75 745 LYS A CA 1
ATOM 5738 C C . LYS A 1 745 ? 2.112 5.870 -22.305 1.00 97.75 745 LYS A C 1
ATOM 5740 O O . LYS A 1 745 ? 1.993 4.762 -22.810 1.00 97.75 745 LYS A O 1
ATOM 5745 N N . ARG A 1 746 ? 3.306 6.410 -22.041 1.00 97.75 746 ARG A N 1
ATOM 5746 C CA . ARG A 1 746 ? 4.572 5.730 -22.360 1.00 97.75 746 ARG A CA 1
ATOM 5747 C C . ARG A 1 746 ? 4.749 4.429 -21.574 1.00 97.75 746 ARG A C 1
ATOM 5749 O O . ARG A 1 746 ? 5.167 3.428 -22.143 1.00 97.75 746 ARG A O 1
ATOM 5756 N N . HIS A 1 747 ? 4.410 4.422 -20.285 1.00 98.12 747 HIS A N 1
ATOM 5757 C CA . HIS A 1 747 ? 4.489 3.215 -19.460 1.00 98.12 747 HIS A CA 1
ATOM 5758 C C . HIS A 1 747 ? 3.503 2.136 -19.927 1.00 98.12 747 HIS A C 1
ATOM 5760 O O . HIS A 1 747 ? 3.849 0.958 -19.930 1.00 98.12 747 HIS A O 1
ATOM 5766 N N . ARG A 1 748 ? 2.289 2.524 -20.342 1.00 97.88 748 ARG A N 1
ATOM 5767 C CA . ARG A 1 748 ? 1.338 1.610 -20.987 1.00 97.88 748 ARG A CA 1
ATOM 5768 C C . ARG A 1 748 ? 1.908 1.057 -22.291 1.00 97.88 748 ARG A C 1
ATOM 5770 O O . ARG A 1 748 ? 1.929 -0.154 -22.444 1.00 97.88 748 ARG A O 1
ATOM 5777 N N . ASP A 1 749 ? 2.398 1.919 -23.182 1.00 97.56 749 ASP A N 1
ATOM 5778 C CA . ASP A 1 749 ? 2.961 1.515 -24.479 1.00 97.56 749 ASP A CA 1
ATOM 5779 C C . ASP A 1 749 ? 4.088 0.482 -24.306 1.00 97.56 749 ASP A C 1
ATOM 5781 O O . ASP A 1 749 ? 4.115 -0.529 -25.005 1.00 97.56 749 ASP A O 1
ATOM 5785 N N . HIS A 1 750 ? 4.967 0.677 -23.316 1.00 97.94 750 HIS A N 1
ATOM 5786 C CA . HIS A 1 750 ? 6.003 -0.297 -22.963 1.00 97.94 750 HIS A CA 1
ATOM 5787 C C . HIS A 1 750 ? 5.423 -1.668 -22.597 1.00 97.94 750 HIS A C 1
ATOM 5789 O O . HIS A 1 750 ? 5.924 -2.696 -23.052 1.00 97.94 750 HIS A O 1
ATOM 5795 N N . TYR A 1 751 ? 4.376 -1.696 -21.772 1.00 98.00 751 TYR A N 1
ATOM 5796 C CA . TYR A 1 751 ? 3.764 -2.949 -21.348 1.00 98.00 751 TYR A CA 1
ATOM 5797 C C . TYR A 1 751 ? 2.917 -3.617 -22.425 1.00 98.00 751 TYR A C 1
ATOM 5799 O O . TYR A 1 751 ? 2.890 -4.841 -22.457 1.00 98.00 751 TYR A O 1
ATOM 5807 N N . ASP A 1 752 ? 2.284 -2.860 -23.319 1.00 98.00 752 ASP A N 1
ATOM 5808 C CA . ASP A 1 752 ? 1.563 -3.424 -24.464 1.00 98.00 752 ASP A CA 1
ATOM 5809 C C . ASP A 1 752 ? 2.540 -4.157 -25.401 1.00 98.00 752 ASP A C 1
ATOM 5811 O O . ASP A 1 752 ? 2.273 -5.283 -25.821 1.00 98.00 752 ASP A O 1
ATOM 5815 N N . ILE A 1 753 ? 3.727 -3.584 -25.638 1.00 97.94 753 ILE A N 1
ATOM 5816 C CA . ILE A 1 753 ? 4.802 -4.252 -26.389 1.00 97.94 753 ILE A CA 1
ATOM 5817 C C . ILE A 1 753 ? 5.219 -5.550 -25.690 1.00 97.94 753 ILE A C 1
ATOM 5819 O O . ILE A 1 753 ? 5.227 -6.610 -26.311 1.00 97.94 753 ILE A O 1
ATOM 5823 N N . TRP A 1 754 ? 5.522 -5.504 -24.388 1.00 97.81 754 TRP A N 1
ATOM 5824 C CA . TRP A 1 754 ? 5.889 -6.716 -23.647 1.00 97.81 754 TRP A CA 1
ATOM 5825 C C . TRP A 1 754 ? 4.775 -7.755 -23.629 1.00 97.81 754 TRP A C 1
ATOM 5827 O O . TRP A 1 754 ? 5.055 -8.940 -23.766 1.00 97.81 754 TRP A O 1
ATOM 5837 N N . TYR A 1 755 ? 3.518 -7.338 -23.500 1.00 97.50 755 TYR A N 1
ATOM 5838 C CA . TYR A 1 755 ? 2.386 -8.250 -23.541 1.00 97.50 755 TYR A CA 1
ATOM 5839 C C . TYR A 1 755 ? 2.368 -9.022 -24.858 1.00 97.50 755 TYR A C 1
ATOM 5841 O O . TYR A 1 755 ? 2.255 -10.240 -24.834 1.00 97.50 755 TYR A O 1
ATOM 5849 N N . ASN A 1 756 ? 2.560 -8.355 -25.996 1.00 95.88 756 ASN A N 1
ATOM 5850 C CA . ASN A 1 756 ? 2.572 -9.009 -27.306 1.00 95.88 756 ASN A CA 1
ATOM 5851 C C . ASN A 1 756 ? 3.717 -10.018 -27.493 1.00 95.88 756 ASN A C 1
ATOM 5853 O O . ASN A 1 756 ? 3.549 -10.990 -28.228 1.00 95.88 756 ASN A O 1
ATOM 5857 N N . LEU A 1 757 ? 4.847 -9.820 -26.810 1.00 95.38 757 LEU A N 1
ATOM 5858 C CA . LEU A 1 757 ? 6.037 -10.668 -26.932 1.00 95.38 757 LEU A CA 1
ATOM 5859 C C . LEU A 1 757 ? 6.041 -11.891 -26.010 1.00 95.38 757 LEU A C 1
ATOM 5861 O O . LEU A 1 757 ? 6.849 -12.784 -26.219 1.00 95.38 757 LEU A O 1
ATOM 5865 N N . LEU A 1 758 ? 5.208 -11.938 -24.972 1.00 96.69 758 LEU A N 1
ATOM 5866 C CA . LEU A 1 758 ? 5.291 -12.982 -23.945 1.00 96.69 758 LEU A CA 1
ATOM 5867 C C . LEU A 1 758 ? 4.362 -14.170 -24.208 1.00 96.69 758 LEU A C 1
ATOM 5869 O O . LEU A 1 758 ? 3.280 -14.040 -24.792 1.00 96.69 758 LEU A O 1
ATOM 5873 N N . ASP A 1 759 ? 4.751 -15.332 -23.684 1.00 95.12 759 ASP A N 1
ATOM 5874 C CA . ASP A 1 759 ? 3.881 -16.497 -23.582 1.00 95.12 759 ASP A CA 1
ATOM 5875 C C . ASP A 1 759 ? 2.635 -16.235 -22.713 1.00 95.12 759 ASP A C 1
ATOM 5877 O O . ASP A 1 759 ? 2.554 -15.296 -21.913 1.00 95.12 759 ASP A O 1
ATOM 5881 N N . SER A 1 760 ? 1.618 -17.089 -22.857 1.00 94.88 760 SER A N 1
ATOM 5882 C CA . SER A 1 760 ? 0.343 -16.928 -22.146 1.00 94.88 760 SER A CA 1
ATOM 5883 C C . SER A 1 760 ? 0.503 -16.921 -20.622 1.00 94.88 760 SER A C 1
ATOM 5885 O O . SER A 1 760 ? -0.182 -16.162 -19.939 1.00 94.88 760 SER A O 1
ATOM 5887 N N . ALA A 1 761 ? 1.409 -17.734 -20.071 1.00 95.12 761 ALA A N 1
ATOM 5888 C CA . ALA A 1 761 ? 1.614 -17.812 -18.627 1.00 95.12 761 ALA A CA 1
ATOM 5889 C C . ALA A 1 761 ? 2.260 -16.538 -18.062 1.00 95.12 761 ALA A C 1
ATOM 5891 O O . ALA A 1 761 ? 1.952 -16.137 -16.939 1.00 95.12 761 ALA A O 1
ATOM 5892 N N . SER A 1 762 ? 3.149 -15.892 -18.816 1.00 95.94 762 SER A N 1
ATOM 5893 C CA . SER A 1 762 ? 3.872 -14.694 -18.382 1.00 95.94 762 SER A CA 1
ATOM 5894 C C . SER A 1 762 ? 3.111 -13.409 -18.687 1.00 95.94 762 SER A C 1
ATOM 5896 O O . SER A 1 762 ? 3.177 -12.485 -17.875 1.00 95.94 762 SER A O 1
ATOM 5898 N N . LYS A 1 763 ? 2.284 -13.386 -19.743 1.00 96.00 763 LYS A N 1
ATOM 5899 C CA . LYS A 1 763 ? 1.233 -12.371 -19.948 1.00 96.00 763 LYS A CA 1
ATOM 5900 C C . LYS A 1 763 ? 0.375 -12.193 -18.700 1.00 96.00 763 LYS A C 1
ATOM 5902 O O . LYS A 1 763 ? 0.160 -11.079 -18.236 1.00 96.00 763 LYS A O 1
ATOM 5907 N N . GLU A 1 764 ? -0.058 -13.298 -18.101 1.00 94.62 764 GLU A N 1
ATOM 5908 C CA . GLU A 1 764 ? -0.896 -13.270 -16.901 1.00 94.62 764 GLU A CA 1
ATOM 5909 C C . GLU A 1 764 ? -0.170 -12.742 -15.650 1.00 94.62 764 GLU A C 1
ATOM 5911 O O . GLU A 1 764 ? -0.813 -12.200 -14.751 1.00 94.62 764 GLU A O 1
ATOM 5916 N N . LYS A 1 765 ? 1.166 -12.833 -15.599 1.00 94.44 765 LYS A N 1
ATOM 5917 C CA . LYS A 1 765 ? 1.988 -12.290 -14.500 1.00 94.44 765 LYS A CA 1
ATOM 5918 C C . LYS A 1 765 ? 2.209 -10.777 -14.599 1.00 94.44 765 LYS A C 1
ATOM 5920 O O . LYS A 1 765 ? 2.639 -10.177 -13.612 1.00 94.44 765 LYS A O 1
ATOM 5925 N N . LEU A 1 766 ? 1.936 -10.158 -15.755 1.00 95.38 766 LEU A N 1
ATOM 5926 C CA . LEU A 1 766 ? 2.002 -8.701 -15.912 1.00 95.38 766 LEU A CA 1
ATOM 5927 C C . LEU A 1 766 ? 0.902 -7.984 -15.122 1.00 95.38 766 LEU A C 1
ATOM 5929 O O . LEU A 1 766 ? 1.091 -6.831 -14.754 1.00 95.38 766 LEU A O 1
ATOM 5933 N N . PHE A 1 767 ? -0.214 -8.651 -14.813 1.00 94.38 767 PHE A N 1
ATOM 5934 C CA . PHE A 1 767 ? -1.302 -8.084 -14.013 1.00 94.38 767 PHE A CA 1
ATOM 5935 C C . PHE A 1 767 ? -0.968 -8.127 -12.521 1.00 94.38 767 PHE A C 1
ATOM 5937 O O . PHE A 1 767 ? -1.398 -9.009 -11.777 1.00 94.38 767 PHE A O 1
ATOM 5944 N N . ARG A 1 768 ? -0.142 -7.173 -12.096 1.00 90.94 768 ARG A N 1
ATOM 5945 C CA . ARG A 1 768 ? 0.340 -7.019 -10.720 1.00 90.94 768 ARG A CA 1
ATOM 5946 C C . ARG A 1 768 ? 0.405 -5.543 -10.330 1.00 90.94 768 ARG A C 1
ATOM 5948 O O . ARG A 1 768 ? 0.239 -4.659 -11.162 1.00 90.94 768 ARG A O 1
ATOM 5955 N N . SER A 1 769 ? 0.691 -5.278 -9.059 1.00 91.25 769 SER A N 1
ATOM 5956 C CA . SER A 1 769 ? 0.758 -3.918 -8.509 1.00 91.25 769 SER A CA 1
ATOM 5957 C C . SER A 1 769 ? 2.152 -3.622 -7.956 1.00 91.25 769 SER A C 1
ATOM 5959 O O . SER A 1 769 ? 2.321 -3.443 -6.751 1.00 91.25 769 SER A O 1
ATOM 5961 N N . VAL A 1 770 ? 3.173 -3.601 -8.824 1.00 93.00 770 VAL A N 1
ATOM 5962 C CA . VAL A 1 770 ? 4.522 -3.171 -8.416 1.00 93.00 770 VAL A CA 1
ATOM 5963 C C . VAL A 1 770 ? 4.478 -1.688 -8.081 1.00 93.00 770 VAL A C 1
ATOM 5965 O O . VAL A 1 770 ? 4.031 -0.856 -8.872 1.00 93.00 770 VAL A O 1
ATOM 5968 N N . ILE A 1 771 ? 4.940 -1.359 -6.886 1.00 93.81 771 ILE A N 1
ATOM 5969 C CA . ILE A 1 771 ? 4.891 0.008 -6.389 1.00 93.81 771 ILE A CA 1
ATOM 5970 C C . ILE A 1 771 ? 6.058 0.796 -6.973 1.00 93.81 771 ILE A C 1
ATOM 5972 O O . ILE A 1 771 ? 7.195 0.325 -6.950 1.00 93.81 771 ILE A O 1
ATOM 5976 N N . VAL A 1 772 ? 5.793 2.018 -7.426 1.00 96.88 772 VAL A N 1
ATOM 5977 C CA . VAL A 1 772 ? 6.836 2.958 -7.850 1.00 96.88 772 VAL A CA 1
ATOM 5978 C C . VAL A 1 772 ? 6.714 4.236 -7.031 1.00 96.88 772 VAL A C 1
ATOM 5980 O O . VAL A 1 772 ? 5.686 4.904 -7.062 1.00 96.88 772 VAL A O 1
ATOM 5983 N N . TYR A 1 773 ? 7.752 4.566 -6.270 1.00 94.38 773 TYR A N 1
ATOM 5984 C CA . TYR A 1 773 ? 7.830 5.822 -5.531 1.00 94.38 773 TYR A CA 1
ATOM 5985 C C . TYR A 1 773 ? 8.691 6.816 -6.301 1.00 94.38 773 TYR A C 1
ATOM 5987 O O . TYR A 1 773 ? 9.896 6.601 -6.451 1.00 94.38 773 TYR A O 1
ATOM 5995 N N . ASP A 1 774 ? 8.077 7.907 -6.754 1.00 95.19 774 ASP A N 1
ATOM 5996 C CA . ASP A 1 774 ? 8.801 9.073 -7.250 1.00 95.19 774 ASP A CA 1
ATOM 5997 C C . ASP A 1 774 ? 9.229 9.935 -6.058 1.00 95.19 774 ASP A C 1
ATOM 5999 O O . ASP A 1 774 ? 8.383 10.506 -5.372 1.00 95.19 774 ASP A O 1
ATOM 6003 N N . GLY A 1 775 ? 10.529 9.900 -5.752 1.00 85.31 775 GLY A N 1
ATOM 6004 C CA . GLY A 1 775 ? 11.073 10.087 -4.407 1.00 85.31 775 GLY A CA 1
ATOM 6005 C C . GLY A 1 775 ? 10.967 11.452 -3.744 1.00 85.31 775 GLY A C 1
ATOM 6006 O O . GLY A 1 775 ? 10.217 12.341 -4.126 1.00 85.31 775 GLY A O 1
ATOM 6007 N N . PHE A 1 776 ? 11.785 11.620 -2.705 1.00 94.25 776 PHE A N 1
ATOM 6008 C CA . PHE A 1 776 ? 11.680 12.724 -1.748 1.00 94.25 776 PHE A CA 1
ATOM 6009 C C . PHE A 1 776 ? 12.608 13.903 -2.044 1.00 94.25 776 PHE A C 1
ATOM 6011 O O . PHE A 1 776 ? 12.751 14.795 -1.213 1.00 94.25 776 PHE A O 1
ATOM 6018 N N . ASN A 1 777 ? 13.250 13.930 -3.211 1.00 95.06 777 ASN A N 1
ATOM 6019 C CA . ASN A 1 777 ? 14.109 15.035 -3.626 1.00 95.06 777 ASN A CA 1
ATOM 6020 C C . ASN A 1 777 ? 13.262 16.211 -4.160 1.00 95.06 777 ASN A C 1
ATOM 6022 O O . ASN A 1 777 ? 13.169 16.443 -5.364 1.00 95.06 777 ASN A O 1
ATOM 6026 N N . VAL A 1 778 ? 12.564 16.896 -3.264 1.00 95.75 778 VAL A N 1
ATOM 6027 C CA . VAL A 1 778 ? 11.550 17.915 -3.570 1.00 95.75 778 VAL A CA 1
ATOM 6028 C C . VAL A 1 778 ? 12.142 19.324 -3.618 1.00 95.75 778 VAL A C 1
ATOM 6030 O O . VAL A 1 778 ? 13.306 19.540 -3.273 1.00 95.75 778 VAL A O 1
ATOM 6033 N N . LYS A 1 779 ? 11.333 20.287 -4.066 1.00 95.44 779 LYS A N 1
ATOM 6034 C CA . LYS A 1 779 ? 11.672 21.711 -4.102 1.00 95.44 779 LYS A CA 1
ATOM 6035 C C . LYS A 1 779 ? 10.724 22.522 -3.221 1.00 95.44 779 LYS A C 1
ATOM 6037 O O . LYS A 1 779 ? 9.502 22.400 -3.353 1.00 95.44 779 LYS A O 1
ATOM 6042 N N . ASP A 1 780 ? 11.289 23.365 -2.358 1.00 93.06 780 ASP A N 1
ATOM 6043 C CA . ASP A 1 780 ? 10.508 24.329 -1.572 1.00 93.06 780 ASP A CA 1
ATOM 6044 C C . ASP A 1 780 ? 9.985 25.496 -2.429 1.00 93.06 780 ASP A C 1
ATOM 6046 O O . ASP A 1 780 ? 10.232 25.585 -3.633 1.00 93.06 780 ASP A O 1
ATOM 6050 N N . GLU A 1 781 ? 9.259 26.419 -1.801 1.00 91.06 781 GLU A N 1
ATOM 6051 C CA . GLU A 1 781 ? 8.678 27.598 -2.454 1.00 91.06 781 GLU A CA 1
ATOM 6052 C C . GLU A 1 781 ? 9.718 28.542 -3.079 1.00 91.06 781 GLU A C 1
ATOM 6054 O O . GLU A 1 781 ? 9.391 29.275 -4.010 1.00 91.06 781 GLU A O 1
ATOM 6059 N N . THR A 1 782 ? 10.976 28.493 -2.626 1.00 90.88 782 THR A N 1
ATOM 6060 C CA . THR A 1 782 ? 12.094 29.265 -3.196 1.00 90.88 782 THR A CA 1
ATOM 6061 C C . THR A 1 782 ? 12.785 28.540 -4.354 1.00 90.88 782 THR A C 1
ATOM 6063 O O . THR A 1 782 ? 13.709 29.077 -4.964 1.00 90.88 782 THR A O 1
ATOM 6066 N N . GLY A 1 783 ? 12.341 27.321 -4.680 1.00 90.75 783 GLY A N 1
ATOM 6067 C CA . GLY A 1 783 ? 12.922 26.469 -5.714 1.00 90.75 783 GLY A CA 1
ATOM 6068 C C . GLY A 1 783 ? 14.156 25.694 -5.244 1.00 90.75 783 GLY A C 1
ATOM 6069 O O . GLY A 1 783 ? 14.787 24.995 -6.046 1.00 90.75 783 GLY A O 1
ATOM 6070 N N . ARG A 1 784 ? 14.515 25.776 -3.955 1.00 93.75 784 ARG A N 1
ATOM 6071 C CA . ARG A 1 784 ? 15.655 25.045 -3.400 1.00 93.75 784 ARG A CA 1
ATOM 6072 C C . ARG A 1 784 ? 15.325 23.560 -3.343 1.00 93.75 784 ARG A C 1
ATOM 6074 O O . ARG A 1 784 ? 14.325 23.149 -2.767 1.00 93.75 784 ARG A O 1
ATOM 6081 N N . THR A 1 785 ? 16.213 22.755 -3.919 1.00 94.50 785 THR A N 1
ATOM 6082 C CA . THR A 1 785 ? 16.091 21.293 -3.969 1.00 94.50 785 THR A CA 1
ATOM 6083 C C . THR A 1 785 ? 16.744 20.643 -2.750 1.00 94.50 785 THR A C 1
ATOM 6085 O O . THR A 1 785 ? 17.865 21.014 -2.388 1.00 94.50 785 THR A O 1
ATOM 6088 N N . TYR A 1 786 ? 16.075 19.673 -2.125 1.00 95.31 786 TYR A N 1
ATOM 6089 C CA . TYR A 1 786 ? 16.623 18.889 -1.014 1.00 95.31 786 TYR A CA 1
ATOM 6090 C C . TYR A 1 786 ? 15.845 17.578 -0.788 1.00 95.31 786 TYR A C 1
ATOM 6092 O O . TYR A 1 786 ? 14.735 17.397 -1.281 1.00 95.31 786 TYR A O 1
ATOM 6100 N N . TRP A 1 787 ? 16.426 16.651 -0.018 1.00 95.81 787 TRP A N 1
ATOM 6101 C CA . TRP A 1 787 ? 15.773 15.388 0.346 1.00 95.81 787 TRP A CA 1
ATOM 6102 C C . TRP A 1 787 ? 14.857 15.564 1.563 1.00 95.81 787 TRP A C 1
ATOM 6104 O O . TRP A 1 787 ? 15.339 15.692 2.693 1.00 95.81 787 TRP A O 1
ATOM 6114 N N . ALA A 1 788 ? 13.544 15.557 1.347 1.00 95.50 788 ALA A N 1
ATOM 6115 C CA . ALA A 1 788 ? 12.557 15.673 2.408 1.00 95.50 788 ALA A CA 1
ATOM 6116 C C . ALA A 1 788 ? 12.531 14.424 3.300 1.00 95.50 788 ALA A C 1
ATOM 6118 O O . ALA A 1 788 ? 12.563 13.275 2.845 1.00 95.50 788 ALA A O 1
ATOM 6119 N N . ARG A 1 789 ? 12.446 14.660 4.608 1.00 94.00 789 ARG A N 1
ATOM 6120 C CA . ARG A 1 789 ? 12.116 13.631 5.602 1.00 94.00 789 ARG A CA 1
ATOM 6121 C C . ARG A 1 789 ? 10.606 13.589 5.777 1.00 94.00 789 ARG A C 1
ATOM 6123 O O . ARG A 1 789 ? 9.935 14.574 5.500 1.00 94.00 789 ARG A O 1
ATOM 6130 N N . LEU A 1 790 ? 10.076 12.495 6.319 1.00 92.44 790 LEU A N 1
ATOM 6131 C CA . LEU A 1 790 ? 8.643 12.411 6.630 1.00 92.44 790 LEU A CA 1
ATOM 6132 C C . LEU A 1 790 ? 8.171 13.520 7.586 1.00 92.44 790 LEU A C 1
ATOM 6134 O O . LEU A 1 790 ? 7.052 13.997 7.476 1.00 92.44 790 LEU A O 1
ATOM 6138 N N . THR A 1 791 ? 9.050 13.996 8.468 1.00 90.56 791 THR A N 1
ATOM 6139 C CA . THR A 1 791 ? 8.760 15.097 9.398 1.00 90.56 791 THR A CA 1
ATOM 6140 C C . THR A 1 791 ? 8.751 16.481 8.742 1.00 90.56 791 THR A C 1
ATOM 6142 O O . THR A 1 791 ? 8.529 17.469 9.436 1.00 90.56 791 THR A O 1
ATOM 6145 N N . ASP A 1 792 ? 9.028 16.596 7.440 1.00 92.44 792 ASP A N 1
ATOM 6146 C CA . ASP A 1 792 ? 9.073 17.889 6.760 1.00 92.44 792 ASP A CA 1
ATOM 6147 C C . ASP A 1 792 ? 7.678 18.366 6.344 1.00 92.44 792 ASP A C 1
ATOM 6149 O O . ASP A 1 792 ? 7.226 18.213 5.208 1.00 92.44 792 ASP A O 1
ATOM 6153 N N . LYS A 1 793 ? 6.981 18.950 7.316 1.00 91.06 793 LYS A N 1
ATOM 6154 C CA . LYS A 1 793 ? 5.590 19.389 7.183 1.00 91.06 793 LYS A CA 1
ATOM 6155 C C . LYS A 1 793 ? 5.409 20.641 6.310 1.00 91.06 793 LYS A C 1
ATOM 6157 O O . LYS A 1 793 ? 4.269 21.051 6.112 1.00 91.06 793 LYS A O 1
ATOM 6162 N N . ASN A 1 794 ? 6.485 21.237 5.787 1.00 91.38 794 ASN A N 1
ATOM 6163 C CA . ASN A 1 794 ? 6.401 22.367 4.851 1.00 91.38 794 ASN A CA 1
ATOM 6164 C C . ASN A 1 794 ? 6.115 21.923 3.410 1.00 91.38 794 ASN A C 1
ATOM 6166 O O . ASN A 1 794 ? 5.751 22.740 2.570 1.00 91.38 794 ASN A O 1
ATOM 6170 N N . ILE A 1 795 ? 6.272 20.632 3.116 1.00 94.56 795 ILE A N 1
ATOM 6171 C CA . ILE A 1 795 ? 5.956 20.053 1.813 1.00 94.56 795 ILE A CA 1
ATOM 6172 C C . ILE A 1 795 ? 4.577 19.399 1.911 1.00 94.56 795 ILE A C 1
ATOM 6174 O O . ILE A 1 795 ? 4.391 18.446 2.672 1.00 94.56 795 ILE A O 1
ATOM 6178 N N . GLY A 1 796 ? 3.609 19.899 1.142 1.00 93.50 796 GLY A N 1
ATOM 6179 C CA . GLY A 1 796 ? 2.204 19.489 1.207 1.00 93.50 796 GLY A CA 1
ATOM 6180 C C . GLY A 1 796 ? 2.022 17.990 0.982 1.00 93.50 796 GLY A C 1
ATOM 6181 O O . GLY A 1 796 ? 1.378 17.316 1.788 1.00 93.50 796 GLY A O 1
ATOM 6182 N N . SER A 1 797 ? 2.682 17.422 -0.033 1.00 95.38 797 SER A N 1
ATOM 6183 C CA . SER A 1 797 ? 2.630 15.974 -0.285 1.00 95.38 797 SER A CA 1
ATOM 6184 C C . SER A 1 797 ? 3.202 15.133 0.866 1.00 95.38 797 SER A C 1
ATOM 6186 O O . SER A 1 797 ? 2.786 13.992 1.073 1.00 95.38 797 SER A O 1
ATOM 6188 N N . ILE A 1 798 ? 4.181 15.665 1.610 1.00 95.94 798 ILE A N 1
ATOM 6189 C CA . ILE A 1 798 ? 4.763 14.984 2.775 1.00 95.94 798 ILE A CA 1
ATOM 6190 C C . ILE A 1 798 ? 3.797 15.063 3.948 1.00 95.94 798 ILE A C 1
ATOM 6192 O O . ILE A 1 798 ? 3.446 14.027 4.506 1.00 95.94 798 ILE A O 1
ATOM 6196 N N . LYS A 1 799 ? 3.331 16.267 4.285 1.00 95.19 799 LYS A N 1
ATOM 6197 C CA . LYS A 1 799 ? 2.428 16.495 5.413 1.00 95.19 799 LYS A CA 1
ATOM 6198 C C . LYS A 1 799 ? 1.120 15.717 5.281 1.00 95.19 799 LYS A C 1
ATOM 6200 O O . LYS A 1 799 ? 0.652 15.158 6.267 1.00 95.19 799 LYS A O 1
ATOM 6205 N N . GLU A 1 800 ? 0.540 15.689 4.084 1.00 95.12 800 GLU A N 1
ATOM 6206 C CA . GLU A 1 800 ? -0.832 15.213 3.885 1.00 95.12 800 GLU A CA 1
ATOM 6207 C C . GLU A 1 800 ? -0.916 13.770 3.357 1.00 95.12 800 GLU A C 1
ATOM 6209 O O . GLU A 1 800 ? -1.963 13.140 3.500 1.00 95.12 800 GLU A O 1
ATOM 6214 N N . PHE A 1 801 ? 0.172 13.204 2.809 1.00 96.38 801 PHE A N 1
ATOM 6215 C CA . PHE A 1 801 ? 0.178 11.830 2.287 1.00 96.38 801 PHE A CA 1
ATOM 6216 C C . PHE A 1 801 ? 1.399 11.001 2.691 1.00 96.38 801 PHE A C 1
ATOM 6218 O O . PHE A 1 801 ? 1.256 10.053 3.461 1.00 96.38 801 PHE A O 1
ATOM 6225 N N . PHE A 1 802 ? 2.602 11.309 2.198 1.00 95.50 802 PHE A N 1
ATOM 6226 C CA . PHE A 1 802 ? 3.754 10.414 2.377 1.00 95.50 802 PHE A CA 1
ATOM 6227 C C . PHE A 1 802 ? 4.167 10.243 3.846 1.00 95.50 802 PHE A C 1
ATOM 6229 O O . PHE A 1 802 ? 4.486 9.131 4.272 1.00 95.50 802 PHE A O 1
ATOM 6236 N N . GLY A 1 803 ? 4.113 11.328 4.619 1.00 94.25 803 GLY A N 1
ATOM 6237 C CA . GLY A 1 803 ? 4.291 11.342 6.067 1.00 94.25 803 GLY A CA 1
ATOM 6238 C C . GLY A 1 803 ? 3.270 10.460 6.780 1.00 94.25 803 GLY A C 1
ATOM 6239 O O . GLY A 1 803 ? 3.680 9.491 7.425 1.00 94.25 803 GLY A O 1
ATOM 6240 N N . PRO A 1 804 ? 1.960 10.726 6.615 1.00 94.94 804 PRO A N 1
ATOM 6241 C CA . PRO A 1 804 ? 0.891 9.883 7.137 1.00 94.94 804 PRO A CA 1
ATOM 6242 C C . PRO A 1 804 ? 0.993 8.401 6.773 1.00 94.94 804 PRO A C 1
ATOM 6244 O O . PRO A 1 804 ? 0.809 7.545 7.631 1.00 94.94 804 PRO A O 1
ATOM 6247 N N . VAL A 1 805 ? 1.339 8.074 5.526 1.00 93.12 805 VAL A N 1
ATOM 6248 C CA . VAL A 1 805 ? 1.527 6.684 5.076 1.00 93.12 805 VAL A CA 1
ATOM 6249 C C . VAL A 1 805 ? 2.710 6.019 5.787 1.00 93.12 805 VAL A C 1
ATOM 6251 O O . VAL A 1 805 ? 2.691 4.809 6.020 1.00 93.12 805 VAL A O 1
ATOM 6254 N N . GLY A 1 806 ? 3.735 6.794 6.153 1.00 89.75 806 GLY A N 1
ATOM 6255 C CA . GLY A 1 806 ? 4.901 6.324 6.900 1.00 89.75 806 GLY A CA 1
ATOM 6256 C C . GLY A 1 806 ? 5.948 5.597 6.052 1.00 89.75 806 GLY A C 1
ATOM 6257 O O . GLY A 1 806 ? 6.907 5.054 6.600 1.00 89.75 806 GLY A O 1
ATOM 6258 N N . LYS A 1 807 ? 5.785 5.563 4.722 1.00 87.62 807 LYS A N 1
ATOM 6259 C CA . LYS A 1 807 ? 6.731 4.915 3.805 1.00 87.62 807 LYS A CA 1
ATOM 6260 C C . LYS A 1 807 ? 7.741 5.926 3.276 1.00 87.62 807 LYS A C 1
ATOM 6262 O O . LYS A 1 807 ? 7.374 6.871 2.586 1.00 87.62 807 LYS A O 1
ATOM 6267 N N . TRP A 1 808 ? 9.015 5.674 3.561 1.00 90.50 808 TRP A N 1
ATOM 6268 C CA . TRP A 1 808 ? 10.148 6.510 3.168 1.00 90.50 808 TRP A CA 1
ATOM 6269 C C . TRP A 1 808 ? 11.399 5.660 2.957 1.00 90.50 808 TRP A C 1
ATOM 6271 O O . TRP A 1 808 ? 11.484 4.547 3.475 1.00 90.50 808 TRP A O 1
ATOM 6281 N N . TYR A 1 809 ? 12.362 6.174 2.197 1.00 90.00 809 TYR A N 1
ATOM 6282 C CA . TYR A 1 809 ? 13.660 5.535 1.990 1.00 90.00 809 TYR A CA 1
ATOM 6283 C C . TYR A 1 809 ? 14.782 6.569 2.026 1.00 90.00 809 TYR A C 1
ATOM 6285 O O . TYR A 1 809 ? 14.577 7.749 1.731 1.00 90.00 809 TYR A O 1
ATOM 6293 N N . GLU A 1 810 ? 15.967 6.108 2.418 1.00 87.38 810 GLU A N 1
ATOM 6294 C CA . GLU A 1 810 ? 17.143 6.957 2.552 1.00 87.38 810 GLU A CA 1
ATOM 6295 C C . GLU A 1 810 ? 17.651 7.451 1.198 1.00 87.38 810 GLU A C 1
ATOM 6297 O O . GLU A 1 810 ? 17.551 6.774 0.173 1.00 87.38 810 GLU A O 1
ATOM 6302 N N . TYR A 1 811 ? 18.230 8.653 1.214 1.00 89.06 811 TYR A N 1
ATOM 6303 C CA . TYR A 1 811 ? 18.909 9.203 0.054 1.00 89.06 811 TYR A CA 1
ATOM 6304 C C . TYR A 1 811 ? 20.146 8.366 -0.278 1.00 89.06 811 TYR A C 1
ATOM 6306 O O . TYR A 1 811 ? 21.084 8.285 0.516 1.00 89.06 811 TYR A O 1
ATOM 6314 N N . ASN A 1 812 ? 20.171 7.800 -1.482 1.00 86.44 812 ASN A N 1
ATOM 6315 C CA . ASN A 1 812 ? 21.340 7.127 -2.028 1.00 86.44 812 ASN A CA 1
ATOM 6316 C C . ASN A 1 812 ? 21.977 8.006 -3.109 1.00 86.44 812 ASN A C 1
ATOM 6318 O O . ASN A 1 812 ? 21.526 8.026 -4.251 1.00 86.44 812 ASN A O 1
ATOM 6322 N N . SER A 1 813 ? 23.056 8.707 -2.760 1.00 83.94 813 SER A N 1
ATOM 6323 C CA . SER A 1 813 ? 23.760 9.620 -3.673 1.00 83.94 813 SER A CA 1
ATOM 6324 C C . SER A 1 813 ? 24.367 8.951 -4.906 1.00 83.94 813 SER A C 1
ATOM 6326 O O . SER A 1 813 ? 24.740 9.648 -5.845 1.00 83.94 813 SER A O 1
ATOM 6328 N N . SER A 1 814 ? 24.493 7.623 -4.901 1.00 84.00 814 SER A N 1
ATOM 6329 C CA . SER A 1 814 ? 25.079 6.853 -6.000 1.00 84.00 814 SER A CA 1
ATOM 6330 C C . SER A 1 814 ? 24.031 6.246 -6.937 1.00 84.00 814 SER A C 1
ATOM 6332 O O . SER A 1 814 ? 24.410 5.561 -7.883 1.00 84.00 814 SER A O 1
ATOM 6334 N N . ALA A 1 815 ? 22.736 6.470 -6.686 1.00 87.06 815 ALA A N 1
ATOM 6335 C CA . ALA A 1 815 ? 21.647 5.895 -7.469 1.00 87.06 815 ALA A CA 1
ATOM 6336 C C . ALA A 1 815 ? 20.772 6.981 -8.108 1.00 87.06 815 ALA A C 1
ATOM 6338 O O . ALA A 1 815 ? 20.350 7.930 -7.448 1.00 87.06 815 ALA A O 1
ATOM 6339 N N . GLY A 1 816 ? 20.466 6.807 -9.395 1.00 91.88 816 GLY A N 1
ATOM 6340 C CA . GLY A 1 816 ? 19.429 7.572 -10.090 1.00 91.88 816 GLY A CA 1
ATOM 6341 C C . GLY A 1 816 ? 18.034 7.089 -9.692 1.00 91.88 816 GLY A C 1
ATOM 6342 O O . GLY A 1 816 ? 17.225 7.858 -9.163 1.00 91.88 816 GLY A O 1
ATOM 6343 N N . ALA A 1 817 ? 17.823 5.781 -9.823 1.00 95.69 817 ALA A N 1
ATOM 6344 C CA . ALA A 1 817 ? 16.732 4.992 -9.270 1.00 95.69 817 ALA A CA 1
ATOM 6345 C C . ALA A 1 817 ? 17.273 3.606 -8.857 1.00 95.69 817 ALA A C 1
ATOM 6347 O O . ALA A 1 817 ? 18.436 3.297 -9.123 1.00 95.69 817 ALA A O 1
ATOM 6348 N N . TYR A 1 818 ? 16.476 2.812 -8.141 1.00 93.19 818 TYR A N 1
ATOM 6349 C CA . TYR A 1 818 ? 16.774 1.398 -7.897 1.00 93.19 818 TYR A CA 1
ATOM 6350 C C . TYR A 1 818 ? 15.506 0.587 -7.602 1.00 93.19 818 TYR A C 1
ATOM 6352 O O . TYR A 1 818 ? 14.517 1.103 -7.065 1.00 93.19 818 TYR A O 1
ATOM 6360 N N . ALA A 1 819 ? 15.561 -0.711 -7.886 1.00 91.38 819 ALA A N 1
ATOM 6361 C CA . ALA A 1 819 ? 14.489 -1.667 -7.653 1.00 91.38 819 ALA A CA 1
ATOM 6362 C C . ALA A 1 819 ? 14.952 -2.856 -6.801 1.00 91.38 819 ALA A C 1
ATOM 6364 O O . ALA A 1 819 ? 16.113 -3.259 -6.834 1.00 91.38 819 ALA A O 1
ATOM 6365 N N . ASN A 1 820 ? 14.029 -3.441 -6.034 1.00 79.06 820 ASN A N 1
ATOM 6366 C CA . ASN A 1 820 ? 14.311 -4.595 -5.167 1.00 79.06 820 ASN A CA 1
ATOM 6367 C C . ASN A 1 820 ? 13.543 -5.874 -5.551 1.00 79.06 820 ASN A C 1
ATOM 6369 O O . ASN A 1 820 ? 13.492 -6.820 -4.766 1.00 79.06 820 ASN A O 1
ATOM 6373 N N . GLY A 1 821 ? 12.909 -5.894 -6.726 1.00 75.06 821 GLY A N 1
ATOM 6374 C CA . GLY A 1 821 ? 12.086 -7.006 -7.212 1.00 75.06 821 GLY A CA 1
ATOM 6375 C C . GLY A 1 821 ? 10.587 -6.865 -6.920 1.00 75.06 821 GLY A C 1
ATOM 6376 O O . GLY A 1 821 ? 9.785 -7.590 -7.504 1.00 75.06 821 GLY A O 1
ATOM 6377 N N . SER A 1 822 ? 10.187 -5.940 -6.039 1.00 77.50 822 SER A N 1
ATOM 6378 C CA . SER A 1 822 ? 8.776 -5.715 -5.662 1.00 77.50 822 SER A CA 1
ATOM 6379 C C . SER A 1 822 ? 8.375 -4.237 -5.561 1.00 77.50 822 SER A C 1
ATOM 6381 O O . SER A 1 822 ? 7.190 -3.906 -5.490 1.00 77.50 822 SER A O 1
ATOM 6383 N N . LEU A 1 823 ? 9.364 -3.345 -5.557 1.00 88.31 823 LEU A N 1
ATOM 6384 C CA . LEU A 1 823 ? 9.233 -1.911 -5.351 1.00 88.31 823 LEU A CA 1
ATOM 6385 C C . LEU A 1 823 ? 10.373 -1.205 -6.088 1.00 88.31 823 LEU A C 1
ATOM 6387 O O . LEU A 1 823 ? 11.513 -1.675 -6.065 1.00 88.31 823 LEU A O 1
ATOM 6391 N N . THR A 1 824 ? 10.056 -0.060 -6.683 1.00 94.94 824 THR A N 1
ATOM 6392 C CA . THR A 1 824 ? 11.018 0.840 -7.323 1.00 94.94 824 THR A CA 1
ATOM 6393 C C . THR A 1 824 ? 11.042 2.190 -6.621 1.00 94.94 824 THR A C 1
ATOM 6395 O O . THR A 1 824 ? 9.999 2.737 -6.256 1.00 94.94 824 THR A O 1
ATOM 6398 N N . HIS A 1 825 ? 12.246 2.733 -6.477 1.00 95.38 825 HIS A N 1
ATOM 6399 C CA . HIS A 1 825 ? 12.541 4.009 -5.846 1.00 95.38 825 HIS A CA 1
ATOM 6400 C C . HIS A 1 825 ? 13.264 4.929 -6.827 1.00 95.38 825 HIS A C 1
ATOM 6402 O O . HIS A 1 825 ? 14.364 4.608 -7.266 1.00 95.38 825 HIS A O 1
ATOM 6408 N N . PHE A 1 826 ? 12.693 6.091 -7.131 1.00 97.00 826 PHE A N 1
ATOM 6409 C CA . PHE A 1 826 ? 13.372 7.139 -7.901 1.00 97.00 826 PHE A CA 1
ATOM 6410 C C . PHE A 1 826 ? 14.065 8.114 -6.951 1.00 97.00 826 PHE A C 1
ATOM 6412 O O . PHE A 1 826 ? 13.419 8.719 -6.101 1.00 97.00 826 PHE A O 1
ATOM 6419 N N . VAL A 1 827 ? 15.384 8.257 -7.039 1.00 94.94 827 VAL A N 1
ATOM 6420 C CA . VAL A 1 827 ? 16.172 9.058 -6.090 1.00 94.94 827 VAL A CA 1
ATOM 6421 C C . VAL A 1 827 ? 16.510 10.420 -6.700 1.00 94.94 827 VAL A C 1
ATOM 6423 O O . VAL A 1 827 ? 15.988 11.453 -6.274 1.00 94.94 827 VAL A O 1
ATOM 6426 N N . LEU A 1 828 ? 17.386 10.429 -7.704 1.00 93.19 828 LEU A N 1
ATOM 6427 C CA . LEU A 1 828 ? 17.821 11.634 -8.408 1.00 93.19 828 LEU A CA 1
ATOM 6428 C C . LEU A 1 828 ? 17.059 11.823 -9.712 1.00 93.19 828 LEU A C 1
ATOM 6430 O O . LEU A 1 828 ? 16.646 12.950 -9.998 1.00 93.19 828 LEU A O 1
ATOM 6434 N N . ASP A 1 829 ? 16.804 10.733 -10.432 1.00 95.31 829 ASP A N 1
ATOM 6435 C CA . ASP A 1 829 ? 15.983 10.758 -11.634 1.00 95.31 829 ASP A CA 1
ATOM 6436 C C . ASP A 1 829 ? 14.529 11.078 -11.269 1.00 95.31 829 ASP A C 1
ATOM 6438 O O . ASP A 1 829 ? 14.053 10.781 -10.168 1.00 95.31 829 ASP A O 1
ATOM 6442 N N . ARG A 1 830 ? 13.826 11.756 -12.176 1.00 96.25 830 ARG A N 1
ATOM 6443 C CA . ARG A 1 830 ? 12.430 12.168 -11.988 1.00 96.25 830 ARG A CA 1
ATOM 6444 C C . ARG A 1 830 ? 11.544 11.332 -12.887 1.00 96.25 830 ARG A C 1
ATOM 6446 O O . ARG A 1 830 ? 11.681 11.436 -14.102 1.00 96.25 830 ARG A O 1
ATOM 6453 N N . LEU A 1 831 ? 10.643 10.539 -12.309 1.00 97.69 831 LEU A N 1
ATOM 6454 C CA . LEU A 1 831 ? 9.815 9.570 -13.041 1.00 97.69 831 LEU A CA 1
ATOM 6455 C C . LEU A 1 831 ? 9.130 10.158 -14.288 1.00 97.69 831 LEU A C 1
ATOM 6457 O O . LEU A 1 831 ? 9.081 9.510 -15.332 1.00 97.69 831 LEU A O 1
ATOM 6461 N N . LEU A 1 832 ? 8.609 11.384 -14.187 1.00 97.69 832 LEU A N 1
ATOM 6462 C CA . LEU A 1 832 ? 7.805 12.003 -15.242 1.00 97.69 832 LEU A CA 1
ATOM 6463 C C . LEU A 1 832 ? 8.625 12.703 -16.342 1.00 97.69 832 LEU A C 1
ATOM 6465 O O . LEU A 1 832 ? 8.060 13.166 -17.339 1.00 97.69 832 LEU A O 1
ATOM 6469 N N . ASP A 1 833 ? 9.946 12.808 -16.183 1.00 95.38 833 ASP A N 1
ATOM 6470 C CA . ASP A 1 833 ? 10.814 13.322 -17.242 1.00 95.38 833 ASP A CA 1
ATOM 6471 C C . ASP A 1 833 ? 10.996 12.286 -18.354 1.00 95.38 833 ASP A C 1
ATOM 6473 O O . ASP A 1 833 ? 10.827 11.087 -18.144 1.00 95.38 833 ASP A O 1
ATOM 6477 N N . ALA A 1 834 ? 11.403 12.736 -19.548 1.00 92.12 834 ALA A N 1
ATOM 6478 C CA . ALA A 1 834 ? 11.691 11.829 -20.660 1.00 92.12 834 ALA A CA 1
ATOM 6479 C C . ALA A 1 834 ? 12.722 10.763 -20.256 1.00 92.12 834 ALA A C 1
ATOM 6481 O O . ALA A 1 834 ? 12.396 9.578 -20.228 1.00 92.12 834 ALA A O 1
ATOM 6482 N N . TYR A 1 835 ? 13.911 11.188 -19.821 1.00 95.19 835 TYR A N 1
ATOM 6483 C CA . TYR A 1 835 ? 14.937 10.266 -19.333 1.00 95.19 835 TYR A CA 1
ATOM 6484 C C . TYR A 1 835 ? 14.432 9.387 -18.176 1.00 95.19 835 TYR A C 1
ATOM 6486 O O . TYR A 1 835 ? 14.665 8.181 -18.183 1.00 95.19 835 TYR A O 1
ATOM 6494 N N . GLY A 1 836 ? 13.648 9.948 -17.249 1.00 96.50 836 GLY A N 1
ATOM 6495 C CA . GLY A 1 836 ? 13.045 9.198 -16.146 1.00 96.50 836 GLY A CA 1
ATOM 6496 C C . GLY A 1 836 ? 12.099 8.081 -16.584 1.00 96.50 836 GLY A C 1
ATOM 6497 O O . GLY A 1 836 ? 12.095 7.020 -15.970 1.00 96.50 836 GLY A O 1
ATOM 6498 N N . THR A 1 837 ? 11.370 8.252 -17.690 1.00 95.88 837 THR A N 1
ATOM 6499 C CA . THR A 1 837 ? 10.567 7.173 -18.289 1.00 95.88 837 THR A CA 1
ATOM 6500 C C . THR A 1 837 ? 11.458 6.055 -18.869 1.00 95.88 837 THR A C 1
ATOM 6502 O O . THR A 1 837 ? 11.117 4.878 -18.773 1.00 95.88 837 THR A O 1
ATOM 6505 N N . SER A 1 838 ? 12.628 6.371 -19.441 1.00 96.75 838 SER A N 1
ATOM 6506 C CA . SER A 1 838 ? 13.602 5.341 -19.857 1.00 96.75 838 SER A CA 1
ATOM 6507 C C . SER A 1 838 ? 14.169 4.603 -18.638 1.00 96.75 838 SER A C 1
ATOM 6509 O O . SER A 1 838 ? 14.171 3.371 -18.617 1.00 96.75 838 SER A O 1
ATOM 6511 N N . VAL A 1 839 ? 14.526 5.329 -17.573 1.00 97.19 839 VAL A N 1
ATOM 6512 C CA . VAL A 1 839 ? 14.934 4.745 -16.282 1.00 97.19 839 VAL A CA 1
ATOM 6513 C C . VAL A 1 839 ? 13.817 3.892 -15.672 1.00 97.19 839 VAL A C 1
ATOM 6515 O O . VAL A 1 839 ? 14.082 2.812 -15.163 1.00 97.19 839 VAL A O 1
ATOM 6518 N N . TYR A 1 840 ? 12.546 4.270 -15.806 1.00 98.06 840 TYR A N 1
ATOM 6519 C CA . TYR A 1 840 ? 11.433 3.406 -15.402 1.00 98.06 840 TYR A CA 1
ATOM 6520 C C . TYR A 1 840 ? 11.505 2.037 -16.085 1.00 98.06 840 TYR A C 1
ATOM 6522 O O . TYR A 1 840 ? 11.404 1.019 -15.406 1.00 98.06 840 TYR A O 1
ATOM 6530 N N . THR A 1 841 ? 11.757 1.982 -17.397 1.00 97.94 841 THR A N 1
ATOM 6531 C CA . THR A 1 841 ? 11.906 0.689 -18.090 1.00 97.94 841 THR A CA 1
ATOM 6532 C C . THR A 1 841 ? 13.122 -0.095 -17.604 1.00 97.94 841 THR A C 1
ATOM 6534 O O . THR A 1 841 ? 13.033 -1.312 -17.481 1.00 97.94 841 THR A O 1
ATOM 6537 N N . HIS A 1 842 ? 14.216 0.588 -17.248 1.00 97.19 842 HIS A N 1
ATOM 6538 C CA . HIS A 1 842 ? 15.392 -0.023 -16.624 1.00 97.19 842 HIS A CA 1
ATOM 6539 C C . HIS A 1 842 ? 15.016 -0.733 -15.316 1.00 97.19 842 HIS A C 1
ATOM 6541 O O . HIS A 1 842 ? 15.248 -1.929 -15.152 1.00 97.19 842 HIS A O 1
ATOM 6547 N N . GLU A 1 843 ? 14.348 -0.021 -14.411 1.00 97.38 843 GLU A N 1
ATOM 6548 C CA . GLU A 1 843 ? 13.916 -0.575 -13.127 1.00 97.38 843 GLU A CA 1
ATOM 6549 C C . GLU A 1 843 ? 12.842 -1.659 -13.286 1.00 97.38 843 GLU A C 1
ATOM 6551 O O . GLU A 1 843 ? 12.774 -2.612 -12.504 1.00 97.38 843 GLU A O 1
ATOM 6556 N N . MET A 1 844 ? 12.001 -1.561 -14.320 1.00 97.06 844 MET A N 1
ATOM 6557 C CA . MET A 1 844 ? 11.034 -2.611 -14.630 1.00 97.06 844 MET A CA 1
ATOM 6558 C C . MET A 1 844 ? 11.703 -3.880 -15.150 1.00 97.06 844 MET A C 1
ATOM 6560 O O . MET A 1 844 ? 11.197 -4.958 -14.845 1.00 97.06 844 MET A O 1
ATOM 6564 N N . VAL A 1 845 ? 12.847 -3.801 -15.838 1.00 96.25 845 VAL A N 1
ATOM 6565 C CA . VAL A 1 845 ? 13.663 -4.988 -16.147 1.00 96.25 845 VAL A CA 1
ATOM 6566 C C . VAL A 1 845 ? 14.128 -5.647 -14.852 1.00 96.25 845 VAL A C 1
ATOM 6568 O O . VAL A 1 845 ? 13.876 -6.836 -14.669 1.00 96.25 845 VAL A O 1
ATOM 6571 N N . HIS A 1 846 ? 14.677 -4.889 -13.899 1.00 94.38 846 HIS A N 1
ATOM 6572 C CA . HIS A 1 846 ? 15.093 -5.443 -12.601 1.00 94.38 846 HIS A CA 1
ATOM 6573 C C . HIS A 1 846 ? 13.958 -6.145 -11.845 1.00 94.38 846 HIS A C 1
ATOM 6575 O O . HIS A 1 846 ? 14.183 -7.181 -11.220 1.00 94.38 846 HIS A O 1
ATOM 6581 N N . ASN A 1 847 ? 12.732 -5.618 -11.928 1.00 93.06 847 ASN A N 1
ATOM 6582 C CA . ASN A 1 847 ? 11.548 -6.211 -11.296 1.00 93.06 847 ASN A CA 1
ATOM 6583 C C . ASN A 1 847 ? 10.898 -7.360 -12.085 1.00 93.06 847 ASN A C 1
ATOM 6585 O O . ASN A 1 847 ? 10.034 -8.059 -11.541 1.00 93.06 847 ASN A O 1
ATOM 6589 N N . SER A 1 848 ? 11.198 -7.511 -13.377 1.00 94.00 848 SER A N 1
ATOM 6590 C CA . SER A 1 848 ? 10.407 -8.364 -14.282 1.00 94.00 848 SER A CA 1
ATOM 6591 C C . SER A 1 848 ? 11.227 -9.410 -15.019 1.00 94.00 848 SER A C 1
ATOM 6593 O O . SER A 1 848 ? 10.641 -10.382 -15.489 1.00 94.00 848 SER A O 1
ATOM 6595 N N . ASP A 1 849 ? 12.547 -9.270 -15.113 1.00 91.56 849 ASP A N 1
ATOM 6596 C CA . ASP A 1 849 ? 13.346 -10.088 -16.021 1.00 91.56 849 ASP A CA 1
ATOM 6597 C C . ASP A 1 849 ? 13.222 -11.588 -15.751 1.00 91.56 849 ASP A C 1
ATOM 6599 O O . ASP A 1 849 ? 12.819 -12.355 -16.614 1.00 91.56 849 ASP A O 1
ATOM 6603 N N . SER A 1 850 ? 13.437 -12.015 -14.518 1.00 87.00 850 SER A N 1
ATOM 6604 C CA . SER A 1 850 ? 13.559 -13.425 -14.176 1.00 87.00 850 SER A CA 1
ATOM 6605 C C . SER A 1 850 ? 12.216 -14.153 -14.233 1.00 87.00 850 SER A C 1
ATOM 6607 O O . SER A 1 850 ? 12.156 -15.309 -14.648 1.00 87.00 850 SER A O 1
ATOM 6609 N N . ALA A 1 851 ? 11.140 -13.484 -13.811 1.00 87.94 851 ALA A N 1
ATOM 6610 C CA . ALA A 1 851 ? 9.819 -14.086 -13.642 1.00 87.94 851 ALA A CA 1
ATOM 6611 C C . ALA A 1 851 ? 8.875 -13.868 -14.836 1.00 87.94 851 ALA A C 1
ATOM 6613 O O . ALA A 1 851 ? 7.937 -14.655 -15.005 1.00 87.94 851 ALA A O 1
ATOM 6614 N N . ILE A 1 852 ? 9.108 -12.809 -15.623 1.00 94.56 852 ILE A N 1
ATOM 6615 C CA . ILE A 1 852 ? 8.207 -12.336 -16.680 1.00 94.56 852 ILE A CA 1
ATOM 6616 C C . ILE A 1 852 ? 8.951 -12.212 -18.012 1.00 94.56 852 ILE A C 1
ATOM 6618 O O . ILE A 1 852 ? 8.653 -12.990 -18.906 1.00 94.56 852 ILE A O 1
ATOM 6622 N N . TYR A 1 853 ? 9.939 -11.316 -18.152 1.00 96.12 853 TYR A N 1
ATOM 6623 C CA . TYR A 1 853 ? 10.611 -11.092 -19.449 1.00 96.12 853 TYR A CA 1
ATOM 6624 C C . TYR A 1 853 ? 11.498 -12.258 -19.896 1.00 96.12 853 TYR A C 1
ATOM 6626 O O . TYR A 1 853 ? 11.944 -12.277 -21.033 1.00 96.12 853 TYR A O 1
ATOM 6634 N N . PHE A 1 854 ? 11.786 -13.219 -19.023 1.00 97.06 854 PHE A N 1
ATOM 6635 C CA . PHE A 1 854 ? 12.422 -14.493 -19.364 1.00 97.06 854 PHE A CA 1
ATOM 6636 C C . PHE A 1 854 ? 11.484 -15.679 -19.136 1.00 97.06 854 PHE A C 1
ATOM 6638 O O . PHE A 1 854 ? 11.935 -16.811 -18.985 1.00 97.06 854 PHE A O 1
ATOM 6645 N N . GLU A 1 855 ? 10.183 -15.417 -19.054 1.00 96.31 855 GLU A N 1
ATOM 6646 C CA . GLU A 1 855 ? 9.114 -16.413 -18.955 1.00 96.31 855 GLU A CA 1
ATOM 6647 C C . GLU A 1 855 ? 9.256 -17.383 -17.766 1.00 96.31 855 GLU A C 1
ATOM 6649 O O . GLU A 1 855 ? 8.810 -18.526 -17.783 1.00 96.31 855 GLU A O 1
ATOM 6654 N N . GLY A 1 856 ? 9.877 -16.918 -16.677 1.00 93.00 856 GLY A N 1
ATOM 6655 C CA . GLY A 1 856 ? 10.116 -17.720 -15.473 1.00 93.00 856 GLY A CA 1
ATOM 6656 C C . GLY A 1 856 ? 11.375 -18.588 -15.519 1.00 93.00 856 GLY A C 1
ATOM 6657 O O . GLY A 1 856 ? 11.674 -19.256 -14.531 1.00 93.00 856 GLY A O 1
ATOM 6658 N N . ASN A 1 857 ? 12.143 -18.551 -16.612 1.00 93.38 857 ASN A N 1
ATOM 6659 C CA . ASN A 1 857 ? 13.399 -19.294 -16.726 1.00 93.38 857 ASN A CA 1
ATOM 6660 C C . ASN A 1 857 ? 14.515 -18.713 -15.841 1.00 93.38 857 ASN A C 1
ATOM 6662 O O . ASN A 1 857 ? 15.489 -19.404 -15.559 1.00 93.38 857 ASN A O 1
ATOM 6666 N N . GLY A 1 858 ? 14.384 -17.467 -15.375 1.00 91.44 858 GLY A N 1
ATOM 6667 C CA . GLY A 1 858 ? 15.416 -16.782 -14.600 1.00 91.44 858 GLY A CA 1
ATOM 6668 C C . GLY A 1 858 ? 16.603 -16.304 -15.443 1.00 91.44 858 GLY A C 1
ATOM 6669 O O . GLY A 1 858 ? 16.774 -16.682 -16.605 1.00 91.44 858 GLY A O 1
ATOM 6670 N N . ARG A 1 859 ? 17.439 -15.450 -14.844 1.00 91.62 859 ARG A N 1
ATOM 6671 C CA . ARG A 1 859 ? 18.691 -14.968 -15.451 1.00 91.62 859 ARG A CA 1
ATOM 6672 C C . ARG A 1 859 ? 19.666 -16.122 -15.680 1.00 91.62 859 ARG A C 1
ATOM 6674 O O . ARG A 1 859 ? 19.793 -17.010 -14.838 1.00 91.62 859 ARG A O 1
ATOM 6681 N N . ARG A 1 860 ? 20.410 -16.072 -16.786 1.00 91.88 860 ARG A N 1
ATOM 6682 C CA . ARG A 1 860 ? 21.512 -17.005 -17.051 1.00 91.88 860 ARG A CA 1
ATOM 6683 C C . ARG A 1 860 ? 22.641 -16.818 -16.029 1.00 91.88 860 ARG A C 1
ATOM 6685 O O . ARG A 1 860 ? 23.054 -15.688 -15.753 1.00 91.88 860 ARG A O 1
ATOM 6692 N N . GLU A 1 861 ? 23.140 -17.930 -15.482 1.00 89.19 861 GLU A N 1
ATOM 6693 C CA . GLU A 1 861 ? 24.103 -17.914 -14.373 1.00 89.19 861 GLU A CA 1
ATOM 6694 C C . GLU A 1 861 ? 25.364 -17.109 -14.697 1.00 89.19 861 GLU A C 1
ATOM 6696 O O . GLU A 1 861 ? 25.929 -17.150 -15.797 1.00 89.19 861 GLU A O 1
ATOM 6701 N N . GLY A 1 862 ? 25.818 -16.388 -13.678 1.00 86.62 862 GLY A N 1
ATOM 6702 C CA . GLY A 1 862 ? 26.965 -15.508 -13.725 1.00 86.62 862 GLY A CA 1
ATOM 6703 C C . GLY A 1 862 ? 26.623 -14.103 -14.204 1.00 86.62 862 GLY A C 1
ATOM 6704 O O . GLY A 1 862 ? 27.378 -13.196 -13.876 1.00 86.62 862 GLY A O 1
ATOM 6705 N N . LEU A 1 863 ? 25.561 -13.858 -14.969 1.00 90.75 863 LEU A N 1
ATOM 6706 C CA . LEU A 1 863 ? 25.261 -12.513 -15.476 1.00 90.75 863 LEU A CA 1
ATOM 6707 C C . LEU A 1 863 ? 24.456 -11.716 -14.444 1.00 90.75 863 LEU A C 1
ATOM 6709 O O . LEU A 1 863 ? 23.468 -12.207 -13.899 1.00 90.75 863 LEU A O 1
ATOM 6713 N N . GLY A 1 864 ? 24.908 -10.496 -14.155 1.00 88.81 864 GLY A N 1
ATOM 6714 C CA . GLY A 1 864 ? 24.259 -9.625 -13.177 1.00 88.81 864 GLY A CA 1
ATOM 6715 C C . GLY A 1 864 ? 23.052 -8.876 -13.749 1.00 88.81 864 GLY A C 1
ATOM 6716 O O . GLY A 1 864 ? 22.811 -8.889 -14.952 1.00 88.81 864 GLY A O 1
ATOM 6717 N N . ALA A 1 865 ? 22.297 -8.221 -12.867 1.00 91.31 865 ALA A N 1
ATOM 6718 C CA . ALA A 1 865 ? 21.047 -7.539 -13.198 1.00 91.31 865 ALA A CA 1
ATOM 6719 C C . ALA A 1 865 ? 21.220 -6.357 -14.176 1.00 91.31 865 ALA A C 1
ATOM 6721 O O . ALA A 1 865 ? 20.484 -6.250 -15.154 1.00 91.31 865 ALA A O 1
ATOM 6722 N N . GLU A 1 866 ? 22.235 -5.512 -13.963 1.00 93.50 866 GLU A N 1
ATOM 6723 C CA . GLU A 1 866 ? 22.497 -4.297 -14.759 1.00 93.50 866 GLU A CA 1
ATOM 6724 C C . GLU A 1 866 ? 22.796 -4.606 -16.220 1.00 93.50 866 GLU A C 1
ATOM 6726 O O . GLU A 1 866 ? 22.515 -3.799 -17.109 1.00 93.50 866 GLU A O 1
ATOM 6731 N N . LEU A 1 867 ? 23.341 -5.797 -16.480 1.00 95.06 867 LEU A N 1
ATOM 6732 C CA . LEU A 1 867 ? 23.607 -6.253 -17.834 1.00 95.06 867 LEU A CA 1
ATOM 6733 C C . LEU A 1 867 ? 22.325 -6.377 -18.668 1.00 95.06 867 LEU A C 1
ATOM 6735 O O . LEU A 1 867 ? 22.344 -6.061 -19.859 1.00 95.06 867 LEU A O 1
ATOM 6739 N N . TYR A 1 868 ? 21.229 -6.828 -18.053 1.00 96.31 868 TYR A N 1
ATOM 6740 C CA . TYR A 1 868 ? 19.957 -7.033 -18.743 1.00 96.31 868 TYR A CA 1
ATOM 6741 C C . TYR A 1 868 ? 19.168 -5.738 -18.918 1.00 96.31 868 TYR A C 1
ATOM 6743 O O . TYR A 1 868 ? 18.355 -5.641 -19.834 1.00 96.31 868 TYR A O 1
ATOM 6751 N N . ALA A 1 869 ? 19.408 -4.747 -18.063 1.00 94.62 869 ALA A N 1
ATOM 6752 C CA . ALA A 1 869 ? 18.732 -3.466 -18.123 1.00 94.62 869 ALA A CA 1
ATOM 6753 C C . ALA A 1 869 ? 19.407 -2.533 -19.149 1.00 94.62 869 ALA A C 1
ATOM 6755 O O . ALA A 1 869 ? 19.026 -2.545 -20.326 1.00 94.62 869 ALA A O 1
ATOM 6756 N N . LEU A 1 870 ? 20.427 -1.753 -18.761 1.00 93.69 870 LEU A N 1
ATOM 6757 C CA . LEU A 1 870 ? 21.049 -0.788 -19.678 1.00 93.69 870 LEU A CA 1
ATOM 6758 C C . LEU A 1 870 ? 21.744 -1.497 -20.849 1.00 93.69 870 LEU A C 1
ATOM 6760 O O . LEU A 1 870 ? 22.594 -2.373 -20.669 1.00 93.69 870 LEU A O 1
ATOM 6764 N N . GLY A 1 871 ? 21.410 -1.061 -22.065 1.00 92.06 871 GLY A N 1
ATOM 6765 C CA . GLY A 1 871 ? 22.002 -1.564 -23.304 1.00 92.06 871 GLY A CA 1
ATOM 6766 C C . GLY A 1 871 ? 21.415 -2.887 -23.800 1.00 92.06 871 GLY A C 1
ATOM 6767 O O . GLY A 1 871 ? 21.908 -3.393 -24.807 1.00 92.06 871 GLY A O 1
ATOM 6768 N N . LEU A 1 872 ? 20.391 -3.439 -23.135 1.00 96.00 872 LEU A N 1
ATOM 6769 C CA . LEU A 1 872 ? 19.678 -4.635 -23.595 1.00 96.00 872 LEU A CA 1
ATOM 6770 C C . LEU A 1 872 ? 18.149 -4.452 -23.611 1.00 96.00 872 LEU A C 1
ATOM 6772 O O . LEU A 1 872 ? 17.567 -4.361 -24.685 1.00 96.00 872 LEU A O 1
ATOM 6776 N N . LEU A 1 873 ? 17.491 -4.397 -22.448 1.00 96.81 873 LEU A N 1
ATOM 6777 C CA . LEU A 1 873 ? 16.020 -4.332 -22.365 1.00 96.81 873 LEU A CA 1
ATOM 6778 C C . LEU A 1 873 ? 15.469 -2.979 -21.897 1.00 96.81 873 LEU A C 1
ATOM 6780 O O . LEU A 1 873 ? 14.263 -2.746 -21.987 1.00 96.81 873 LEU A O 1
ATOM 6784 N N . GLN A 1 874 ? 16.324 -2.074 -21.416 1.00 96.31 874 GLN A N 1
ATOM 6785 C CA . GLN A 1 874 ? 15.944 -0.680 -21.205 1.00 96.31 874 GLN A CA 1
ATOM 6786 C C . GLN A 1 874 ? 15.634 -0.018 -22.554 1.00 96.31 874 GLN A C 1
ATOM 6788 O O . GLN A 1 874 ? 16.402 -0.155 -23.510 1.00 96.31 874 GLN A O 1
ATOM 6793 N N . SER A 1 875 ? 14.549 0.758 -22.610 1.00 97.19 875 SER A N 1
ATOM 6794 C CA . SER A 1 875 ? 14.267 1.595 -23.774 1.00 97.19 875 SER A CA 1
ATOM 6795 C C . SER A 1 875 ? 15.398 2.593 -24.000 1.00 97.19 875 SER A C 1
ATOM 6797 O O . SER A 1 875 ? 15.906 3.179 -23.044 1.00 97.19 875 SER A O 1
ATOM 6799 N N . VAL A 1 876 ? 15.721 2.901 -25.254 1.00 95.88 876 VAL A N 1
ATOM 6800 C CA . VAL A 1 876 ? 16.550 4.079 -25.571 1.00 95.88 876 VAL A CA 1
ATOM 6801 C C . VAL A 1 876 ? 16.024 5.326 -24.864 1.00 95.88 876 VAL A C 1
ATOM 6803 O O . VAL A 1 876 ? 14.836 5.407 -24.552 1.00 95.88 876 VAL A O 1
ATOM 6806 N N . ASP A 1 877 ? 16.907 6.286 -24.605 1.00 93.12 877 ASP A N 1
ATOM 6807 C CA . ASP A 1 877 ? 16.606 7.563 -23.952 1.00 93.12 877 ASP A CA 1
ATOM 6808 C C . ASP A 1 877 ? 16.014 8.609 -24.911 1.00 93.12 877 ASP A C 1
ATOM 6810 O O . ASP A 1 877 ? 15.371 9.559 -24.467 1.00 93.12 877 ASP A O 1
ATOM 6814 N N . SER A 1 878 ? 16.165 8.400 -26.219 1.00 95.06 878 SER A N 1
ATOM 6815 C CA . SER A 1 878 ? 15.516 9.158 -27.288 1.00 95.06 878 SER A CA 1
ATOM 6816 C C . SER A 1 878 ? 15.483 8.355 -28.593 1.00 95.06 878 SER A C 1
ATOM 6818 O O . SER A 1 878 ? 16.270 7.429 -28.787 1.00 95.06 878 SER A O 1
ATOM 6820 N N . VAL A 1 879 ? 14.629 8.747 -29.544 1.00 96.06 879 VAL A N 1
ATOM 6821 C CA . VAL A 1 879 ? 14.594 8.131 -30.889 1.00 96.06 879 VAL A CA 1
ATOM 6822 C C . VAL A 1 879 ? 15.858 8.386 -31.718 1.00 96.06 879 VAL A C 1
ATOM 6824 O O . VAL A 1 879 ? 16.063 7.715 -32.725 1.00 96.06 879 VAL A O 1
ATOM 6827 N N . ASN A 1 880 ? 16.707 9.324 -31.293 1.00 96.06 880 ASN A N 1
ATOM 6828 C CA . ASN A 1 880 ? 17.954 9.697 -31.960 1.00 96.06 880 ASN A CA 1
ATOM 6829 C C . ASN A 1 880 ? 19.173 9.013 -31.325 1.00 96.06 880 ASN A C 1
ATOM 6831 O O . ASN A 1 880 ? 20.296 9.364 -31.665 1.00 96.06 880 ASN A O 1
ATOM 6835 N N . SER A 1 881 ? 18.979 8.095 -30.371 1.00 95.12 881 SER A N 1
ATOM 6836 C CA . SER A 1 881 ? 20.081 7.432 -29.670 1.00 95.12 881 SER A CA 1
ATOM 6837 C C . SER A 1 881 ? 20.968 6.637 -30.637 1.00 95.12 881 SER A C 1
ATOM 6839 O O . SER A 1 881 ? 20.491 6.046 -31.596 1.00 95.12 881 SER A O 1
ATOM 6841 N N . HIS A 1 882 ? 22.286 6.637 -30.413 1.00 94.00 882 HIS A N 1
ATOM 6842 C CA . HIS A 1 882 ? 23.254 5.943 -31.286 1.00 94.00 882 HIS A CA 1
ATOM 6843 C C . HIS A 1 882 ? 23.571 4.517 -30.795 1.00 94.00 882 HIS A C 1
ATOM 6845 O O . HIS A 1 882 ? 24.498 3.869 -31.297 1.00 94.00 882 HIS A O 1
ATOM 6851 N N . ILE A 1 883 ? 22.859 4.057 -29.765 1.00 95.38 883 ILE A N 1
ATOM 6852 C CA . ILE A 1 883 ? 23.058 2.747 -29.150 1.00 95.38 883 ILE A CA 1
ATOM 6853 C C . ILE A 1 883 ? 22.120 1.724 -29.781 1.00 95.38 883 ILE A C 1
ATOM 6855 O O . ILE A 1 883 ? 20.981 2.022 -30.120 1.00 95.38 883 ILE A O 1
ATOM 6859 N N . LEU A 1 884 ? 22.581 0.487 -29.890 1.00 95.19 884 LEU A N 1
ATOM 6860 C CA . LEU A 1 884 ? 21.744 -0.633 -30.274 1.00 95.19 884 LEU A CA 1
ATOM 6861 C C . LEU A 1 884 ? 20.876 -1.024 -29.073 1.00 95.19 884 LEU A C 1
ATOM 6863 O O . LEU A 1 884 ? 21.348 -1.691 -28.153 1.00 95.19 884 LEU A O 1
ATOM 6867 N N . ALA A 1 885 ? 19.635 -0.549 -29.082 1.00 95.00 885 ALA A N 1
ATOM 6868 C CA . ALA A 1 885 ? 18.584 -0.906 -28.143 1.00 95.00 885 ALA A CA 1
ATOM 6869 C C . ALA A 1 885 ? 17.200 -0.703 -28.770 1.00 95.00 885 ALA A C 1
ATOM 6871 O O . ALA A 1 885 ? 17.060 -0.125 -29.854 1.00 95.00 885 ALA A O 1
ATOM 6872 N N . LEU A 1 886 ? 16.173 -1.211 -28.094 1.00 95.81 886 LEU A N 1
ATOM 6873 C CA . LEU A 1 886 ? 14.789 -1.050 -28.520 1.00 95.81 886 LEU A CA 1
ATOM 6874 C C . LEU A 1 886 ? 14.246 0.301 -28.043 1.00 95.81 886 LEU A C 1
ATOM 6876 O O . LEU A 1 886 ? 14.542 0.758 -26.942 1.00 95.81 886 LEU A O 1
ATOM 6880 N N . ASN A 1 887 ? 13.427 0.943 -28.869 1.00 97.25 887 ASN A N 1
ATOM 6881 C CA . ASN A 1 887 ? 12.577 2.042 -28.425 1.00 97.25 887 ASN A CA 1
ATOM 6882 C C . ASN A 1 887 ? 11.243 1.454 -27.992 1.00 97.25 887 ASN A C 1
ATOM 6884 O O . ASN A 1 887 ? 10.544 0.910 -28.827 1.00 97.25 887 ASN A O 1
ATOM 6888 N N . THR A 1 888 ? 10.869 1.561 -26.722 1.00 97.38 888 THR A N 1
ATOM 6889 C CA . THR A 1 888 ? 9.561 1.066 -26.253 1.00 97.38 888 THR A CA 1
ATOM 6890 C C . THR A 1 888 ? 8.694 2.181 -25.680 1.00 97.38 888 THR A C 1
ATOM 6892 O O . THR A 1 888 ? 7.730 1.897 -24.980 1.00 97.38 888 THR A O 1
ATOM 6895 N N . LEU A 1 889 ? 9.074 3.447 -25.884 1.00 96.12 889 LEU A N 1
ATOM 6896 C CA . LEU A 1 889 ? 8.457 4.588 -25.198 1.00 96.12 889 LEU A CA 1
ATOM 6897 C C . LEU A 1 889 ? 8.114 5.736 -26.139 1.00 96.12 889 LEU A C 1
ATOM 6899 O O . LEU A 1 889 ? 7.037 6.320 -26.045 1.00 96.12 889 LEU A O 1
ATOM 6903 N N . TYR A 1 890 ? 9.054 6.135 -26.991 1.00 96.31 890 TYR A N 1
ATOM 6904 C CA . TYR A 1 890 ? 8.976 7.424 -27.660 1.00 96.31 890 TYR A CA 1
ATOM 6905 C C . TYR A 1 890 ? 8.315 7.309 -29.019 1.00 96.31 890 TYR A C 1
ATOM 6907 O O . TYR A 1 890 ? 8.720 6.502 -29.850 1.00 96.31 890 TYR A O 1
ATOM 6915 N N . LYS A 1 891 ? 7.340 8.182 -29.256 1.00 95.19 891 LYS A N 1
ATOM 6916 C CA . LYS A 1 891 ? 6.809 8.441 -30.590 1.00 95.19 891 LYS A CA 1
ATOM 6917 C C . LYS A 1 891 ? 7.504 9.665 -31.175 1.00 95.19 891 LYS A C 1
ATOM 6919 O O . LYS A 1 891 ? 7.817 10.599 -30.434 1.00 95.19 891 LYS A O 1
ATOM 6924 N N . ALA A 1 892 ? 7.760 9.642 -32.474 1.00 95.06 892 ALA A N 1
ATOM 6925 C CA . ALA A 1 892 ? 8.401 10.726 -33.206 1.00 95.06 892 ALA A CA 1
ATOM 6926 C C . ALA A 1 892 ? 7.779 10.887 -34.595 1.00 95.06 892 ALA A C 1
ATOM 6928 O O . ALA A 1 892 ? 7.025 10.027 -35.052 1.00 95.06 892 ALA A O 1
ATOM 6929 N N . GLU A 1 893 ? 8.126 11.978 -35.272 1.00 96.31 893 GLU A N 1
ATOM 6930 C CA . GLU A 1 893 ? 7.751 12.173 -36.668 1.00 96.31 893 GLU A CA 1
ATOM 6931 C C . GLU A 1 893 ? 8.381 11.085 -37.542 1.00 96.31 893 GLU A C 1
ATOM 6933 O O . GLU A 1 893 ? 9.585 10.814 -37.472 1.00 96.31 893 GLU A O 1
ATOM 6938 N N . LYS A 1 894 ? 7.558 10.467 -38.395 1.00 95.25 894 LYS A N 1
ATOM 6939 C CA . LYS A 1 894 ? 7.969 9.352 -39.259 1.00 95.25 894 LYS A CA 1
ATOM 6940 C C . LYS A 1 894 ? 9.167 9.703 -40.141 1.00 95.25 894 LYS A C 1
ATOM 6942 O O . LYS A 1 894 ? 10.035 8.853 -40.360 1.00 95.25 894 LYS A O 1
ATOM 6947 N N . ASP A 1 895 ? 9.236 10.951 -40.600 1.00 95.44 895 ASP A N 1
ATOM 6948 C CA . ASP A 1 895 ? 10.240 11.421 -41.551 1.00 95.44 895 ASP A CA 1
ATOM 6949 C C . ASP A 1 895 ? 11.398 12.227 -40.933 1.00 95.44 895 ASP A C 1
ATOM 6951 O O . ASP A 1 895 ? 12.205 12.787 -41.678 1.00 95.44 895 ASP A O 1
ATOM 6955 N N . ASP A 1 896 ? 11.542 12.252 -39.599 1.00 96.00 896 ASP A N 1
ATOM 6956 C CA . ASP A 1 896 ? 12.653 12.945 -38.924 1.00 96.00 896 ASP A CA 1
ATOM 6957 C C . ASP A 1 896 ? 14.023 12.445 -39.428 1.00 96.00 896 ASP A C 1
ATOM 6959 O O . ASP A 1 896 ? 14.346 11.255 -39.368 1.00 96.00 896 ASP A O 1
ATOM 6963 N N . LEU A 1 897 ? 14.859 13.370 -39.906 1.00 95.38 897 LEU A N 1
ATOM 6964 C CA . LEU A 1 897 ? 16.184 13.100 -40.477 1.00 95.38 897 LEU A CA 1
ATOM 6965 C C . LEU A 1 897 ? 17.251 12.716 -39.438 1.00 95.38 897 LEU A C 1
ATOM 6967 O O . LEU A 1 897 ? 18.390 12.414 -39.810 1.00 95.38 897 LEU A O 1
ATOM 6971 N N . ASN A 1 898 ? 16.910 12.755 -38.150 1.00 93.81 898 ASN A N 1
ATOM 6972 C CA . ASN A 1 898 ? 17.821 12.453 -37.048 1.00 93.81 898 ASN A CA 1
ATOM 6973 C C . ASN A 1 898 ? 17.480 11.150 -36.314 1.00 93.81 898 ASN A C 1
ATOM 6975 O O . ASN A 1 898 ? 18.326 10.652 -35.569 1.00 93.81 898 ASN A O 1
ATOM 6979 N N . ARG A 1 899 ? 16.292 10.569 -36.543 1.00 96.25 899 ARG A N 1
ATOM 6980 C CA . ARG A 1 899 ? 15.863 9.353 -35.839 1.00 96.25 899 ARG A CA 1
ATOM 6981 C C . ARG A 1 899 ? 16.638 8.117 -36.283 1.00 96.25 899 ARG A C 1
ATOM 6983 O O . ARG A 1 899 ? 16.918 7.929 -37.466 1.00 96.25 899 ARG A O 1
ATOM 6990 N N . LEU A 1 900 ? 16.930 7.243 -35.331 1.00 97.69 900 LEU A N 1
ATOM 6991 C CA . LEU A 1 900 ? 17.641 5.975 -35.518 1.00 97.69 900 LEU A CA 1
ATOM 6992 C C . LEU A 1 900 ? 16.863 4.778 -34.969 1.00 97.69 900 LEU A C 1
ATOM 6994 O O . LEU A 1 900 ? 17.242 3.629 -35.182 1.00 97.69 900 LEU A O 1
ATOM 6998 N N . HIS A 1 901 ? 15.739 5.043 -34.314 1.00 97.88 901 HIS A N 1
ATOM 6999 C CA . HIS A 1 901 ? 14.814 4.026 -33.851 1.00 97.88 901 HIS A CA 1
ATOM 7000 C C . HIS A 1 901 ? 13.437 4.217 -34.488 1.00 97.88 901 HIS A C 1
ATOM 7002 O O . HIS A 1 901 ? 13.150 5.250 -35.108 1.00 97.88 901 HIS A O 1
ATOM 7008 N N . THR A 1 902 ? 12.591 3.197 -34.347 1.00 97.38 902 THR A N 1
ATOM 7009 C CA . THR A 1 902 ? 11.206 3.238 -34.824 1.00 97.38 902 THR A CA 1
ATOM 7010 C C . THR A 1 902 ? 10.469 4.490 -34.342 1.00 97.38 902 THR A C 1
ATOM 7012 O O . THR A 1 902 ? 10.640 4.911 -33.193 1.00 97.38 902 THR A O 1
ATOM 7015 N N . TYR A 1 903 ? 9.669 5.086 -35.232 1.00 97.25 903 TYR A N 1
ATOM 7016 C CA . TYR A 1 903 ? 8.908 6.304 -34.936 1.00 97.25 903 TYR A CA 1
ATOM 7017 C C . TYR A 1 903 ? 7.659 6.020 -34.088 1.00 97.25 903 TYR A C 1
ATOM 7019 O O . TYR A 1 903 ? 7.176 6.919 -33.403 1.00 97.25 903 TYR A O 1
ATOM 7027 N N . ASN A 1 904 ? 7.137 4.788 -34.121 1.00 97.06 904 ASN A N 1
ATOM 7028 C CA . ASN A 1 904 ? 6.005 4.351 -33.309 1.00 97.06 904 ASN A CA 1
ATOM 7029 C C . ASN A 1 904 ? 6.211 2.900 -32.837 1.00 97.06 904 ASN A C 1
ATOM 7031 O O . ASN A 1 904 ? 5.961 1.961 -33.597 1.00 97.06 904 ASN A O 1
ATOM 7035 N N . PRO A 1 905 ? 6.661 2.695 -31.588 1.00 96.94 905 PRO A N 1
ATOM 7036 C CA . PRO A 1 905 ? 7.115 1.385 -31.146 1.00 96.94 905 PRO A CA 1
ATOM 7037 C C . PRO A 1 905 ? 5.989 0.376 -30.918 1.00 96.94 905 PRO A C 1
ATOM 7039 O O . PRO A 1 905 ? 6.191 -0.803 -31.177 1.00 96.94 905 PRO A O 1
ATOM 7042 N N . VAL A 1 906 ? 4.796 0.815 -30.507 1.00 95.81 906 VAL A N 1
ATOM 7043 C CA . VAL A 1 906 ? 3.650 -0.093 -30.300 1.00 95.81 906 VAL A CA 1
ATOM 7044 C C . VAL A 1 906 ? 3.163 -0.666 -31.630 1.00 95.81 906 VAL A C 1
ATOM 7046 O O . VAL A 1 906 ? 2.896 -1.856 -31.724 1.00 95.81 906 VAL A O 1
ATOM 7049 N N . GLU A 1 907 ? 3.122 0.155 -32.684 1.00 95.06 907 GLU A N 1
ATOM 7050 C CA . GLU A 1 907 ? 2.800 -0.314 -34.041 1.00 95.06 907 GLU A CA 1
ATOM 7051 C C . GLU A 1 907 ? 3.917 -1.162 -34.655 1.00 95.06 907 GLU A C 1
ATOM 7053 O O . GLU A 1 907 ? 3.679 -1.894 -35.616 1.00 95.06 907 GLU A O 1
ATOM 7058 N N . ARG A 1 908 ? 5.166 -1.000 -34.194 1.00 96.62 908 ARG A N 1
ATOM 7059 C CA . ARG A 1 908 ? 6.310 -1.723 -34.756 1.00 96.62 908 ARG A CA 1
ATOM 7060 C C . ARG A 1 908 ? 6.570 -3.053 -34.067 1.00 96.62 908 ARG A C 1
ATOM 7062 O O . ARG A 1 908 ? 7.066 -3.957 -34.734 1.00 96.62 908 ARG A O 1
ATOM 7069 N N . PHE A 1 909 ? 6.275 -3.173 -32.780 1.00 96.94 909 PHE A N 1
ATOM 7070 C CA . PHE A 1 909 ? 6.595 -4.341 -31.961 1.00 96.94 909 PHE A CA 1
ATOM 7071 C C . PHE A 1 909 ? 5.313 -5.009 -31.450 1.00 96.94 909 PHE A C 1
ATOM 7073 O O . PHE A 1 909 ? 5.046 -5.044 -30.251 1.00 96.94 909 PHE A O 1
ATOM 7080 N N . ASP A 1 910 ? 4.510 -5.526 -32.382 1.00 94.19 910 ASP A N 1
ATOM 7081 C CA . ASP A 1 910 ? 3.222 -6.181 -32.114 1.00 94.19 910 ASP A CA 1
ATOM 7082 C C . ASP A 1 910 ? 3.295 -7.720 -32.059 1.00 94.19 910 ASP A C 1
ATOM 7084 O O . ASP A 1 910 ? 2.309 -8.379 -31.737 1.00 94.19 910 ASP A O 1
ATOM 7088 N N . SER A 1 911 ? 4.454 -8.298 -32.378 1.00 95.44 911 SER A N 1
ATOM 7089 C CA . SER A 1 911 ? 4.676 -9.741 -32.488 1.00 95.44 911 SER A CA 1
ATOM 7090 C C . SER A 1 911 ? 6.171 -10.078 -32.476 1.00 95.44 911 SER A C 1
ATOM 7092 O O . SER A 1 911 ? 7.020 -9.202 -32.689 1.00 95.44 911 SER A O 1
ATOM 7094 N N . ASP A 1 912 ? 6.493 -11.357 -32.257 1.00 94.56 912 ASP A N 1
ATOM 7095 C CA . ASP A 1 912 ? 7.864 -11.877 -32.353 1.00 94.56 912 ASP A CA 1
ATOM 7096 C C . ASP A 1 912 ? 8.445 -11.636 -33.758 1.00 94.56 912 ASP A C 1
ATOM 7098 O O . ASP A 1 912 ? 9.547 -11.111 -33.917 1.00 94.56 912 ASP A O 1
ATOM 7102 N N . GLU A 1 913 ? 7.656 -11.909 -34.798 1.00 96.75 913 GLU A N 1
ATOM 7103 C CA . GLU A 1 913 ? 8.036 -11.729 -36.199 1.00 96.75 913 GLU A CA 1
ATOM 7104 C C . GLU A 1 913 ? 8.260 -10.254 -36.555 1.00 96.75 913 GLU A C 1
ATOM 7106 O O . GLU A 1 913 ? 9.196 -9.905 -37.291 1.00 96.75 913 GLU A O 1
ATOM 7111 N N . ALA A 1 914 ? 7.428 -9.352 -36.030 1.00 97.44 914 ALA A N 1
ATOM 7112 C CA . ALA A 1 914 ? 7.622 -7.925 -36.228 1.00 97.44 914 ALA A CA 1
ATOM 7113 C C . ALA A 1 914 ? 8.914 -7.454 -35.547 1.00 97.44 914 ALA A C 1
ATOM 7115 O O . ALA A 1 914 ? 9.725 -6.782 -36.189 1.00 97.44 914 ALA A O 1
ATOM 7116 N N . LEU A 1 915 ? 9.164 -7.838 -34.295 1.00 97.50 915 LEU A N 1
ATOM 7117 C CA . LEU A 1 915 ? 10.409 -7.485 -33.612 1.00 97.50 915 LEU A CA 1
ATOM 7118 C C . LEU A 1 915 ? 11.638 -8.056 -34.339 1.00 97.50 915 LEU A C 1
ATOM 7120 O O . LEU A 1 915 ? 12.612 -7.330 -34.567 1.00 97.50 915 LEU A O 1
ATOM 7124 N N . GLN A 1 916 ? 11.571 -9.318 -34.766 1.00 97.94 916 GLN A N 1
ATOM 7125 C CA . GLN A 1 916 ? 12.625 -9.965 -35.542 1.00 97.94 916 GLN A CA 1
ATOM 7126 C C . GLN A 1 916 ? 12.897 -9.207 -36.842 1.00 97.94 916 GLN A C 1
ATOM 7128 O O . GLN A 1 916 ? 14.039 -8.844 -37.104 1.00 97.94 916 GLN A O 1
ATOM 7133 N N . SER A 1 917 ? 11.869 -8.925 -37.648 1.00 97.88 917 SER A N 1
ATOM 7134 C CA . SER A 1 917 ? 12.036 -8.237 -38.938 1.00 97.88 917 SER A CA 1
ATOM 7135 C C . SER A 1 917 ? 12.642 -6.839 -38.789 1.00 97.88 917 SER A C 1
ATOM 7137 O O . SER A 1 917 ? 13.454 -6.434 -39.621 1.00 97.88 917 SER A O 1
ATOM 7139 N N . TYR A 1 918 ? 12.313 -6.118 -37.711 1.00 98.38 918 TYR A N 1
ATOM 7140 C CA . TYR A 1 918 ? 12.902 -4.807 -37.419 1.00 98.38 918 TYR A CA 1
ATOM 7141 C C . TYR A 1 918 ? 14.403 -4.931 -37.190 1.00 98.38 918 TYR A C 1
ATOM 7143 O O . TYR A 1 918 ? 15.205 -4.234 -37.814 1.00 98.38 918 TYR A O 1
ATOM 7151 N N . MET A 1 919 ? 14.774 -5.848 -36.297 1.00 98.19 919 MET A N 1
ATOM 7152 C CA . MET A 1 919 ? 16.166 -6.081 -35.948 1.00 98.19 919 MET A CA 1
ATOM 7153 C C . MET A 1 919 ? 16.941 -6.647 -37.140 1.00 98.19 919 MET A C 1
ATOM 7155 O O . MET A 1 919 ? 18.064 -6.213 -37.384 1.00 98.19 919 MET A O 1
ATOM 7159 N N . HIS A 1 920 ? 16.334 -7.527 -37.936 1.00 98.31 920 HIS A N 1
ATOM 7160 C CA . HIS A 1 920 ? 16.919 -8.059 -39.164 1.00 98.31 920 HIS A CA 1
ATOM 7161 C C . HIS A 1 920 ? 17.238 -6.948 -40.168 1.00 98.31 920 HIS A C 1
ATOM 7163 O O . HIS A 1 920 ? 18.373 -6.854 -40.625 1.00 98.31 920 HIS A O 1
ATOM 7169 N N . GLY A 1 921 ? 16.283 -6.056 -40.456 1.00 98.00 921 GLY A N 1
ATOM 7170 C CA . GLY A 1 921 ? 16.503 -4.929 -41.367 1.00 98.00 921 GLY A CA 1
ATOM 7171 C C . GLY A 1 921 ? 17.521 -3.912 -40.841 1.00 98.00 921 GLY A C 1
ATOM 7172 O O . GLY A 1 921 ? 18.351 -3.414 -41.603 1.00 98.00 921 GLY A O 1
ATOM 7173 N N . SER A 1 922 ? 17.541 -3.670 -39.526 1.00 98.00 922 SER A N 1
ATOM 7174 C CA . SER A 1 922 ? 18.599 -2.881 -38.883 1.00 98.00 922 SER A CA 1
ATOM 7175 C C . SER A 1 922 ? 19.980 -3.498 -39.133 1.00 98.00 922 SER A C 1
ATOM 7177 O O . SER A 1 922 ? 20.927 -2.788 -39.484 1.00 98.00 922 SER A O 1
ATOM 7179 N N . TYR A 1 923 ? 20.108 -4.819 -38.979 1.00 98.38 923 TYR A N 1
ATOM 7180 C CA . TYR A 1 923 ? 21.354 -5.543 -39.225 1.00 98.38 923 TYR A CA 1
ATOM 7181 C C . TYR A 1 923 ? 21.717 -5.644 -40.710 1.00 98.38 923 TYR A C 1
ATOM 7183 O O . TYR A 1 923 ? 22.905 -5.580 -41.027 1.00 98.38 923 TYR A O 1
ATOM 7191 N N . ASP A 1 924 ? 20.741 -5.698 -41.620 1.00 98.44 924 ASP A N 1
ATOM 7192 C CA . ASP A 1 924 ? 20.983 -5.624 -43.065 1.00 98.44 924 ASP A CA 1
ATOM 7193 C C . ASP A 1 924 ? 21.743 -4.342 -43.427 1.00 98.44 924 ASP A C 1
ATOM 7195 O O . ASP A 1 924 ? 22.739 -4.388 -44.154 1.00 98.44 924 ASP A O 1
ATOM 7199 N N . VAL A 1 925 ? 21.331 -3.202 -42.864 1.00 98.31 925 VAL A N 1
ATOM 7200 C CA . VAL A 1 925 ? 22.025 -1.926 -43.069 1.00 98.31 925 VAL A CA 1
ATOM 7201 C C . VAL A 1 925 ? 23.370 -1.908 -42.344 1.00 98.31 925 VAL A C 1
ATOM 7203 O O . VAL A 1 925 ? 24.398 -1.636 -42.967 1.00 98.31 925 VAL A O 1
ATOM 7206 N N . MET A 1 926 ? 23.387 -2.205 -41.041 1.00 98.12 926 MET A N 1
ATOM 7207 C CA . MET A 1 926 ? 24.602 -2.114 -40.224 1.00 98.12 926 MET A CA 1
ATOM 7208 C C . MET A 1 926 ? 25.724 -3.005 -40.765 1.00 98.12 926 MET A C 1
ATOM 7210 O O . MET A 1 926 ? 26.830 -2.517 -40.976 1.00 98.12 926 MET A O 1
ATOM 7214 N N . TYR A 1 927 ? 25.454 -4.276 -41.072 1.00 98.38 927 TYR A N 1
ATOM 7215 C CA . TYR A 1 927 ? 26.477 -5.188 -41.592 1.00 98.38 927 TYR A CA 1
ATOM 7216 C C . TYR A 1 927 ? 26.947 -4.837 -42.997 1.00 98.38 927 TYR A C 1
ATOM 7218 O O . TYR A 1 927 ? 28.134 -4.992 -43.285 1.00 98.38 927 TYR A O 1
ATOM 7226 N N . THR A 1 928 ? 26.067 -4.316 -43.855 1.00 98.19 928 THR A N 1
ATOM 7227 C CA . THR A 1 928 ? 26.479 -3.798 -45.168 1.00 98.19 928 THR A CA 1
ATOM 7228 C C . THR A 1 928 ? 27.472 -2.646 -44.992 1.00 98.19 928 THR A C 1
ATOM 7230 O O . THR A 1 928 ? 28.562 -2.658 -45.566 1.00 98.19 928 THR A O 1
ATOM 7233 N N . LEU A 1 929 ? 27.145 -1.679 -44.131 1.00 98.44 929 LEU A N 1
ATOM 7234 C CA . LEU A 1 929 ? 27.997 -0.522 -43.851 1.00 98.44 929 LEU A CA 1
ATOM 7235 C C . LEU A 1 929 ? 29.293 -0.897 -43.115 1.00 98.44 929 LEU A C 1
ATOM 7237 O O . LEU A 1 929 ? 30.341 -0.290 -43.340 1.00 98.44 929 LEU A O 1
ATOM 7241 N N . ASP A 1 930 ? 29.250 -1.884 -42.226 1.00 98.44 930 ASP A N 1
ATOM 7242 C CA . ASP A 1 930 ? 30.413 -2.417 -41.513 1.00 98.44 930 ASP A CA 1
ATOM 7243 C C . ASP A 1 930 ? 31.359 -3.164 -42.460 1.00 98.44 930 ASP A C 1
ATOM 7245 O O . ASP A 1 930 ? 32.568 -2.953 -42.396 1.00 98.44 930 ASP A O 1
ATOM 7249 N N . ALA A 1 931 ? 30.836 -3.952 -43.403 1.00 98.31 931 ALA A N 1
ATOM 7250 C CA . ALA A 1 931 ? 31.643 -4.599 -44.435 1.00 98.31 931 ALA A CA 1
ATOM 7251 C C . ALA A 1 931 ? 32.316 -3.580 -45.371 1.00 98.31 931 ALA A C 1
ATOM 7253 O O . ALA A 1 931 ? 33.499 -3.720 -45.695 1.00 98.31 931 ALA A O 1
ATOM 7254 N N . MET A 1 932 ? 31.591 -2.530 -45.774 1.00 98.31 932 MET A N 1
ATOM 7255 C CA . MET A 1 932 ? 32.144 -1.457 -46.606 1.00 98.31 932 MET A CA 1
ATOM 7256 C C . MET A 1 932 ? 33.220 -0.645 -45.869 1.00 98.31 932 MET A C 1
ATOM 7258 O O . MET A 1 932 ? 34.246 -0.301 -46.462 1.00 98.31 932 MET A O 1
ATOM 7262 N N . GLU A 1 933 ? 33.030 -0.375 -44.573 1.00 98.31 933 GLU A N 1
ATOM 7263 C CA . GLU A 1 933 ? 34.061 0.242 -43.731 1.00 98.31 933 GLU A CA 1
ATOM 7264 C C . GLU A 1 933 ? 35.288 -0.670 -43.597 1.00 98.31 933 GLU A C 1
ATOM 7266 O O . GLU A 1 933 ? 36.415 -0.216 -43.795 1.00 98.31 933 GLU A O 1
ATOM 7271 N N . ALA A 1 934 ? 35.088 -1.960 -43.309 1.00 98.31 934 ALA A N 1
ATOM 7272 C CA . ALA A 1 934 ? 36.174 -2.928 -43.222 1.00 98.31 934 ALA A CA 1
ATOM 7273 C C . ALA A 1 934 ? 36.996 -2.949 -44.514 1.00 98.31 934 ALA A C 1
ATOM 7275 O O . ALA A 1 934 ? 38.221 -2.889 -44.455 1.00 98.31 934 ALA A O 1
ATOM 7276 N N . LYS A 1 935 ? 36.341 -2.953 -45.682 1.00 97.69 935 LYS A N 1
ATOM 7277 C CA . LYS A 1 935 ? 37.011 -2.896 -46.988 1.00 97.69 935 LYS A CA 1
ATOM 7278 C C . LYS A 1 935 ? 37.868 -1.636 -47.150 1.00 97.69 935 LYS A C 1
ATOM 7280 O O . LYS A 1 935 ? 39.001 -1.742 -47.618 1.00 97.69 935 LYS A O 1
ATOM 7285 N N . ALA A 1 936 ? 37.364 -0.471 -46.740 1.00 97.88 936 ALA A N 1
ATOM 7286 C CA . ALA A 1 936 ? 38.095 0.795 -46.826 1.00 97.88 936 ALA A CA 1
ATOM 7287 C C . ALA A 1 936 ? 39.358 0.809 -45.943 1.00 97.88 936 ALA A C 1
ATOM 7289 O O . ALA A 1 936 ? 40.409 1.299 -46.361 1.00 97.88 936 ALA A O 1
ATOM 7290 N N . ILE A 1 937 ? 39.268 0.245 -44.734 1.00 98.00 937 ILE A N 1
ATOM 7291 C CA . ILE A 1 937 ? 40.348 0.268 -43.736 1.00 98.00 937 ILE A CA 1
ATOM 7292 C C . ILE A 1 937 ? 41.356 -0.868 -43.938 1.00 98.00 937 ILE A C 1
ATOM 7294 O O . ILE A 1 937 ? 42.556 -0.666 -43.756 1.00 98.00 937 ILE A O 1
ATOM 7298 N N . LEU A 1 938 ? 40.914 -2.055 -44.361 1.00 97.88 938 LEU A N 1
ATOM 7299 C CA . LEU A 1 938 ? 41.800 -3.192 -44.645 1.00 97.88 938 LEU A CA 1
ATOM 7300 C C . LEU A 1 938 ? 42.776 -2.907 -45.798 1.00 97.88 938 LEU A C 1
ATOM 7302 O O . LEU A 1 938 ? 43.857 -3.497 -45.829 1.00 97.88 938 LEU A O 1
ATOM 7306 N N . ALA A 1 939 ? 42.422 -1.977 -46.691 1.00 96.44 939 ALA A N 1
ATOM 7307 C CA . ALA A 1 939 ? 43.278 -1.487 -47.769 1.00 96.44 939 ALA A CA 1
ATOM 7308 C C . ALA A 1 939 ? 44.385 -0.512 -47.307 1.00 96.44 939 ALA A C 1
ATOM 7310 O O . ALA A 1 939 ? 45.264 -0.175 -48.097 1.00 96.44 939 ALA A O 1
ATOM 7311 N N . GLN A 1 940 ? 44.349 -0.041 -46.056 1.00 97.38 940 GLN A N 1
ATOM 7312 C CA . GLN A 1 940 ? 45.332 0.900 -45.507 1.00 97.38 940 GLN A CA 1
ATOM 7313 C C . GLN A 1 940 ? 46.562 0.180 -44.934 1.00 97.38 940 GLN A C 1
ATOM 7315 O O . GLN A 1 940 ? 46.598 -1.045 -44.826 1.00 97.38 940 GLN A O 1
ATOM 7320 N N . ASN A 1 941 ? 47.586 0.943 -44.545 1.00 96.38 941 ASN A N 1
ATOM 7321 C CA . ASN A 1 941 ? 48.771 0.395 -43.881 1.00 96.38 941 ASN A CA 1
ATOM 7322 C C . ASN A 1 941 ? 48.475 -0.068 -42.435 1.00 96.38 941 ASN A C 1
ATOM 7324 O O . ASN A 1 941 ? 47.432 0.241 -41.850 1.00 96.38 941 ASN A O 1
ATOM 7328 N N . ASN A 1 942 ? 49.412 -0.815 -41.849 1.00 97.12 942 ASN A N 1
ATOM 7329 C CA . ASN A 1 942 ? 49.250 -1.395 -40.514 1.00 97.12 942 ASN A CA 1
ATOM 7330 C C . ASN A 1 942 ? 49.115 -0.341 -39.400 1.00 97.12 942 ASN A C 1
ATOM 7332 O O . ASN A 1 942 ? 48.398 -0.593 -38.433 1.00 97.12 942 ASN A O 1
ATOM 7336 N N . ASP A 1 943 ? 49.719 0.843 -39.542 1.00 95.56 943 ASP A N 1
ATOM 7337 C CA . ASP A 1 943 ? 49.602 1.922 -38.550 1.00 95.56 943 ASP A CA 1
ATOM 7338 C C . ASP A 1 943 ? 48.169 2.452 -38.466 1.00 95.56 943 ASP A C 1
ATOM 7340 O O . ASP A 1 943 ? 47.618 2.623 -37.375 1.00 95.56 943 ASP A O 1
ATOM 7344 N N . VAL A 1 944 ? 47.524 2.648 -39.621 1.00 97.06 944 VAL A N 1
ATOM 7345 C CA . VAL A 1 944 ? 46.108 3.023 -39.685 1.00 97.06 944 VAL A CA 1
ATOM 7346 C C . VAL A 1 944 ? 45.241 1.928 -39.069 1.00 97.06 944 VAL A C 1
ATOM 7348 O O . VAL A 1 944 ? 44.425 2.220 -38.193 1.00 97.06 944 VAL A O 1
ATOM 7351 N N . LYS A 1 945 ? 45.450 0.661 -39.454 1.00 97.56 945 LYS A N 1
ATOM 7352 C CA . LYS A 1 945 ? 44.693 -0.477 -38.903 1.00 97.56 945 LYS A CA 1
ATOM 7353 C C . LYS A 1 945 ? 44.824 -0.566 -37.378 1.00 97.56 945 LYS A C 1
ATOM 7355 O O . LYS A 1 945 ? 43.812 -0.704 -36.697 1.00 97.56 945 LYS A O 1
ATOM 7360 N N . LYS A 1 946 ? 46.033 -0.407 -36.826 1.00 95.88 946 LYS A N 1
ATOM 7361 C CA . LYS A 1 946 ? 46.295 -0.399 -35.374 1.00 95.88 946 LYS A CA 1
ATOM 7362 C C . LYS A 1 946 ? 45.611 0.745 -34.638 1.00 95.88 946 LYS A C 1
ATOM 7364 O O . LYS A 1 946 ? 45.283 0.600 -33.465 1.00 95.88 946 LYS A O 1
ATOM 7369 N N . LYS A 1 947 ? 45.401 1.894 -35.279 1.00 95.38 947 LYS A N 1
ATOM 7370 C CA . LYS A 1 947 ? 44.673 3.018 -34.672 1.00 95.38 947 LYS A CA 1
ATOM 7371 C C . LYS A 1 947 ? 43.157 2.884 -34.806 1.00 95.38 947 LYS A C 1
ATOM 7373 O O . LYS A 1 947 ? 42.438 3.403 -33.958 1.00 95.38 947 LYS A O 1
ATOM 7378 N N . TRP A 1 948 ? 42.686 2.175 -35.828 1.00 97.12 948 TRP A N 1
ATOM 7379 C CA . TRP A 1 948 ? 41.264 1.991 -36.113 1.00 97.12 948 TRP A CA 1
ATOM 7380 C C . TRP A 1 948 ? 40.631 0.810 -35.368 1.00 97.12 948 TRP A C 1
ATOM 7382 O O . TRP A 1 948 ? 39.485 0.891 -34.922 1.00 97.12 948 TRP A O 1
ATOM 7392 N N . PHE A 1 949 ? 41.382 -0.281 -35.219 1.00 97.44 949 PHE A N 1
ATOM 7393 C CA . PHE A 1 949 ? 40.920 -1.544 -34.654 1.00 97.44 949 PHE A CA 1
ATOM 7394 C C . PHE A 1 949 ? 41.558 -1.857 -33.304 1.00 97.44 949 PHE A C 1
ATOM 7396 O O . PHE A 1 949 ? 42.697 -1.489 -33.019 1.00 97.44 949 PHE A O 1
ATOM 7403 N N . ARG A 1 950 ? 40.825 -2.591 -32.476 1.00 97.62 950 ARG A N 1
ATOM 7404 C CA . ARG A 1 950 ? 41.287 -3.190 -31.228 1.00 97.62 950 ARG A CA 1
ATOM 7405 C C . ARG A 1 950 ? 40.972 -4.676 -31.225 1.00 97.62 950 ARG A C 1
ATOM 7407 O O . ARG A 1 950 ? 40.118 -5.132 -31.983 1.00 97.62 950 ARG A O 1
ATOM 7414 N N . LYS A 1 951 ? 41.647 -5.413 -30.350 1.00 97.88 951 LYS A N 1
ATOM 7415 C CA . LYS A 1 951 ? 41.307 -6.803 -30.062 1.00 97.88 951 LYS A CA 1
ATOM 7416 C C . LYS A 1 951 ? 40.445 -6.859 -28.812 1.00 97.88 951 LYS A C 1
ATOM 7418 O O . LYS A 1 951 ? 40.810 -6.247 -27.805 1.00 97.88 951 LYS A O 1
ATOM 7423 N N . ILE A 1 952 ? 39.320 -7.564 -28.884 1.00 98.00 952 ILE A N 1
ATOM 7424 C CA . ILE A 1 952 ? 38.507 -7.907 -27.717 1.00 98.00 952 ILE A CA 1
ATOM 7425 C C . ILE A 1 952 ? 38.821 -9.344 -27.299 1.00 98.00 952 ILE A C 1
ATOM 7427 O O . ILE A 1 952 ? 38.956 -10.231 -28.130 1.00 98.00 952 ILE A O 1
ATOM 7431 N N . GLU A 1 953 ? 38.977 -9.577 -26.002 1.00 97.00 953 GLU A N 1
ATOM 7432 C CA . GLU A 1 953 ? 39.341 -10.880 -25.450 1.00 97.00 953 GLU A CA 1
ATOM 7433 C C . GLU A 1 953 ? 38.512 -11.180 -24.200 1.00 97.00 953 GLU A C 1
ATOM 7435 O O . GLU A 1 953 ? 38.044 -10.273 -23.506 1.00 97.00 953 GLU A O 1
ATOM 7440 N N . ASN A 1 954 ? 38.377 -12.465 -23.876 1.00 96.50 954 ASN A N 1
ATOM 7441 C CA . ASN A 1 954 ? 37.791 -12.900 -22.616 1.00 96.50 954 ASN A CA 1
ATOM 7442 C C . ASN A 1 954 ? 38.859 -12.935 -21.518 1.00 96.50 954 ASN A C 1
ATOM 7444 O O . ASN A 1 954 ? 39.979 -13.402 -21.728 1.00 96.50 954 ASN A O 1
ATOM 7448 N N . TYR A 1 955 ? 38.484 -12.496 -20.323 1.00 95.69 955 TYR A N 1
ATOM 7449 C CA . TYR A 1 955 ? 39.159 -12.875 -19.085 1.00 95.69 955 TYR A CA 1
ATOM 7450 C C . TYR A 1 955 ? 38.175 -13.677 -18.234 1.00 95.69 955 TYR A C 1
ATOM 7452 O O . TYR A 1 955 ? 36.976 -13.407 -18.260 1.00 95.69 955 TYR A O 1
ATOM 7460 N N . TYR A 1 956 ? 38.652 -14.688 -17.512 1.00 94.62 956 TYR A N 1
ATOM 7461 C CA . TYR A 1 956 ? 37.774 -15.679 -16.890 1.00 94.62 956 TYR A CA 1
ATOM 7462 C C . TYR A 1 956 ? 37.585 -15.451 -15.392 1.00 94.62 956 TYR A C 1
ATOM 7464 O O . TYR A 1 956 ? 38.518 -15.109 -14.668 1.00 94.62 956 TYR A O 1
ATOM 7472 N N . VAL A 1 957 ? 36.362 -15.702 -14.933 1.00 90.44 957 VAL A N 1
ATOM 7473 C CA . VAL A 1 957 ? 36.017 -15.852 -13.522 1.00 90.44 957 VAL A CA 1
ATOM 7474 C C . VAL A 1 957 ? 36.348 -17.279 -13.104 1.00 90.44 957 VAL A C 1
ATOM 7476 O O . VAL A 1 957 ? 35.996 -18.240 -13.791 1.00 90.44 957 VAL A O 1
ATOM 7479 N N . ARG A 1 958 ? 37.031 -17.413 -11.967 1.00 90.00 958 ARG A N 1
ATOM 7480 C CA . ARG A 1 958 ? 37.430 -18.700 -11.406 1.00 90.00 958 ARG A CA 1
ATOM 7481 C C . ARG A 1 958 ? 36.402 -19.179 -10.387 1.00 90.00 958 ARG A C 1
ATOM 7483 O O . ARG A 1 958 ? 36.184 -18.517 -9.376 1.00 90.00 958 ARG A O 1
ATOM 7490 N N . ASP A 1 959 ? 35.834 -20.357 -10.614 1.00 87.88 959 ASP A N 1
ATOM 7491 C CA . ASP A 1 959 ? 35.149 -21.116 -9.573 1.00 87.88 959 ASP A CA 1
ATOM 7492 C C . ASP A 1 959 ? 36.208 -21.755 -8.669 1.00 87.88 959 ASP A C 1
ATOM 7494 O O . ASP A 1 959 ? 36.920 -22.683 -9.066 1.00 87.88 959 ASP A O 1
ATOM 7498 N N . THR A 1 960 ? 36.345 -21.224 -7.457 1.00 85.38 960 THR A N 1
ATOM 7499 C CA . THR A 1 960 ? 37.347 -21.672 -6.485 1.00 85.38 960 THR A CA 1
ATOM 7500 C C . THR A 1 960 ? 37.019 -23.033 -5.880 1.00 85.38 960 THR A C 1
ATOM 7502 O O . THR A 1 960 ? 37.940 -23.739 -5.476 1.00 85.38 960 THR A O 1
ATOM 7505 N N . ARG A 1 961 ? 35.742 -23.442 -5.851 1.00 88.56 961 ARG A N 1
ATOM 7506 C CA . ARG A 1 961 ? 35.322 -24.736 -5.295 1.00 88.56 961 ARG A CA 1
ATOM 7507 C C . ARG A 1 961 ? 35.651 -25.876 -6.248 1.00 88.56 961 ARG A C 1
ATOM 7509 O O . ARG A 1 961 ? 36.182 -26.895 -5.819 1.00 88.56 961 ARG A O 1
ATOM 7516 N N . HIS A 1 962 ? 35.340 -25.697 -7.529 1.00 86.44 962 HIS A N 1
ATOM 7517 C CA . HIS A 1 962 ? 35.597 -26.706 -8.566 1.00 86.44 962 HIS A CA 1
ATOM 7518 C C . HIS A 1 962 ? 36.937 -26.506 -9.280 1.00 86.44 962 HIS A C 1
ATOM 7520 O O . HIS A 1 962 ? 37.266 -27.269 -10.184 1.00 86.44 962 HIS A O 1
ATOM 7526 N N . ASN A 1 963 ? 37.705 -25.487 -8.880 1.00 89.31 963 ASN A N 1
ATOM 7527 C CA . ASN A 1 963 ? 38.986 -25.101 -9.462 1.00 89.31 963 ASN A CA 1
ATOM 7528 C C . ASN A 1 963 ? 38.933 -25.112 -11.002 1.00 89.31 963 ASN A C 1
ATOM 7530 O O . ASN A 1 963 ? 39.756 -25.749 -11.669 1.00 89.31 963 ASN A O 1
ATOM 7534 N N . LYS A 1 964 ? 37.950 -24.404 -11.570 1.00 92.06 964 LYS A N 1
ATOM 7535 C CA . LYS A 1 964 ? 37.763 -24.271 -13.021 1.00 92.06 964 LYS A CA 1
ATOM 7536 C C . LYS A 1 964 ? 37.340 -22.860 -13.411 1.00 92.06 964 LYS A C 1
ATOM 7538 O O . LYS A 1 964 ? 36.729 -22.141 -12.627 1.00 92.06 964 LYS A O 1
ATOM 7543 N N . ASP A 1 965 ? 37.689 -22.464 -14.625 1.00 94.50 965 ASP A N 1
ATOM 7544 C CA . ASP A 1 965 ? 37.221 -21.210 -15.209 1.00 94.50 965 ASP A CA 1
ATOM 7545 C C . ASP A 1 965 ? 35.782 -21.399 -15.673 1.00 94.50 965 ASP A C 1
ATOM 7547 O O . ASP A 1 965 ? 35.443 -22.464 -16.195 1.00 94.50 965 ASP A O 1
ATOM 7551 N N . THR A 1 966 ? 34.955 -20.378 -15.494 1.00 93.50 966 THR A N 1
ATOM 7552 C CA . THR A 1 966 ? 33.533 -20.445 -15.830 1.00 93.50 966 THR A CA 1
ATOM 7553 C C . THR A 1 966 ? 33.143 -19.278 -16.726 1.00 93.50 966 THR A C 1
ATOM 7555 O O . THR A 1 966 ? 33.385 -19.292 -17.933 1.00 93.50 966 THR A O 1
ATOM 7558 N N . HIS A 1 967 ? 32.548 -18.242 -16.151 1.00 93.19 967 HIS A N 1
ATOM 7559 C CA . HIS A 1 967 ? 32.087 -17.064 -16.873 1.00 93.19 967 HIS A CA 1
ATOM 7560 C C . HIS A 1 967 ? 33.265 -16.202 -17.334 1.00 93.19 967 HIS A C 1
ATOM 7562 O O . HIS A 1 967 ? 34.358 -16.279 -16.776 1.00 93.19 967 HIS A O 1
ATOM 7568 N N . ALA A 1 968 ? 33.031 -15.341 -18.318 1.00 95.19 968 ALA A N 1
ATOM 7569 C CA . ALA A 1 968 ? 34.005 -14.368 -18.782 1.00 95.19 968 ALA A CA 1
ATOM 7570 C C . ALA A 1 968 ? 33.544 -12.932 -18.491 1.00 95.19 968 ALA A C 1
ATOM 7572 O O . ALA A 1 968 ? 32.348 -12.653 -18.397 1.00 95.19 968 ALA A O 1
ATOM 7573 N N . GLY A 1 969 ? 34.498 -12.019 -18.336 1.00 95.62 969 GLY A N 1
ATOM 7574 C CA . GLY A 1 969 ? 34.328 -10.609 -18.684 1.00 95.62 969 GLY A CA 1
ATOM 7575 C C . GLY A 1 969 ? 35.092 -10.303 -19.976 1.00 95.62 969 GLY A C 1
ATOM 7576 O O . GLY A 1 969 ? 35.856 -11.142 -20.460 1.00 95.62 969 GLY A O 1
ATOM 7577 N N . ASN A 1 970 ? 34.891 -9.116 -20.554 1.00 96.38 970 ASN A N 1
ATOM 7578 C CA . ASN A 1 970 ? 35.597 -8.719 -21.776 1.00 96.38 970 ASN A CA 1
ATOM 7579 C C . ASN A 1 970 ? 36.705 -7.709 -21.470 1.00 96.38 970 ASN A C 1
ATOM 7581 O O . ASN A 1 970 ? 36.532 -6.823 -20.640 1.00 96.38 970 ASN A O 1
ATOM 7585 N N . LYS A 1 971 ? 37.826 -7.784 -22.182 1.00 97.00 971 LYS A N 1
ATOM 7586 C CA . LYS A 1 971 ? 38.867 -6.749 -22.188 1.00 97.00 971 LYS A CA 1
ATOM 7587 C C . LYS A 1 971 ? 39.181 -6.344 -23.622 1.00 97.00 971 LYS A C 1
ATOM 7589 O O . LYS A 1 971 ? 39.209 -7.192 -24.507 1.00 97.00 971 LYS A O 1
ATOM 7594 N N . VAL A 1 972 ? 39.410 -5.059 -23.842 1.00 96.88 972 VAL A N 1
ATOM 7595 C CA . VAL A 1 972 ? 39.822 -4.498 -25.130 1.00 96.88 972 VAL A CA 1
ATOM 7596 C C . VAL A 1 972 ? 41.242 -3.978 -24.992 1.00 96.88 972 VAL A C 1
ATOM 7598 O O . VAL A 1 972 ? 41.560 -3.345 -23.985 1.00 96.88 972 VAL A O 1
ATOM 7601 N N . ARG A 1 973 ? 42.090 -4.255 -25.987 1.00 96.94 973 ARG A N 1
ATOM 7602 C CA . ARG A 1 973 ? 43.486 -3.801 -26.025 1.00 96.94 973 ARG A CA 1
ATOM 7603 C C . ARG A 1 973 ? 43.960 -3.445 -27.440 1.00 96.94 973 ARG A C 1
ATOM 7605 O O . ARG A 1 973 ? 43.373 -3.916 -28.424 1.00 96.94 973 ARG A O 1
ATOM 7612 N N . PRO A 1 974 ? 45.055 -2.672 -27.570 1.00 96.81 974 PRO A N 1
ATOM 7613 C CA . PRO A 1 974 ? 45.744 -2.484 -28.842 1.00 96.81 974 PRO A CA 1
ATOM 7614 C C . PRO A 1 974 ? 46.207 -3.806 -29.475 1.00 96.81 974 PRO A C 1
ATOM 7616 O O . PRO A 1 974 ? 46.524 -4.776 -28.778 1.00 96.81 974 PRO A O 1
ATOM 7619 N N . LEU A 1 975 ? 46.253 -3.821 -30.808 1.00 97.12 975 LEU A N 1
ATOM 7620 C CA . LEU A 1 975 ? 46.775 -4.928 -31.616 1.00 97.12 975 LEU A CA 1
ATOM 7621 C C . LEU A 1 975 ? 48.308 -4.928 -31.629 1.00 97.12 975 LEU A C 1
ATOM 7623 O O . LEU A 1 975 ? 48.928 -3.863 -31.716 1.00 97.12 975 LEU A O 1
ATOM 7627 N N . THR A 1 976 ? 48.918 -6.113 -31.614 1.00 96.62 976 THR A N 1
ATOM 7628 C CA . THR A 1 976 ? 50.362 -6.264 -31.867 1.00 96.62 976 THR A CA 1
ATOM 7629 C C . THR A 1 976 ? 50.688 -6.125 -33.362 1.00 96.62 976 THR A C 1
ATOM 7631 O O . THR A 1 976 ? 49.792 -6.120 -34.209 1.00 96.62 976 THR A O 1
ATOM 7634 N N . ASP A 1 977 ? 51.975 -5.989 -33.712 1.00 96.38 977 ASP A N 1
ATOM 7635 C CA . ASP A 1 977 ? 52.426 -5.997 -35.118 1.00 96.38 977 ASP A CA 1
ATOM 7636 C C . ASP A 1 977 ? 52.082 -7.301 -35.847 1.00 96.38 977 ASP A C 1
ATOM 7638 O O . ASP A 1 977 ? 51.676 -7.276 -37.007 1.00 96.38 977 ASP A O 1
ATOM 7642 N N . GLU A 1 978 ? 52.192 -8.430 -35.151 1.00 95.19 978 GLU A N 1
ATOM 7643 C CA . GLU A 1 978 ? 51.848 -9.745 -35.688 1.00 95.19 978 GLU A CA 1
ATOM 7644 C C . GLU A 1 978 ? 50.338 -9.875 -35.930 1.00 95.19 978 GLU A C 1
ATOM 7646 O O . GLU A 1 978 ? 49.907 -10.288 -37.005 1.00 95.19 978 GLU A O 1
ATOM 7651 N N . GLU A 1 979 ? 49.519 -9.450 -34.964 1.00 96.88 979 GLU A N 1
ATOM 7652 C CA . GLU A 1 979 ? 48.061 -9.524 -35.076 1.00 96.88 979 GLU A CA 1
ATOM 7653 C C . GLU A 1 979 ? 47.531 -8.638 -36.206 1.00 96.88 979 GLU A C 1
ATOM 7655 O O . GLU A 1 979 ? 46.671 -9.074 -36.968 1.00 96.88 979 GLU A O 1
ATOM 7660 N N . VAL A 1 980 ? 48.053 -7.412 -36.356 1.00 96.69 980 VAL A N 1
ATOM 7661 C CA . VAL A 1 980 ? 47.593 -6.507 -37.422 1.00 96.69 980 VAL A CA 1
ATOM 7662 C C . VAL A 1 980 ? 48.007 -6.988 -38.816 1.00 96.69 980 VAL A C 1
ATOM 7664 O O . VAL A 1 980 ? 47.252 -6.791 -39.769 1.00 96.69 980 VAL A O 1
ATOM 7667 N N . ALA A 1 981 ? 49.163 -7.651 -38.948 1.00 94.19 981 ALA A N 1
ATOM 7668 C CA . ALA A 1 981 ? 49.625 -8.199 -40.223 1.00 94.19 981 ALA A CA 1
ATOM 7669 C C . ALA A 1 981 ? 48.683 -9.288 -40.768 1.00 94.19 981 ALA A C 1
ATOM 7671 O O . ALA A 1 981 ? 48.542 -9.426 -41.983 1.00 94.19 981 ALA A O 1
ATOM 7672 N N . ASN A 1 982 ? 47.974 -9.995 -39.882 1.00 95.19 982 ASN A N 1
ATOM 7673 C CA . ASN A 1 982 ? 46.992 -11.017 -40.249 1.00 95.19 982 ASN A CA 1
ATOM 7674 C C . ASN A 1 982 ? 45.636 -10.435 -40.698 1.00 95.19 982 ASN A C 1
ATOM 7676 O O . ASN A 1 982 ? 44.804 -11.165 -41.242 1.00 95.19 982 ASN A O 1
ATOM 7680 N N . LEU A 1 983 ? 45.403 -9.125 -40.527 1.00 97.38 983 LEU A N 1
ATOM 7681 C CA . LEU A 1 983 ? 44.148 -8.463 -40.898 1.00 97.38 983 LEU A CA 1
ATOM 7682 C C . LEU A 1 983 ? 44.137 -8.091 -42.390 1.00 97.38 983 LEU A C 1
ATOM 7684 O O . LEU A 1 983 ? 44.442 -6.958 -42.786 1.00 97.38 983 LEU A O 1
ATOM 7688 N N . THR A 1 984 ? 43.786 -9.071 -43.222 1.00 95.50 984 THR A N 1
ATOM 7689 C CA . THR A 1 984 ? 43.800 -8.992 -44.698 1.00 95.50 984 THR A CA 1
ATOM 7690 C C . THR A 1 984 ? 42.410 -9.036 -45.337 1.00 95.50 984 THR A C 1
ATOM 7692 O O . THR A 1 984 ? 42.244 -8.635 -46.486 1.00 95.50 984 THR A O 1
ATOM 7695 N N . SER A 1 985 ? 41.394 -9.494 -44.607 1.00 97.56 985 SER A N 1
ATOM 7696 C CA . SER A 1 985 ? 40.018 -9.652 -45.093 1.00 97.56 985 SER A CA 1
ATOM 7697 C C . SER A 1 985 ? 38.989 -9.400 -43.990 1.00 97.56 985 SER A C 1
ATOM 7699 O O . SER A 1 985 ? 39.317 -9.422 -42.804 1.00 97.56 985 SER A O 1
ATOM 7701 N N . LEU A 1 986 ? 37.718 -9.213 -44.355 1.00 97.81 986 LEU A N 1
ATOM 7702 C CA . LEU A 1 986 ? 36.636 -9.115 -43.369 1.00 97.81 986 LEU A CA 1
ATOM 7703 C C . LEU A 1 986 ? 36.575 -10.361 -42.468 1.00 97.81 986 LEU A C 1
ATOM 7705 O O . LEU A 1 986 ? 36.461 -10.227 -41.254 1.00 97.81 986 LEU A O 1
ATOM 7709 N N . ASN A 1 987 ? 36.748 -11.559 -43.035 1.00 98.31 987 ASN A N 1
ATOM 7710 C CA . ASN A 1 987 ? 36.787 -12.800 -42.258 1.00 98.31 987 ASN A CA 1
ATOM 7711 C C . ASN A 1 987 ? 37.930 -12.794 -41.239 1.00 98.31 987 ASN A C 1
ATOM 7713 O O . ASN A 1 987 ? 37.715 -13.186 -40.099 1.00 98.31 987 ASN A O 1
ATOM 7717 N N . SER A 1 988 ? 39.103 -12.259 -41.600 1.00 97.94 988 SER A N 1
ATOM 7718 C CA . SER A 1 988 ? 40.208 -12.132 -40.642 1.00 97.94 988 SER A CA 1
ATOM 7719 C C . SER A 1 988 ? 39.895 -11.180 -39.482 1.00 97.94 988 SER A C 1
ATOM 7721 O O . SER A 1 988 ? 40.428 -11.381 -38.398 1.00 97.94 988 SER A O 1
ATOM 7723 N N . LEU A 1 989 ? 39.006 -10.191 -39.653 1.00 98.56 989 LEU A N 1
ATOM 7724 C CA . LEU A 1 989 ? 38.541 -9.358 -38.534 1.00 98.56 989 LEU A CA 1
ATOM 7725 C C . LEU A 1 989 ? 37.672 -10.162 -37.554 1.00 98.56 989 LEU A C 1
ATOM 7727 O O . LEU A 1 989 ? 37.738 -9.941 -36.348 1.00 98.56 989 LEU A O 1
ATOM 7731 N N . ILE A 1 990 ? 36.870 -11.098 -38.064 1.00 98.44 990 ILE A N 1
ATOM 7732 C CA . ILE A 1 990 ? 36.020 -11.978 -37.252 1.00 98.44 990 ILE A CA 1
ATOM 7733 C C . ILE A 1 990 ? 36.890 -13.012 -36.528 1.00 98.44 990 ILE A C 1
ATOM 7735 O O . ILE A 1 990 ? 36.792 -13.147 -35.314 1.00 98.44 990 ILE A O 1
ATOM 7739 N N . ASP A 1 991 ? 37.785 -13.679 -37.261 1.00 97.56 991 ASP A N 1
ATOM 7740 C CA . ASP A 1 991 ? 38.643 -14.759 -36.751 1.00 97.56 991 ASP A CA 1
ATOM 7741 C C . ASP A 1 991 ? 39.694 -14.288 -35.736 1.00 97.56 991 ASP A C 1
ATOM 7743 O O . ASP A 1 991 ? 40.212 -15.093 -34.968 1.00 97.56 991 ASP A O 1
ATOM 7747 N N . ASN A 1 992 ? 40.017 -12.991 -35.730 1.00 97.06 992 ASN A N 1
ATOM 7748 C CA . ASN A 1 992 ? 40.971 -12.392 -34.792 1.00 97.06 992 ASN A CA 1
ATOM 7749 C C . ASN A 1 992 ? 40.294 -11.536 -33.706 1.00 97.06 992 ASN A C 1
ATOM 7751 O O . ASN A 1 992 ? 40.976 -10.739 -33.058 1.00 97.06 992 ASN A O 1
ATOM 7755 N N . ASP A 1 993 ? 38.979 -11.687 -33.514 1.00 97.69 993 ASP A N 1
ATOM 7756 C CA . ASP A 1 993 ? 38.191 -10.995 -32.488 1.00 97.69 993 ASP A CA 1
ATOM 7757 C C . ASP A 1 993 ? 38.384 -9.470 -32.499 1.00 97.69 993 ASP A C 1
ATOM 7759 O O . ASP A 1 993 ? 38.717 -8.829 -31.496 1.00 97.69 993 ASP A O 1
ATOM 7763 N N . ILE A 1 994 ? 38.187 -8.866 -33.671 1.00 98.25 994 ILE A N 1
ATOM 7764 C CA . ILE A 1 994 ? 38.398 -7.435 -33.865 1.00 98.25 994 ILE A CA 1
ATOM 7765 C C . ILE A 1 994 ? 37.150 -6.619 -33.517 1.00 98.25 994 ILE A C 1
ATOM 7767 O O . ILE A 1 994 ? 36.020 -6.932 -33.899 1.00 98.25 994 ILE A O 1
ATOM 7771 N N . ILE A 1 995 ? 37.379 -5.501 -32.833 1.00 97.44 995 ILE A N 1
ATOM 7772 C CA . ILE A 1 995 ? 36.393 -4.466 -32.526 1.00 97.44 995 ILE A CA 1
ATOM 7773 C C . ILE A 1 995 ? 36.903 -3.102 -33.008 1.00 97.44 995 ILE A C 1
ATOM 7775 O O . ILE A 1 995 ? 38.105 -2.837 -33.035 1.00 97.44 995 ILE A O 1
ATOM 7779 N N . ASN A 1 996 ? 36.002 -2.224 -33.435 1.00 95.75 996 ASN A N 1
ATOM 7780 C CA . ASN A 1 996 ? 36.342 -0.848 -33.786 1.00 95.75 996 ASN A CA 1
ATOM 7781 C C . ASN A 1 996 ? 36.731 -0.029 -32.535 1.00 95.75 996 ASN A C 1
ATOM 7783 O O . ASN A 1 996 ? 36.197 -0.267 -31.460 1.00 95.75 996 ASN A O 1
ATOM 7787 N N . ARG A 1 997 ? 37.633 0.955 -32.654 1.00 94.38 997 ARG A N 1
ATOM 7788 C CA . ARG A 1 997 ? 38.039 1.815 -31.521 1.00 94.38 997 ARG A CA 1
ATOM 7789 C C . ARG A 1 997 ? 37.072 2.978 -31.231 1.00 94.38 997 ARG A C 1
ATOM 7791 O O . ARG A 1 997 ? 36.997 3.417 -30.097 1.00 94.38 997 ARG A O 1
ATOM 7798 N N . ARG A 1 998 ? 36.311 3.497 -32.205 1.00 92.56 998 ARG A N 1
ATOM 7799 C CA . ARG A 1 998 ? 35.593 4.791 -32.098 1.00 92.56 998 ARG A CA 1
ATOM 7800 C C . ARG A 1 998 ? 34.696 4.936 -30.870 1.00 92.56 998 ARG A C 1
ATOM 7802 O O . ARG A 1 998 ? 34.647 6.026 -30.304 1.00 92.56 998 ARG A O 1
ATOM 7809 N N . SER A 1 999 ? 33.950 3.889 -30.514 1.00 90.56 999 SER A N 1
ATOM 7810 C CA . SER A 1 999 ? 32.990 3.895 -29.394 1.00 90.56 999 SER A CA 1
ATOM 7811 C C . SER A 1 999 ? 33.385 2.958 -28.250 1.00 90.56 999 SER A C 1
ATOM 7813 O O . SER A 1 999 ? 32.570 2.703 -27.368 1.00 90.56 999 SER A O 1
ATOM 7815 N N . TYR A 1 1000 ? 34.608 2.429 -28.275 1.00 92.31 1000 TYR A N 1
ATOM 7816 C CA . TYR A 1 1000 ? 35.100 1.468 -27.295 1.00 92.31 1000 TYR A CA 1
ATOM 7817 C C . TYR A 1 1000 ? 36.473 1.906 -26.801 1.00 92.31 1000 TYR A C 1
ATOM 7819 O O . TYR A 1 1000 ? 37.324 2.321 -27.582 1.00 92.31 1000 TYR A O 1
ATOM 7827 N N . ASP A 1 1001 ? 36.701 1.802 -25.496 1.00 86.12 1001 ASP A N 1
ATOM 7828 C CA . ASP A 1 1001 ? 37.944 2.292 -24.910 1.00 86.12 1001 ASP A CA 1
ATOM 7829 C C . ASP A 1 1001 ? 39.184 1.580 -25.459 1.00 86.12 1001 ASP A C 1
ATOM 7831 O O . ASP A 1 1001 ? 39.185 0.380 -25.734 1.00 86.12 1001 ASP A O 1
ATOM 7835 N N . ASP A 1 1002 ? 40.259 2.356 -25.582 1.00 87.50 1002 ASP A N 1
ATOM 7836 C CA . ASP A 1 1002 ? 41.520 1.956 -26.206 1.00 87.50 1002 ASP A CA 1
ATOM 7837 C C . ASP A 1 1002 ? 42.178 0.746 -25.512 1.00 87.50 1002 ASP A C 1
ATOM 7839 O O . ASP A 1 1002 ? 42.655 -0.185 -26.164 1.00 87.50 1002 ASP A O 1
ATOM 7843 N N . ASN A 1 1003 ? 42.169 0.755 -24.177 1.00 93.12 1003 ASN A N 1
ATOM 7844 C CA . ASN A 1 1003 ? 42.708 -0.302 -23.330 1.00 93.12 1003 ASN A CA 1
ATOM 7845 C C . ASN A 1 1003 ? 41.888 -0.390 -22.033 1.00 93.12 1003 ASN A C 1
ATOM 7847 O O . ASN A 1 1003 ? 42.136 0.363 -21.089 1.00 93.12 1003 ASN A O 1
ATOM 7851 N N . ARG A 1 1004 ? 40.878 -1.266 -21.994 1.00 93.88 1004 ARG A N 1
ATOM 7852 C CA . ARG A 1 1004 ? 39.933 -1.362 -20.869 1.00 93.88 1004 ARG A CA 1
ATOM 7853 C C . ARG A 1 1004 ? 39.505 -2.789 -20.589 1.00 93.88 1004 ARG A C 1
ATOM 7855 O O . ARG A 1 1004 ? 39.113 -3.525 -21.489 1.00 93.88 1004 ARG A O 1
ATOM 7862 N N . GLU A 1 1005 ? 39.469 -3.125 -19.307 1.00 95.06 1005 GLU A N 1
ATOM 7863 C CA . GLU A 1 1005 ? 38.717 -4.267 -18.802 1.00 95.06 1005 GLU A CA 1
ATOM 7864 C C . GLU A 1 1005 ? 37.266 -3.845 -18.511 1.00 95.06 1005 GLU A C 1
ATOM 7866 O O . GLU A 1 1005 ? 37.004 -2.964 -17.685 1.00 95.06 1005 GLU A O 1
ATOM 7871 N N . TYR A 1 1006 ? 36.318 -4.456 -19.218 1.00 93.75 1006 TYR A N 1
ATOM 7872 C CA . TYR A 1 1006 ? 34.884 -4.299 -19.007 1.00 93.75 1006 TYR A CA 1
ATOM 7873 C C . TYR A 1 1006 ? 34.445 -5.290 -17.932 1.00 93.75 1006 TYR A C 1
ATOM 7875 O O . TYR A 1 1006 ? 34.257 -6.484 -18.191 1.00 93.75 1006 TYR A O 1
ATOM 7883 N N . LYS A 1 1007 ? 34.309 -4.772 -16.708 1.00 91.94 1007 LYS A N 1
ATOM 7884 C CA . LYS A 1 1007 ? 33.869 -5.539 -15.545 1.00 91.94 1007 LYS A CA 1
ATOM 7885 C C . LYS A 1 1007 ? 32.462 -6.080 -15.759 1.00 91.94 1007 LYS A C 1
ATOM 7887 O O . LYS A 1 1007 ? 31.608 -5.411 -16.325 1.00 91.94 1007 LYS A O 1
ATOM 7892 N N . ARG A 1 1008 ? 32.219 -7.284 -15.256 1.00 92.81 1008 ARG A N 1
ATOM 7893 C CA . ARG A 1 1008 ? 30.909 -7.935 -15.351 1.00 92.81 1008 ARG A CA 1
ATOM 7894 C C . ARG A 1 1008 ? 29.850 -7.128 -14.598 1.00 92.81 1008 ARG A C 1
ATOM 7896 O O . ARG A 1 1008 ? 30.164 -6.583 -13.539 1.00 92.81 1008 ARG A O 1
ATOM 7903 N N . ASN A 1 1009 ? 28.617 -7.119 -15.108 1.00 93.38 1009 ASN A N 1
ATOM 7904 C CA . ASN A 1 1009 ? 27.497 -6.340 -14.563 1.00 93.38 1009 ASN A CA 1
ATOM 7905 C C . ASN A 1 1009 ? 27.718 -4.817 -14.655 1.00 93.38 1009 ASN A C 1
ATOM 7907 O O . ASN A 1 1009 ? 27.493 -4.084 -13.692 1.00 93.38 1009 ASN A O 1
ATOM 7911 N N . GLY A 1 1010 ? 28.223 -4.355 -15.798 1.00 92.38 1010 GLY A N 1
ATOM 7912 C CA . GLY A 1 1010 ? 28.509 -2.950 -16.062 1.00 92.38 1010 GLY A CA 1
ATOM 7913 C C . GLY A 1 1010 ? 27.447 -2.254 -16.918 1.00 92.38 1010 GLY A C 1
ATOM 7914 O O . GLY A 1 1010 ? 26.797 -2.862 -17.775 1.00 92.38 1010 GLY A O 1
ATOM 7915 N N . TYR A 1 1011 ? 27.344 -0.937 -16.730 1.00 93.06 1011 TYR A N 1
ATOM 7916 C CA . TYR A 1 1011 ? 26.554 -0.015 -17.551 1.00 93.06 1011 TYR A CA 1
ATOM 7917 C C . TYR A 1 1011 ? 27.231 0.228 -18.909 1.00 93.06 1011 TYR A C 1
ATOM 7919 O O . TYR A 1 1011 ? 27.841 1.272 -19.143 1.00 93.06 1011 TYR A O 1
ATOM 7927 N N . TYR A 1 1012 ? 27.171 -0.767 -19.794 1.00 94.81 1012 TYR A N 1
ATOM 7928 C CA . TYR A 1 1012 ? 27.758 -0.711 -21.134 1.00 94.81 1012 TYR A CA 1
ATOM 7929 C C . TYR A 1 1012 ? 26.688 -0.799 -22.215 1.00 94.81 1012 TYR A C 1
ATOM 7931 O O . TYR A 1 1012 ? 25.675 -1.476 -22.057 1.00 94.81 1012 TYR A O 1
ATOM 7939 N N . THR A 1 1013 ? 26.945 -0.152 -23.346 1.00 95.06 1013 THR A N 1
ATOM 7940 C CA . THR A 1 1013 ? 26.066 -0.160 -24.516 1.00 95.06 1013 THR A CA 1
ATOM 7941 C C . THR A 1 1013 ? 26.837 -0.605 -25.755 1.00 95.06 1013 THR A C 1
ATOM 7943 O O . THR A 1 1013 ? 28.068 -0.561 -25.804 1.00 95.06 1013 THR A O 1
ATOM 7946 N N . ILE A 1 1014 ? 26.106 -1.073 -26.766 1.00 96.62 1014 ILE A N 1
ATOM 7947 C CA . ILE A 1 1014 ? 26.661 -1.406 -28.080 1.00 96.62 1014 ILE A CA 1
ATOM 7948 C C . ILE A 1 1014 ? 26.353 -0.250 -29.022 1.00 96.62 1014 ILE A C 1
ATOM 7950 O O . ILE A 1 1014 ? 25.211 0.187 -29.092 1.00 96.62 1014 ILE A O 1
ATOM 7954 N N . SER A 1 1015 ? 27.353 0.255 -29.740 1.00 95.69 1015 SER A N 1
ATOM 7955 C CA . SER A 1 1015 ? 27.145 1.306 -30.741 1.00 95.69 1015 SER A CA 1
ATOM 7956 C C . SER A 1 1015 ? 26.546 0.718 -32.020 1.00 95.69 1015 SER A C 1
ATOM 7958 O O . SER A 1 1015 ? 26.953 -0.360 -32.454 1.00 95.69 1015 SER A O 1
ATOM 7960 N N . MET A 1 1016 ? 25.614 1.432 -32.654 1.00 96.50 1016 MET A N 1
ATOM 7961 C CA . MET A 1 1016 ? 25.058 1.031 -33.955 1.00 96.50 1016 MET A CA 1
ATOM 7962 C C . MET A 1 1016 ? 26.059 1.207 -35.106 1.00 96.50 1016 MET A C 1
ATOM 7964 O O . MET A 1 1016 ? 25.965 0.510 -36.111 1.00 96.50 1016 MET A O 1
ATOM 7968 N N . PHE A 1 1017 ? 27.017 2.135 -34.979 1.00 97.00 1017 PHE A N 1
ATOM 7969 C CA . PHE A 1 1017 ? 27.893 2.556 -36.088 1.00 97.00 1017 PHE A CA 1
ATOM 7970 C C . PHE A 1 1017 ? 29.393 2.384 -35.804 1.00 97.00 1017 PHE A C 1
ATOM 7972 O O . PHE A 1 1017 ? 30.236 2.812 -36.600 1.00 97.00 1017 PHE A O 1
ATOM 7979 N N . SER A 1 1018 ? 29.741 1.725 -34.696 1.00 96.19 1018 SER A N 1
ATOM 7980 C CA . SER A 1 1018 ? 31.101 1.255 -34.410 1.00 96.19 1018 SER A CA 1
ATOM 7981 C C . SER A 1 1018 ? 31.105 -0.275 -34.384 1.00 96.19 1018 SER A C 1
ATOM 7983 O O . SER A 1 1018 ? 30.607 -0.860 -33.421 1.00 96.19 1018 SER A O 1
ATOM 7985 N N . PRO A 1 1019 ? 31.634 -0.937 -35.428 1.00 96.56 1019 PRO A N 1
ATOM 7986 C CA . PRO A 1 1019 ? 31.471 -2.375 -35.595 1.00 96.56 1019 PRO A CA 1
ATOM 7987 C C . PRO A 1 1019 ? 32.140 -3.210 -34.502 1.00 96.56 1019 PRO A C 1
ATOM 7989 O O . PRO A 1 1019 ? 33.294 -2.982 -34.129 1.00 96.56 1019 PRO A O 1
ATOM 7992 N N . VAL A 1 1020 ? 31.436 -4.264 -34.088 1.00 98.00 1020 VAL A N 1
ATOM 7993 C CA . VAL A 1 1020 ? 31.983 -5.406 -33.345 1.00 98.00 1020 VAL A CA 1
ATOM 7994 C C . VAL A 1 1020 ? 32.026 -6.596 -34.306 1.00 98.00 1020 VAL A C 1
ATOM 7996 O O . VAL A 1 1020 ? 31.026 -7.303 -34.470 1.00 98.00 1020 VAL A O 1
ATOM 7999 N N . TYR A 1 1021 ? 33.161 -6.782 -34.989 1.00 98.31 1021 TYR A N 1
ATOM 8000 C CA . TYR A 1 1021 ? 33.339 -7.886 -35.944 1.00 98.31 1021 TYR A CA 1
ATOM 8001 C C . TYR A 1 1021 ? 33.486 -9.226 -35.229 1.00 98.31 1021 TYR A C 1
ATOM 8003 O O . TYR A 1 1021 ? 33.017 -10.236 -35.744 1.00 98.31 1021 TYR A O 1
ATOM 8011 N N . ALA A 1 1022 ? 34.089 -9.207 -34.039 1.00 97.81 1022 ALA A N 1
ATOM 8012 C CA . ALA A 1 1022 ? 34.294 -10.374 -33.198 1.00 97.81 1022 ALA A CA 1
ATOM 8013 C C . ALA A 1 1022 ? 33.030 -11.238 -33.043 1.00 97.81 1022 ALA A C 1
ATOM 8015 O O . ALA A 1 1022 ? 31.900 -10.737 -32.961 1.00 97.81 1022 ALA A O 1
ATOM 8016 N N . ALA A 1 1023 ? 33.259 -12.546 -32.955 1.00 95.69 1023 ALA A N 1
ATOM 8017 C CA . ALA A 1 1023 ? 32.279 -13.561 -32.573 1.00 95.69 1023 ALA A CA 1
ATOM 8018 C C . ALA A 1 1023 ? 32.765 -14.320 -31.323 1.00 95.69 1023 ALA A C 1
ATOM 8020 O O . ALA A 1 1023 ? 32.557 -15.525 -31.175 1.00 95.69 1023 ALA A O 1
ATOM 8021 N N . LEU A 1 1024 ? 33.460 -13.587 -30.447 1.00 95.25 1024 LEU A N 1
ATOM 8022 C CA . LEU A 1 1024 ? 34.100 -14.078 -29.237 1.00 95.25 1024 LEU A CA 1
ATOM 8023 C C . LEU A 1 1024 ? 33.072 -14.743 -28.308 1.00 95.25 1024 LEU A C 1
ATOM 8025 O O . LEU A 1 1024 ? 32.244 -14.072 -27.689 1.00 95.25 1024 LEU A O 1
ATOM 8029 N N . SER A 1 1025 ? 33.167 -16.067 -28.200 1.00 94.62 1025 SER A N 1
ATOM 8030 C CA . SER A 1 1025 ? 32.285 -16.921 -27.398 1.00 94.62 1025 SER A CA 1
ATOM 8031 C C . SER A 1 1025 ? 32.988 -17.448 -26.149 1.00 94.62 1025 SER A C 1
ATOM 8033 O O . SER A 1 1025 ? 34.217 -17.390 -26.030 1.00 94.62 1025 SER A O 1
ATOM 8035 N N . ASN A 1 1026 ? 32.213 -17.953 -25.188 1.00 95.88 1026 ASN A N 1
ATOM 8036 C CA . ASN A 1 1026 ? 32.739 -18.626 -24.008 1.00 95.88 1026 ASN A CA 1
ATOM 8037 C C . ASN A 1 1026 ? 32.180 -20.053 -23.861 1.00 95.88 1026 ASN A C 1
ATOM 8039 O O . ASN A 1 1026 ? 31.104 -20.273 -23.304 1.00 95.88 1026 ASN A O 1
ATOM 8043 N N . SER A 1 1027 ? 32.972 -21.050 -24.256 1.00 94.19 1027 SER A N 1
ATOM 8044 C CA . SER A 1 1027 ? 32.645 -22.472 -24.067 1.00 94.19 1027 SER A CA 1
ATOM 8045 C C . SER A 1 1027 ? 32.610 -22.914 -22.599 1.00 94.19 1027 SER A C 1
ATOM 8047 O O . SER A 1 1027 ? 32.065 -23.968 -22.275 1.00 94.19 1027 SER A O 1
ATOM 8049 N N . LYS A 1 1028 ? 33.165 -22.112 -21.682 1.00 93.88 1028 LYS A N 1
ATOM 8050 C CA . LYS A 1 1028 ? 33.267 -22.433 -20.253 1.00 93.88 1028 LYS A CA 1
ATOM 8051 C C . LYS A 1 1028 ? 32.109 -21.882 -19.414 1.00 93.88 1028 LYS A C 1
ATOM 8053 O O . LYS A 1 1028 ? 31.996 -22.233 -18.244 1.00 93.88 1028 LYS A O 1
ATOM 8058 N N . GLY A 1 1029 ? 31.250 -21.025 -19.964 1.00 93.44 1029 GLY A N 1
ATOM 8059 C CA . GLY A 1 1029 ? 30.177 -20.383 -19.204 1.00 93.44 1029 GLY A CA 1
ATOM 8060 C C . GLY A 1 1029 ? 29.489 -19.270 -19.983 1.00 93.44 1029 GLY A C 1
ATOM 8061 O O . GLY A 1 1029 ? 29.314 -19.367 -21.190 1.00 93.44 1029 GLY A O 1
ATOM 8062 N N . ALA A 1 1030 ? 29.088 -18.208 -19.285 1.00 93.94 1030 ALA A N 1
ATOM 8063 C CA . ALA A 1 1030 ? 28.516 -17.022 -19.924 1.00 93.94 1030 ALA A CA 1
ATOM 8064 C C . ALA A 1 1030 ? 29.630 -16.083 -20.438 1.00 93.94 1030 ALA A C 1
ATOM 8066 O O . ALA A 1 1030 ? 30.675 -15.988 -19.779 1.00 93.94 1030 ALA A O 1
ATOM 8067 N N . PRO A 1 1031 ? 29.445 -15.385 -21.571 1.00 95.31 1031 PRO A N 1
ATOM 8068 C CA . PRO A 1 1031 ? 30.429 -14.446 -22.098 1.00 95.31 1031 PRO A CA 1
ATOM 8069 C C . PRO A 1 1031 ? 30.417 -13.129 -21.307 1.00 95.31 1031 PRO A C 1
ATOM 8071 O O . PRO A 1 1031 ? 29.595 -12.927 -20.410 1.00 95.31 1031 PRO A O 1
ATOM 8074 N N . GLY A 1 1032 ? 31.357 -12.236 -21.623 1.00 94.38 1032 GLY A N 1
ATOM 8075 C CA . GLY A 1 1032 ? 31.395 -10.897 -21.035 1.00 94.38 1032 GLY A CA 1
ATOM 8076 C C . GLY A 1 1032 ? 30.316 -9.958 -21.579 1.00 94.38 1032 GLY A C 1
ATOM 8077 O O . GLY A 1 1032 ? 29.739 -10.186 -22.638 1.00 94.38 1032 GLY A O 1
ATOM 8078 N N . ASP A 1 1033 ? 30.073 -8.873 -20.848 1.00 95.56 1033 ASP A N 1
ATOM 8079 C CA . ASP A 1 1033 ? 28.972 -7.926 -21.038 1.00 95.56 1033 ASP A CA 1
ATOM 8080 C C . ASP A 1 1033 ? 28.827 -7.304 -22.443 1.00 95.56 1033 ASP A C 1
ATOM 8082 O O . ASP A 1 1033 ? 27.698 -7.061 -22.879 1.00 95.56 1033 ASP A O 1
ATOM 8086 N N . ILE A 1 1034 ? 29.932 -7.018 -23.145 1.00 96.31 1034 ILE A N 1
ATOM 8087 C CA . ILE A 1 1034 ? 29.905 -6.420 -24.494 1.00 96.31 1034 ILE A CA 1
ATOM 8088 C C . ILE A 1 1034 ? 29.481 -7.477 -25.512 1.00 96.31 1034 ILE A C 1
ATOM 8090 O O . ILE A 1 1034 ? 28.532 -7.283 -26.273 1.00 96.31 1034 ILE A O 1
ATOM 8094 N N . MET A 1 1035 ? 30.159 -8.625 -25.495 1.00 96.88 1035 MET A N 1
ATOM 8095 C CA . MET A 1 1035 ? 29.857 -9.716 -26.419 1.00 96.88 1035 MET A CA 1
ATOM 8096 C C . MET A 1 1035 ? 28.485 -10.317 -26.152 1.00 96.88 1035 MET A C 1
ATOM 8098 O O . MET A 1 1035 ? 27.762 -10.619 -27.097 1.00 96.88 1035 MET A O 1
ATOM 8102 N N . PHE A 1 1036 ? 28.078 -10.407 -24.886 1.00 97.50 1036 PHE A N 1
ATOM 8103 C CA . PHE A 1 1036 ? 26.757 -10.888 -24.520 1.00 97.50 1036 PHE A CA 1
ATOM 8104 C C . PHE A 1 1036 ? 25.651 -10.058 -25.178 1.00 97.50 1036 PHE A C 1
ATOM 8106 O O . PHE A 1 1036 ? 24.832 -10.614 -25.905 1.00 97.50 1036 PHE A O 1
ATOM 8113 N N . ARG A 1 1037 ? 25.660 -8.729 -25.000 1.00 97.50 1037 ARG A N 1
ATOM 8114 C CA . ARG A 1 1037 ? 24.651 -7.846 -25.609 1.00 97.50 1037 ARG A CA 1
ATOM 8115 C C . ARG A 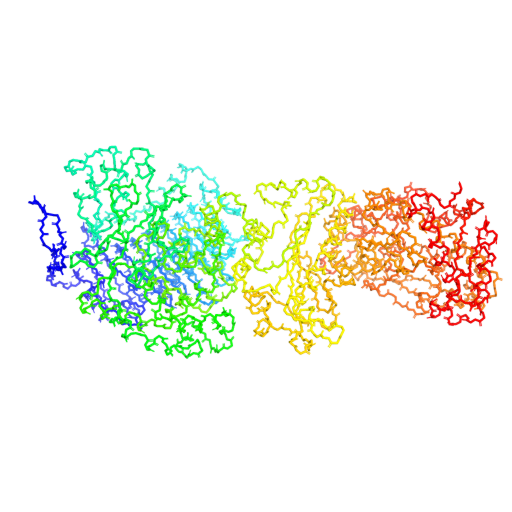1 1037 ? 24.700 -7.895 -27.132 1.00 97.50 1037 ARG A C 1
ATOM 8117 O O . ARG A 1 1037 ? 23.656 -7.970 -27.773 1.00 97.50 1037 ARG A O 1
ATOM 8124 N N . LYS A 1 1038 ? 25.903 -7.882 -27.722 1.00 97.44 1038 LYS A N 1
ATOM 8125 C CA . LYS A 1 1038 ? 26.050 -7.921 -29.181 1.00 97.44 1038 LYS A CA 1
ATOM 8126 C C . LYS A 1 1038 ? 25.427 -9.188 -29.771 1.00 97.44 1038 LYS A C 1
ATOM 8128 O O . LYS A 1 1038 ? 24.589 -9.074 -30.660 1.00 97.44 1038 LYS A O 1
ATOM 8133 N N . ILE A 1 1039 ? 25.791 -10.357 -29.247 1.00 97.75 1039 ILE A N 1
ATOM 8134 C CA . ILE A 1 1039 ? 25.273 -11.650 -29.708 1.00 97.75 1039 ILE A CA 1
ATOM 8135 C C . ILE A 1 1039 ? 23.770 -11.768 -29.432 1.00 97.75 1039 ILE A C 1
ATOM 8137 O O . ILE A 1 1039 ? 23.041 -12.237 -30.298 1.00 97.75 1039 ILE A O 1
ATOM 8141 N N . ALA A 1 1040 ? 23.275 -11.282 -28.289 1.00 98.06 1040 ALA A N 1
ATOM 8142 C CA . ALA A 1 1040 ? 21.841 -11.289 -27.995 1.00 98.06 1040 ALA A CA 1
ATOM 8143 C C . ALA A 1 1040 ? 21.029 -10.552 -29.076 1.00 98.06 1040 ALA A C 1
ATOM 8145 O O . ALA A 1 1040 ? 20.023 -11.076 -29.550 1.00 98.06 1040 ALA A O 1
ATOM 8146 N N . TYR A 1 1041 ? 21.488 -9.380 -29.532 1.00 98.44 1041 TYR A N 1
ATOM 8147 C CA . TYR A 1 1041 ? 20.824 -8.665 -30.626 1.00 98.44 1041 TYR A CA 1
ATOM 8148 C C . TYR A 1 1041 ? 20.990 -9.329 -31.996 1.00 98.44 1041 TYR A C 1
ATOM 8150 O O . TYR A 1 1041 ? 20.080 -9.233 -32.813 1.00 98.44 1041 TYR A O 1
ATOM 8158 N N . GLU A 1 1042 ? 22.120 -9.984 -32.266 1.00 98.38 1042 GLU A N 1
ATOM 8159 C CA . GLU A 1 1042 ? 22.299 -10.769 -33.499 1.00 98.38 1042 GLU A CA 1
ATOM 8160 C C . GLU A 1 1042 ? 21.331 -11.957 -33.534 1.00 98.38 1042 GLU A C 1
ATOM 8162 O O . GLU A 1 1042 ? 20.687 -12.207 -34.548 1.00 98.38 1042 GLU A O 1
ATOM 8167 N N . LEU A 1 1043 ? 21.142 -12.638 -32.403 1.00 98.44 1043 LEU A N 1
ATOM 8168 C CA . LEU A 1 1043 ? 20.153 -13.705 -32.276 1.00 98.44 1043 LEU A CA 1
ATOM 8169 C C . LEU A 1 1043 ? 18.719 -13.184 -32.374 1.00 98.44 1043 LEU A C 1
ATOM 8171 O O . LEU A 1 1043 ? 17.888 -13.838 -33.000 1.00 98.44 1043 LEU A O 1
ATOM 8175 N N . LEU A 1 1044 ? 18.427 -12.007 -31.813 1.00 98.25 1044 LEU A N 1
ATOM 8176 C CA . LEU A 1 1044 ? 17.120 -11.368 -31.968 1.00 98.25 1044 LEU A CA 1
ATOM 8177 C C . LEU A 1 1044 ? 16.825 -11.046 -33.442 1.00 98.25 1044 LEU A C 1
ATOM 8179 O O . LEU A 1 1044 ? 15.714 -11.279 -33.906 1.00 98.25 1044 LEU A O 1
ATOM 8183 N N . ALA A 1 1045 ? 17.821 -10.564 -34.188 1.00 98.06 1045 ALA A N 1
ATOM 8184 C CA . ALA A 1 1045 ? 17.692 -10.260 -35.611 1.00 98.06 1045 ALA A CA 1
ATOM 8185 C C . ALA A 1 1045 ? 17.504 -11.514 -36.482 1.00 98.06 1045 ALA A C 1
ATOM 8187 O O . ALA A 1 1045 ? 16.746 -11.490 -37.449 1.00 98.06 1045 ALA A O 1
ATOM 8188 N N . GLU A 1 1046 ? 18.181 -12.615 -36.157 1.00 96.94 1046 GLU A N 1
ATOM 8189 C CA . GLU A 1 1046 ? 18.204 -13.802 -37.024 1.00 96.94 1046 GLU A CA 1
ATOM 8190 C C . GLU A 1 1046 ? 17.189 -14.875 -36.644 1.00 96.94 1046 GLU A C 1
ATOM 8192 O O . GLU A 1 1046 ? 16.716 -15.614 -37.507 1.00 96.94 1046 GLU A O 1
ATOM 8197 N N . LYS A 1 1047 ? 16.821 -14.969 -35.366 1.00 97.00 1047 LYS A N 1
ATOM 8198 C CA . LYS A 1 1047 ? 15.925 -16.013 -34.853 1.00 97.00 1047 LYS A CA 1
ATOM 8199 C C . LYS A 1 1047 ? 14.710 -15.465 -34.101 1.00 97.00 1047 LYS A C 1
ATOM 8201 O O . LYS A 1 1047 ? 13.828 -16.252 -33.783 1.00 97.00 1047 LYS A O 1
ATOM 8206 N N . GLY A 1 1048 ? 14.637 -14.162 -33.837 1.00 97.38 1048 GLY A N 1
ATOM 8207 C CA . GLY A 1 1048 ? 13.552 -13.573 -33.054 1.00 97.38 1048 GLY A CA 1
ATOM 8208 C C . GLY A 1 1048 ? 13.735 -13.752 -31.548 1.00 97.38 1048 GLY A C 1
ATOM 8209 O O . GLY A 1 1048 ? 14.758 -14.252 -31.057 1.00 97.38 1048 GLY A O 1
ATOM 8210 N N . TYR A 1 1049 ? 12.739 -13.296 -30.802 1.00 97.56 1049 TYR A N 1
ATOM 8211 C CA . TYR A 1 1049 ? 12.713 -13.273 -29.353 1.00 97.56 1049 TYR A CA 1
ATOM 8212 C C . TYR A 1 1049 ? 12.675 -14.690 -28.773 1.00 97.56 1049 TYR A C 1
ATOM 8214 O O . TYR A 1 1049 ? 13.599 -15.060 -28.048 1.00 97.56 1049 TYR A O 1
ATOM 8222 N N . HIS A 1 1050 ? 11.702 -15.532 -29.138 1.00 97.25 1050 HIS A N 1
ATOM 8223 C CA . HIS A 1 1050 ? 11.556 -16.859 -28.513 1.00 97.25 1050 HIS A CA 1
ATOM 8224 C C . HIS A 1 1050 ? 12.572 -17.900 -28.984 1.00 97.25 1050 HIS A C 1
ATOM 8226 O O . HIS A 1 1050 ? 12.949 -18.776 -28.206 1.00 97.25 1050 HIS A O 1
ATOM 8232 N N . LYS A 1 1051 ? 13.022 -17.846 -30.244 1.00 96.62 1051 LYS A N 1
ATOM 8233 C CA . LYS A 1 1051 ? 13.930 -18.875 -30.800 1.00 96.62 1051 LYS A CA 1
ATOM 8234 C C . LYS A 1 1051 ? 15.408 -18.492 -30.730 1.00 96.62 1051 LYS A C 1
ATOM 8236 O O . LYS A 1 1051 ? 16.256 -19.368 -30.883 1.00 96.62 1051 LYS A O 1
ATOM 8241 N N . GLY A 1 1052 ? 15.725 -17.214 -30.520 1.00 96.88 1052 GLY A N 1
ATOM 8242 C CA . GLY A 1 1052 ? 17.098 -16.707 -30.476 1.00 96.88 1052 GLY A CA 1
ATOM 8243 C C . GLY A 1 1052 ? 17.449 -16.037 -29.163 1.00 96.88 1052 GLY A C 1
ATOM 8244 O O . GLY A 1 1052 ? 18.314 -16.509 -28.427 1.00 96.88 1052 GLY A O 1
ATOM 8245 N N . PHE A 1 1053 ? 16.783 -14.918 -28.889 1.00 98.00 1053 PHE A N 1
ATOM 8246 C CA . PHE A 1 1053 ? 17.101 -14.057 -27.755 1.00 98.00 1053 PHE A CA 1
ATOM 8247 C C . PHE A 1 1053 ? 16.874 -14.765 -26.414 1.00 98.00 1053 PHE A C 1
ATOM 8249 O O . PHE A 1 1053 ? 17.816 -14.919 -25.637 1.00 98.00 1053 PHE A O 1
ATOM 8256 N N . LEU A 1 1054 ? 15.653 -15.244 -26.158 1.00 97.69 1054 LEU A N 1
ATOM 8257 C CA . LEU A 1 1054 ? 15.230 -15.848 -24.893 1.00 97.69 1054 LEU A CA 1
ATOM 8258 C C . LEU A 1 1054 ? 16.096 -17.057 -24.477 1.00 97.69 1054 LEU A C 1
ATOM 8260 O O . LEU A 1 1054 ? 16.575 -17.055 -23.336 1.00 97.69 1054 LEU A O 1
ATOM 8264 N N . PRO A 1 1055 ? 16.405 -18.032 -25.360 1.00 97.19 1055 PRO A N 1
ATOM 8265 C CA . PRO A 1 1055 ? 17.285 -19.150 -25.017 1.00 97.19 1055 PRO A CA 1
ATOM 8266 C C . PRO A 1 1055 ? 18.716 -18.743 -24.655 1.00 97.19 1055 PRO A C 1
ATOM 8268 O O . PRO A 1 1055 ? 19.406 -19.472 -23.942 1.00 97.19 1055 PRO A O 1
ATOM 8271 N N . TYR A 1 1056 ? 19.180 -17.594 -25.153 1.00 97.81 1056 TYR A N 1
ATOM 8272 C CA . TYR A 1 1056 ? 20.529 -17.095 -24.904 1.00 97.81 1056 TYR A CA 1
ATOM 8273 C C . TYR A 1 1056 ? 20.634 -16.240 -23.644 1.00 97.81 1056 TYR A C 1
ATOM 8275 O O . TYR A 1 1056 ? 21.644 -16.326 -22.932 1.00 97.81 1056 TYR A O 1
ATOM 8283 N N . VAL A 1 1057 ? 19.606 -15.434 -23.360 1.00 96.75 1057 VAL A N 1
ATOM 8284 C CA . VAL A 1 1057 ? 19.618 -14.508 -22.222 1.00 96.75 1057 VAL A CA 1
ATOM 8285 C C . VAL A 1 1057 ? 19.127 -15.120 -20.914 1.00 96.75 1057 VAL A C 1
ATOM 8287 O O . VAL A 1 1057 ? 19.453 -14.619 -19.839 1.00 96.75 1057 VAL A O 1
ATOM 8290 N N . SER A 1 1058 ? 18.375 -16.214 -20.983 1.00 96.75 1058 SER A N 1
ATOM 8291 C CA . SER A 1 1058 ? 17.775 -16.851 -19.814 1.00 96.75 1058 SER A CA 1
ATOM 8292 C C . SER A 1 1058 ? 18.459 -18.163 -19.436 1.00 96.75 1058 SER A C 1
ATOM 8294 O O . SER A 1 1058 ? 19.301 -18.703 -20.155 1.00 96.75 1058 SER A O 1
ATOM 8296 N N . ASN A 1 1059 ? 18.070 -18.716 -18.289 1.00 93.88 1059 ASN A N 1
ATOM 8297 C CA . ASN A 1 1059 ? 18.497 -20.044 -17.860 1.00 93.88 1059 ASN A CA 1
ATOM 8298 C C . ASN A 1 1059 ? 17.576 -21.166 -18.385 1.00 93.88 1059 ASN A C 1
ATOM 8300 O O . ASN A 1 1059 ? 17.460 -22.210 -17.745 1.00 93.88 1059 ASN A O 1
ATOM 8304 N N . GLN A 1 1060 ? 16.937 -20.983 -19.549 1.00 95.88 1060 GLN A N 1
ATOM 8305 C CA . GLN A 1 1060 ? 16.017 -21.957 -20.159 1.00 95.88 1060 GLN A CA 1
ATOM 8306 C C . GLN A 1 1060 ? 16.628 -23.364 -20.284 1.00 95.88 1060 GLN A C 1
ATOM 8308 O O . GLN A 1 1060 ? 15.954 -24.365 -20.049 1.00 95.88 1060 GLN A O 1
ATOM 8313 N N . TYR A 1 1061 ? 17.928 -23.460 -20.583 1.00 96.44 1061 TYR A N 1
ATOM 8314 C CA . TYR A 1 1061 ? 18.654 -24.738 -20.657 1.00 96.44 1061 TYR A CA 1
ATOM 8315 C C . TYR A 1 1061 ? 19.359 -25.138 -19.353 1.00 96.44 1061 TYR A C 1
ATOM 8317 O O . TYR A 1 1061 ? 20.186 -26.050 -19.347 1.00 96.44 1061 TYR A O 1
ATOM 8325 N N . GLY A 1 1062 ? 19.043 -24.489 -18.232 1.00 94.50 1062 GLY A N 1
ATOM 8326 C CA . GLY A 1 1062 ? 19.696 -24.725 -16.948 1.00 94.50 1062 GLY A CA 1
ATOM 8327 C C . GLY A 1 1062 ? 19.527 -26.159 -16.442 1.00 94.50 1062 GLY A C 1
ATOM 8328 O O . GLY A 1 1062 ? 20.497 -26.783 -16.015 1.00 94.50 1062 GLY A O 1
ATOM 8329 N N . ALA A 1 1063 ? 18.322 -26.725 -16.543 1.00 92.56 1063 ALA A N 1
ATOM 8330 C CA . ALA A 1 1063 ? 18.071 -28.104 -16.118 1.00 92.56 1063 ALA A CA 1
ATOM 8331 C C . ALA A 1 1063 ? 18.919 -29.118 -16.912 1.00 92.56 1063 ALA A C 1
ATOM 8333 O O . ALA A 1 1063 ? 19.523 -30.017 -16.328 1.00 92.56 1063 ALA A O 1
ATOM 8334 N N . GLU A 1 1064 ? 19.026 -28.935 -18.230 1.00 95.31 1064 GLU A N 1
ATOM 8335 C CA . GLU A 1 1064 ? 19.831 -29.787 -19.111 1.00 95.31 1064 GLU A CA 1
ATOM 8336 C C . GLU A 1 1064 ? 21.336 -29.619 -18.865 1.00 95.31 1064 GLU A C 1
ATOM 8338 O O . GLU A 1 1064 ? 22.072 -30.606 -18.780 1.00 95.31 1064 GLU A O 1
ATOM 8343 N N . ALA A 1 1065 ? 21.800 -28.378 -18.699 1.00 95.94 1065 ALA A N 1
ATOM 8344 C CA . ALA A 1 1065 ? 23.184 -28.093 -18.343 1.00 95.94 1065 ALA A CA 1
ATOM 8345 C C . ALA A 1 1065 ? 23.556 -28.790 -17.027 1.00 95.94 1065 ALA A C 1
ATOM 8347 O O . ALA A 1 1065 ? 24.563 -29.491 -16.951 1.00 95.94 1065 ALA A O 1
ATOM 8348 N N . PHE A 1 1066 ? 22.700 -28.684 -16.010 1.00 93.31 1066 PHE A N 1
ATOM 8349 C CA . PHE A 1 1066 ? 22.948 -29.315 -14.719 1.00 93.31 1066 PHE A CA 1
ATOM 8350 C C . PHE A 1 1066 ? 22.956 -30.846 -14.817 1.00 93.31 1066 PHE A C 1
ATOM 8352 O O . PHE A 1 1066 ? 23.865 -31.489 -14.290 1.00 93.31 1066 PHE A O 1
ATOM 8359 N N . ALA A 1 1067 ? 21.986 -31.430 -15.530 1.00 93.69 1067 ALA A N 1
ATOM 8360 C CA . ALA A 1 1067 ? 21.881 -32.876 -15.728 1.00 93.69 1067 ALA A CA 1
ATOM 8361 C C . ALA A 1 1067 ? 23.068 -33.462 -16.511 1.00 93.69 1067 ALA A C 1
ATOM 8363 O O . ALA A 1 1067 ? 23.502 -34.575 -16.227 1.00 93.69 1067 ALA A O 1
ATOM 8364 N N . SER A 1 1068 ? 23.634 -32.704 -17.452 1.00 93.44 1068 SER A N 1
ATOM 8365 C CA . SER A 1 1068 ? 24.833 -33.100 -18.206 1.00 93.44 1068 SER A CA 1
ATOM 8366 C C . SER A 1 1068 ? 26.151 -32.879 -17.446 1.00 93.44 1068 SER A C 1
ATOM 8368 O O . SER A 1 1068 ? 27.226 -33.143 -17.982 1.00 93.44 1068 SER A O 1
ATOM 8370 N N . GLY A 1 1069 ? 26.097 -32.412 -16.193 1.00 92.31 1069 GLY A N 1
ATOM 8371 C CA . GLY A 1 1069 ? 27.275 -32.139 -15.364 1.00 92.31 1069 GLY A CA 1
ATOM 8372 C C . GLY A 1 1069 ? 27.900 -30.756 -15.586 1.00 92.31 1069 GLY A C 1
ATOM 8373 O O . GLY A 1 1069 ? 28.881 -30.416 -14.917 1.00 92.31 1069 GLY A O 1
ATOM 8374 N N . SER A 1 1070 ? 27.324 -29.923 -16.459 1.00 94.12 1070 SER A N 1
ATOM 8375 C CA . SER A 1 1070 ? 27.709 -28.520 -16.613 1.00 94.12 1070 SER A CA 1
ATOM 8376 C C . SER A 1 1070 ? 27.132 -27.686 -15.468 1.00 94.12 1070 SER A C 1
ATOM 8378 O O . SER A 1 1070 ? 26.033 -27.131 -15.536 1.00 94.12 1070 SER A O 1
ATOM 8380 N N . LYS A 1 1071 ? 27.893 -27.617 -14.373 1.00 93.25 1071 LYS A N 1
ATOM 8381 C CA . LYS A 1 1071 ? 27.546 -26.887 -13.146 1.00 93.25 1071 LYS A CA 1
ATOM 8382 C C . LYS A 1 1071 ? 28.699 -26.030 -12.627 1.00 93.25 1071 LYS A C 1
ATOM 8384 O O . LYS A 1 1071 ? 29.860 -26.353 -12.876 1.00 93.25 1071 LYS A O 1
ATOM 8389 N N . THR A 1 1072 ? 28.388 -24.974 -11.887 1.00 93.44 1072 THR A N 1
ATOM 8390 C CA . THR A 1 1072 ? 29.350 -24.105 -11.183 1.00 93.44 1072 THR A CA 1
ATOM 8391 C C . THR A 1 1072 ? 28.884 -23.892 -9.751 1.00 93.44 1072 THR A C 1
ATOM 8393 O O . THR A 1 1072 ? 27.686 -23.977 -9.475 1.00 93.44 1072 THR A O 1
ATOM 8396 N N . PHE A 1 1073 ? 29.800 -23.608 -8.832 1.00 89.44 1073 PHE A N 1
ATOM 8397 C CA . PHE A 1 1073 ? 29.415 -23.178 -7.497 1.00 89.44 1073 PHE A CA 1
ATOM 8398 C C . PHE A 1 1073 ? 28.992 -21.707 -7.517 1.00 89.44 1073 PHE A C 1
ATOM 8400 O O . PHE A 1 1073 ? 29.762 -20.844 -7.938 1.00 89.44 1073 PHE A O 1
ATOM 8407 N N . SER A 1 1074 ? 27.780 -21.419 -7.038 1.00 84.88 1074 SER A N 1
ATOM 8408 C CA . SER A 1 1074 ? 27.293 -20.052 -6.854 1.00 84.88 1074 SER A CA 1
ATOM 8409 C C . SER A 1 1074 ? 27.358 -19.684 -5.379 1.00 84.88 1074 SER A C 1
ATOM 8411 O O . SER A 1 1074 ? 26.659 -20.270 -4.547 1.00 84.88 1074 SER A O 1
ATOM 8413 N N . SER A 1 1075 ? 28.190 -18.696 -5.044 1.00 79.75 1075 SER A N 1
ATOM 8414 C CA . SER A 1 1075 ? 28.279 -18.163 -3.680 1.00 79.75 1075 SER A CA 1
ATOM 8415 C C . SER A 1 1075 ? 26.973 -17.499 -3.241 1.00 79.75 1075 SER A C 1
ATOM 8417 O O . SER A 1 1075 ? 26.610 -17.606 -2.074 1.00 79.75 1075 SER A O 1
ATOM 8419 N N . TRP A 1 1076 ? 26.234 -16.892 -4.177 1.00 75.06 1076 TRP A N 1
ATOM 8420 C CA . TRP A 1 1076 ? 24.928 -16.277 -3.929 1.00 75.06 1076 TRP A CA 1
ATOM 8421 C C . TRP A 1 1076 ? 23.884 -17.297 -3.457 1.00 75.06 1076 TRP A C 1
ATOM 8423 O O . TRP A 1 1076 ? 23.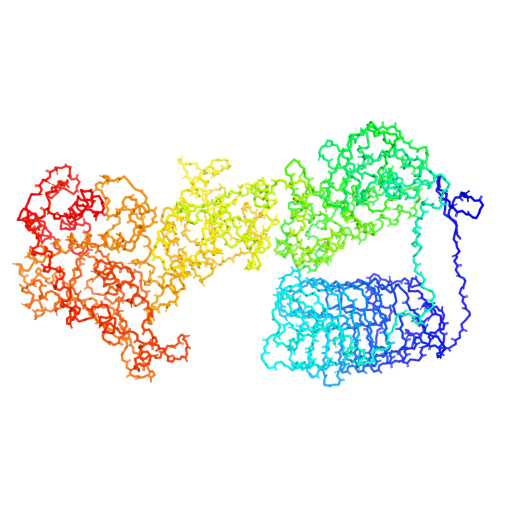118 -17.031 -2.536 1.00 75.06 1076 TRP A O 1
ATOM 8433 N N . HIS A 1 1077 ? 23.878 -18.491 -4.056 1.00 77.62 1077 HIS A N 1
ATOM 8434 C CA . HIS A 1 1077 ? 22.941 -19.560 -3.699 1.00 77.62 1077 HIS A CA 1
ATOM 8435 C C . HIS A 1 1077 ? 23.495 -20.568 -2.679 1.00 77.62 1077 HIS A C 1
ATOM 8437 O O . HIS A 1 1077 ? 22.755 -21.445 -2.233 1.00 77.62 1077 HIS A O 1
ATOM 8443 N N . GLY A 1 1078 ? 24.787 -20.499 -2.343 1.00 84.62 1078 GLY A N 1
ATOM 8444 C CA . GLY A 1 1078 ? 25.454 -21.437 -1.435 1.00 84.62 1078 GLY A CA 1
ATOM 8445 C C . GLY A 1 1078 ? 25.489 -22.888 -1.933 1.00 84.62 1078 GLY A C 1
ATOM 8446 O O . GLY A 1 1078 ? 25.667 -23.810 -1.136 1.00 84.62 1078 GLY A O 1
ATOM 8447 N N . ARG A 1 1079 ? 25.300 -23.126 -3.238 1.00 88.94 1079 ARG A N 1
ATOM 8448 C CA . ARG A 1 1079 ? 25.193 -24.470 -3.832 1.00 88.94 1079 ARG A CA 1
ATOM 8449 C C . ARG A 1 1079 ? 25.708 -24.516 -5.268 1.00 88.94 1079 ARG A C 1
ATOM 8451 O O . ARG A 1 1079 ? 25.925 -23.481 -5.895 1.00 88.94 1079 ARG A O 1
ATOM 8458 N N . ASP A 1 1080 ? 25.875 -25.733 -5.782 1.00 90.00 1080 ASP A N 1
ATOM 8459 C CA . ASP A 1 1080 ? 26.081 -25.940 -7.214 1.00 90.00 1080 ASP A CA 1
ATOM 8460 C C . ASP A 1 1080 ? 24.808 -25.548 -7.974 1.00 90.00 1080 ASP A C 1
ATOM 8462 O O . ASP A 1 1080 ? 23.704 -25.963 -7.613 1.00 90.00 1080 ASP A O 1
ATOM 8466 N N . VAL A 1 1081 ? 24.977 -24.771 -9.037 1.00 90.69 1081 VAL A N 1
ATOM 8467 C CA . VAL A 1 1081 ? 23.914 -24.337 -9.946 1.00 90.69 1081 VAL A CA 1
ATOM 8468 C C . VAL A 1 1081 ? 24.277 -24.686 -11.386 1.00 90.69 1081 VAL A C 1
ATOM 8470 O O . VAL A 1 1081 ? 25.422 -25.029 -11.691 1.00 90.69 1081 VAL A O 1
ATOM 8473 N N . ALA A 1 1082 ? 23.289 -24.631 -12.275 1.00 92.94 1082 ALA A N 1
ATOM 8474 C CA . ALA A 1 1082 ? 23.476 -24.895 -13.694 1.00 92.94 1082 ALA A CA 1
ATOM 8475 C C . ALA A 1 1082 ? 24.443 -23.893 -14.337 1.00 92.94 1082 ALA A C 1
ATOM 8477 O O . ALA A 1 1082 ? 24.368 -22.696 -14.076 1.00 92.94 1082 ALA A O 1
ATOM 8478 N N . LEU A 1 1083 ? 25.315 -24.380 -15.218 1.00 94.75 1083 LEU A N 1
ATOM 8479 C CA . LEU A 1 1083 ? 26.242 -23.563 -15.993 1.00 94.75 1083 LEU A CA 1
ATOM 8480 C C . LEU A 1 1083 ? 25.901 -23.686 -17.480 1.00 94.75 1083 LEU A C 1
ATOM 8482 O O . LEU A 1 1083 ? 26.359 -24.602 -18.162 1.00 94.75 1083 LEU A O 1
ATOM 8486 N N . VAL A 1 1084 ? 25.078 -22.767 -17.980 1.00 96.06 1084 VAL A N 1
ATOM 8487 C CA . VAL A 1 1084 ? 24.703 -22.707 -19.401 1.00 96.06 1084 VAL A CA 1
ATOM 8488 C C . VAL A 1 1084 ? 25.832 -22.040 -20.192 1.00 96.06 1084 VAL A C 1
ATOM 8490 O O . VAL A 1 1084 ? 26.071 -20.837 -20.051 1.00 96.06 1084 VAL A O 1
ATOM 8493 N N . THR A 1 1085 ? 26.537 -22.819 -21.012 1.00 96.38 1085 THR A N 1
ATOM 8494 C CA . THR A 1 1085 ? 27.664 -22.363 -21.846 1.00 96.38 1085 THR A CA 1
ATOM 8495 C C . THR A 1 1085 ? 27.193 -21.861 -23.209 1.00 96.38 1085 THR A C 1
ATOM 8497 O O . THR A 1 1085 ? 26.108 -22.230 -23.664 1.00 96.38 1085 THR A O 1
ATOM 8500 N N . ASP A 1 1086 ? 27.999 -21.031 -23.880 1.00 96.44 1086 ASP A N 1
ATOM 8501 C CA . ASP A 1 1086 ? 27.655 -20.578 -25.236 1.00 96.44 1086 ASP A CA 1
ATOM 8502 C C . ASP A 1 1086 ? 27.593 -21.735 -26.234 1.00 96.44 1086 ASP A C 1
ATOM 8504 O O . ASP A 1 1086 ? 26.783 -21.685 -27.151 1.00 96.44 1086 ASP A O 1
ATOM 8508 N N . ASP A 1 1087 ? 28.371 -22.800 -26.028 1.00 95.75 1087 ASP A N 1
ATOM 8509 C CA . ASP A 1 1087 ? 28.325 -24.007 -26.861 1.00 95.75 1087 ASP A CA 1
ATOM 8510 C C . ASP A 1 1087 ? 26.966 -24.710 -26.768 1.00 95.75 1087 ASP A C 1
ATOM 8512 O O . ASP A 1 1087 ? 26.412 -25.151 -27.779 1.00 95.75 1087 ASP A O 1
ATOM 8516 N N . LEU A 1 1088 ? 26.403 -24.800 -25.555 1.00 96.31 1088 LEU A N 1
ATOM 8517 C CA . LEU A 1 1088 ? 25.084 -25.392 -25.351 1.00 96.31 1088 LEU A CA 1
ATOM 8518 C C . LEU A 1 1088 ? 24.011 -24.553 -26.041 1.00 96.31 1088 LEU A C 1
ATOM 8520 O O . LEU A 1 1088 ? 23.195 -25.103 -26.780 1.00 96.31 1088 LEU A O 1
ATOM 8524 N N . VAL A 1 1089 ? 24.032 -23.233 -25.838 1.00 97.06 1089 VAL A N 1
ATOM 8525 C CA . VAL A 1 1089 ? 23.057 -22.346 -26.482 1.00 97.06 1089 VAL A CA 1
ATOM 8526 C C . VAL A 1 1089 ? 23.200 -22.399 -28.001 1.00 97.06 1089 VAL A C 1
ATOM 8528 O O . VAL A 1 1089 ? 22.205 -22.588 -28.692 1.00 97.06 1089 VAL A O 1
ATOM 8531 N N . PHE A 1 1090 ? 24.424 -22.314 -28.525 1.00 97.50 1090 PHE A N 1
ATOM 8532 C CA . PHE A 1 1090 ? 24.708 -22.381 -29.957 1.00 97.50 1090 PHE A CA 1
ATOM 8533 C C . PHE A 1 1090 ? 24.134 -23.651 -30.587 1.00 97.50 1090 PHE A C 1
ATOM 8535 O O . PHE A 1 1090 ? 23.387 -23.586 -31.565 1.00 97.50 1090 PHE A O 1
ATOM 8542 N N . LYS A 1 1091 ? 24.414 -24.811 -29.978 1.00 96.12 1091 LYS A N 1
ATOM 8543 C CA . LYS A 1 1091 ? 23.888 -26.101 -30.432 1.00 96.12 1091 LYS A CA 1
ATOM 8544 C C . LYS A 1 1091 ? 22.360 -26.107 -30.471 1.00 96.12 1091 LYS A C 1
ATOM 8546 O O . LYS A 1 1091 ? 21.785 -26.657 -31.406 1.00 96.12 1091 LYS A O 1
ATOM 8551 N N . LYS A 1 1092 ? 21.706 -25.525 -29.464 1.00 96.12 1092 LYS A N 1
ATOM 8552 C CA . LYS A 1 1092 ? 20.242 -25.522 -29.345 1.00 96.12 1092 LYS A CA 1
ATOM 8553 C C . LYS A 1 1092 ? 19.566 -24.551 -30.307 1.00 96.12 1092 LYS A C 1
ATOM 8555 O O . LYS A 1 1092 ? 18.561 -24.916 -30.905 1.00 96.12 1092 LYS A O 1
ATOM 8560 N N . VAL A 1 1093 ? 20.127 -23.357 -30.471 1.00 96.94 1093 VAL A N 1
ATOM 8561 C CA . VAL A 1 1093 ? 19.556 -22.294 -31.308 1.00 96.94 1093 VAL A CA 1
ATOM 8562 C C . VAL A 1 1093 ? 19.752 -22.582 -32.797 1.00 96.94 1093 VAL A C 1
ATOM 8564 O O . VAL A 1 1093 ? 18.830 -22.388 -33.586 1.00 96.94 1093 VAL A O 1
ATOM 8567 N N . PHE A 1 1094 ? 20.931 -23.066 -33.198 1.00 96.62 1094 PHE A N 1
ATOM 8568 C CA . PHE A 1 1094 ? 21.253 -23.273 -34.614 1.00 96.62 1094 PHE A CA 1
ATOM 8569 C C . PHE A 1 1094 ? 21.072 -24.710 -35.094 1.00 96.62 1094 PHE A C 1
ATOM 8571 O O . PHE A 1 1094 ? 20.986 -24.928 -36.296 1.00 96.62 1094 PHE A O 1
ATOM 8578 N N . ASN A 1 1095 ? 21.015 -25.695 -34.192 1.00 92.81 1095 ASN A N 1
ATOM 8579 C CA . ASN A 1 1095 ? 20.740 -27.097 -34.522 1.00 92.81 1095 ASN A CA 1
ATOM 8580 C C . ASN A 1 1095 ? 21.543 -27.635 -35.733 1.00 92.81 1095 ASN A C 1
ATOM 8582 O O . ASN A 1 1095 ? 21.007 -28.324 -36.599 1.00 92.81 1095 ASN A O 1
ATOM 8586 N N . GLY A 1 1096 ? 22.833 -27.289 -35.809 1.00 93.31 1096 GLY A N 1
ATOM 8587 C CA . GLY A 1 1096 ? 23.739 -27.719 -36.882 1.00 93.31 1096 GLY A CA 1
ATOM 8588 C C . GLY A 1 1096 ? 23.773 -26.835 -38.136 1.00 93.31 1096 GLY A C 1
ATOM 8589 O O . GLY A 1 1096 ? 24.499 -27.172 -39.064 1.00 93.31 1096 GLY A O 1
ATOM 8590 N N . GLU A 1 1097 ? 23.047 -25.712 -38.174 1.00 95.94 1097 GLU A N 1
ATOM 8591 C CA . GLU A 1 1097 ? 23.086 -24.745 -39.290 1.00 95.94 1097 GLU A CA 1
ATOM 8592 C C . GLU A 1 1097 ? 24.474 -24.109 -39.475 1.00 95.94 1097 GLU A C 1
ATOM 8594 O O . GLU A 1 1097 ? 24.908 -23.877 -40.602 1.00 95.94 1097 GLU A O 1
ATOM 8599 N N . TYR A 1 1098 ? 25.194 -23.879 -38.374 1.00 96.94 1098 TYR A N 1
ATOM 8600 C CA . TYR A 1 1098 ? 26.558 -23.349 -38.367 1.00 96.94 1098 TYR A CA 1
ATOM 8601 C C . TYR A 1 1098 ? 27.460 -24.215 -37.485 1.00 96.94 1098 TYR A C 1
ATOM 8603 O O . TYR A 1 1098 ? 27.004 -24.822 -36.515 1.00 96.94 1098 TYR A O 1
ATOM 8611 N N . SER A 1 1099 ? 28.756 -24.240 -37.797 1.00 95.31 1099 SER A N 1
ATOM 8612 C CA . SER A 1 1099 ? 29.778 -24.981 -37.042 1.00 95.31 1099 SER A CA 1
ATOM 8613 C C . SER A 1 1099 ? 30.359 -24.207 -35.857 1.00 95.31 1099 SER A C 1
ATOM 8615 O O . SER A 1 1099 ? 30.848 -24.820 -34.911 1.00 95.31 1099 SER A O 1
ATOM 8617 N N . SER A 1 1100 ? 30.304 -22.874 -35.884 1.00 96.94 1100 SER A N 1
ATOM 8618 C CA . SER A 1 1100 ? 30.777 -22.009 -34.800 1.00 96.94 1100 SER A CA 1
ATOM 8619 C C . SER A 1 1100 ? 30.097 -20.635 -34.828 1.00 96.94 1100 SER A C 1
ATOM 8621 O O . SER A 1 1100 ? 29.509 -20.241 -35.839 1.00 96.94 1100 SER A O 1
ATOM 8623 N N . TRP A 1 1101 ? 30.228 -19.865 -33.741 1.00 97.44 1101 TRP A N 1
ATOM 8624 C CA . TRP A 1 1101 ? 29.798 -18.459 -33.698 1.00 97.44 1101 TRP A CA 1
ATOM 8625 C C . TRP A 1 1101 ? 30.481 -17.601 -34.773 1.00 97.44 1101 TRP A C 1
ATOM 8627 O O . TRP A 1 1101 ? 29.847 -16.718 -35.350 1.00 97.44 1101 TRP A O 1
ATOM 8637 N N . ALA A 1 1102 ? 31.751 -17.880 -35.087 1.00 97.75 1102 ALA A N 1
ATOM 8638 C CA . ALA A 1 1102 ? 32.475 -17.197 -36.157 1.00 97.75 1102 ALA A CA 1
ATOM 8639 C C . ALA A 1 1102 ? 31.894 -17.529 -37.538 1.00 97.75 1102 ALA A C 1
ATOM 8641 O O . ALA A 1 1102 ? 31.740 -16.630 -38.363 1.00 97.75 1102 ALA A O 1
ATOM 8642 N N . ASP A 1 1103 ? 31.517 -18.787 -37.784 1.00 97.94 1103 ASP A N 1
ATOM 8643 C CA . ASP A 1 1103 ? 30.894 -19.193 -39.050 1.00 97.94 1103 ASP A CA 1
ATOM 8644 C C . ASP A 1 1103 ? 29.508 -18.576 -39.223 1.00 97.94 1103 ASP A C 1
ATOM 8646 O O . ASP A 1 1103 ? 29.194 -18.084 -40.306 1.00 97.94 1103 ASP A O 1
ATOM 8650 N N . PHE A 1 1104 ? 28.722 -18.509 -38.144 1.00 97.94 1104 PHE A N 1
ATOM 8651 C CA . PHE A 1 1104 ? 27.478 -17.743 -38.114 1.00 97.94 1104 PHE A CA 1
ATOM 8652 C C . PHE A 1 1104 ? 27.731 -16.277 -38.496 1.00 97.94 1104 PHE A C 1
ATOM 8654 O O . PHE A 1 1104 ? 27.158 -15.777 -39.463 1.00 97.94 1104 PHE A O 1
ATOM 8661 N N . LYS A 1 1105 ? 28.660 -15.596 -37.814 1.00 98.25 1105 LYS A N 1
ATOM 8662 C CA . LYS A 1 1105 ? 28.972 -14.181 -38.065 1.00 98.25 1105 LYS A CA 1
ATOM 8663 C C . LYS A 1 1105 ? 29.445 -13.929 -39.504 1.00 98.25 1105 LYS A C 1
ATOM 8665 O O . LYS A 1 1105 ? 29.004 -12.971 -40.141 1.00 98.25 1105 LYS A O 1
ATOM 8670 N N . LYS A 1 1106 ? 30.300 -14.805 -40.048 1.00 98.50 1106 LYS A N 1
ATOM 8671 C CA . LYS A 1 1106 ? 30.751 -14.765 -41.452 1.00 98.50 1106 LYS A CA 1
ATOM 8672 C C . LYS A 1 1106 ? 29.588 -14.946 -42.420 1.00 98.50 1106 LYS A C 1
ATOM 8674 O O . LYS A 1 1106 ? 29.502 -14.205 -43.398 1.00 98.50 1106 LYS A O 1
ATOM 8679 N N . ALA A 1 1107 ? 28.701 -15.905 -42.156 1.00 98.12 1107 ALA A N 1
ATOM 8680 C CA . ALA A 1 1107 ? 27.526 -16.145 -42.982 1.00 98.12 1107 ALA A CA 1
ATOM 8681 C C . ALA A 1 1107 ? 26.602 -14.923 -43.006 1.00 98.12 1107 ALA A C 1
ATOM 8683 O O . ALA A 1 1107 ? 26.135 -14.547 -44.080 1.00 98.12 1107 ALA A O 1
ATOM 8684 N N . MET A 1 1108 ? 26.417 -14.251 -41.865 1.00 97.75 1108 MET A N 1
ATOM 8685 C CA . MET A 1 1108 ? 25.603 -13.038 -41.807 1.00 97.75 1108 MET A CA 1
ATOM 8686 C C . MET A 1 1108 ? 26.195 -11.917 -42.664 1.00 97.75 1108 MET A C 1
ATOM 8688 O O . MET A 1 1108 ? 25.504 -11.377 -43.524 1.00 97.75 1108 MET A O 1
ATOM 8692 N N . PHE A 1 1109 ? 27.491 -11.613 -42.530 1.00 98.44 1109 PHE A N 1
ATOM 8693 C CA . PHE A 1 1109 ? 28.140 -10.633 -43.410 1.00 98.44 1109 PHE A CA 1
ATOM 8694 C C . PHE A 1 1109 ? 28.056 -11.033 -44.885 1.00 98.44 1109 PHE A C 1
ATOM 8696 O O . PHE A 1 1109 ? 27.694 -10.211 -45.728 1.00 98.44 1109 PHE A O 1
ATOM 8703 N N . LYS A 1 1110 ? 28.349 -12.300 -45.204 1.00 97.81 1110 LYS A N 1
ATOM 8704 C CA . LYS A 1 1110 ? 28.304 -12.818 -46.574 1.00 97.81 1110 LYS A CA 1
ATOM 8705 C C . LYS A 1 1110 ? 26.925 -12.638 -47.203 1.00 97.81 1110 LYS A C 1
ATOM 8707 O O . LYS A 1 1110 ? 26.838 -12.128 -48.313 1.00 97.81 1110 LYS A O 1
ATOM 8712 N N . GLN A 1 1111 ? 25.861 -12.991 -46.489 1.00 96.62 1111 GLN A N 1
ATOM 8713 C CA . GLN A 1 1111 ? 24.489 -12.865 -46.976 1.00 96.62 1111 GLN A CA 1
ATOM 8714 C C . GLN A 1 1111 ? 24.145 -11.427 -47.395 1.00 96.62 1111 GLN A C 1
ATOM 8716 O O . GLN A 1 1111 ? 23.438 -11.230 -48.382 1.00 96.62 1111 GLN A O 1
ATOM 8721 N N . ARG A 1 1112 ? 24.633 -10.420 -46.659 1.00 97.25 1112 ARG A N 1
ATOM 8722 C CA . ARG A 1 1112 ? 24.366 -9.001 -46.945 1.00 97.25 1112 ARG A CA 1
ATOM 8723 C C . ARG A 1 1112 ? 25.240 -8.485 -48.086 1.00 97.25 1112 ARG A C 1
ATOM 8725 O O . ARG A 1 1112 ? 24.739 -7.790 -48.967 1.00 97.25 1112 ARG A O 1
ATOM 8732 N N . ILE A 1 1113 ? 26.512 -8.888 -48.119 1.00 96.12 1113 ILE A N 1
ATOM 8733 C CA . ILE A 1 1113 ? 27.444 -8.571 -49.212 1.00 96.12 1113 ILE A CA 1
ATOM 8734 C C . ILE A 1 1113 ? 26.938 -9.144 -50.541 1.00 96.12 1113 ILE A C 1
ATOM 8736 O O . ILE A 1 1113 ? 26.907 -8.424 -51.534 1.00 96.12 1113 ILE A O 1
ATOM 8740 N N . ASP A 1 1114 ? 26.474 -10.397 -50.556 1.00 97.12 1114 ASP A N 1
ATOM 8741 C CA . ASP A 1 1114 ? 25.948 -11.057 -51.760 1.00 97.12 1114 ASP A CA 1
ATOM 8742 C C . ASP A 1 1114 ? 24.686 -10.352 -52.313 1.00 97.12 1114 ASP A C 1
ATOM 8744 O O . ASP A 1 1114 ? 24.355 -10.502 -53.487 1.00 97.12 1114 ASP A O 1
ATOM 8748 N N . LYS A 1 1115 ? 23.987 -9.554 -51.489 1.00 95.94 1115 LYS A N 1
ATOM 8749 C CA . LYS A 1 1115 ? 22.786 -8.785 -51.864 1.00 95.94 1115 LYS A CA 1
ATOM 8750 C C . LYS A 1 1115 ? 23.050 -7.300 -52.139 1.00 95.94 1115 LYS A C 1
ATOM 8752 O O . LYS A 1 1115 ? 22.121 -6.600 -52.541 1.00 95.94 1115 LYS A O 1
ATOM 8757 N N . GLN A 1 1116 ? 24.267 -6.790 -51.930 1.00 93.50 1116 GLN A N 1
ATOM 8758 C CA . GLN A 1 1116 ? 24.535 -5.342 -51.922 1.00 93.50 1116 GLN A CA 1
ATOM 8759 C C . GLN A 1 1116 ? 24.187 -4.639 -53.249 1.00 93.50 1116 GLN A C 1
ATOM 8761 O O . GLN A 1 1116 ? 23.744 -3.493 -53.248 1.00 93.50 1116 GLN A O 1
ATOM 8766 N N . ASP A 1 1117 ? 24.312 -5.326 -54.387 1.00 92.75 1117 ASP A N 1
ATOM 8767 C CA . ASP A 1 1117 ? 23.994 -4.748 -55.702 1.00 92.75 1117 ASP A CA 1
ATOM 8768 C C . ASP A 1 1117 ? 22.479 -4.557 -55.919 1.00 92.75 1117 ASP A C 1
ATOM 8770 O O . ASP A 1 1117 ? 22.053 -3.799 -56.795 1.00 92.75 1117 ASP A O 1
ATOM 8774 N N . ASN A 1 1118 ? 21.658 -5.170 -55.060 1.00 95.25 1118 ASN A N 1
ATOM 8775 C CA . ASN A 1 1118 ? 20.206 -5.032 -55.049 1.00 95.25 1118 ASN A CA 1
ATOM 8776 C C . ASN A 1 1118 ? 19.706 -3.968 -54.064 1.00 95.25 1118 ASN A C 1
ATOM 8778 O O . ASN A 1 1118 ? 18.501 -3.868 -53.868 1.00 95.25 1118 ASN A O 1
ATOM 8782 N N . LEU A 1 1119 ? 20.572 -3.165 -53.438 1.00 96.44 1119 LEU A N 1
ATOM 8783 C CA . LEU A 1 1119 ? 20.132 -2.098 -52.532 1.00 96.44 1119 LEU A CA 1
ATOM 8784 C C . LEU A 1 1119 ? 19.203 -1.094 -53.236 1.00 96.44 1119 LEU A C 1
ATOM 8786 O O . LEU A 1 1119 ? 19.444 -0.666 -54.371 1.00 96.44 1119 LEU A O 1
ATOM 8790 N N . LYS A 1 1120 ? 18.136 -0.691 -52.541 1.00 96.94 1120 LYS A N 1
ATOM 8791 C CA . LYS A 1 1120 ? 17.241 0.383 -52.978 1.00 96.94 1120 LYS A CA 1
ATOM 8792 C C . LYS A 1 1120 ? 17.975 1.729 -52.961 1.00 96.94 1120 LYS A C 1
ATOM 8794 O O . LYS A 1 1120 ? 18.770 1.965 -52.042 1.00 96.94 1120 LYS A O 1
ATOM 8799 N N . PRO A 1 1121 ? 17.708 2.614 -53.940 1.00 97.12 1121 PRO A N 1
ATOM 8800 C CA . PRO A 1 1121 ? 18.219 3.974 -53.910 1.00 97.12 1121 PRO A CA 1
ATOM 8801 C C . PRO A 1 1121 ? 17.719 4.736 -52.684 1.00 97.12 1121 PRO A C 1
ATOM 8803 O O . PRO A 1 1121 ? 16.562 4.586 -52.291 1.00 97.12 1121 PRO A O 1
ATOM 8806 N N . ILE A 1 1122 ? 18.575 5.583 -52.120 1.00 97.88 1122 ILE A N 1
ATOM 8807 C CA . ILE A 1 1122 ? 18.236 6.461 -50.996 1.00 97.88 1122 ILE A CA 1
ATOM 8808 C C . ILE A 1 1122 ? 18.786 7.865 -51.226 1.00 97.88 1122 ILE A C 1
ATOM 8810 O O . ILE A 1 1122 ? 19.807 8.040 -51.891 1.00 97.88 1122 ILE A O 1
ATOM 8814 N N . THR A 1 1123 ? 18.142 8.853 -50.613 1.00 97.81 1123 THR A N 1
ATOM 8815 C CA . THR A 1 1123 ? 18.619 10.238 -50.585 1.00 97.81 1123 THR A CA 1
ATOM 8816 C C . THR A 1 1123 ? 18.948 10.632 -49.152 1.00 97.81 1123 THR A C 1
ATOM 8818 O O . THR A 1 1123 ? 18.139 10.435 -48.244 1.00 97.81 1123 THR A O 1
ATOM 8821 N N . ILE A 1 1124 ? 20.144 11.185 -48.952 1.00 97.88 1124 ILE A N 1
ATOM 8822 C CA . ILE A 1 1124 ? 20.636 11.667 -47.656 1.00 97.88 1124 ILE A CA 1
ATOM 8823 C C . ILE A 1 1124 ? 21.014 13.145 -47.741 1.00 97.88 1124 ILE A C 1
ATOM 8825 O O . ILE A 1 1124 ? 21.394 13.621 -48.807 1.00 97.88 1124 ILE A O 1
ATOM 8829 N N . GLN A 1 1125 ? 20.978 13.852 -46.611 1.00 97.00 1125 GLN A N 1
ATOM 8830 C CA . GLN A 1 1125 ? 21.606 15.169 -46.478 1.00 97.00 1125 GLN A CA 1
ATOM 8831 C C . GLN A 1 1125 ? 23.040 14.989 -45.971 1.00 97.00 1125 GLN A C 1
ATOM 8833 O O . GLN A 1 1125 ? 23.242 14.541 -44.836 1.00 97.00 1125 GLN A O 1
ATOM 8838 N N . TYR A 1 1126 ? 24.023 15.248 -46.837 1.00 97.00 1126 TYR A N 1
ATOM 8839 C CA . TYR A 1 1126 ? 25.432 14.988 -46.549 1.00 97.00 1126 TYR A CA 1
ATOM 8840 C C . TYR A 1 1126 ? 26.386 15.796 -47.435 1.00 97.00 1126 TYR A C 1
ATOM 8842 O O . TYR A 1 1126 ? 26.256 15.846 -48.657 1.00 97.00 1126 TYR A O 1
ATOM 8850 N N . GLU A 1 1127 ? 27.425 16.349 -46.814 1.00 96.44 1127 GLU A N 1
ATOM 8851 C CA . GLU A 1 1127 ? 28.568 16.937 -47.503 1.00 96.44 1127 GLU A CA 1
ATOM 8852 C C . GLU A 1 1127 ? 29.826 16.738 -46.659 1.00 96.44 1127 GLU A C 1
ATOM 8854 O O . GLU A 1 1127 ? 29.892 17.149 -45.498 1.00 96.44 1127 GLU A O 1
ATOM 8859 N N . LEU A 1 1128 ? 30.843 16.106 -47.245 1.00 95.19 1128 LEU A N 1
ATOM 8860 C CA . LEU A 1 1128 ? 32.106 15.870 -46.558 1.00 95.19 1128 LEU A CA 1
ATOM 8861 C C . LEU A 1 1128 ? 32.756 17.209 -46.175 1.00 95.19 1128 LEU A C 1
ATOM 8863 O O . LEU A 1 1128 ? 32.999 18.060 -47.024 1.00 95.19 1128 LEU A O 1
ATOM 8867 N N . GLY A 1 1129 ? 33.066 17.387 -44.892 1.00 92.38 1129 GLY A N 1
ATOM 8868 C CA . GLY A 1 1129 ? 33.618 18.637 -44.359 1.00 92.38 1129 GLY A CA 1
ATOM 8869 C C . GLY A 1 1129 ? 32.581 19.599 -43.765 1.00 92.38 1129 GLY A C 1
ATOM 8870 O O . GLY A 1 1129 ? 32.980 20.478 -43.004 1.00 92.38 1129 GLY A O 1
ATOM 8871 N N . ASN A 1 1130 ? 31.279 19.401 -44.012 1.00 95.38 1130 ASN A N 1
ATOM 8872 C CA . ASN A 1 1130 ? 30.193 20.175 -43.402 1.00 95.38 1130 ASN A CA 1
ATOM 8873 C C . ASN A 1 1130 ? 29.172 19.268 -42.667 1.00 95.38 1130 ASN A C 1
ATOM 8875 O O . ASN A 1 1130 ? 28.285 18.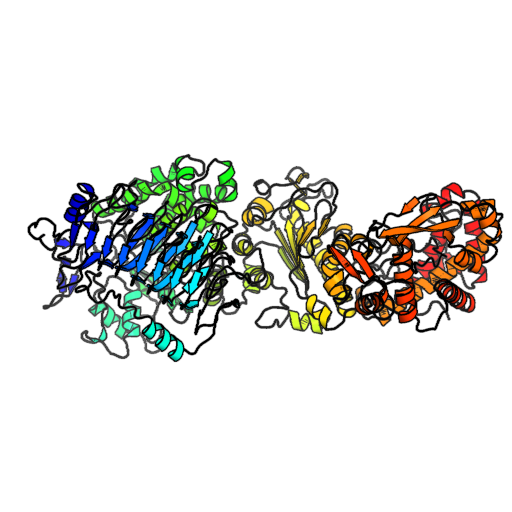695 -43.302 1.00 95.38 1130 ASN A O 1
ATOM 8879 N N . PRO A 1 1131 ? 29.262 19.123 -41.327 1.00 90.25 1131 PRO A N 1
ATOM 8880 C CA . PRO A 1 1131 ? 28.468 18.137 -40.585 1.00 90.25 1131 PRO A CA 1
ATOM 8881 C C . PRO A 1 1131 ? 26.968 18.466 -40.528 1.00 90.25 1131 PRO A C 1
ATOM 8883 O O . PRO A 1 1131 ? 26.162 17.577 -40.268 1.00 90.25 1131 PRO A O 1
ATOM 8886 N N . ASN A 1 1132 ? 26.597 19.720 -40.809 1.00 92.38 1132 ASN A N 1
ATOM 8887 C CA . ASN A 1 1132 ? 25.217 20.212 -40.808 1.00 92.38 1132 ASN A CA 1
ATOM 8888 C C . ASN A 1 1132 ? 24.716 20.526 -42.227 1.00 92.38 1132 ASN A C 1
ATOM 8890 O O . ASN A 1 1132 ? 23.801 21.332 -42.394 1.00 92.38 1132 ASN A O 1
ATOM 8894 N N . SER A 1 1133 ? 25.347 19.959 -43.260 1.00 93.62 1133 SER A N 1
ATOM 8895 C CA . SER A 1 1133 ? 24.951 20.230 -44.641 1.00 93.62 1133 SER A CA 1
ATOM 8896 C C . SER A 1 1133 ? 23.545 19.719 -44.931 1.00 93.62 1133 SER A C 1
ATOM 8898 O O . SER A 1 1133 ? 23.199 18.587 -44.597 1.00 93.62 1133 SER A O 1
ATOM 8900 N N . THR A 1 1134 ? 22.756 20.546 -45.611 1.00 95.31 1134 THR A N 1
ATOM 8901 C CA . THR A 1 1134 ? 21.431 20.202 -46.141 1.00 95.31 1134 THR A CA 1
ATOM 8902 C C . THR A 1 1134 ? 21.496 19.736 -47.596 1.00 95.31 1134 THR A C 1
ATOM 8904 O O . THR A 1 1134 ? 20.462 19.490 -48.213 1.00 95.31 1134 THR A O 1
ATOM 8907 N N . LYS A 1 1135 ? 22.705 19.611 -48.164 1.00 96.62 1135 LYS A N 1
ATOM 8908 C CA . LYS A 1 1135 ? 22.916 19.162 -49.540 1.00 96.62 1135 LYS A CA 1
ATOM 8909 C C . LYS A 1 1135 ? 22.449 17.721 -49.710 1.00 96.62 1135 LYS A C 1
ATOM 8911 O O . LYS A 1 1135 ? 22.950 16.820 -49.040 1.00 96.62 1135 LYS A O 1
ATOM 8916 N N . GLU A 1 1136 ? 21.527 17.505 -50.640 1.00 97.19 1136 GLU A N 1
ATOM 8917 C CA . GLU A 1 1136 ? 21.019 16.173 -50.947 1.00 97.19 1136 GLU A CA 1
ATOM 8918 C C . GLU A 1 1136 ? 21.987 15.387 -51.837 1.00 97.19 1136 GLU A C 1
ATOM 8920 O O . GLU A 1 1136 ? 22.469 15.870 -52.864 1.00 97.19 1136 GLU A O 1
ATOM 8925 N N . VAL A 1 1137 ? 22.253 14.144 -51.444 1.00 96.81 1137 VAL A N 1
ATOM 8926 C CA . VAL A 1 1137 ? 23.052 13.170 -52.188 1.00 96.81 1137 VAL A CA 1
ATOM 8927 C C . VAL A 1 1137 ? 22.198 11.926 -52.388 1.00 96.81 1137 VAL A C 1
ATOM 8929 O O . VAL A 1 1137 ? 21.790 11.284 -51.420 1.00 96.81 1137 VAL A O 1
ATOM 8932 N N . THR A 1 1138 ? 21.923 11.585 -53.648 1.00 97.62 1138 THR A N 1
ATOM 8933 C CA . THR A 1 1138 ? 21.206 10.351 -54.001 1.00 97.62 1138 THR A CA 1
ATOM 8934 C C . THR A 1 1138 ? 22.210 9.235 -54.266 1.00 97.62 1138 THR A C 1
ATOM 8936 O O . THR A 1 1138 ? 23.041 9.334 -55.168 1.00 97.62 1138 THR A O 1
ATOM 8939 N N . ILE A 1 1139 ? 22.121 8.160 -53.489 1.00 97.69 1139 ILE A N 1
ATOM 8940 C CA . ILE A 1 1139 ? 22.942 6.958 -53.625 1.00 97.69 1139 ILE A CA 1
ATOM 8941 C C . ILE A 1 1139 ? 22.103 5.919 -54.366 1.00 97.69 1139 ILE A C 1
ATOM 8943 O O . ILE A 1 1139 ? 21.087 5.459 -53.852 1.00 97.69 1139 ILE A O 1
ATOM 8947 N N . THR A 1 1140 ? 22.517 5.552 -55.579 1.00 95.38 1140 THR A N 1
ATOM 8948 C CA . THR A 1 1140 ? 21.756 4.642 -56.462 1.00 95.38 1140 THR A CA 1
ATOM 8949 C C . THR A 1 1140 ? 22.375 3.251 -56.596 1.00 95.38 1140 THR A C 1
ATOM 8951 O O . THR A 1 1140 ? 21.703 2.325 -57.053 1.00 95.38 1140 THR A O 1
ATOM 8954 N N . THR A 1 1141 ? 23.644 3.088 -56.201 1.00 96.25 1141 THR A N 1
ATOM 8955 C CA . THR A 1 1141 ? 24.400 1.829 -56.307 1.00 96.25 1141 THR A CA 1
ATOM 8956 C C . THR A 1 1141 ? 25.301 1.602 -55.092 1.00 96.25 1141 THR A C 1
ATOM 8958 O O . THR A 1 1141 ? 25.764 2.556 -54.459 1.00 96.25 1141 THR A O 1
ATOM 8961 N N . ALA A 1 1142 ? 25.625 0.337 -54.804 1.00 95.81 1142 ALA A N 1
ATOM 8962 C CA . ALA A 1 1142 ? 26.588 -0.026 -53.760 1.00 95.81 1142 ALA A CA 1
ATOM 8963 C C . ALA A 1 1142 ? 27.988 0.564 -54.012 1.00 95.81 1142 ALA A C 1
ATOM 8965 O O . ALA A 1 1142 ? 28.678 0.944 -53.068 1.00 95.81 1142 ALA A O 1
ATOM 8966 N N . ALA A 1 1143 ? 28.396 0.709 -55.278 1.00 97.19 1143 ALA A N 1
ATOM 8967 C CA . ALA A 1 1143 ? 29.673 1.322 -55.642 1.00 97.19 1143 ALA A CA 1
ATOM 8968 C C . ALA A 1 1143 ? 29.752 2.803 -55.226 1.00 97.19 1143 ALA A C 1
ATOM 8970 O O . ALA A 1 1143 ? 30.758 3.222 -54.655 1.00 97.19 1143 ALA A O 1
ATOM 8971 N N . GLN A 1 1144 ? 28.680 3.575 -55.443 1.00 97.75 1144 GLN A N 1
ATOM 8972 C CA . GLN A 1 1144 ? 28.591 4.964 -54.972 1.00 97.75 1144 GLN A CA 1
ATOM 8973 C C . GLN A 1 1144 ? 28.627 5.042 -53.441 1.00 97.75 1144 GLN A C 1
ATOM 8975 O O . GLN A 1 1144 ? 29.327 5.884 -52.882 1.00 97.75 1144 GLN A O 1
ATOM 8980 N N . MET A 1 1145 ? 27.923 4.138 -52.754 1.00 98.06 1145 MET A N 1
ATOM 8981 C CA . MET A 1 1145 ? 27.953 4.066 -51.290 1.00 98.06 1145 MET A CA 1
ATOM 8982 C C . MET A 1 1145 ? 29.365 3.770 -50.763 1.00 98.06 1145 MET A C 1
ATOM 8984 O O . MET A 1 1145 ? 29.851 4.459 -49.868 1.00 98.06 1145 MET A O 1
ATOM 8988 N N . GLN A 1 1146 ? 30.055 2.793 -51.360 1.00 98.31 1146 GLN A N 1
ATOM 8989 C CA . GLN A 1 1146 ? 31.436 2.459 -51.018 1.00 98.31 1146 GLN A CA 1
ATOM 8990 C C . GLN A 1 1146 ? 32.385 3.634 -51.277 1.00 98.31 1146 GLN A C 1
ATOM 8992 O O . GLN A 1 1146 ? 33.297 3.852 -50.482 1.00 98.31 1146 GLN A O 1
ATOM 8997 N N . GLN A 1 1147 ? 32.187 4.394 -52.359 1.00 98.25 1147 GLN A N 1
ATOM 8998 C CA . GLN A 1 1147 ? 32.986 5.587 -52.639 1.00 98.25 1147 GLN A CA 1
ATOM 8999 C C . GLN A 1 1147 ? 32.841 6.624 -51.518 1.00 98.25 1147 GLN A C 1
ATOM 9001 O O . GLN A 1 1147 ? 33.854 7.077 -50.988 1.00 98.25 1147 GLN A O 1
ATOM 9006 N N . LEU A 1 1148 ? 31.612 6.937 -51.097 1.00 98.38 1148 LEU A N 1
ATOM 9007 C CA . LEU A 1 1148 ? 31.372 7.868 -49.989 1.00 98.38 1148 LEU A CA 1
ATOM 9008 C C . LEU A 1 1148 ? 32.015 7.377 -48.683 1.00 98.38 1148 LEU A C 1
ATOM 9010 O O . LEU A 1 1148 ? 32.612 8.165 -47.952 1.00 98.38 1148 LEU A O 1
ATOM 9014 N N . ILE A 1 1149 ? 31.952 6.070 -48.404 1.00 98.44 1149 ILE A N 1
ATOM 9015 C CA . ILE A 1 1149 ? 32.615 5.473 -47.235 1.00 98.44 1149 ILE A CA 1
ATOM 9016 C C . ILE A 1 1149 ? 34.139 5.587 -47.341 1.00 98.44 1149 ILE A C 1
ATOM 9018 O O . ILE A 1 1149 ? 34.784 5.908 -46.346 1.00 98.44 1149 ILE A O 1
ATOM 9022 N N . ASN A 1 1150 ? 34.723 5.373 -48.522 1.00 98.62 1150 ASN A N 1
ATOM 9023 C CA . ASN A 1 1150 ? 36.162 5.540 -48.738 1.00 98.62 1150 ASN A CA 1
ATOM 9024 C C . ASN A 1 1150 ? 36.599 6.993 -48.509 1.00 98.62 1150 ASN A C 1
ATOM 9026 O O . ASN A 1 1150 ? 37.620 7.225 -47.866 1.00 98.62 1150 ASN A O 1
ATOM 9030 N N . GLU A 1 1151 ? 35.829 7.966 -49.001 1.00 98.25 1151 GLU A N 1
ATOM 9031 C CA . GLU A 1 1151 ? 36.096 9.398 -48.819 1.00 98.25 1151 GLU A CA 1
ATOM 9032 C C . GLU A 1 1151 ? 35.977 9.813 -47.345 1.00 98.25 1151 GLU A C 1
ATOM 9034 O O . GLU A 1 1151 ? 36.866 10.482 -46.808 1.00 98.25 1151 GLU A O 1
ATOM 9039 N N . ALA A 1 1152 ? 34.928 9.354 -46.657 1.00 98.12 1152 ALA A N 1
ATOM 9040 C CA . ALA A 1 1152 ? 34.743 9.571 -45.226 1.00 98.12 1152 ALA A CA 1
ATOM 9041 C C . ALA A 1 1152 ? 35.869 8.925 -44.398 1.00 98.12 1152 ALA A C 1
ATOM 9043 O O . ALA A 1 1152 ? 36.416 9.563 -43.498 1.00 98.12 1152 ALA A O 1
ATOM 9044 N N . ALA A 1 1153 ? 36.268 7.692 -44.728 1.00 98.00 1153 ALA A N 1
ATOM 9045 C CA . ALA A 1 1153 ? 37.370 6.997 -44.069 1.00 98.00 1153 ALA A CA 1
ATOM 9046 C C . ALA A 1 1153 ? 38.707 7.707 -44.309 1.00 98.00 1153 ALA A C 1
ATOM 9048 O O . ALA A 1 1153 ? 39.455 7.926 -43.362 1.00 98.00 1153 ALA A O 1
ATOM 9049 N N . ALA A 1 1154 ? 38.993 8.137 -45.542 1.00 98.00 1154 ALA A N 1
ATOM 9050 C CA . ALA A 1 1154 ? 40.185 8.919 -45.857 1.00 98.00 1154 ALA A CA 1
ATOM 9051 C C . ALA A 1 1154 ? 40.225 10.224 -45.051 1.00 98.00 1154 ALA A C 1
ATOM 9053 O O . ALA A 1 1154 ? 41.268 10.574 -44.496 1.00 98.00 1154 ALA A O 1
ATOM 9054 N N . LYS A 1 1155 ? 39.085 10.916 -44.918 1.00 97.56 1155 LYS A N 1
ATOM 9055 C CA . LYS A 1 1155 ? 38.983 12.124 -44.095 1.00 97.56 1155 LYS A CA 1
ATOM 9056 C C . LYS A 1 1155 ? 39.236 11.832 -42.619 1.00 97.56 1155 LYS A C 1
ATOM 9058 O O . LYS A 1 1155 ? 40.017 12.555 -42.000 1.00 97.56 1155 LYS A O 1
ATOM 9063 N N . ASP A 1 1156 ? 38.646 10.776 -42.074 1.00 97.62 1156 ASP A N 1
ATOM 9064 C CA . ASP A 1 1156 ? 38.886 10.362 -40.692 1.00 97.62 1156 ASP A CA 1
ATOM 9065 C C . ASP A 1 1156 ? 40.347 9.972 -40.463 1.00 97.62 1156 ASP A C 1
ATOM 9067 O O . ASP A 1 1156 ? 40.910 10.339 -39.438 1.00 97.62 1156 ASP A O 1
ATOM 9071 N N . ILE A 1 1157 ? 41.005 9.326 -41.431 1.00 97.25 1157 ILE A N 1
ATOM 9072 C CA . ILE A 1 1157 ? 42.428 8.969 -41.354 1.00 97.25 1157 ILE A CA 1
ATOM 9073 C C . ILE A 1 1157 ? 43.317 10.214 -41.210 1.00 97.25 1157 ILE A C 1
ATOM 9075 O O . ILE A 1 1157 ? 44.271 10.184 -40.430 1.00 97.25 1157 ILE A O 1
ATOM 9079 N N . THR A 1 1158 ? 42.981 11.335 -41.867 1.00 96.31 1158 THR A N 1
ATOM 9080 C CA . THR A 1 1158 ? 43.731 12.601 -41.695 1.00 96.31 1158 THR A CA 1
ATOM 9081 C C . THR A 1 1158 ? 43.707 13.138 -40.260 1.00 96.31 1158 THR A C 1
ATOM 9083 O O . THR A 1 1158 ? 44.565 13.936 -39.893 1.00 96.31 1158 THR A O 1
ATOM 9086 N N . ASN A 1 1159 ? 42.748 12.695 -39.440 1.00 94.19 1159 ASN A N 1
ATOM 9087 C CA . ASN A 1 1159 ? 42.612 13.066 -38.034 1.00 94.19 1159 ASN A CA 1
ATOM 9088 C C . ASN A 1 1159 ? 42.246 11.851 -37.162 1.00 94.19 1159 ASN A C 1
ATOM 9090 O O . ASN A 1 1159 ? 41.351 11.909 -36.311 1.00 94.19 1159 ASN A O 1
ATOM 9094 N N . ILE A 1 1160 ? 42.927 10.728 -37.410 1.00 95.25 1160 ILE A N 1
ATOM 9095 C CA . ILE A 1 1160 ? 42.520 9.403 -36.922 1.00 95.25 1160 ILE A CA 1
ATOM 9096 C C . ILE A 1 1160 ? 42.414 9.323 -35.402 1.00 95.25 1160 ILE A C 1
ATOM 9098 O O . ILE A 1 1160 ? 41.514 8.668 -34.878 1.00 95.25 1160 ILE A O 1
ATOM 9102 N N . ASP A 1 1161 ? 43.289 10.015 -34.678 1.00 93.44 1161 ASP A N 1
ATOM 9103 C CA . ASP A 1 1161 ? 43.287 9.976 -33.219 1.00 93.44 1161 ASP A CA 1
ATOM 9104 C C . ASP A 1 1161 ? 42.025 10.645 -32.657 1.00 93.44 1161 ASP A C 1
ATOM 9106 O O . ASP A 1 1161 ? 41.395 10.092 -31.757 1.00 93.44 1161 ASP A O 1
ATOM 9110 N N . ARG A 1 1162 ? 41.572 11.765 -33.240 1.00 94.00 1162 ARG A N 1
ATOM 9111 C CA . ARG A 1 1162 ? 40.310 12.410 -32.842 1.00 94.00 1162 ARG A CA 1
ATOM 9112 C C . ARG A 1 1162 ? 39.093 11.618 -33.314 1.00 94.00 1162 ARG A C 1
ATOM 9114 O O . ARG A 1 1162 ? 38.174 11.421 -32.528 1.00 94.00 1162 ARG A O 1
ATOM 9121 N N . ALA A 1 1163 ? 39.096 11.137 -34.558 1.00 93.88 1163 ALA A N 1
ATOM 9122 C CA . ALA A 1 1163 ? 37.982 10.366 -35.114 1.00 93.88 1163 ALA A CA 1
ATOM 9123 C C . ALA A 1 1163 ? 37.732 9.059 -34.338 1.00 93.88 1163 ALA A C 1
ATOM 9125 O O . ALA A 1 1163 ? 36.591 8.615 -34.232 1.00 93.88 1163 ALA A O 1
ATOM 9126 N N . THR A 1 1164 ? 38.787 8.461 -33.767 1.00 92.88 1164 THR A N 1
ATOM 9127 C CA . THR A 1 1164 ? 38.705 7.201 -33.011 1.00 92.88 1164 THR A CA 1
ATOM 9128 C C . THR A 1 1164 ? 38.605 7.345 -31.493 1.00 92.88 1164 THR A C 1
ATOM 9130 O O . THR A 1 1164 ? 38.224 6.378 -30.847 1.00 92.88 1164 THR A O 1
ATOM 9133 N N . SER A 1 1165 ? 38.893 8.515 -30.913 1.00 91.00 1165 SER A N 1
ATOM 9134 C CA . SER A 1 1165 ? 38.703 8.783 -29.471 1.00 91.00 1165 SER A CA 1
ATOM 9135 C C . SER A 1 1165 ? 37.451 9.607 -29.152 1.00 91.00 1165 SER A C 1
ATOM 9137 O O . SER A 1 1165 ? 36.996 9.625 -28.011 1.00 91.00 1165 SER A O 1
ATOM 9139 N N . HIS A 1 1166 ? 36.872 10.285 -30.146 1.00 92.06 1166 HIS A N 1
ATOM 9140 C CA . HIS A 1 1166 ? 35.656 11.078 -30.005 1.00 92.06 1166 HIS A CA 1
ATOM 9141 C C . HIS A 1 1166 ? 34.717 10.803 -31.186 1.00 92.06 1166 HIS A C 1
ATOM 9143 O O . HIS A 1 1166 ? 34.798 11.464 -32.222 1.00 92.06 1166 HIS A O 1
ATOM 9149 N N . THR A 1 1167 ? 33.812 9.829 -31.019 1.00 91.06 1167 THR A N 1
ATOM 9150 C CA . THR A 1 1167 ? 32.898 9.347 -32.077 1.00 91.06 1167 THR A CA 1
ATOM 9151 C C . THR A 1 1167 ? 32.213 10.469 -32.890 1.00 91.06 1167 THR A C 1
ATOM 9153 O O . THR A 1 1167 ? 32.214 10.360 -34.116 1.00 91.06 1167 THR A O 1
ATOM 9156 N N . PRO A 1 1168 ? 31.689 11.571 -32.298 1.00 91.31 1168 PRO A N 1
ATOM 9157 C CA . PRO A 1 1168 ? 31.044 12.646 -33.068 1.00 91.31 1168 PRO A CA 1
ATOM 9158 C C . PRO A 1 1168 ? 31.946 13.373 -34.081 1.00 91.31 1168 PRO A C 1
ATOM 9160 O O . PRO A 1 1168 ? 31.437 14.064 -34.957 1.00 91.31 1168 PRO A O 1
ATOM 9163 N N . ALA A 1 1169 ? 33.274 13.240 -33.984 1.00 93.31 1169 ALA A N 1
ATOM 9164 C CA . ALA A 1 1169 ? 34.207 13.805 -34.962 1.00 93.31 1169 ALA A CA 1
ATOM 9165 C C . ALA A 1 1169 ? 34.416 12.920 -36.206 1.00 93.31 1169 ALA A C 1
ATOM 9167 O O . ALA A 1 1169 ? 35.094 13.360 -37.134 1.00 93.31 1169 ALA A O 1
ATOM 9168 N N . SER A 1 1170 ? 33.888 11.691 -36.223 1.00 96.81 1170 SER A N 1
ATOM 9169 C CA . SER A 1 1170 ? 34.060 10.746 -37.329 1.00 96.81 1170 SER A CA 1
ATOM 9170 C C . SER A 1 1170 ? 33.051 10.992 -38.455 1.00 96.81 1170 SER A C 1
ATOM 9172 O O . SER A 1 1170 ? 31.835 10.900 -38.268 1.00 96.81 1170 SER A O 1
ATOM 9174 N N . TRP A 1 1171 ? 33.567 11.223 -39.660 1.00 97.62 1171 TRP A N 1
ATOM 9175 C CA . TRP A 1 1171 ? 32.795 11.293 -40.898 1.00 97.62 1171 TRP A CA 1
ATOM 9176 C C . TRP A 1 1171 ? 32.201 9.947 -41.282 1.00 97.62 1171 TRP A C 1
ATOM 9178 O O . TRP A 1 1171 ? 31.100 9.919 -41.830 1.00 97.62 1171 TRP A O 1
ATOM 9188 N N . VAL A 1 1172 ? 32.892 8.841 -40.980 1.00 97.94 1172 VAL A N 1
ATOM 9189 C CA . VAL A 1 1172 ? 32.343 7.492 -41.177 1.00 97.94 1172 VAL A CA 1
ATOM 9190 C C . VAL A 1 1172 ? 31.113 7.293 -40.294 1.00 97.94 1172 VAL A C 1
ATOM 9192 O O . VAL A 1 1172 ? 30.081 6.851 -40.794 1.00 97.94 1172 VAL A O 1
ATOM 9195 N N . HIS A 1 1173 ? 31.182 7.668 -39.012 1.00 97.12 1173 HIS A N 1
ATOM 9196 C CA . HIS A 1 1173 ? 30.040 7.585 -38.093 1.00 97.12 1173 HIS A CA 1
ATOM 9197 C C . HIS A 1 1173 ? 28.847 8.408 -38.593 1.00 97.12 1173 HIS A C 1
ATOM 9199 O O . HIS A 1 1173 ? 27.742 7.879 -38.705 1.00 97.12 1173 HIS A O 1
ATOM 9205 N N . LEU A 1 1174 ? 29.075 9.677 -38.951 1.00 97.12 1174 LEU A N 1
ATOM 9206 C CA . LEU A 1 1174 ? 28.025 10.562 -39.463 1.00 97.12 1174 LEU A CA 1
ATOM 9207 C C . LEU A 1 1174 ? 27.400 10.028 -40.761 1.00 97.12 1174 LEU A C 1
ATOM 9209 O O . LEU A 1 1174 ? 26.179 10.017 -40.900 1.00 97.12 1174 LEU A O 1
ATOM 9213 N N . LEU A 1 1175 ? 28.213 9.560 -41.711 1.00 98.31 1175 LEU A N 1
ATOM 9214 C CA . LEU A 1 1175 ? 27.707 9.012 -42.970 1.00 98.31 1175 LEU A CA 1
ATOM 9215 C C . LEU A 1 1175 ? 26.856 7.758 -42.728 1.00 98.31 1175 LEU A C 1
ATOM 9217 O O . LEU A 1 1175 ? 25.759 7.651 -43.276 1.00 98.31 1175 LEU A O 1
ATOM 9221 N N . LYS A 1 1176 ? 27.324 6.838 -41.871 1.00 98.19 1176 LYS A N 1
ATOM 9222 C CA . LYS A 1 1176 ? 26.559 5.642 -41.490 1.00 98.19 1176 LYS A CA 1
ATOM 9223 C C . LYS A 1 1176 ? 25.225 6.006 -40.849 1.00 98.19 1176 LYS A C 1
ATOM 9225 O O . LYS A 1 1176 ? 24.206 5.441 -41.232 1.00 98.19 1176 LYS A O 1
ATOM 9230 N N . GLN A 1 1177 ? 25.220 6.991 -39.951 1.00 97.44 1177 GLN A N 1
ATOM 9231 C CA . GLN A 1 1177 ? 24.006 7.514 -39.329 1.00 97.44 1177 GLN A CA 1
ATOM 9232 C C . GLN A 1 1177 ? 22.999 8.010 -40.375 1.00 97.44 1177 GLN A C 1
ATOM 9234 O O . GLN A 1 1177 ? 21.828 7.631 -40.337 1.00 97.44 1177 GLN A O 1
ATOM 9239 N N . LYS A 1 1178 ? 23.448 8.831 -41.334 1.00 98.00 1178 LYS A N 1
ATOM 9240 C CA . LYS A 1 1178 ? 22.583 9.396 -42.381 1.00 98.00 1178 LYS A CA 1
ATOM 9241 C C . LYS A 1 1178 ? 22.034 8.322 -43.324 1.00 98.00 1178 LYS A C 1
ATOM 9243 O O . LYS A 1 1178 ? 20.849 8.355 -43.648 1.00 98.00 1178 LYS A O 1
ATOM 9248 N N . ILE A 1 1179 ? 22.861 7.353 -43.722 1.00 98.50 1179 ILE A N 1
ATOM 9249 C CA . ILE A 1 1179 ? 22.427 6.223 -44.558 1.00 98.50 1179 ILE A CA 1
ATOM 9250 C C . ILE A 1 1179 ? 21.414 5.351 -43.808 1.00 98.50 1179 ILE A C 1
ATOM 9252 O O . ILE A 1 1179 ? 20.370 5.008 -44.362 1.00 98.50 1179 ILE A O 1
ATOM 9256 N N . TYR A 1 1180 ? 21.691 5.029 -42.544 1.00 98.62 1180 TYR A N 1
ATOM 9257 C CA . TYR A 1 1180 ? 20.797 4.224 -41.721 1.00 98.62 1180 TYR A CA 1
ATOM 9258 C C . TYR A 1 1180 ? 19.436 4.896 -41.531 1.00 98.62 1180 TYR A C 1
ATOM 9260 O O . TYR A 1 1180 ? 18.414 4.265 -41.788 1.00 98.62 1180 TYR A O 1
ATOM 9268 N N . ASN A 1 1181 ? 19.408 6.185 -41.170 1.00 98.25 1181 ASN A N 1
ATOM 9269 C CA . ASN A 1 1181 ? 18.164 6.954 -41.074 1.00 98.25 1181 ASN A CA 1
ATOM 9270 C C . ASN A 1 1181 ? 17.373 6.925 -42.395 1.00 98.25 1181 ASN A C 1
ATOM 9272 O O . ASN A 1 1181 ? 16.161 6.717 -42.380 1.00 98.25 1181 ASN A O 1
ATOM 9276 N N . ALA A 1 1182 ? 18.035 7.103 -43.542 1.00 98.31 1182 ALA A N 1
ATOM 9277 C CA . ALA A 1 1182 ? 17.347 7.095 -44.828 1.00 98.31 1182 ALA A CA 1
ATOM 9278 C C . ALA A 1 1182 ? 16.718 5.734 -45.151 1.00 98.31 1182 ALA A C 1
ATOM 9280 O O . ALA A 1 1182 ? 15.567 5.696 -45.587 1.00 98.31 1182 ALA A O 1
ATOM 9281 N N . TYR A 1 1183 ? 17.404 4.617 -44.888 1.00 98.50 1183 TYR A N 1
ATOM 9282 C CA . TYR A 1 1183 ? 16.789 3.294 -45.032 1.00 98.50 1183 TYR A CA 1
ATOM 9283 C C . TYR A 1 1183 ? 15.654 3.074 -44.037 1.00 98.50 1183 TYR A C 1
ATOM 9285 O O . TYR A 1 1183 ? 14.584 2.626 -44.438 1.00 98.50 1183 TYR A O 1
ATOM 9293 N N . LEU A 1 1184 ? 15.840 3.448 -42.772 1.00 98.12 1184 LEU A N 1
ATOM 9294 C CA . LEU A 1 1184 ? 14.811 3.336 -41.740 1.00 98.12 1184 LEU A CA 1
ATOM 9295 C C . LEU A 1 1184 ? 13.514 4.063 -42.149 1.00 98.12 1184 LEU A C 1
ATOM 9297 O O . LEU A 1 1184 ? 12.428 3.501 -42.025 1.00 98.12 1184 LEU A O 1
ATOM 9301 N N . ARG A 1 1185 ? 13.615 5.275 -42.710 1.00 97.12 1185 ARG A N 1
ATOM 9302 C CA . ARG A 1 1185 ? 12.457 6.038 -43.209 1.00 97.12 1185 ARG A CA 1
ATOM 9303 C C . ARG A 1 1185 ? 11.851 5.438 -44.476 1.00 97.12 1185 ARG A C 1
ATOM 9305 O O . ARG A 1 1185 ? 10.657 5.160 -44.516 1.00 97.12 1185 ARG A O 1
ATOM 9312 N N . THR A 1 1186 ? 12.671 5.202 -45.501 1.00 96.50 1186 THR A N 1
ATOM 9313 C CA . THR A 1 1186 ? 12.203 4.743 -46.828 1.00 96.50 1186 THR A CA 1
ATOM 9314 C C . THR A 1 1186 ? 11.614 3.334 -46.816 1.00 96.50 1186 THR A C 1
ATOM 9316 O O . THR A 1 1186 ? 10.832 2.986 -47.698 1.00 96.50 1186 THR A O 1
ATOM 9319 N N . THR A 1 1187 ? 11.963 2.523 -45.819 1.00 97.38 1187 THR A N 1
ATOM 9320 C CA . THR A 1 1187 ? 11.436 1.162 -45.657 1.00 97.38 1187 THR A CA 1
ATOM 9321 C C . THR A 1 1187 ? 10.284 1.042 -44.669 1.00 97.38 1187 THR A C 1
ATOM 9323 O O . THR A 1 1187 ? 9.796 -0.070 -44.451 1.00 97.38 1187 THR A O 1
ATOM 9326 N N . ASP A 1 1188 ? 9.820 2.163 -44.114 1.00 96.44 1188 ASP A N 1
ATOM 9327 C CA . ASP A 1 1188 ? 8.789 2.196 -43.078 1.00 96.44 1188 ASP A CA 1
ATOM 9328 C C . ASP A 1 1188 ? 9.179 1.381 -41.833 1.00 96.44 1188 ASP A C 1
ATOM 9330 O O . ASP A 1 1188 ? 8.525 0.405 -41.462 1.00 96.44 1188 ASP A O 1
ATOM 9334 N N . ASP A 1 1189 ? 10.296 1.767 -41.212 1.00 97.38 1189 ASP A N 1
ATOM 9335 C CA . ASP A 1 1189 ? 10.904 1.088 -40.065 1.00 97.38 1189 ASP A CA 1
ATOM 9336 C C . ASP A 1 1189 ? 11.247 -0.377 -40.353 1.00 97.38 1189 ASP A C 1
ATOM 9338 O O . ASP A 1 1189 ? 10.991 -1.269 -39.543 1.00 97.38 1189 ASP A O 1
ATOM 9342 N N . PHE A 1 1190 ? 11.817 -0.644 -41.529 1.00 97.94 1190 PHE A N 1
ATOM 9343 C CA . PHE A 1 1190 ? 12.180 -1.991 -41.975 1.00 97.94 1190 PHE A CA 1
ATOM 9344 C C . PHE A 1 1190 ? 11.005 -2.976 -42.039 1.00 97.94 1190 PHE A C 1
ATOM 9346 O O . PHE A 1 1190 ? 11.203 -4.185 -41.933 1.00 97.94 1190 PHE A O 1
ATOM 9353 N N . ARG A 1 1191 ? 9.769 -2.493 -42.220 1.00 96.62 1191 ARG A N 1
ATOM 9354 C CA . ARG A 1 1191 ? 8.663 -3.364 -42.660 1.00 96.62 1191 ARG A CA 1
ATOM 9355 C C . ARG A 1 1191 ? 8.889 -3.852 -44.086 1.00 96.62 1191 ARG A C 1
ATOM 9357 O O . ARG A 1 1191 ? 8.505 -4.962 -44.438 1.00 96.62 1191 ARG A O 1
ATOM 9364 N N . ASN A 1 1192 ? 9.552 -3.029 -44.896 1.00 96.69 1192 ASN A N 1
ATOM 9365 C CA . ASN A 1 1192 ? 9.996 -3.386 -46.233 1.00 96.69 1192 ASN A CA 1
ATOM 9366 C C . ASN A 1 1192 ? 11.499 -3.677 -46.247 1.00 96.69 1192 ASN A C 1
ATOM 9368 O O . ASN A 1 1192 ? 12.276 -3.070 -45.514 1.00 96.69 1192 ASN A O 1
ATOM 9372 N N . SER A 1 1193 ? 11.935 -4.563 -47.142 1.00 95.94 1193 SER A N 1
ATOM 9373 C CA . SER A 1 1193 ? 13.366 -4.817 -47.323 1.00 95.94 1193 SER A CA 1
ATOM 9374 C C . SER A 1 1193 ? 14.095 -3.585 -47.876 1.00 95.94 1193 SER A C 1
ATOM 9376 O O . SER A 1 1193 ? 13.539 -2.843 -48.695 1.00 95.94 1193 SER A O 1
ATOM 9378 N N . ILE A 1 1194 ? 15.361 -3.405 -47.482 1.00 96.94 1194 ILE A N 1
ATOM 9379 C CA . ILE A 1 1194 ? 16.277 -2.427 -48.093 1.00 96.94 1194 ILE A CA 1
ATOM 9380 C C . ILE A 1 1194 ? 16.753 -2.860 -49.489 1.00 96.94 1194 ILE A C 1
ATOM 9382 O O . ILE A 1 1194 ? 17.358 -2.061 -50.203 1.00 96.94 1194 ILE A O 1
ATOM 9386 N N . TYR A 1 1195 ? 16.487 -4.109 -49.880 1.00 96.44 1195 TYR A N 1
ATOM 9387 C CA . TYR A 1 1195 ? 16.785 -4.655 -51.201 1.00 96.44 1195 TYR A CA 1
ATOM 9388 C C . TYR A 1 1195 ? 15.564 -4.528 -52.133 1.00 96.44 1195 TYR A C 1
ATOM 9390 O O . TYR A 1 1195 ? 14.426 -4.447 -51.659 1.00 96.44 1195 TYR A O 1
ATOM 9398 N N . LYS A 1 1196 ? 15.818 -4.426 -53.442 1.00 91.56 1196 LYS A N 1
ATOM 9399 C CA . LYS A 1 1196 ? 14.833 -4.261 -54.525 1.00 91.56 1196 LYS A CA 1
ATOM 9400 C C . LYS A 1 1196 ? 13.911 -5.458 -54.692 1.00 91.56 1196 LYS A C 1
ATOM 9402 O O . LYS A 1 1196 ? 14.391 -6.600 -54.513 1.00 91.56 1196 LYS A O 1
#

Radius of gyration: 39.27 Å; chains: 1; bounding box: 108×69×116 Å

Organism: Streptococcus pneumoniae (NCBI:txid1313)

Sequence (1196 aa):
MTVAVDQLVEEGTDGYKDDYTFTVAKSKAEQPGVYTSFKQLVTAMQSNLSGVYTLASDMTADEVSLGDKQTSYLTGAFTGSLIGSDGTKSYAIYDLKKPLFDTLNGATVRDLDIKTVSADSKENVAALAKAANSANINNVAVEGKISGAKSVAGLVASATNTVIENSSFTGKLIANHQDSNKNDTGGIVGNITGNSSRVNKVRVDALISTNARNNNQTAGGIVGRLENGALISNSVATGEIRNGQGYSRVGGIVGSTWQNGRVNNVVSNVDVGDGYVITGDQYAAADVKNASTSVDNRKADRFATKLSKDQIDAKVADYGITVTLDDTGQDLKRNLREVDYTRLNKAEAERKVAYSNIEKLMPFYNKDLVVHYGNKVATTDKLYTTELLDVVPMKDDEVVTDINNKKNSINKVMLHFKDNTVEYLDVTFKENFINSQVIEYNVTGKEYIFTPEAFVSDYTAITNNVLSDLQNVTLNSEATKKVLGAANDAALDNLYLDRQFEEVKANIAEHLRKVLAMDKSINTTGDGVVEYVSEKIKNNKEAFMLGLTYMNRWYDINYGKMNTKDLSTYKFDFNGNNETSTLDTIVALGNSGLDNLRASNTVGLYANKLASVKGEDSVFDFVEAYRKLFLPNKTNNEWFKENTKAYIVEMKSDIAEVREKQESPTADRKYSLGVYDRISAPSWGHKSMLLPLLTLPEESVYISSNMSTLAFGSYERYRDSVDGVILSGDALRTYVRNRVDIAAKRHRDHYDIWYNLLDSASKEKLFRSVIVYDGFNVKDETGRTYWARLTDKNIGSIKEFFGPVGKWYEYNSSAGAYANGSLTHFVLDRLLDAYGTSVYTHEMVHNSDSAIYFEGNGRREGLGAELYALGLLQSVDSVNSHILALNTLYKAEKDDLNRLHTYNPVERFDSDEALQSYMHGSYDVMYTLDAMEAKAILAQNNDVKKKWFRKIENYYVRDTRHNKDTHAGNKVRPLTDEEVANLTSLNSLIDNDIINRRSYDDNREYKRNGYYTISMFSPVYAALSNSKGAPGDIMFRKIAYELLAEKGYHKGFLPYVSNQYGAEAFASGSKTFSSWHGRDVALVTDDLVFKKVFNGEYSSWADFKKAMFKQRIDKQDNLKPITIQYELGNPNSTKEVTITTAAQMQQLINEAAAKDITNIDRATSHTPASWVHLLKQKIYNAYLRTTDDFRNSIYK